Protein AF-0000000086679371 (afdb_homodimer)

Organism: NCBI:txid175570

Nearest PDB structures (foldseek):
  8gh6-assembly1_A  TM=4.632E-01  e=2.896E-12  Bombyx mori
  5cqg-assembly1_A  TM=4.244E-01  e=6.960E-05  Tribolium castaneum
  7trd-assembly1_A  TM=3.559E-01  e=3.280E-06  Homo sapiens
  8z8n-assembly1_B  TM=3.647E-01  e=8.097E-06  Thogoto virus (isolate SiAr 126)
  5dmq-assembly1_A  TM=4.378E-01  e=1.870E-02  Moloney murine leukemia virus isolate Shinnick

pLDDT: mean 81.88, std 15.47, range [19.36, 98.06]

Solvent-accessible surface area (backbone atoms only — not comparable to full-atom values): 80420 Å² total; per-residue (Å²): 123,70,60,53,72,63,54,47,50,53,48,50,52,42,44,52,52,46,51,54,47,41,56,51,48,51,50,52,53,50,50,51,53,51,53,35,68,67,40,82,46,63,64,56,21,32,36,48,45,54,53,53,49,65,66,35,60,56,97,90,35,62,74,46,67,75,57,70,62,55,56,55,78,51,44,83,67,49,42,86,69,45,63,51,69,67,59,42,51,52,50,35,52,50,48,53,50,48,50,50,9,50,52,47,32,50,49,48,45,48,51,46,45,53,46,51,48,41,40,59,71,25,63,59,64,78,63,84,69,68,51,69,66,55,41,50,50,54,51,50,55,21,51,35,72,51,61,86,56,59,37,65,69,58,59,70,69,52,76,76,49,56,48,68,54,69,83,71,84,76,75,74,59,36,70,46,46,61,81,64,43,47,61,48,24,49,51,47,38,61,30,70,85,50,57,66,69,46,21,51,49,26,44,52,34,57,74,31,66,67,56,35,45,53,50,20,52,51,44,20,57,37,51,61,36,92,65,46,80,57,74,60,90,70,24,39,48,70,44,59,41,76,53,97,88,45,78,41,66,33,62,60,66,55,66,70,59,52,47,50,48,38,52,49,27,52,54,52,48,59,60,56,64,70,36,70,58,78,76,73,80,78,61,78,56,17,66,55,38,51,50,52,50,48,51,52,51,48,46,27,54,66,46,43,42,85,70,58,41,70,57,43,55,35,48,53,53,22,48,55,52,32,53,53,50,50,45,38,46,35,63,35,95,61,41,37,35,38,39,32,41,28,44,44,63,48,56,52,42,41,31,50,67,57,53,50,51,52,42,53,70,52,54,58,51,67,69,57,50,51,50,51,51,52,58,46,41,40,34,33,36,53,50,95,88,45,60,89,63,40,52,47,32,39,18,18,42,66,50,95,42,57,40,37,35,54,54,54,41,52,55,45,49,49,52,50,46,55,30,54,75,70,30,80,56,48,74,53,52,49,70,54,39,37,33,39,37,27,69,44,62,67,32,44,54,50,35,52,50,43,49,52,48,49,35,47,28,50,35,45,48,74,26,71,88,52,38,13,34,39,21,26,72,52,72,59,52,80,93,50,60,87,49,45,65,25,62,55,86,37,28,25,45,46,48,85,67,45,39,42,72,34,58,71,62,50,54,52,48,47,52,48,50,32,52,52,33,69,60,24,53,20,70,61,41,22,42,48,46,50,41,52,51,48,53,47,47,46,57,35,58,37,61,46,35,76,63,53,69,62,29,49,39,45,51,29,43,51,44,36,46,52,42,39,34,36,65,34,92,84,31,24,48,64,57,48,50,52,51,53,50,46,65,70,52,52,84,50,80,86,71,73,72,83,81,58,68,48,46,42,47,27,51,51,93,38,54,25,65,45,38,74,53,56,36,54,64,47,19,26,38,53,48,27,58,68,70,46,85,83,69,70,74,57,97,53,52,72,45,93,82,59,59,42,68,40,64,56,49,26,53,26,50,48,57,44,50,45,73,48,60,68,37,59,61,70,83,28,74,69,50,50,54,51,51,50,51,52,27,54,47,45,20,63,65,66,74,37,87,43,79,32,62,25,38,66,50,51,41,46,48,56,73,31,37,65,56,38,34,68,51,38,66,41,77,68,54,45,59,60,88,64,44,70,53,68,56,52,41,44,51,60,66,64,47,57,56,85,67,48,63,86,27,62,35,36,75,68,71,82,126,121,71,61,52,71,64,54,47,50,54,48,49,52,43,44,54,51,47,51,55,48,42,56,51,48,51,51,51,54,49,50,51,53,50,52,35,67,65,40,83,47,64,65,56,21,32,34,48,45,52,54,53,48,65,66,35,58,57,98,90,34,63,74,47,68,76,57,70,62,54,56,54,78,52,44,81,66,48,43,86,70,44,62,50,68,66,60,42,52,52,50,38,52,50,47,51,49,49,50,52,9,50,52,47,30,50,51,49,44,48,51,46,47,51,48,50,50,41,40,60,71,24,61,60,66,77,64,87,71,66,53,70,67,55,42,49,49,53,51,49,56,20,52,35,72,50,59,84,56,59,39,65,68,56,58,70,69,53,76,78,48,54,49,67,55,70,83,71,80,78,76,73,59,38,71,46,46,61,81,64,44,47,62,48,25,51,51,48,37,62,31,66,84,51,57,66,70,46,21,52,49,26,43,53,35,58,75,30,66,67,55,36,47,53,48,23,52,52,44,21,56,37,52,62,37,92,65,46,80,55,74,60,89,70,23,38,48,69,42,58,40,77,51,99,86,47,76,40,65,33,62,60,64,54,65,71,58,52,46,49,48,38,53,50,28,52,54,50,48,58,59,56,63,72,34,73,58,80,76,76,80,78,61,77,56,16,66,54,38,50,51,53,50,48,52,54,51,48,46,26,55,67,44,41,42,85,70,57,43,69,57,40,55,37,49,51,54,23,48,56,53,32,52,53,51,50,45,38,47,34,62,36,96,60,41,37,34,39,39,33,40,28,45,45,63,47,56,53,42,43,31,50,67,60,53,51,51,54,41,52,71,51,53,57,52,69,69,56,50,51,50,51,51,51,58,45,41,39,34,32,37,52,49,96,89,44,61,90,64,41,54,46,32,41,19,19,42,66,51,94,41,57,41,36,36,53,55,54,42,50,54,44,49,50,52,49,44,55,31,55,74,71,30,80,56,47,77,55,53,47,69,54,39,36,34,40,37,26,70,44,64,66,33,44,54,48,36,52,50,42,48,51,50,50,36,48,28,51,34,44,50,74,26,73,87,52,38,13,33,38,20,25,71,53,73,60,50,81,93,51,61,88,50,43,65,25,62,54,87,36,26,26,47,46,49,85,67,44,38,42,70,34,58,72,61,48,52,51,48,47,52,48,51,32,53,54,34,69,61,24,52,21,70,60,44,22,42,50,46,50,42,43,51,48,53,48,48,45,58,36,58,36,61,47,34,75,65,53,69,63,29,49,40,47,51,27,43,51,44,37,47,51,43,39,34,37,66,34,91,85,30,23,46,65,55,50,51,52,51,54,49,46,65,71,55,50,88,50,81,84,70,72,72,82,83,58,68,48,46,42,48,27,52,51,94,40,54,24,65,46,38,72,52,55,36,56,64,46,19,25,37,54,48,25,58,67,70,48,85,85,68,69,74,58,96,52,51,70,46,96,82,56,60,42,69,41,63,57,50,25,52,26,50,49,59,43,48,46,74,48,60,68,35,59,60,70,82,27,73,69,49,51,54,50,51,51,51,51,26,54,49,44,20,62,65,66,73,38,89,41,79,29,62,27,38,66,51,51,41,47,47,55,72,31,37,65,56,38,35,70,53,39,65,40,76,67,54,43,60,62,88,66,43,69,52,65,58,52,43,44,51,63,67,63,50,57,55,82,55,52,58,82,29,61,33,37,72,67,70,82,125

Structure (mmCIF, N/CA/C/O backbone):
data_AF-0000000086679371-model_v1
#
loop_
_entity.id
_entity.type
_entity.pdbx_description
1 polymer 'Reverse transcriptase domain-containing protein'
#
loop_
_atom_site.group_PDB
_atom_site.id
_atom_site.type_symbol
_atom_site.label_atom_id
_atom_site.label_alt_id
_atom_site.label_comp_id
_atom_site.label_asym_id
_atom_site.label_entity_id
_atom_site.label_seq_id
_atom_site.pdbx_PDB_ins_code
_atom_site.Cartn_x
_atom_site.Cartn_y
_atom_site.Cartn_z
_atom_site.occupancy
_atom_site.B_iso_or_equiv
_atom_site.auth_seq_id
_atom_site.auth_comp_id
_atom_site.auth_asym_id
_atom_site.auth_atom_id
_atom_site.pdbx_PDB_model_num
ATOM 1 N N . MET A 1 1 ? 23.188 29.219 9.375 1 32.88 1 MET A N 1
ATOM 2 C CA . MET A 1 1 ? 24.547 28.719 9.617 1 32.88 1 MET A CA 1
ATOM 3 C C . MET A 1 1 ? 25.156 28.172 8.328 1 32.88 1 MET A C 1
ATOM 5 O O . MET A 1 1 ? 24.547 27.344 7.656 1 32.88 1 MET A O 1
ATOM 9 N N . ILE A 1 2 ? 26 28.875 7.895 1 42 2 ILE A N 1
ATOM 10 C CA . ILE A 1 2 ? 26.859 28.5 6.777 1 42 2 ILE A CA 1
ATOM 11 C C . ILE A 1 2 ? 27.469 27.125 7.035 1 42 2 ILE A C 1
ATOM 13 O O . ILE A 1 2 ? 28.031 26.875 8.102 1 42 2 ILE A O 1
ATOM 17 N N . PRO A 1 3 ? 27.047 26.188 6.207 1 49.25 3 PRO A N 1
ATOM 18 C CA . PRO A 1 3 ? 27.688 24.891 6.414 1 49.25 3 PRO A CA 1
ATOM 19 C C . PRO A 1 3 ? 29.203 25.016 6.609 1 49.25 3 PRO A C 1
ATOM 21 O O . PRO A 1 3 ? 29.828 25.953 6.105 1 49.25 3 PRO A O 1
ATOM 24 N N . ASP A 1 4 ? 29.609 24.391 7.617 1 51.28 4 ASP A N 1
ATOM 25 C CA . ASP A 1 4 ? 31.031 24.25 7.875 1 51.28 4 ASP A CA 1
ATOM 26 C C . ASP A 1 4 ? 31.797 23.875 6.602 1 51.28 4 ASP A C 1
ATOM 28 O O . ASP A 1 4 ? 31.188 23.406 5.633 1 51.28 4 ASP A O 1
ATOM 32 N N . SER A 1 5 ? 32.938 24.438 6.414 1 53.44 5 SER A N 1
ATOM 33 C CA . SER A 1 5 ? 33.844 24.266 5.266 1 53.44 5 SER A CA 1
ATOM 34 C C . SER A 1 5 ? 33.844 22.828 4.773 1 53.44 5 SER A C 1
ATOM 36 O O . SER A 1 5 ? 33.844 22.578 3.566 1 53.44 5 SER A O 1
ATOM 38 N N . THR A 1 6 ? 33.719 21.938 5.621 1 52.25 6 THR A N 1
ATOM 39 C CA . THR A 1 6 ? 33.75 20.531 5.258 1 52.25 6 THR A CA 1
ATOM 40 C C . THR A 1 6 ? 32.438 20.125 4.582 1 52.25 6 THR A C 1
ATOM 42 O O . THR A 1 6 ? 32.438 19.406 3.58 1 52.25 6 THR A O 1
ATOM 45 N N . THR A 1 7 ? 31.453 20.625 5.098 1 57.25 7 THR A N 1
ATOM 46 C CA . THR A 1 7 ? 30.156 20.312 4.52 1 57.25 7 THR A CA 1
ATOM 47 C C . THR A 1 7 ? 30.031 20.891 3.117 1 57.25 7 THR A C 1
ATOM 49 O O . THR A 1 7 ? 29.469 20.266 2.221 1 57.25 7 THR A O 1
ATOM 52 N N . ARG A 1 8 ? 30.734 21.953 2.965 1 61.25 8 ARG A N 1
ATOM 53 C CA . ARG A 1 8 ? 30.719 22.594 1.648 1 61.25 8 ARG A CA 1
ATOM 54 C C . ARG A 1 8 ? 31.516 21.781 0.636 1 61.25 8 ARG A C 1
ATOM 56 O O . ARG A 1 8 ? 31.109 21.641 -0.518 1 61.25 8 ARG A O 1
ATOM 63 N N . PHE A 1 9 ? 32.594 21.328 1.178 1 58.19 9 PHE A N 1
ATOM 64 C CA . PHE A 1 9 ? 33.438 20.531 0.284 1 58.19 9 PHE A CA 1
ATOM 65 C C . PHE A 1 9 ? 32.719 19.25 -0.132 1 58.19 9 PHE A C 1
ATOM 67 O O . PHE A 1 9 ? 32.688 18.906 -1.316 1 58.19 9 PHE A O 1
ATOM 74 N N . ILE A 1 10 ? 32.188 18.625 0.793 1 60.25 10 ILE A N 1
ATOM 75 C CA . ILE A 1 10 ? 31.469 17.375 0.519 1 60.25 10 ILE A CA 1
ATOM 76 C C . ILE A 1 10 ? 30.312 17.641 -0.43 1 60.25 10 ILE A C 1
ATOM 78 O O . ILE A 1 10 ? 30.078 16.875 -1.369 1 60.25 10 ILE A O 1
ATOM 82 N N . THR A 1 11 ? 29.688 18.703 -0.208 1 62.94 11 THR A N 1
ATOM 83 C CA . THR A 1 11 ? 28.547 19.062 -1.046 1 62.94 11 THR A CA 1
ATOM 84 C C . THR A 1 11 ? 29 19.359 -2.473 1 62.94 11 THR A C 1
ATOM 86 O O . THR A 1 11 ? 28.359 18.938 -3.436 1 62.94 11 THR A O 1
ATOM 89 N N . ALA A 1 12 ? 30.109 20.016 -2.527 1 64.31 12 ALA A N 1
ATOM 90 C CA . ALA A 1 12 ? 30.609 20.375 -3.85 1 64.31 12 ALA A CA 1
ATOM 91 C C . ALA A 1 12 ? 31 19.125 -4.645 1 64.31 12 ALA A C 1
ATOM 93 O O . ALA A 1 12 ? 30.75 19.047 -5.848 1 64.31 12 ALA A O 1
ATOM 94 N N . VAL A 1 13 ? 31.609 18.234 -3.992 1 63.75 13 VAL A N 1
ATOM 95 C CA . VAL A 1 13 ? 32.031 17 -4.648 1 63.75 13 VAL A CA 1
ATOM 96 C C . VAL A 1 13 ? 30.828 16.188 -5.09 1 63.75 13 VAL A C 1
ATOM 98 O O . VAL A 1 13 ? 30.781 15.688 -6.215 1 63.75 13 VAL A O 1
ATOM 101 N N . LYS A 1 14 ? 29.875 16.109 -4.211 1 65.06 14 LYS A N 1
ATOM 102 C CA . LYS A 1 14 ? 28.688 15.328 -4.531 1 65.06 14 LYS A CA 1
ATOM 103 C C . LYS A 1 14 ? 27.922 15.953 -5.691 1 65.06 14 LYS A C 1
ATOM 105 O O . LYS A 1 14 ? 27.406 15.242 -6.559 1 65.06 14 LYS A O 1
ATOM 110 N N . LEU A 1 15 ? 28.047 17.188 -5.727 1 66.94 15 LEU A N 1
ATOM 111 C CA . LEU A 1 15 ? 27.312 17.875 -6.773 1 66.94 15 LEU A CA 1
ATOM 112 C C . LEU A 1 15 ? 28.016 17.734 -8.117 1 66.94 15 LEU A C 1
ATOM 114 O O . LEU A 1 15 ? 27.359 17.641 -9.156 1 66.94 15 LEU A O 1
ATOM 118 N N . ARG A 1 16 ? 29.344 17.812 -8.047 1 67.19 16 ARG A N 1
ATOM 119 C CA . ARG A 1 16 ? 30.094 17.562 -9.273 1 67.19 16 ARG A CA 1
ATOM 120 C C . ARG A 1 16 ? 29.828 16.172 -9.812 1 67.19 16 ARG A C 1
ATOM 122 O O . ARG A 1 16 ? 29.672 15.977 -11.016 1 67.19 16 ARG A O 1
ATOM 129 N N . GLU A 1 17 ? 29.781 15.305 -8.898 1 68.5 17 GLU A N 1
ATOM 130 C CA . GLU A 1 17 ? 29.5 13.922 -9.281 1 68.5 17 GLU A CA 1
ATOM 131 C C . GLU A 1 17 ? 28.078 13.781 -9.82 1 68.5 17 GLU A C 1
ATOM 133 O O . GLU A 1 17 ? 27.844 13.016 -10.758 1 68.5 17 GLU A O 1
ATOM 138 N N . LEU A 1 18 ? 27.234 14.539 -9.32 1 69.81 18 LEU A N 1
ATOM 139 C CA . LEU A 1 18 ? 25.844 14.492 -9.773 1 69.81 18 LEU A CA 1
ATOM 140 C C . LEU A 1 18 ? 25.719 15.039 -11.188 1 69.81 18 LEU A C 1
ATOM 142 O O . LEU A 1 18 ? 24.953 14.508 -11.992 1 69.81 18 LEU A O 1
ATOM 146 N N . ARG A 1 19 ? 26.516 16.031 -11.422 1 70.31 19 ARG A N 1
ATOM 147 C CA . ARG A 1 19 ? 26.469 16.609 -12.758 1 70.31 19 ARG A CA 1
ATOM 148 C C . ARG A 1 19 ? 27.016 15.641 -13.797 1 70.31 19 ARG A C 1
ATOM 150 O O . ARG A 1 19 ? 26.469 15.523 -14.891 1 70.31 19 ARG A O 1
ATOM 157 N N . ALA A 1 20 ? 28.078 15.047 -13.383 1 73 20 ALA A N 1
ATOM 158 C CA . ALA A 1 20 ? 28.672 14.062 -14.289 1 73 20 ALA A CA 1
ATOM 159 C C . ALA A 1 20 ? 27.719 12.898 -14.539 1 73 20 ALA A C 1
ATOM 161 O O . ALA A 1 20 ? 27.578 12.43 -15.664 1 73 20 ALA A O 1
ATOM 162 N N . GLN A 1 21 ? 27.078 12.547 -13.539 1 73.69 21 GLN A N 1
ATOM 163 C CA . GLN A 1 21 ? 26.141 11.43 -13.641 1 73.69 21 GLN A CA 1
ATOM 164 C C . GLN A 1 21 ? 24.922 11.82 -14.453 1 73.69 21 GLN A C 1
ATOM 166 O O . GLN A 1 21 ? 24.359 10.992 -15.188 1 73.69 21 GLN A O 1
ATOM 171 N N . ARG A 1 22 ? 24.562 13.047 -14.391 1 74.31 22 ARG A N 1
ATOM 172 C CA . ARG A 1 22 ? 23.406 13.539 -15.148 1 74.31 22 ARG A CA 1
ATOM 173 C C . ARG A 1 22 ? 23.672 13.438 -16.641 1 74.31 22 ARG A C 1
ATOM 175 O O . ARG A 1 22 ? 22.797 12.984 -17.391 1 74.31 22 ARG A O 1
ATOM 182 N N . ASP A 1 23 ? 24.797 13.883 -17.016 1 77.56 23 ASP A N 1
ATOM 183 C CA . ASP A 1 23 ? 25.109 13.875 -18.453 1 77.56 23 ASP A CA 1
ATOM 184 C C . ASP A 1 23 ? 25.219 12.445 -18.984 1 77.56 23 ASP A C 1
ATOM 186 O O . ASP A 1 23 ? 24.781 12.164 -20.094 1 77.56 23 ASP A O 1
ATOM 190 N N . GLU A 1 24 ? 25.75 11.664 -18.125 1 78.94 24 GLU A N 1
ATOM 191 C CA . GLU A 1 24 ? 25.844 10.258 -18.516 1 78.94 24 GLU A CA 1
ATOM 192 C C . GLU A 1 24 ? 24.453 9.617 -18.609 1 78.94 24 GLU A C 1
ATOM 194 O O . GLU A 1 24 ? 24.172 8.891 -19.562 1 78.94 24 GLU A O 1
ATOM 199 N N . LEU A 1 25 ? 23.688 9.914 -17.734 1 82.88 25 LEU A N 1
ATOM 200 C CA . LEU A 1 25 ? 22.344 9.328 -17.703 1 82.88 25 LEU A CA 1
ATOM 201 C C . LEU A 1 25 ? 21.5 9.852 -18.859 1 82.88 25 LEU A C 1
ATOM 203 O O . LEU A 1 25 ? 20.703 9.117 -19.453 1 82.88 25 LEU A O 1
ATOM 207 N N . ARG A 1 26 ? 21.672 11.102 -19.172 1 83.69 26 ARG A N 1
ATOM 208 C CA . ARG A 1 26 ? 20.969 11.68 -20.312 1 83.69 26 ARG A CA 1
ATOM 209 C C . ARG A 1 26 ? 21.359 10.984 -21.609 1 83.69 26 ARG A C 1
ATOM 211 O O . ARG A 1 26 ? 20.5 10.703 -22.453 1 83.69 26 ARG A O 1
ATOM 218 N N . GLY A 1 27 ? 22.609 10.727 -21.703 1 86 27 GLY A N 1
ATOM 219 C CA . GLY A 1 27 ? 23.094 10.016 -22.891 1 86 27 GLY A CA 1
ATOM 220 C C . GLY A 1 27 ? 22.531 8.609 -23 1 86 27 GLY A C 1
ATOM 221 O O . GLY A 1 27 ? 22.156 8.164 -24.094 1 86 27 GLY A O 1
ATOM 222 N N . VAL A 1 28 ? 22.469 8 -21.844 1 87.94 28 VAL A N 1
ATOM 223 C CA . VAL A 1 28 ? 21.984 6.621 -21.812 1 87.94 28 VAL A CA 1
ATOM 224 C C . VAL A 1 28 ? 20.5 6.586 -22.203 1 87.94 28 VAL A C 1
ATOM 226 O O . VAL A 1 28 ? 20.078 5.727 -22.984 1 87.94 28 VAL A O 1
ATOM 229 N N . TYR A 1 29 ? 19.688 7.461 -21.703 1 89.69 29 TYR A N 1
ATOM 230 C CA . TYR A 1 29 ? 18.266 7.508 -22.016 1 89.69 29 TYR A CA 1
ATOM 231 C C . TYR A 1 29 ? 18.047 7.855 -23.484 1 89.69 29 TYR A C 1
ATOM 233 O O . TYR A 1 29 ? 17.156 7.301 -24.141 1 89.69 29 TYR A O 1
ATOM 241 N N . ASP A 1 30 ? 18.891 8.766 -24 1 89.88 30 ASP A N 1
ATOM 242 C CA . ASP A 1 30 ? 18.781 9.141 -25.406 1 89.88 30 ASP A CA 1
ATOM 243 C C . ASP A 1 30 ? 19.141 7.969 -26.312 1 89.88 30 ASP A C 1
ATOM 245 O O . ASP A 1 30 ? 18.484 7.75 -27.344 1 89.88 30 ASP A O 1
ATOM 249 N N . ASP A 1 31 ? 20.141 7.289 -25.953 1 92.5 31 ASP A N 1
ATOM 250 C CA . ASP A 1 31 ? 20.547 6.121 -26.719 1 92.5 31 ASP A CA 1
ATOM 251 C C . ASP A 1 31 ? 19.453 5.055 -26.719 1 92.5 31 ASP A C 1
ATOM 253 O O . ASP A 1 31 ? 19.172 4.449 -27.766 1 92.5 31 ASP A O 1
ATOM 257 N N . LEU A 1 32 ? 18.938 4.816 -25.547 1 92.25 32 LEU A N 1
ATOM 258 C CA . LEU A 1 32 ? 17.875 3.83 -25.438 1 92.25 32 LEU A CA 1
ATOM 259 C C . LEU A 1 32 ? 16.672 4.238 -26.266 1 92.25 32 LEU A C 1
ATOM 261 O O . LEU A 1 32 ? 16.047 3.396 -26.922 1 92.25 32 LEU A O 1
ATOM 265 N N . ALA A 1 33 ? 16.312 5.531 -26.25 1 91.88 33 ALA A N 1
ATOM 266 C CA . ALA A 1 33 ? 15.188 6.039 -27.047 1 91.88 33 ALA A CA 1
ATOM 267 C C . ALA A 1 33 ? 15.438 5.855 -28.531 1 91.88 33 ALA A C 1
ATOM 269 O O . ALA A 1 33 ? 14.531 5.492 -29.281 1 91.88 33 ALA A O 1
ATOM 270 N N . THR A 1 34 ? 16.656 6.055 -28.953 1 92.38 34 THR A N 1
ATOM 271 C CA . THR A 1 34 ? 17.016 5.922 -30.359 1 92.38 34 THR A CA 1
ATOM 272 C C . THR A 1 34 ? 16.984 4.461 -30.797 1 92.38 34 THR A C 1
ATOM 274 O O . THR A 1 34 ? 16.469 4.137 -31.859 1 92.38 34 THR A O 1
ATOM 277 N N . ARG A 1 35 ? 17.5 3.578 -29.953 1 92.06 35 ARG A N 1
ATOM 278 C CA . ARG A 1 35 ? 17.5 2.15 -30.266 1 92.06 35 ARG A CA 1
ATOM 279 C C . ARG A 1 35 ? 16.062 1.619 -30.344 1 92.06 35 ARG A C 1
ATOM 281 O O . ARG A 1 35 ? 15.75 0.806 -31.203 1 92.06 35 ARG A O 1
ATOM 288 N N . ALA A 1 36 ? 15.266 2.043 -29.375 1 90.94 36 ALA A N 1
ATOM 289 C CA . ALA A 1 36 ? 13.875 1.608 -29.375 1 90.94 36 ALA A CA 1
ATOM 290 C C . ALA A 1 36 ? 13.141 2.092 -30.609 1 90.94 36 ALA A C 1
ATOM 292 O O . ALA A 1 36 ? 12.32 1.363 -31.188 1 90.94 36 ALA A O 1
ATOM 293 N N . ALA A 1 37 ? 13.445 3.283 -31.047 1 88.88 37 ALA A N 1
ATOM 294 C CA . ALA A 1 37 ? 12.797 3.852 -32.219 1 88.88 37 ALA A CA 1
ATOM 295 C C . ALA A 1 37 ? 13.266 3.16 -33.5 1 88.88 37 ALA A C 1
ATOM 297 O O . ALA A 1 37 ? 12.523 3.07 -34.469 1 88.88 37 ALA A O 1
ATOM 298 N N . ALA A 1 38 ? 14.422 2.586 -33.469 1 89.94 38 ALA A N 1
ATOM 299 C CA . ALA A 1 38 ? 15.016 1.939 -34.625 1 89.94 38 ALA A CA 1
ATOM 300 C C . ALA A 1 38 ? 14.523 0.504 -34.781 1 89.94 38 ALA A C 1
ATOM 302 O O . ALA A 1 38 ? 14.602 -0.083 -35.875 1 89.94 38 ALA A O 1
ATOM 303 N N . ALA A 1 39 ? 13.984 -0.04 -33.656 1 88.75 39 ALA A N 1
ATOM 304 C CA . ALA A 1 39 ? 13.508 -1.422 -33.719 1 88.75 39 ALA A CA 1
ATOM 305 C C . ALA A 1 39 ? 12.273 -1.551 -34.594 1 88.75 39 ALA A C 1
ATOM 307 O O . ALA A 1 39 ? 11.297 -0.813 -34.438 1 88.75 39 ALA A O 1
ATOM 308 N N . THR A 1 40 ? 12.266 -2.377 -35.562 1 84.94 40 THR A N 1
ATOM 309 C CA . THR A 1 40 ? 11.164 -2.551 -36.5 1 84.94 40 THR A CA 1
ATOM 310 C C . THR A 1 40 ? 10.156 -3.561 -35.969 1 84.94 40 THR A C 1
ATOM 312 O O . THR A 1 40 ? 8.961 -3.449 -36.25 1 84.94 40 THR A O 1
ATOM 315 N N . ASP A 1 41 ? 10.633 -4.52 -35.25 1 87.69 41 ASP A N 1
ATOM 316 C CA . ASP A 1 41 ? 9.758 -5.527 -34.656 1 87.69 41 ASP A CA 1
ATOM 317 C C . ASP A 1 41 ? 9.25 -5.078 -33.312 1 87.69 41 ASP A C 1
ATOM 319 O O . ASP A 1 41 ? 10.039 -4.672 -32.438 1 87.69 41 ASP A O 1
ATOM 323 N N . PRO A 1 42 ? 7.91 -5.004 -33.125 1 88 42 PRO A N 1
ATOM 324 C CA . PRO A 1 42 ? 7.348 -4.527 -31.875 1 88 42 PRO A CA 1
ATOM 325 C C . PRO A 1 42 ? 7.883 -5.289 -30.672 1 88 42 PRO A C 1
ATOM 327 O O . PRO A 1 42 ? 8.102 -4.695 -29.609 1 88 42 PRO A O 1
ATOM 330 N N . HIS A 1 43 ? 8.047 -6.559 -30.828 1 89.31 43 HIS A N 1
ATOM 331 C CA . HIS A 1 43 ? 8.57 -7.332 -29.703 1 89.31 43 HIS A CA 1
ATOM 332 C C . HIS A 1 43 ? 10.023 -6.984 -29.422 1 89.31 43 HIS A C 1
ATOM 334 O O . HIS A 1 43 ? 10.461 -7.008 -28.266 1 89.31 43 HIS A O 1
ATOM 340 N N . GLY A 1 44 ? 10.742 -6.781 -30.5 1 88.88 44 GLY A N 1
ATOM 341 C CA . GLY A 1 44 ? 12.117 -6.324 -30.344 1 88.88 44 GLY A CA 1
ATOM 342 C C . GLY A 1 44 ? 12.219 -4.992 -29.625 1 88.88 44 GLY A C 1
ATOM 343 O O . GLY A 1 44 ? 13.102 -4.801 -28.781 1 88.88 44 GLY A O 1
ATOM 344 N N . ARG A 1 45 ? 11.305 -4.109 -29.969 1 92 45 ARG A N 1
ATOM 345 C CA . ARG A 1 45 ? 11.258 -2.812 -29.297 1 92 45 ARG A CA 1
ATOM 346 C C . ARG A 1 45 ? 10.992 -2.977 -27.812 1 92 45 ARG A C 1
ATOM 348 O O . ARG A 1 45 ? 11.648 -2.35 -26.984 1 92 45 ARG A O 1
ATOM 355 N N . LEU A 1 46 ? 9.992 -3.789 -27.5 1 92.81 46 LEU A N 1
ATOM 356 C CA . LEU A 1 46 ? 9.656 -4.059 -26.109 1 92.81 46 LEU A CA 1
ATOM 357 C C . LEU A 1 46 ? 10.852 -4.641 -25.359 1 92.81 46 LEU A C 1
ATOM 359 O O . LEU A 1 46 ? 11.133 -4.242 -24.234 1 92.81 46 LEU A O 1
ATOM 363 N N . THR A 1 47 ? 11.555 -5.539 -26.016 1 90.94 47 THR A N 1
ATOM 364 C CA . THR A 1 47 ? 12.695 -6.199 -25.391 1 90.94 47 THR A CA 1
ATOM 365 C C . THR A 1 47 ? 13.82 -5.199 -25.125 1 90.94 47 THR A C 1
ATOM 367 O O . THR A 1 47 ? 14.422 -5.223 -24.047 1 90.94 47 THR A O 1
ATOM 370 N N . GLU A 1 48 ? 14.039 -4.312 -26.078 1 91.56 48 GLU A N 1
ATOM 371 C CA . GLU A 1 48 ? 15.078 -3.299 -25.906 1 91.56 48 GLU A CA 1
ATOM 372 C C . GLU A 1 48 ? 14.766 -2.361 -24.75 1 91.56 48 GLU A C 1
ATOM 374 O O . GLU A 1 48 ? 15.641 -2.051 -23.938 1 91.56 48 GLU A O 1
ATOM 379 N N . LEU A 1 49 ? 13.555 -1.973 -24.703 1 93.62 49 LEU A N 1
ATOM 380 C CA . LEU A 1 49 ? 13.141 -1.036 -23.672 1 93.62 49 LEU A CA 1
ATOM 381 C C . LEU A 1 49 ? 13.148 -1.703 -22.297 1 93.62 49 LEU A C 1
ATOM 383 O O . LEU A 1 49 ? 13.648 -1.13 -21.328 1 93.62 49 LEU A O 1
ATOM 387 N N . ALA A 1 50 ? 12.555 -2.889 -22.234 1 92.38 50 ALA A N 1
ATOM 388 C CA . ALA A 1 50 ? 12.445 -3.596 -20.953 1 92.38 50 ALA A CA 1
ATOM 389 C C . ALA A 1 50 ? 13.82 -3.93 -20.391 1 92.38 50 ALA A C 1
ATOM 391 O O . ALA A 1 50 ? 14.07 -3.732 -19.203 1 92.38 50 ALA A O 1
ATOM 392 N N . THR A 1 51 ? 14.703 -4.41 -21.219 1 89.38 51 THR A N 1
ATOM 393 C CA . THR A 1 51 ? 16.047 -4.762 -20.781 1 89.38 51 THR A CA 1
ATOM 394 C C . THR A 1 51 ? 16.875 -3.508 -20.484 1 89.38 51 THR A C 1
ATOM 396 O O . THR A 1 51 ? 17.594 -3.445 -19.484 1 89.38 51 THR A O 1
ATOM 399 N N . GLY A 1 52 ? 16.75 -2.539 -21.344 1 90.12 52 GLY A N 1
ATOM 400 C CA . GLY A 1 52 ? 17.484 -1.303 -21.172 1 90.12 52 GLY A CA 1
ATOM 401 C C . GLY A 1 52 ? 17.141 -0.572 -19.891 1 90.12 52 GLY A C 1
ATOM 402 O O . GLY A 1 52 ? 18.031 -0.121 -19.172 1 90.12 52 GLY A O 1
ATOM 403 N N . LEU A 1 53 ? 15.867 -0.435 -19.625 1 91.75 53 LEU A N 1
ATOM 404 C CA . LEU A 1 53 ? 15.422 0.265 -18.422 1 91.75 53 LEU A CA 1
ATOM 405 C C . LEU A 1 53 ? 15.633 -0.595 -17.172 1 91.75 53 LEU A C 1
ATOM 407 O O . LEU A 1 53 ? 15.977 -0.078 -16.109 1 91.75 53 LEU A O 1
ATOM 411 N N . GLY A 1 54 ? 15.383 -1.812 -17.328 1 87.56 54 GLY A N 1
ATOM 412 C CA . GLY A 1 54 ? 15.5 -2.719 -16.188 1 87.56 54 GLY A CA 1
ATOM 413 C C . GLY A 1 54 ? 16.906 -2.832 -15.656 1 87.56 54 GLY A C 1
ATOM 414 O O . GLY A 1 54 ? 17.109 -2.975 -14.445 1 87.56 54 GLY A O 1
ATOM 415 N N . ASP A 1 55 ? 17.875 -2.701 -16.484 1 84.12 55 ASP A N 1
ATOM 416 C CA . ASP A 1 55 ? 19.266 -2.92 -16.094 1 84.12 55 ASP A CA 1
ATOM 417 C C . ASP A 1 55 ? 19.969 -1.595 -15.82 1 84.12 55 ASP A C 1
ATOM 419 O O . ASP A 1 55 ? 21.141 -1.578 -15.43 1 84.12 55 ASP A O 1
ATOM 423 N N . LEU A 1 56 ? 19.266 -0.564 -15.992 1 86.44 56 LEU A N 1
ATOM 424 C CA . LEU A 1 56 ? 19.891 0.741 -15.82 1 86.44 56 LEU A CA 1
ATOM 425 C C . LEU A 1 56 ? 20.172 1.018 -14.344 1 86.44 56 LEU A C 1
ATOM 427 O O . LEU A 1 56 ? 19.266 0.937 -13.516 1 86.44 56 LEU A O 1
ATOM 431 N N . THR A 1 57 ? 21.406 1.17 -14.031 1 79 57 THR A N 1
ATOM 432 C CA . THR A 1 57 ? 21.812 1.431 -12.656 1 79 57 THR A CA 1
ATOM 433 C C . THR A 1 57 ? 22.688 2.686 -12.578 1 79 57 THR A C 1
ATOM 435 O O . THR A 1 57 ? 23.281 3.09 -13.578 1 79 57 THR A O 1
ATOM 438 N N . LEU A 1 58 ? 22.578 3.336 -11.555 1 72.25 58 LEU A N 1
ATOM 439 C CA . LEU A 1 58 ? 23.453 4.453 -11.203 1 72.25 58 LEU A CA 1
ATOM 440 C C . LEU A 1 58 ? 24 4.289 -9.789 1 72.25 58 LEU A C 1
ATOM 442 O O . LEU A 1 58 ? 23.234 4.145 -8.836 1 72.25 58 LEU A O 1
ATOM 446 N N . ALA A 1 59 ? 25.312 4.352 -9.68 1 65.69 59 ALA A N 1
ATOM 447 C CA . ALA A 1 59 ? 26 4.176 -8.398 1 65.69 59 ALA A CA 1
ATOM 448 C C . ALA A 1 59 ? 25.562 2.877 -7.719 1 65.69 59 ALA A C 1
ATOM 450 O O . ALA A 1 59 ? 25.281 2.857 -6.52 1 65.69 59 ALA A O 1
ATOM 451 N N . GLY A 1 60 ? 25.297 1.79 -8.523 1 65.12 60 GLY A N 1
ATOM 452 C CA . GLY A 1 60 ? 24.984 0.462 -8.008 1 65.12 60 GLY A CA 1
ATOM 453 C C . GLY A 1 60 ? 23.516 0.261 -7.711 1 65.12 60 GLY A C 1
ATOM 454 O O . GLY A 1 60 ? 23.109 -0.816 -7.273 1 65.12 60 GLY A O 1
ATOM 455 N N . ARG A 1 61 ? 22.719 1.244 -7.934 1 72.56 61 ARG A N 1
ATOM 456 C CA . ARG A 1 61 ? 21.281 1.093 -7.648 1 72.56 61 ARG A CA 1
ATOM 457 C C . ARG A 1 61 ? 20.469 1.168 -8.93 1 72.56 61 ARG A C 1
ATOM 459 O O . ARG A 1 61 ? 20.797 1.922 -9.844 1 72.56 61 ARG A O 1
ATOM 466 N N . THR A 1 62 ? 19.438 0.452 -8.891 1 80.25 62 THR A N 1
ATOM 467 C CA . THR A 1 62 ? 18.531 0.453 -10.039 1 80.25 62 THR A CA 1
ATOM 468 C C . THR A 1 62 ? 17.766 1.771 -10.125 1 80.25 62 THR A C 1
ATOM 470 O O . THR A 1 62 ? 17.297 2.291 -9.109 1 80.25 62 THR A O 1
ATOM 473 N N . LEU A 1 63 ? 17.672 2.363 -11.242 1 81.12 63 LEU A N 1
ATOM 474 C CA . LEU A 1 63 ? 17.062 3.672 -11.438 1 81.12 63 LEU A CA 1
ATOM 475 C C . LEU A 1 63 ? 15.547 3.547 -11.594 1 81.12 63 LEU A C 1
ATOM 477 O O . LEU A 1 63 ? 14.82 4.527 -11.414 1 81.12 63 LEU A O 1
ATOM 481 N N . HIS A 1 64 ? 15.133 2.301 -11.977 1 85.88 64 HIS A N 1
ATOM 482 C CA . HIS A 1 64 ? 13.711 2.064 -12.156 1 85.88 64 HIS A CA 1
ATOM 483 C C . HIS A 1 64 ? 13.227 0.9 -11.297 1 85.88 64 HIS A C 1
ATOM 485 O O . HIS A 1 64 ? 12.727 -0.099 -11.812 1 85.88 64 HIS A O 1
ATOM 491 N N . PRO A 1 65 ? 13.305 1.091 -10.031 1 75.5 65 PRO A N 1
ATOM 492 C CA . PRO A 1 65 ? 12.992 -0.018 -9.133 1 75.5 65 PRO A CA 1
ATOM 493 C C . PRO A 1 65 ? 11.516 -0.413 -9.18 1 75.5 65 PRO A C 1
ATOM 495 O O . PRO A 1 65 ? 11.164 -1.546 -8.836 1 75.5 65 PRO A O 1
ATOM 498 N N . GLU A 1 66 ? 10.672 0.512 -9.609 1 77.25 66 GLU A N 1
ATOM 499 C CA . GLU A 1 66 ? 9.242 0.238 -9.594 1 77.25 66 GLU A CA 1
ATOM 500 C C . GLU A 1 66 ? 8.766 -0.318 -10.93 1 77.25 66 GLU A C 1
ATOM 502 O O . GLU A 1 66 ? 7.57 -0.511 -11.141 1 77.25 66 GLU A O 1
ATOM 507 N N . LEU A 1 67 ? 9.727 -0.527 -11.789 1 85.75 67 LEU A N 1
ATOM 508 C CA . LEU A 1 67 ? 9.367 -1.106 -13.086 1 85.75 67 LEU A CA 1
ATOM 509 C C . LEU A 1 67 ? 8.945 -2.564 -12.922 1 85.75 67 LEU A C 1
ATOM 511 O O . LEU A 1 67 ? 9.602 -3.332 -12.219 1 85.75 67 LEU A O 1
ATOM 515 N N . ALA A 1 68 ? 7.855 -2.857 -13.531 1 81.06 68 ALA A N 1
ATOM 516 C CA . ALA A 1 68 ? 7.359 -4.23 -13.5 1 81.06 68 ALA A CA 1
ATOM 517 C C . ALA A 1 68 ? 8.359 -5.191 -14.141 1 81.06 68 ALA A C 1
ATOM 519 O O . ALA A 1 68 ? 9.031 -4.836 -15.109 1 81.06 68 ALA A O 1
ATOM 520 N N . ASP A 1 69 ? 8.453 -6.367 -13.477 1 87.06 69 ASP A N 1
ATOM 521 C CA . ASP A 1 69 ? 9.242 -7.438 -14.078 1 87.06 69 ASP A CA 1
ATOM 522 C C . ASP A 1 69 ? 8.578 -7.957 -15.359 1 87.06 69 ASP A C 1
ATOM 524 O O . ASP A 1 69 ? 7.512 -8.57 -15.305 1 87.06 69 ASP A O 1
ATOM 528 N N . LEU A 1 70 ? 9.234 -7.738 -16.516 1 90.25 70 LEU A N 1
ATOM 529 C CA . LEU A 1 70 ? 8.594 -8.078 -17.781 1 90.25 70 LEU A CA 1
ATOM 530 C C . LEU A 1 70 ? 9.32 -9.227 -18.469 1 90.25 70 LEU A C 1
ATOM 532 O O . LEU A 1 70 ? 9.195 -9.414 -19.688 1 90.25 70 LEU A O 1
ATOM 536 N N . ARG A 1 71 ? 9.984 -10.008 -17.703 1 87.44 71 ARG A N 1
ATOM 537 C CA . ARG A 1 71 ? 10.82 -11.055 -18.266 1 87.44 71 ARG A CA 1
ATOM 538 C C . ARG A 1 71 ? 9.961 -12.141 -18.922 1 87.44 71 ARG A C 1
ATOM 540 O O . ARG A 1 71 ? 10.375 -12.758 -19.906 1 87.44 71 ARG A O 1
ATOM 547 N N . VAL A 1 72 ? 8.797 -12.32 -18.453 1 89.31 72 VAL A N 1
ATOM 548 C CA . VAL A 1 72 ? 7.914 -13.32 -19.031 1 89.31 72 VAL A CA 1
ATOM 549 C C . VAL A 1 72 ? 7.484 -12.891 -20.438 1 89.31 72 VAL A C 1
ATOM 551 O O . VAL A 1 72 ? 7.117 -13.727 -21.266 1 89.31 72 VAL A O 1
ATOM 554 N N . LEU A 1 73 ? 7.574 -11.578 -20.688 1 89.5 73 LEU A N 1
ATOM 555 C CA . LEU A 1 73 ? 7.152 -11.062 -21.984 1 89.5 73 LEU A CA 1
ATOM 556 C C . LEU A 1 73 ? 8.328 -10.992 -22.953 1 89.5 73 LEU A C 1
ATOM 558 O O . LEU A 1 73 ? 8.141 -11.055 -24.172 1 89.5 73 LEU A O 1
ATOM 562 N N . VAL A 1 74 ? 9.516 -10.867 -22.375 1 88.25 74 VAL A N 1
ATOM 563 C CA . VAL A 1 74 ? 10.633 -10.578 -23.266 1 88.25 74 VAL A CA 1
ATOM 564 C C . VAL A 1 74 ? 11.625 -11.742 -23.234 1 88.25 74 VAL A C 1
ATOM 566 O O . VAL A 1 74 ? 12.734 -11.633 -23.781 1 88.25 74 VAL A O 1
ATOM 569 N N . ASN A 1 75 ? 11.258 -12.844 -22.625 1 83 75 ASN A N 1
ATOM 570 C CA . ASN A 1 75 ? 12.133 -14.016 -22.609 1 83 75 ASN A CA 1
ATOM 571 C C . ASN A 1 75 ? 12.328 -14.578 -24.016 1 83 75 ASN A C 1
ATOM 573 O O . ASN A 1 75 ? 11.359 -14.992 -24.672 1 83 75 ASN A O 1
ATOM 577 N N . GLY A 1 76 ? 13.492 -14.586 -24.531 1 77.62 76 GLY A N 1
ATOM 578 C CA . GLY A 1 76 ? 13.836 -14.992 -25.891 1 77.62 76 GLY A CA 1
ATOM 579 C C . GLY A 1 76 ? 13.586 -16.469 -26.156 1 77.62 76 GLY A C 1
ATOM 580 O O . GLY A 1 76 ? 13.531 -16.891 -27.312 1 77.62 76 GLY A O 1
ATOM 581 N N . SER A 1 77 ? 13.344 -17.297 -25.109 1 79.19 77 SER A N 1
ATOM 582 C CA . SER A 1 77 ? 13.125 -18.734 -25.281 1 79.19 77 SER A CA 1
ATOM 583 C C . SER A 1 77 ? 11.672 -19.031 -25.625 1 79.19 77 SER A C 1
ATOM 585 O O . SER A 1 77 ? 11.344 -20.156 -26.016 1 79.19 77 SER A O 1
ATOM 587 N N . LEU A 1 78 ? 10.852 -18.031 -25.5 1 82.44 78 LEU A N 1
ATOM 588 C CA . LEU A 1 78 ? 9.43 -18.219 -25.781 1 82.44 78 LEU A CA 1
ATOM 589 C C . LEU A 1 78 ? 9.117 -17.953 -27.25 1 82.44 78 LEU A C 1
ATOM 591 O O . LEU A 1 78 ? 9.766 -17.125 -27.891 1 82.44 78 LEU A O 1
ATOM 595 N N . ALA A 1 79 ? 8.258 -18.75 -27.703 1 80.75 79 ALA A N 1
ATOM 596 C CA . ALA A 1 79 ? 7.852 -18.609 -29.094 1 80.75 79 ALA A CA 1
ATOM 597 C C . ALA A 1 79 ? 7.297 -17.219 -29.375 1 80.75 79 ALA A C 1
ATOM 599 O O . ALA A 1 79 ? 6.625 -16.641 -28.531 1 80.75 79 ALA A O 1
ATOM 600 N N . GLY A 1 80 ? 7.652 -16.859 -30.547 1 77.88 80 GLY A N 1
ATOM 601 C CA . GLY A 1 80 ? 7.082 -15.602 -31 1 77.88 80 GLY A CA 1
ATOM 602 C C . GLY A 1 80 ? 5.57 -15.633 -31.125 1 77.88 80 GLY A C 1
ATOM 603 O O . GLY A 1 80 ? 4.996 -16.656 -31.516 1 77.88 80 GLY A O 1
ATOM 604 N N . GLY A 1 81 ? 4.855 -14.836 -30.625 1 78 81 GLY A N 1
ATOM 605 C CA . GLY A 1 81 ? 3.41 -14.781 -30.781 1 78 81 GLY A CA 1
ATOM 606 C C . GLY A 1 81 ? 2.654 -15.172 -29.531 1 78 81 GLY A C 1
ATOM 607 O O . GLY A 1 81 ? 1.433 -15.023 -29.453 1 78 81 GLY A O 1
ATOM 608 N N . LEU A 1 82 ? 3.414 -15.758 -28.641 1 83.75 82 LEU A N 1
ATOM 609 C CA . LEU A 1 82 ? 2.76 -16.125 -27.391 1 83.75 82 LEU A CA 1
ATOM 610 C C . LEU A 1 82 ? 2.195 -14.898 -26.688 1 83.75 82 LEU A C 1
ATOM 612 O O . LEU A 1 82 ? 1.147 -14.969 -26.031 1 83.75 82 LEU A O 1
ATOM 616 N N . THR A 1 83 ? 2.955 -13.781 -26.906 1 85.5 83 THR A N 1
ATOM 617 C CA . THR A 1 83 ? 2.473 -12.516 -26.359 1 85.5 83 THR A CA 1
ATOM 618 C C . THR A 1 83 ? 1.601 -11.781 -27.375 1 85.5 83 THR A C 1
ATOM 620 O O . THR A 1 83 ? 1.989 -11.617 -28.531 1 85.5 83 THR A O 1
ATOM 623 N N . SER A 1 84 ? 0.43 -11.383 -26.953 1 87.75 84 SER A N 1
ATOM 624 C CA . SER A 1 84 ? -0.491 -10.703 -27.859 1 87.75 84 SER A CA 1
ATOM 625 C C . SER A 1 84 ? 0.083 -9.375 -28.344 1 87.75 84 SER A C 1
ATOM 627 O O . SER A 1 84 ? 0.788 -8.695 -27.594 1 87.75 84 SER A O 1
ATOM 629 N N . PRO A 1 85 ? -0.22 -9.047 -29.578 1 87.69 85 PRO A N 1
ATOM 630 C CA . PRO A 1 85 ? 0.25 -7.762 -30.109 1 87.69 85 PRO A CA 1
ATOM 631 C C . PRO A 1 85 ? -0.251 -6.57 -29.297 1 87.69 85 PRO A C 1
ATOM 633 O O . PRO A 1 85 ? 0.465 -5.574 -29.156 1 87.69 85 PRO A O 1
ATOM 636 N N . ASP A 1 86 ? -1.435 -6.707 -28.797 1 89.62 86 ASP A N 1
ATOM 637 C CA . ASP A 1 86 ? -1.992 -5.629 -27.984 1 89.62 86 ASP A CA 1
ATOM 638 C C . ASP A 1 86 ? -1.177 -5.418 -26.703 1 89.62 86 ASP A C 1
ATOM 640 O O . ASP A 1 86 ? -0.883 -4.281 -26.328 1 89.62 86 ASP A O 1
ATOM 644 N N . LEU A 1 87 ? -0.842 -6.469 -26.094 1 91.25 87 LEU A N 1
ATOM 645 C CA . LEU A 1 87 ? -0.057 -6.395 -24.859 1 91.25 87 LEU A CA 1
ATOM 646 C C . LEU A 1 87 ? 1.326 -5.812 -25.141 1 91.25 87 LEU A C 1
ATOM 648 O O . LEU A 1 87 ? 1.835 -5.012 -24.359 1 91.25 87 LEU A O 1
ATOM 652 N N . VAL A 1 88 ? 1.922 -6.207 -26.281 1 92.38 88 VAL A N 1
ATOM 653 C CA . VAL A 1 88 ? 3.238 -5.715 -26.672 1 92.38 88 VAL A CA 1
ATOM 654 C C . VAL A 1 88 ? 3.182 -4.207 -26.906 1 92.38 88 VAL A C 1
ATOM 656 O O . VAL A 1 88 ? 4.047 -3.467 -26.438 1 92.38 88 VAL A O 1
ATOM 659 N N . GLU A 1 89 ? 2.197 -3.818 -27.562 1 91.94 89 GLU A N 1
ATOM 660 C CA . GLU A 1 89 ? 2.057 -2.398 -27.875 1 91.94 89 GLU A CA 1
ATOM 661 C C . GLU A 1 89 ? 1.816 -1.582 -26.609 1 91.94 89 GLU A C 1
ATOM 663 O O . GLU A 1 89 ? 2.379 -0.497 -26.438 1 91.94 89 GLU A O 1
ATOM 668 N N . ARG A 1 90 ? 1.028 -2.031 -25.797 1 92.56 90 ARG A N 1
ATOM 669 C CA . ARG A 1 90 ? 0.691 -1.312 -24.578 1 92.56 90 ARG A CA 1
ATOM 670 C C . ARG A 1 90 ? 1.911 -1.17 -23.672 1 92.56 90 ARG A C 1
ATOM 672 O O . ARG A 1 90 ? 2.166 -0.094 -23.125 1 92.56 90 ARG A O 1
ATOM 679 N N . TRP A 1 91 ? 2.641 -2.219 -23.5 1 94.19 91 TRP A N 1
ATOM 680 C CA . TRP A 1 91 ? 3.812 -2.156 -22.641 1 94.19 91 TRP A CA 1
ATOM 681 C C . TRP A 1 91 ? 4.918 -1.319 -23.281 1 94.19 91 TRP A C 1
ATOM 683 O O . TRP A 1 91 ? 5.648 -0.611 -22.578 1 94.19 91 TRP A O 1
ATOM 693 N N . SER A 1 92 ? 5.047 -1.439 -24.641 1 93.69 92 SER A N 1
ATOM 694 C CA . SER A 1 92 ? 6.016 -0.58 -25.312 1 93.69 92 SER A CA 1
ATOM 695 C C . SER A 1 92 ? 5.719 0.894 -25.047 1 93.69 92 SER A C 1
ATOM 697 O O . SER A 1 92 ? 6.629 1.672 -24.75 1 93.69 92 SER A O 1
ATOM 699 N N . ALA A 1 93 ? 4.496 1.2 -25.188 1 92.88 93 ALA A N 1
ATOM 700 C CA . ALA A 1 93 ? 4.086 2.58 -24.938 1 92.88 93 ALA A CA 1
ATOM 701 C C . ALA A 1 93 ? 4.359 2.979 -23.484 1 92.88 93 ALA A C 1
ATOM 703 O O . ALA A 1 93 ? 4.836 4.086 -23.219 1 92.88 93 ALA A O 1
ATOM 704 N N . ARG A 1 94 ? 4.07 2.146 -22.578 1 93 94 ARG A N 1
ATOM 705 C CA . ARG A 1 94 ? 4.281 2.418 -21.156 1 93 94 ARG A CA 1
ATOM 706 C C . ARG A 1 94 ? 5.766 2.588 -20.844 1 93 94 ARG A C 1
ATOM 708 O O . ARG A 1 94 ? 6.141 3.418 -20.016 1 93 94 ARG A O 1
ATOM 715 N N . LEU A 1 95 ? 6.566 1.771 -21.484 1 94.31 95 LEU A N 1
ATOM 716 C CA . LEU A 1 95 ? 8 1.849 -21.234 1 94.31 95 LEU A CA 1
ATOM 717 C C . LEU A 1 95 ? 8.594 3.111 -21.844 1 94.31 95 LEU A C 1
ATOM 719 O O . LEU A 1 95 ? 9.547 3.68 -21.312 1 94.31 95 LEU A O 1
ATOM 723 N N . VAL A 1 96 ? 8 3.549 -22.953 1 93.19 96 VAL A N 1
ATOM 724 C CA . VAL A 1 96 ? 8.406 4.828 -23.531 1 93.19 96 VAL A CA 1
ATOM 725 C C . VAL A 1 96 ? 8.07 5.957 -22.562 1 93.19 96 VAL A C 1
ATOM 727 O O . VAL A 1 96 ? 8.867 6.883 -22.375 1 93.19 96 VAL A O 1
ATOM 730 N N . ASP A 1 97 ? 6.93 5.84 -21.953 1 92.31 97 ASP A N 1
ATOM 731 C CA . ASP A 1 97 ? 6.543 6.816 -20.938 1 92.31 97 ASP A CA 1
ATOM 732 C C . ASP A 1 97 ? 7.5 6.773 -19.734 1 92.31 97 ASP A C 1
ATOM 734 O O . ASP A 1 97 ? 7.875 7.816 -19.203 1 92.31 97 ASP A O 1
ATOM 738 N N . GLU A 1 98 ? 7.797 5.582 -19.328 1 91.94 98 GLU A N 1
ATOM 739 C CA . GLU A 1 98 ? 8.719 5.434 -18.203 1 91.94 98 GLU A CA 1
ATOM 740 C C . GLU A 1 98 ? 10.086 6.02 -18.531 1 91.94 98 GLU A C 1
ATOM 742 O O . GLU A 1 98 ? 10.758 6.578 -17.656 1 91.94 98 GLU A O 1
ATOM 747 N N . LEU A 1 99 ? 10.484 5.855 -19.766 1 92.06 99 LEU A N 1
ATOM 748 C CA . LEU A 1 99 ? 11.734 6.453 -20.234 1 92.06 99 LEU A CA 1
ATOM 749 C C . LEU A 1 99 ? 11.688 7.973 -20.109 1 92.06 99 LEU A C 1
ATOM 751 O O . LEU A 1 99 ? 12.641 8.586 -19.625 1 92.06 99 LEU A O 1
ATOM 755 N N . ALA A 1 100 ? 10.609 8.508 -20.516 1 90.19 100 ALA A N 1
ATOM 756 C CA . ALA A 1 100 ? 10.43 9.953 -20.391 1 90.19 100 ALA A CA 1
ATOM 757 C C . ALA A 1 100 ? 10.422 10.391 -18.938 1 90.19 100 ALA A C 1
ATOM 759 O O . ALA A 1 100 ? 10.984 11.438 -18.594 1 90.19 100 ALA A O 1
ATOM 760 N N . CYS A 1 101 ? 9.766 9.664 -18.078 1 89.38 101 CYS A N 1
ATOM 761 C CA . CYS A 1 101 ? 9.734 9.953 -16.656 1 89.38 101 CYS A CA 1
ATOM 762 C C . CYS A 1 101 ? 11.141 9.914 -16.062 1 89.38 101 CYS A C 1
ATOM 764 O O . CYS A 1 101 ? 11.508 10.781 -15.266 1 89.38 101 CYS A O 1
ATOM 766 N N . GLY A 1 102 ? 11.883 8.883 -16.484 1 85.75 102 GLY A N 1
ATOM 767 C CA . GLY A 1 102 ? 13.25 8.766 -15.992 1 85.75 102 GLY A CA 1
ATOM 768 C C . GLY A 1 102 ? 14.125 9.945 -16.375 1 85.75 102 GLY A C 1
ATOM 769 O O . GLY A 1 102 ? 14.914 10.43 -15.562 1 85.75 102 GLY A O 1
ATOM 770 N N . ARG A 1 103 ? 13.945 10.422 -17.562 1 85.31 103 ARG A N 1
ATOM 771 C CA . ARG A 1 103 ? 14.68 11.594 -18.031 1 85.31 103 ARG A CA 1
ATOM 772 C C . ARG A 1 103 ? 14.328 12.836 -17.219 1 85.31 103 ARG A C 1
ATOM 774 O O . ARG A 1 103 ? 15.211 13.594 -16.812 1 85.31 103 ARG A O 1
ATOM 781 N N . LEU A 1 104 ? 13.078 12.992 -17 1 86.88 104 LEU A N 1
ATOM 782 C CA . LEU A 1 104 ? 12.617 14.148 -16.234 1 86.88 104 LEU A CA 1
ATOM 783 C C . LEU A 1 104 ? 13.086 14.07 -14.789 1 86.88 104 LEU A C 1
ATOM 785 O O . LEU A 1 104 ? 13.484 15.086 -14.203 1 86.88 104 LEU A O 1
ATOM 789 N N . ARG A 1 105 ? 13 12.898 -14.211 1 83.94 105 ARG A N 1
ATOM 790 C CA . ARG A 1 105 ? 13.484 12.703 -12.844 1 83.94 105 ARG A CA 1
ATOM 791 C C . ARG A 1 105 ? 14.945 13.102 -12.719 1 83.94 105 ARG A C 1
ATOM 793 O O . ARG A 1 105 ? 15.336 13.781 -11.773 1 83.94 105 ARG A O 1
ATOM 800 N N . SER A 1 106 ? 15.711 12.656 -13.648 1 80.62 106 SER A N 1
ATOM 801 C CA . SER A 1 106 ? 17.141 12.977 -13.625 1 80.62 106 SER A CA 1
ATOM 802 C C . SER A 1 106 ? 17.375 14.477 -13.734 1 80.62 106 SER A C 1
ATOM 804 O O . SER A 1 106 ? 18.25 15.023 -13.055 1 80.62 106 SER A O 1
ATOM 806 N N . GLU A 1 107 ? 16.609 15.055 -14.523 1 83.25 107 GLU A N 1
ATOM 807 C CA . GLU A 1 107 ? 16.734 16.5 -14.695 1 83.25 107 GLU A CA 1
ATOM 808 C C . GLU A 1 107 ? 16.406 17.25 -13.406 1 83.25 107 GLU A C 1
ATOM 810 O O . GLU A 1 107 ? 17.109 18.188 -13.023 1 83.25 107 GLU A O 1
ATOM 815 N N . PHE A 1 108 ? 15.391 16.875 -12.734 1 85.62 108 PHE A N 1
ATOM 816 C CA . PHE A 1 108 ? 14.938 17.609 -11.555 1 85.62 108 PHE A CA 1
ATOM 817 C C . PHE A 1 108 ? 15.781 17.234 -10.336 1 85.62 108 PHE A C 1
ATOM 819 O O . PHE A 1 108 ? 15.867 18.016 -9.383 1 85.62 108 PHE A O 1
ATOM 826 N N . VAL A 1 109 ? 16.375 16.094 -10.359 1 78.5 109 VAL A N 1
ATOM 827 C CA . VAL A 1 109 ? 17.359 15.773 -9.336 1 78.5 109 VAL A CA 1
ATOM 828 C C . VAL A 1 109 ? 18.562 16.703 -9.477 1 78.5 109 VAL A C 1
ATOM 830 O O . VAL A 1 109 ? 19.109 17.188 -8.477 1 78.5 109 VAL A O 1
ATOM 833 N N . PHE A 1 110 ? 18.906 16.984 -10.68 1 79.81 110 PHE A N 1
ATOM 834 C CA . PHE A 1 110 ? 20.016 17.891 -10.945 1 79.81 110 PHE A CA 1
ATOM 835 C C . PHE A 1 110 ? 19.641 19.328 -10.57 1 79.81 110 PHE A C 1
ATOM 837 O O . PHE A 1 110 ? 20.453 20.047 -10 1 79.81 110 PHE A O 1
ATOM 844 N N . ARG A 1 111 ? 18.438 19.641 -10.953 1 82.56 111 ARG A N 1
ATOM 845 C CA . ARG A 1 111 ? 17.969 20.969 -10.586 1 82.56 111 ARG A CA 1
ATOM 846 C C . ARG A 1 111 ? 17.984 21.156 -9.07 1 82.56 111 ARG A C 1
ATOM 848 O O . ARG A 1 111 ? 18.391 22.219 -8.57 1 82.56 111 ARG A O 1
ATOM 855 N N . PHE A 1 112 ? 17.578 20.203 -8.398 1 84.19 112 PHE A N 1
ATOM 856 C CA . PHE A 1 112 ? 17.562 20.266 -6.941 1 84.19 112 PHE A CA 1
ATOM 857 C C . PHE A 1 112 ? 18.969 20.328 -6.375 1 84.19 112 PHE A C 1
ATOM 859 O O . PHE A 1 112 ? 19.219 21.031 -5.398 1 84.19 112 PHE A O 1
ATOM 866 N N . GLY A 1 113 ? 19.844 19.578 -6.945 1 77.31 113 GLY A N 1
ATOM 867 C CA . GLY A 1 113 ? 21.234 19.656 -6.543 1 77.31 113 GLY A CA 1
ATOM 868 C C . GLY A 1 113 ? 21.844 21.031 -6.73 1 77.31 113 GLY A C 1
ATOM 869 O O . GLY A 1 113 ? 22.578 21.516 -5.871 1 77.31 113 GLY A O 1
ATOM 870 N N . ALA A 1 114 ? 21.516 21.609 -7.848 1 80.69 114 ALA A N 1
ATOM 871 C CA . ALA A 1 114 ? 22 22.969 -8.117 1 80.69 114 ALA A CA 1
ATOM 872 C C . ALA A 1 114 ? 21.469 23.953 -7.086 1 80.69 114 ALA A C 1
ATOM 874 O O . ALA A 1 114 ? 22.188 24.875 -6.684 1 80.69 114 ALA A O 1
ATOM 875 N N . LEU A 1 115 ? 20.25 23.781 -6.727 1 84.62 115 LEU A N 1
ATOM 876 C CA . LEU A 1 115 ? 19.641 24.656 -5.723 1 84.62 115 LEU A CA 1
ATOM 877 C C . LEU A 1 115 ? 20.312 24.453 -4.363 1 84.62 115 LEU A C 1
ATOM 879 O O . LEU A 1 115 ? 20.516 25.422 -3.627 1 84.62 115 LEU A O 1
ATOM 883 N N . LEU A 1 116 ? 20.656 23.312 -4.047 1 77.19 116 LEU A N 1
ATOM 884 C CA . LEU A 1 116 ? 21.344 23.016 -2.791 1 77.19 116 LEU A CA 1
ATOM 885 C C . LEU A 1 116 ? 22.75 23.609 -2.787 1 77.19 116 LEU A C 1
ATOM 887 O O . LEU A 1 116 ? 23.219 24.078 -1.753 1 77.19 116 LEU A O 1
ATOM 891 N N . GLU A 1 117 ? 23.359 23.562 -3.932 1 74.94 117 GLU A N 1
ATOM 892 C CA . GLU A 1 117 ? 24.688 24.156 -4.062 1 74.94 117 GLU A CA 1
ATOM 893 C C . GLU A 1 117 ? 24.641 25.672 -3.871 1 74.94 117 GLU A C 1
ATOM 895 O O . GLU A 1 117 ? 25.484 26.234 -3.189 1 74.94 117 GLU A O 1
ATOM 900 N N . GLU A 1 118 ? 23.656 26.156 -4.512 1 80.94 118 GLU A N 1
ATOM 901 C CA . GLU A 1 118 ? 23.469 27.594 -4.352 1 80.94 118 GLU A CA 1
ATOM 902 C C . GLU A 1 118 ? 23.234 27.969 -2.887 1 80.94 118 GLU A C 1
ATOM 904 O O . GLU A 1 118 ? 23.766 28.969 -2.398 1 80.94 118 GLU A O 1
ATOM 909 N N . TRP A 1 119 ? 22.453 27.25 -2.262 1 78.81 119 TRP A N 1
ATOM 910 C CA . TRP A 1 119 ? 22.109 27.5 -0.866 1 78.81 119 TRP A CA 1
ATOM 911 C C . TRP A 1 119 ? 23.328 27.359 0.03 1 78.81 119 TRP A C 1
ATOM 913 O O . TRP A 1 119 ? 23.516 28.141 0.968 1 78.81 119 TRP A O 1
ATOM 923 N N . ALA A 1 120 ? 24.109 26.391 -0.261 1 69.25 120 ALA A N 1
ATOM 924 C CA . ALA A 1 120 ? 25.312 26.141 0.536 1 69.25 120 ALA A CA 1
ATOM 925 C C . ALA A 1 120 ? 26.328 27.266 0.372 1 69.25 120 ALA A C 1
ATOM 927 O O . ALA A 1 120 ? 27.062 27.578 1.305 1 69.25 120 ALA A O 1
ATOM 928 N N . GLU A 1 121 ? 26.359 27.766 -0.853 1 68.81 121 GLU A N 1
ATOM 929 C CA . GLU A 1 121 ? 27.328 28.828 -1.138 1 68.81 121 GLU A CA 1
ATOM 930 C C . GLU A 1 121 ? 26.812 30.172 -0.637 1 68.81 121 GLU A C 1
ATOM 932 O O . GLU A 1 121 ? 27.609 31.062 -0.326 1 68.81 121 GLU A O 1
ATOM 937 N N . GLY A 1 122 ? 25.516 30.266 -0.777 1 63.22 122 GLY A N 1
ATOM 938 C CA . GLY A 1 122 ? 24.938 31.562 -0.495 1 63.22 122 GLY A CA 1
ATOM 939 C C . GLY A 1 122 ? 24.781 31.844 0.988 1 63.22 122 GLY A C 1
ATOM 940 O O . GLY A 1 122 ? 24.859 30.922 1.809 1 63.22 122 GLY A O 1
ATOM 941 N N . ALA A 1 123 ? 24.875 33.094 1.287 1 54.19 123 ALA A N 1
ATOM 942 C CA . ALA A 1 123 ? 24.672 33.594 2.643 1 54.19 123 ALA A CA 1
ATOM 943 C C . ALA A 1 123 ? 23.234 33.344 3.109 1 54.19 123 ALA A C 1
ATOM 945 O O . ALA A 1 123 ? 22.312 33.25 2.293 1 54.19 123 ALA A O 1
ATOM 946 N N . GLY A 1 124 ? 23.016 32.625 4.238 1 56.31 124 GLY A N 1
ATOM 947 C CA . GLY A 1 124 ? 21.734 32.406 4.895 1 56.31 124 GLY A CA 1
ATOM 948 C C . GLY A 1 124 ? 20.812 33.625 4.789 1 56.31 124 GLY A C 1
ATOM 949 O O . GLY A 1 124 ? 21.062 34.531 4.008 1 56.31 124 GLY A O 1
ATOM 950 N N . VAL A 1 125 ? 19.516 33.594 5.113 1 56.03 125 VAL A N 1
ATOM 951 C CA . VAL A 1 125 ? 18.562 34.688 5.191 1 56.03 125 VAL A CA 1
ATOM 952 C C . VAL A 1 125 ? 19.172 35.875 5.945 1 56.03 125 VAL A C 1
ATOM 954 O O . VAL A 1 125 ? 19.719 35.688 7.035 1 56.03 125 VAL A O 1
ATOM 957 N N . PRO A 1 126 ? 19.375 37.031 5.156 1 54.34 126 PRO A N 1
ATOM 958 C CA . PRO A 1 126 ? 19.875 38.188 5.934 1 54.34 126 PRO A CA 1
ATOM 959 C C . PRO A 1 126 ? 19.047 38.469 7.18 1 54.34 126 PRO A C 1
ATOM 961 O O . PRO A 1 126 ? 17.812 38.531 7.098 1 54.34 126 PRO A O 1
ATOM 964 N N . ARG A 1 127 ? 19.438 38.031 8.383 1 55.12 127 ARG A N 1
ATOM 965 C CA . ARG A 1 127 ? 18.734 38.406 9.602 1 55.12 127 ARG A CA 1
ATOM 966 C C . ARG A 1 127 ? 18.859 39.906 9.859 1 55.12 127 ARG A C 1
ATOM 968 O O . ARG A 1 127 ? 19.906 40.5 9.609 1 55.12 127 ARG A O 1
ATOM 975 N N . PRO A 1 128 ? 17.672 40.5 9.961 1 55.03 128 PRO A N 1
ATOM 976 C CA . PRO A 1 128 ? 17.844 41.906 10.32 1 55.03 128 PRO A CA 1
ATOM 977 C C . PRO A 1 128 ? 18.859 42.125 11.43 1 55.03 128 PRO A C 1
ATOM 979 O O . PRO A 1 128 ? 18.844 41.406 12.438 1 55.03 128 PRO A O 1
ATOM 982 N N . GLU A 1 129 ? 20.062 42.469 11.219 1 55.25 129 GLU A N 1
ATOM 983 C CA . GLU A 1 129 ? 21.031 42.75 12.273 1 55.25 129 GLU A CA 1
ATOM 984 C C . GLU A 1 129 ? 20.656 44.031 13.047 1 55.25 129 GLU A C 1
ATOM 986 O O . GLU A 1 129 ? 20.234 45.031 12.453 1 55.25 129 GLU A O 1
ATOM 991 N N . ALA A 1 130 ? 20.375 43.812 14.406 1 56.94 130 ALA A N 1
ATOM 992 C CA . ALA A 1 130 ? 20.078 44.938 15.258 1 56.94 130 ALA A CA 1
ATOM 993 C C . ALA A 1 130 ? 21.125 46.031 15.094 1 56.94 130 ALA A C 1
ATOM 995 O O . ALA A 1 130 ? 22.328 45.75 15.07 1 56.94 130 ALA A O 1
ATOM 996 N N . ASP A 1 131 ? 20.703 47.188 14.672 1 64.69 131 ASP A N 1
ATOM 997 C CA . ASP A 1 131 ? 21.578 48.375 14.75 1 64.69 131 ASP A CA 1
ATOM 998 C C . ASP A 1 131 ? 22.156 48.531 16.156 1 64.69 131 ASP A C 1
ATOM 1000 O O . ASP A 1 131 ? 21.438 48.438 17.141 1 64.69 131 ASP A O 1
ATOM 1004 N N . PRO A 1 132 ? 23.484 48.438 16.391 1 68 132 PRO A N 1
ATOM 1005 C CA . PRO A 1 132 ? 24.078 48.656 17.703 1 68 132 PRO A CA 1
ATOM 1006 C C . PRO A 1 132 ? 23.406 49.781 18.469 1 68 132 PRO A C 1
ATOM 1008 O O . PRO A 1 132 ? 23.25 49.688 19.688 1 68 132 PRO A O 1
ATOM 1011 N N . SER A 1 133 ? 22.984 50.719 17.75 1 73.25 133 SER A N 1
ATOM 1012 C CA . SER A 1 133 ? 22.297 51.812 18.406 1 73.25 133 SER A CA 1
ATOM 1013 C C . SER A 1 133 ? 20.969 51.375 18.984 1 73.25 133 SER A C 1
ATOM 1015 O O . SER A 1 133 ? 20.578 51.812 20.078 1 73.25 133 SER A O 1
ATOM 1017 N N . GLY A 1 134 ? 20.359 50.469 18.359 1 77.12 134 GLY A N 1
ATOM 1018 C CA . GLY A 1 134 ? 19.094 49.938 18.844 1 77.12 134 GLY A CA 1
ATOM 1019 C C . GLY A 1 134 ? 19.234 49.094 20.109 1 77.12 134 GLY A C 1
ATOM 1020 O O . GLY A 1 134 ? 18.422 49.219 21.016 1 77.12 134 GLY A O 1
ATOM 1021 N N . HIS A 1 135 ? 20.344 48.438 20.141 1 83.69 135 HIS A N 1
ATOM 1022 C CA . HIS A 1 135 ? 20.641 47.625 21.312 1 83.69 135 HIS A CA 1
ATOM 1023 C C . HIS A 1 135 ? 20.906 48.531 22.531 1 83.69 135 HIS A C 1
ATOM 1025 O O . HIS A 1 135 ? 20.406 48.25 23.625 1 83.69 135 HIS A O 1
ATOM 1031 N N . ARG A 1 136 ? 21.641 49.531 22.312 1 84.5 136 ARG A N 1
ATOM 1032 C CA . ARG A 1 136 ? 21.969 50.469 23.375 1 84.5 136 ARG A CA 1
ATOM 1033 C C . ARG A 1 136 ? 20.719 51.188 23.891 1 84.5 136 ARG A C 1
ATOM 1035 O O . ARG A 1 136 ? 20.578 51.406 25.094 1 84.5 136 ARG A O 1
ATOM 1042 N N . GLU A 1 137 ? 19.953 51.438 22.984 1 86.81 137 GLU A N 1
ATOM 1043 C CA . GLU A 1 137 ? 18.703 52.094 23.375 1 86.81 137 GLU A CA 1
ATOM 1044 C C . GLU A 1 137 ? 17.828 51.188 24.219 1 86.81 137 GLU A C 1
ATOM 1046 O O . GLU A 1 137 ? 17.203 51.625 25.188 1 86.81 137 GLU A O 1
ATOM 1051 N N . LEU A 1 138 ? 17.734 50 23.828 1 88.75 138 LEU A N 1
ATOM 1052 C CA . LEU A 1 138 ? 16.953 49.031 24.578 1 88.75 138 LEU A CA 1
ATOM 1053 C C . LEU A 1 138 ? 17.5 48.844 25.969 1 88.75 138 LEU A C 1
ATOM 1055 O O . LEU A 1 138 ? 16.75 48.719 26.938 1 88.75 138 LEU A O 1
ATOM 1059 N N . ARG A 1 139 ? 18.797 48.812 26.047 1 89.25 139 ARG A N 1
ATOM 1060 C CA . ARG A 1 139 ? 19.469 48.688 27.328 1 89.25 139 ARG A CA 1
ATOM 1061 C C . ARG A 1 139 ? 19.219 49.906 28.219 1 89.25 139 ARG A C 1
ATOM 1063 O O . ARG A 1 139 ? 18.906 49.781 29.391 1 89.25 139 ARG A O 1
ATOM 1070 N N . ALA A 1 140 ? 19.344 51.031 27.594 1 89.19 140 ALA A N 1
ATOM 1071 C CA . ALA A 1 140 ? 19.172 52.281 28.328 1 89.19 140 ALA A CA 1
ATOM 1072 C C . ALA A 1 140 ? 17.766 52.375 28.922 1 89.19 140 ALA A C 1
ATOM 1074 O O . ALA A 1 140 ? 17.594 52.938 30 1 89.19 140 ALA A O 1
ATOM 1075 N N . ARG A 1 141 ? 16.875 51.875 28.297 1 89.19 141 ARG A N 1
ATOM 1076 C CA . ARG A 1 141 ? 15.477 51.969 28.719 1 89.19 141 ARG A CA 1
ATOM 1077 C C . ARG A 1 141 ? 15.258 51.219 30.047 1 89.19 141 ARG A C 1
ATOM 1079 O O . ARG A 1 141 ? 14.531 51.688 30.922 1 89.19 141 ARG A O 1
ATOM 1086 N N . ILE A 1 142 ? 15.852 50.094 30.203 1 91.69 142 ILE A N 1
ATOM 1087 C CA . ILE A 1 142 ? 15.602 49.281 31.391 1 91.69 142 ILE A CA 1
ATOM 1088 C C . ILE A 1 142 ? 16.516 49.75 32.531 1 91.69 142 ILE A C 1
ATOM 1090 O O . ILE A 1 142 ? 16.281 49.406 33.688 1 91.69 142 ILE A O 1
ATOM 1094 N N . LEU A 1 143 ? 17.594 50.469 32.188 1 91.44 143 LEU A N 1
ATOM 1095 C CA . LEU A 1 143 ? 18.516 50.969 33.188 1 91.44 143 LEU A CA 1
ATOM 1096 C C . LEU A 1 143 ? 18.016 52.281 33.781 1 91.44 143 LEU A C 1
ATOM 1098 O O . LEU A 1 143 ? 18.438 52.688 34.875 1 91.44 143 LEU A O 1
ATOM 1102 N N . ALA A 1 144 ? 17.094 52.875 33.094 1 91.12 144 ALA A N 1
ATOM 1103 C CA . ALA A 1 144 ? 16.5 54.125 33.594 1 91.12 144 ALA A CA 1
ATOM 1104 C C . ALA A 1 144 ? 15.484 53.844 34.688 1 91.12 144 ALA A C 1
ATOM 1106 O O . ALA A 1 144 ? 14.797 52.844 34.656 1 91.12 144 ALA A O 1
ATOM 1107 N N . PRO A 1 145 ? 15.461 54.719 35.625 1 89.62 145 PRO A N 1
ATOM 1108 C CA . PRO A 1 145 ? 14.453 54.531 36.656 1 89.62 145 PRO A CA 1
ATOM 1109 C C . PRO A 1 145 ? 13.023 54.625 36.156 1 89.62 145 PRO A C 1
ATOM 1111 O O . PRO A 1 145 ? 12.781 55.312 35.156 1 89.62 145 PRO A O 1
ATOM 1114 N N . ALA A 1 146 ? 12.188 53.938 36.844 1 87.62 146 ALA A N 1
ATOM 1115 C CA . ALA A 1 146 ? 10.773 54.031 36.469 1 87.62 146 ALA A CA 1
ATOM 1116 C C . ALA A 1 146 ? 10.219 55.406 36.75 1 87.62 146 ALA A C 1
ATOM 1118 O O . ALA A 1 146 ? 10.68 56.094 37.688 1 87.62 146 ALA A O 1
ATOM 1119 N N . PRO A 1 147 ? 9.297 55.844 36 1 87.25 147 PRO A N 1
ATOM 1120 C CA . PRO A 1 147 ? 8.656 57.125 36.312 1 87.25 147 PRO A CA 1
ATOM 1121 C C . PRO A 1 147 ? 7.934 57.125 37.656 1 87.25 147 PRO A C 1
ATOM 1123 O O . PRO A 1 147 ? 7.523 56.062 38.125 1 87.25 147 PRO A O 1
ATOM 1126 N N . ALA A 1 148 ? 7.898 58.312 38.219 1 84.38 148 ALA A N 1
ATOM 1127 C CA . ALA A 1 148 ? 7.152 58.469 39.469 1 84.38 148 ALA A CA 1
ATOM 1128 C C . ALA A 1 148 ? 5.703 58 39.312 1 84.38 148 ALA A C 1
ATOM 1130 O O . ALA A 1 148 ? 5.094 58.25 38.25 1 84.38 148 ALA A O 1
ATOM 1131 N N . ASN A 1 149 ? 5.227 57.188 40.219 1 86.75 149 ASN A N 1
ATOM 1132 C CA . ASN A 1 149 ? 3.869 56.656 40.125 1 86.75 149 ASN A CA 1
ATOM 1133 C C . ASN A 1 149 ? 3.166 56.656 41.5 1 86.75 149 ASN A C 1
ATOM 1135 O O . ASN A 1 149 ? 3.754 57.062 42.5 1 86.75 149 ASN A O 1
ATOM 1139 N N . ARG A 1 150 ? 1.937 56.5 41.469 1 92.06 150 ARG A N 1
ATOM 1140 C CA . ARG A 1 150 ? 1.094 56.562 42.688 1 92.06 150 ARG A CA 1
ATOM 1141 C C . ARG A 1 150 ? 0.337 55.25 42.844 1 92.06 150 ARG A C 1
ATOM 1143 O O . ARG A 1 150 ? -0.848 55.25 43.188 1 92.06 150 ARG A O 1
ATOM 1150 N N . HIS A 1 151 ? 1.023 54.156 42.656 1 92.69 151 HIS A N 1
ATOM 1151 C CA . HIS A 1 151 ? 0.329 52.875 42.594 1 92.69 151 HIS A CA 1
ATOM 1152 C C . HIS A 1 151 ? -0.012 52.375 44 1 92.69 151 HIS A C 1
ATOM 1154 O O . HIS A 1 151 ? -0.923 51.531 44.156 1 92.69 151 HIS A O 1
ATOM 1160 N N . ARG A 1 152 ? 0.656 52.75 45.062 1 91.81 152 ARG A N 1
ATOM 1161 C CA . ARG A 1 152 ? 0.573 52.156 46.375 1 91.81 152 ARG A CA 1
ATOM 1162 C C . ARG A 1 152 ? -0.849 52.219 46.906 1 91.81 152 ARG A C 1
ATOM 1164 O O . ARG A 1 152 ? -1.409 51.219 47.344 1 91.81 152 ARG A O 1
ATOM 1171 N N . ASP A 1 153 ? -1.375 53.438 46.844 1 90.38 153 ASP A N 1
ATOM 1172 C CA . ASP A 1 153 ? -2.732 53.594 47.344 1 90.38 153 ASP A CA 1
ATOM 1173 C C . ASP A 1 153 ? -3.734 52.812 46.531 1 90.38 153 ASP A C 1
ATOM 1175 O O . ASP A 1 153 ? -4.688 52.25 47.062 1 90.38 153 ASP A O 1
ATOM 1179 N N . LEU A 1 154 ? -3.477 52.75 45.312 1 92.19 154 LEU A N 1
ATOM 1180 C CA . LEU A 1 154 ? -4.355 52.062 44.406 1 92.19 154 LEU A CA 1
ATOM 1181 C C . LEU A 1 154 ? -4.32 50.562 44.688 1 92.19 154 LEU A C 1
ATOM 1183 O O . LEU A 1 154 ? -5.371 49.906 44.781 1 92.19 154 LEU A O 1
ATOM 1187 N N . VAL A 1 155 ? -3.178 49.938 44.844 1 91.5 155 VAL A N 1
ATOM 1188 C CA . VAL A 1 155 ? -3.006 48.5 45.031 1 91.5 155 VAL A CA 1
ATOM 1189 C C . VAL A 1 155 ? -3.561 48.094 46.406 1 91.5 155 VAL A C 1
ATOM 1191 O O . VAL A 1 155 ? -4.172 47.031 46.531 1 91.5 155 VAL A O 1
ATOM 1194 N N . ASP A 1 156 ? -3.375 48.938 47.344 1 88.69 156 ASP A N 1
ATOM 1195 C CA . ASP A 1 156 ? -3.836 48.625 48.688 1 88.69 156 ASP A CA 1
ATOM 1196 C C . ASP A 1 156 ? -5.355 48.531 48.75 1 88.69 156 ASP A C 1
ATOM 1198 O O . ASP A 1 156 ? -5.898 47.75 49.531 1 88.69 156 ASP A O 1
ATOM 1202 N N . GLY A 1 157 ? -5.992 49.188 47.875 1 87.5 157 GLY A N 1
ATOM 1203 C CA . GLY A 1 157 ? -7.449 49.188 47.875 1 87.5 157 GLY A CA 1
ATOM 1204 C C . GLY A 1 157 ? -8.055 48.062 47.094 1 87.5 157 GLY A C 1
ATOM 1205 O O . GLY A 1 157 ? -9.266 47.844 47.125 1 87.5 157 GLY A O 1
ATOM 1206 N N . LEU A 1 158 ? -7.246 47.281 46.5 1 88.75 158 LEU A N 1
ATOM 1207 C CA . LEU A 1 158 ? -7.758 46.25 45.594 1 88.75 158 LEU A CA 1
ATOM 1208 C C . LEU A 1 158 ? -8.023 44.969 46.375 1 88.75 158 LEU A C 1
ATOM 1210 O O . LEU A 1 158 ? -7.316 44.625 47.344 1 88.75 158 LEU A O 1
ATOM 1214 N N . ARG A 1 159 ? -9 44.219 45.938 1 81.44 159 ARG A N 1
ATOM 1215 C CA . ARG A 1 159 ? -9.258 42.844 46.406 1 81.44 159 ARG A CA 1
ATOM 1216 C C . ARG A 1 159 ? -8.766 41.844 45.375 1 81.44 159 ARG A C 1
ATOM 1218 O O . ARG A 1 159 ? -9.406 41.625 44.344 1 81.44 159 ARG A O 1
ATOM 1225 N N . LEU A 1 160 ? -7.66 41.219 45.562 1 76.88 160 LEU A N 1
ATOM 1226 C CA . LEU A 1 160 ? -7.039 40.344 44.562 1 76.88 160 LEU A CA 1
ATOM 1227 C C . LEU A 1 160 ? -7.332 38.875 44.875 1 76.88 160 LEU A C 1
ATOM 1229 O O . LEU A 1 160 ? -7.086 38 44.062 1 76.88 160 LEU A O 1
ATOM 1233 N N . GLY A 1 161 ? -8.359 38.469 45.438 1 66.5 161 GLY A N 1
ATOM 1234 C CA . GLY A 1 161 ? -8.812 37.125 45.75 1 66.5 161 GLY A CA 1
ATOM 1235 C C . GLY A 1 161 ? -7.684 36.125 45.844 1 66.5 161 GLY A C 1
ATOM 1236 O O . GLY A 1 161 ? -7.848 34.969 45.469 1 66.5 161 GLY A O 1
ATOM 1237 N N . PHE A 1 162 ? -6.48 36.438 46.031 1 65.25 162 PHE A N 1
ATOM 1238 C CA . PHE A 1 162 ? -5.426 35.438 46.25 1 65.25 162 PHE A CA 1
ATOM 1239 C C . PHE A 1 162 ? -5.469 34.875 47.656 1 65.25 162 PHE A C 1
ATOM 1241 O O . PHE A 1 162 ? -5.797 35.594 48.594 1 65.25 162 PHE A O 1
ATOM 1248 N N . GLY A 1 163 ? -5.754 33.562 47.906 1 57.28 163 GLY A N 1
ATOM 1249 C CA . GLY A 1 163 ? -5.691 32.969 49.25 1 57.28 163 GLY A CA 1
ATOM 1250 C C . GLY A 1 163 ? -4.355 33.188 49.938 1 57.28 163 GLY A C 1
ATOM 1251 O O . GLY A 1 163 ? -3.359 33.5 49.281 1 57.28 163 GLY A O 1
ATOM 1252 N N . GLN A 1 164 ? -4.457 33.438 51.25 1 53.19 164 GLN A N 1
ATOM 1253 C CA . GLN A 1 164 ? -3.195 33.5 51.969 1 53.19 164 GLN A CA 1
ATOM 1254 C C . GLN A 1 164 ? -2.285 32.344 51.594 1 53.19 164 GLN A C 1
ATOM 1256 O O . GLN A 1 164 ? -2.729 31.188 51.531 1 53.19 164 GLN A O 1
ATOM 1261 N N . PRO A 1 165 ? -1.35 32.594 50.844 1 52.5 165 PRO A N 1
ATOM 1262 C CA . PRO A 1 165 ? -0.488 31.453 50.531 1 52.5 165 PRO A CA 1
ATOM 1263 C C . PRO A 1 165 ? -0.336 30.5 51.719 1 52.5 165 PRO A C 1
ATOM 1265 O O . PRO A 1 165 ? -0.191 30.953 52.875 1 52.5 165 PRO A O 1
ATOM 1268 N N . GLY A 1 166 ? -1.278 29.484 51.906 1 44.78 166 GLY A N 1
ATOM 1269 C CA . GLY A 1 166 ? -1.154 28.562 53.031 1 44.78 166 GLY A CA 1
ATOM 1270 C C . GLY A 1 166 ? 0.269 28.422 53.531 1 44.78 166 GLY A C 1
ATOM 1271 O O . GLY A 1 166 ? 1.224 28.578 52.75 1 44.78 166 GLY A O 1
ATOM 1272 N N . ALA A 1 167 ? 0.423 28.719 54.812 1 39.44 167 ALA A N 1
ATOM 1273 C CA . ALA A 1 167 ? 1.656 28.359 55.5 1 39.44 167 ALA A CA 1
ATOM 1274 C C . ALA A 1 167 ? 2.166 27 55.062 1 39.44 167 ALA A C 1
ATOM 1276 O O . ALA A 1 167 ? 3.029 26.406 55.719 1 39.44 167 ALA A O 1
ATOM 1277 N N . GLY A 1 168 ? 1.279 26.109 54.531 1 38.25 168 GLY A N 1
ATOM 1278 C CA . GLY A 1 168 ? 1.618 24.703 54.469 1 38.25 168 GLY A CA 1
ATOM 1279 C C . GLY A 1 168 ? 3.043 24.438 54.031 1 38.25 168 GLY A C 1
ATOM 1280 O O . GLY A 1 168 ? 3.695 25.328 53.469 1 38.25 168 GLY A O 1
ATOM 1281 N N . THR A 1 169 ? 3.459 23.109 54.438 1 39.5 169 THR A N 1
ATOM 1282 C CA . THR A 1 169 ? 4.691 22.344 54.656 1 39.5 169 THR A CA 1
ATOM 1283 C C . THR A 1 169 ? 5.605 22.453 53.438 1 39.5 169 THR A C 1
ATOM 1285 O O . THR A 1 169 ? 6.816 22.641 53.562 1 39.5 169 THR A O 1
ATOM 1288 N N . ASP A 1 170 ? 5.254 21.688 52.25 1 40.66 170 ASP A N 1
ATOM 1289 C CA . ASP A 1 170 ? 6.148 20.891 51.406 1 40.66 170 ASP A CA 1
ATOM 1290 C C . ASP A 1 170 ? 6.84 21.781 50.344 1 40.66 170 ASP A C 1
ATOM 1292 O O . ASP A 1 170 ? 7.238 21.297 49.281 1 40.66 170 ASP A O 1
ATOM 1296 N N . ALA A 1 171 ? 6.621 22.828 50.062 1 46 171 ALA A N 1
ATOM 1297 C CA . ALA A 1 171 ? 7.172 23.766 49.094 1 46 171 ALA A CA 1
ATOM 1298 C C . ALA A 1 171 ? 8.695 23.734 49.125 1 46 171 ALA A C 1
ATOM 1300 O O . ALA A 1 171 ? 9.344 24.375 48.281 1 46 171 ALA A O 1
ATOM 1301 N N . THR A 1 172 ? 9.164 23.594 50.219 1 49.97 172 THR A N 1
ATOM 1302 C CA . THR A 1 172 ? 10.586 23.875 50.438 1 49.97 172 THR A CA 1
ATOM 1303 C C . THR A 1 172 ? 11.445 22.828 49.75 1 49.97 172 THR A C 1
ATOM 1305 O O . THR A 1 172 ? 12.656 22.766 49.969 1 49.97 172 THR A O 1
ATOM 1308 N N . SER A 1 173 ? 10.711 21.984 49.156 1 58.69 173 SER A N 1
ATOM 1309 C CA . SER A 1 173 ? 11.648 21.016 48.594 1 58.69 173 SER A CA 1
ATOM 1310 C C . SER A 1 173 ? 12.359 21.578 47.375 1 58.69 173 SER A C 1
ATOM 1312 O O . SER A 1 173 ? 11.711 22.125 46.469 1 58.69 173 SER A O 1
ATOM 1314 N N . THR A 1 174 ? 13.453 21.875 47.406 1 69.81 174 THR A N 1
ATOM 1315 C CA . THR A 1 174 ? 14.336 22.328 46.344 1 69.81 174 THR A CA 1
ATOM 1316 C C . THR A 1 174 ? 14.648 21.188 45.375 1 69.81 174 THR A C 1
ATOM 1318 O O . THR A 1 174 ? 15.383 21.375 44.406 1 69.81 174 THR A O 1
ATOM 1321 N N . ALA A 1 175 ? 13.891 20.078 45.688 1 82 175 ALA A N 1
ATOM 1322 C CA . ALA A 1 175 ? 14.219 18.938 44.844 1 82 175 ALA A CA 1
ATOM 1323 C C . ALA A 1 175 ? 13.578 19.078 43.469 1 82 175 ALA A C 1
ATOM 1325 O O . ALA A 1 175 ? 12.438 19.516 43.344 1 82 175 ALA A O 1
ATOM 1326 N N . VAL A 1 176 ? 14.297 18.922 42.5 1 87.69 176 VAL A N 1
ATOM 1327 C CA . VAL A 1 176 ? 13.844 18.969 41.094 1 87.69 176 VAL A CA 1
ATOM 1328 C C . VAL A 1 176 ? 13.773 17.547 40.531 1 87.69 176 VAL A C 1
ATOM 1330 O O . VAL A 1 176 ? 14.781 16.828 40.5 1 87.69 176 VAL A O 1
ATOM 1333 N N . SER A 1 177 ? 12.578 17.125 40.219 1 88.19 177 SER A N 1
ATOM 1334 C CA . SER A 1 177 ? 12.391 15.805 39.625 1 88.19 177 SER A CA 1
ATOM 1335 C C . SER A 1 177 ? 12.461 15.891 38.094 1 88.19 177 SER A C 1
ATOM 1337 O O . SER A 1 177 ? 12.43 16.984 37.531 1 88.19 177 SER A O 1
ATOM 1339 N N . LEU A 1 178 ? 12.648 14.719 37.5 1 87.44 178 LEU A N 1
ATOM 1340 C CA . LEU A 1 178 ? 12.609 14.656 36.031 1 87.44 178 LEU A CA 1
ATOM 1341 C C . LEU A 1 178 ? 11.25 15.102 35.5 1 87.44 178 LEU A C 1
ATOM 1343 O O . LEU A 1 178 ? 11.156 15.672 34.406 1 87.44 178 LEU A O 1
ATOM 1347 N N . GLY A 1 179 ? 10.242 14.797 36.25 1 85.81 179 GLY A N 1
ATOM 1348 C CA . GLY A 1 179 ? 8.898 15.227 35.906 1 85.81 179 GLY A CA 1
ATOM 1349 C C . GLY A 1 179 ? 8.742 16.734 35.844 1 85.81 179 GLY A C 1
ATOM 1350 O O . GLY A 1 179 ? 8.008 17.266 35.031 1 85.81 179 GLY A O 1
ATOM 1351 N N . ASP A 1 180 ? 9.461 17.375 36.688 1 86.44 180 ASP A N 1
ATOM 1352 C CA . ASP A 1 180 ? 9.445 18.828 36.719 1 86.44 180 ASP A CA 1
ATOM 1353 C C . ASP A 1 180 ? 10.273 19.422 35.594 1 86.44 180 ASP A C 1
ATOM 1355 O O . ASP A 1 180 ? 9.922 20.469 35.031 1 86.44 180 ASP A O 1
ATOM 1359 N N . LEU A 1 181 ? 11.305 18.719 35.25 1 90 181 LEU A N 1
ATOM 1360 C CA . LEU A 1 181 ? 12.32 19.297 34.375 1 90 181 LEU A CA 1
ATOM 1361 C C . LEU A 1 181 ? 11.953 19.094 32.906 1 90 181 LEU A C 1
ATOM 1363 O O . LEU A 1 181 ? 12.234 19.969 32.094 1 90 181 LEU A O 1
ATOM 1367 N N . THR A 1 182 ? 11.344 18.047 32.562 1 89.38 182 THR A N 1
ATOM 1368 C CA . THR A 1 182 ? 11.102 17.688 31.172 1 89.38 182 THR A CA 1
ATOM 1369 C C . THR A 1 182 ? 10.258 18.766 30.484 1 89.38 182 THR A C 1
ATOM 1371 O O . THR A 1 182 ? 10.609 19.234 29.391 1 89.38 182 THR A O 1
ATOM 1374 N N . PRO A 1 183 ? 9.164 19.172 31.094 1 86.81 183 PRO A N 1
ATOM 1375 C CA . PRO A 1 183 ? 8.383 20.219 30.438 1 86.81 183 PRO A CA 1
ATOM 1376 C C . PRO A 1 183 ? 9.164 21.531 30.281 1 86.81 183 PRO A C 1
ATOM 1378 O O . PRO A 1 183 ? 8.945 22.266 29.312 1 86.81 183 PRO A O 1
ATOM 1381 N N . VAL A 1 184 ? 10.055 21.719 31.109 1 89.31 184 VAL A N 1
ATOM 1382 C CA . VAL A 1 184 ? 10.852 22.938 31.078 1 89.31 184 VAL A CA 1
ATOM 1383 C C . VAL A 1 184 ? 11.82 22.891 29.891 1 89.31 184 VAL A C 1
ATOM 1385 O O . VAL A 1 184 ? 11.961 23.859 29.156 1 89.31 184 VAL A O 1
ATOM 1388 N N . LEU A 1 185 ? 12.438 21.781 29.797 1 89.75 185 LEU A N 1
ATOM 1389 C CA . LEU A 1 185 ? 13.383 21.594 28.688 1 89.75 185 LEU A CA 1
ATOM 1390 C C . LEU A 1 185 ? 12.68 21.703 27.344 1 89.75 185 LEU A C 1
ATOM 1392 O O . LEU A 1 185 ? 13.219 22.312 26.406 1 89.75 185 LEU A O 1
ATOM 1396 N N . GLN A 1 186 ? 11.547 21.234 27.297 1 84.62 186 GLN A N 1
ATOM 1397 C CA . GLN A 1 186 ? 10.773 21.312 26.062 1 84.62 186 GLN A CA 1
ATOM 1398 C C . GLN A 1 186 ? 10.375 22.75 25.75 1 84.62 186 GLN A C 1
ATOM 1400 O O . GLN A 1 186 ? 10.484 23.188 24.594 1 84.62 186 GLN A O 1
ATOM 1405 N N . ALA A 1 187 ? 9.953 23.406 26.719 1 83.75 187 ALA A N 1
ATOM 1406 C CA . ALA A 1 187 ? 9.531 24.781 26.547 1 83.75 187 ALA A CA 1
ATOM 1407 C C . ALA A 1 187 ? 10.695 25.656 26.078 1 83.75 187 ALA A C 1
ATOM 1409 O O . ALA A 1 187 ? 10.539 26.516 25.203 1 83.75 187 ALA A O 1
ATOM 1410 N N . LEU A 1 188 ? 11.82 25.406 26.641 1 86.88 188 LEU A N 1
ATOM 1411 C CA . LEU A 1 188 ? 13.008 26.188 26.281 1 86.88 188 LEU A CA 1
ATOM 1412 C C . LEU A 1 188 ? 13.461 25.844 24.875 1 86.88 188 LEU A C 1
ATOM 1414 O O . LEU A 1 188 ? 13.898 26.734 24.125 1 86.88 188 LEU A O 1
ATOM 1418 N N . GLY A 1 189 ? 13.328 24.656 24.578 1 81.12 189 GLY A N 1
ATOM 1419 C CA . GLY A 1 189 ? 13.711 24.219 23.25 1 81.12 189 GLY A CA 1
ATOM 1420 C C . GLY A 1 189 ? 12.812 24.781 22.156 1 81.12 189 GLY A C 1
ATOM 1421 O O . GLY A 1 189 ? 13.266 25.031 21.047 1 81.12 189 GLY A O 1
ATOM 1422 N N . ASP A 1 190 ? 11.625 25.031 22.562 1 75.5 190 ASP A N 1
ATOM 1423 C CA . ASP A 1 190 ? 10.625 25.438 21.578 1 75.5 190 ASP A CA 1
ATOM 1424 C C . ASP A 1 190 ? 10.531 26.969 21.484 1 75.5 190 ASP A C 1
ATOM 1426 O O . ASP A 1 190 ? 9.953 27.5 20.547 1 75.5 190 ASP A O 1
ATOM 1430 N N . GLU A 1 191 ? 11.148 27.656 22.375 1 77.38 191 GLU A N 1
ATOM 1431 C CA . GLU A 1 191 ? 11.055 29.125 22.406 1 77.38 191 GLU A CA 1
ATOM 1432 C C . GLU A 1 191 ? 11.938 29.75 21.312 1 77.38 191 GLU A C 1
ATOM 1434 O O . GLU A 1 191 ? 13.156 29.844 21.484 1 77.38 191 GLU A O 1
ATOM 1439 N N . GLN A 1 192 ? 11.336 30.391 20.359 1 70.25 192 GLN A N 1
ATOM 1440 C CA . GLN A 1 192 ? 12 30.781 19.125 1 70.25 192 GLN A CA 1
ATOM 1441 C C . GLN A 1 192 ? 12.938 31.969 19.359 1 70.25 192 GLN A C 1
ATOM 1443 O O . GLN A 1 192 ? 13.891 32.156 18.594 1 70.25 192 GLN A O 1
ATOM 1448 N N . TYR A 1 193 ? 12.719 32.719 20.438 1 76.69 193 TYR A N 1
ATOM 1449 C CA . TYR A 1 193 ? 13.484 33.938 20.578 1 76.69 193 TYR A CA 1
ATOM 1450 C C . TYR A 1 193 ? 14.688 33.75 21.484 1 76.69 193 TYR A C 1
ATOM 1452 O O . TYR A 1 193 ? 15.547 34.625 21.578 1 76.69 193 TYR A O 1
ATOM 1460 N N . LEU A 1 194 ? 14.742 32.562 22.031 1 83.94 194 LEU A N 1
ATOM 1461 C CA . LEU A 1 194 ? 15.914 32.25 22.844 1 83.94 194 LEU A CA 1
ATOM 1462 C C . LEU A 1 194 ? 17.125 31.938 21.969 1 83.94 194 LEU A C 1
ATOM 1464 O O . LEU A 1 194 ? 16.969 31.688 20.766 1 83.94 194 LEU A O 1
ATOM 1468 N N . GLU A 1 195 ? 18.266 32.094 22.609 1 81.19 195 GLU A N 1
ATOM 1469 C CA . GLU A 1 195 ? 19.5 31.812 21.875 1 81.19 195 GLU A CA 1
ATOM 1470 C C . GLU A 1 195 ? 19.484 30.406 21.297 1 81.19 195 GLU A C 1
ATOM 1472 O O . GLU A 1 195 ? 19.141 29.438 22 1 81.19 195 GLU A O 1
ATOM 1477 N N . PRO A 1 196 ? 19.906 30.344 20.047 1 75 196 PRO A N 1
ATOM 1478 C CA . PRO A 1 196 ? 19.891 29.047 19.391 1 75 196 PRO A CA 1
ATOM 1479 C C . PRO A 1 196 ? 20.703 28 20.141 1 75 196 PRO A C 1
ATOM 1481 O O . PRO A 1 196 ? 20.312 26.828 20.188 1 75 196 PRO A O 1
ATOM 1484 N N . GLY A 1 197 ? 21.859 28.359 20.656 1 74.38 197 GLY A N 1
ATOM 1485 C CA . GLY A 1 197 ? 22.672 27.422 21.422 1 74.38 197 GLY A CA 1
ATOM 1486 C C . GLY A 1 197 ? 21.953 26.875 22.641 1 74.38 197 GLY A C 1
ATOM 1487 O O . GLY A 1 197 ? 22.031 25.672 22.922 1 74.38 197 GLY A O 1
ATOM 1488 N N . LEU A 1 198 ? 21.25 27.734 23.25 1 85.56 198 LEU A N 1
ATOM 1489 C CA . LEU A 1 198 ? 20.484 27.312 24.422 1 85.56 198 LEU A CA 1
ATOM 1490 C C . LEU A 1 198 ? 19.359 26.375 24.031 1 85.56 198 LEU A C 1
ATOM 1492 O O . LEU A 1 198 ? 19.125 25.359 24.703 1 85.56 198 LEU A O 1
ATOM 1496 N N . ARG A 1 199 ? 18.688 26.656 23 1 83.25 199 ARG A N 1
ATOM 1497 C CA . ARG A 1 199 ? 17.578 25.812 22.531 1 83.25 199 ARG A CA 1
ATOM 1498 C C . ARG A 1 199 ? 18.078 24.422 22.156 1 83.25 199 ARG A C 1
ATOM 1500 O O . ARG A 1 199 ? 17.453 23.422 22.5 1 83.25 199 ARG A O 1
ATOM 1507 N N . ALA A 1 200 ? 19.203 24.453 21.484 1 76.88 200 ALA A N 1
ATOM 1508 C CA . ALA A 1 200 ? 19.781 23.172 21.078 1 76.88 200 ALA A CA 1
ATOM 1509 C C . ALA A 1 200 ? 20.172 22.328 22.281 1 76.88 200 ALA A C 1
ATOM 1511 O O . ALA A 1 200 ? 19.984 21.109 22.297 1 76.88 200 ALA A O 1
ATOM 1512 N N . GLU A 1 201 ? 20.766 23.031 23.203 1 82.81 201 GLU A N 1
ATOM 1513 C CA . GLU A 1 201 ? 21.156 22.328 24.438 1 82.81 201 GLU A CA 1
ATOM 1514 C C . GLU A 1 201 ? 19.938 21.781 25.172 1 82.81 201 GLU A C 1
ATOM 1516 O O . GLU A 1 201 ? 19.969 20.656 25.688 1 82.81 201 GLU A O 1
ATOM 1521 N N . ALA A 1 202 ? 18.938 22.547 25.25 1 88.75 202 ALA A N 1
ATOM 1522 C CA . ALA A 1 202 ? 17.703 22.109 25.922 1 88.75 202 ALA A CA 1
ATOM 1523 C C . ALA A 1 202 ? 17.109 20.875 25.234 1 88.75 202 ALA A C 1
ATOM 1525 O O . ALA A 1 202 ? 16.672 19.938 25.906 1 88.75 202 ALA A O 1
ATOM 1526 N N . ARG A 1 203 ? 17.109 20.906 23.953 1 81.69 203 ARG A N 1
ATOM 1527 C CA . ARG A 1 203 ? 16.578 19.781 23.203 1 81.69 203 ARG A CA 1
ATOM 1528 C C . ARG A 1 203 ? 17.438 18.531 23.406 1 81.69 203 ARG A C 1
ATOM 1530 O O . ARG A 1 203 ? 16.906 17.422 23.484 1 81.69 203 ARG A O 1
ATOM 1537 N N . ARG A 1 204 ? 18.75 18.734 23.453 1 76.44 204 ARG A N 1
ATOM 1538 C CA . ARG A 1 204 ? 19.656 17.625 23.688 1 76.44 204 ARG A CA 1
ATOM 1539 C C . ARG A 1 204 ? 19.391 16.984 25.047 1 76.44 204 ARG A C 1
ATOM 1541 O O . ARG A 1 204 ? 19.312 15.758 25.156 1 76.44 204 ARG A O 1
ATOM 1548 N N . PHE A 1 205 ? 19.203 17.812 26 1 83.88 205 PHE A N 1
ATOM 1549 C CA . PHE A 1 205 ? 18.953 17.312 27.359 1 83.88 205 PHE A CA 1
ATOM 1550 C C . PHE A 1 205 ? 17.578 16.672 27.438 1 83.88 205 PHE A C 1
ATOM 1552 O O . PHE A 1 205 ? 17.391 15.703 28.188 1 83.88 205 PHE A O 1
ATOM 1559 N N . ALA A 1 206 ? 16.672 17.172 26.734 1 86.19 206 ALA A N 1
ATOM 1560 C CA . ALA A 1 206 ? 15.32 16.609 26.75 1 86.19 206 ALA A CA 1
ATOM 1561 C C . ALA A 1 206 ? 15.297 15.219 26.125 1 86.19 206 ALA A C 1
ATOM 1563 O O . ALA A 1 206 ? 14.508 14.359 26.516 1 86.19 206 ALA A O 1
ATOM 1564 N N . ALA A 1 207 ? 16.141 14.984 25.188 1 74.88 207 ALA A N 1
ATOM 1565 C CA . ALA A 1 207 ? 16.188 13.734 24.422 1 74.88 207 ALA A CA 1
ATOM 1566 C C . ALA A 1 207 ? 16.938 12.648 25.188 1 74.88 207 ALA A C 1
ATOM 1568 O O . ALA A 1 207 ? 16.75 11.461 24.938 1 74.88 207 ALA A O 1
ATOM 1569 N N . ASP A 1 208 ? 17.781 13.07 26.156 1 78.44 208 ASP A N 1
ATOM 1570 C CA . ASP A 1 208 ? 18.625 12.148 26.922 1 78.44 208 ASP A CA 1
ATOM 1571 C C . ASP A 1 208 ? 18.219 12.133 28.391 1 78.44 208 ASP A C 1
ATOM 1573 O O . ASP A 1 208 ? 18.609 13.016 29.156 1 78.44 208 ASP A O 1
ATOM 1577 N N . GLN A 1 209 ? 17.641 11.055 28.812 1 81.31 209 GLN A N 1
ATOM 1578 C CA . GLN A 1 209 ? 17.109 10.969 30.172 1 81.31 209 GLN A CA 1
ATOM 1579 C C . GLN A 1 209 ? 18.234 10.953 31.203 1 81.31 209 GLN A C 1
ATOM 1581 O O . GLN A 1 209 ? 18.062 11.445 32.312 1 81.31 209 GLN A O 1
ATOM 1586 N N . THR A 1 210 ? 19.312 10.398 30.766 1 78.81 210 THR A N 1
ATOM 1587 C CA . THR A 1 210 ? 20.438 10.359 31.688 1 78.81 210 THR A CA 1
ATOM 1588 C C . THR A 1 210 ? 21 11.758 31.922 1 78.81 210 THR A C 1
ATOM 1590 O O . THR A 1 210 ? 21.234 12.156 33.062 1 78.81 210 THR A O 1
ATOM 1593 N N . LEU A 1 211 ? 21.109 12.453 30.875 1 82.81 211 LEU A N 1
ATOM 1594 C CA . LEU A 1 211 ? 21.578 13.828 30.984 1 82.81 211 LEU A CA 1
ATOM 1595 C C . LEU A 1 211 ? 20.578 14.68 31.766 1 82.81 211 LEU A C 1
ATOM 1597 O O . LEU A 1 211 ? 20.969 15.523 32.562 1 82.81 211 LEU A O 1
ATOM 1601 N N . ALA A 1 212 ? 19.312 14.477 31.531 1 87.31 212 ALA A N 1
ATOM 1602 C CA . ALA A 1 212 ? 18.266 15.219 32.219 1 87.31 212 ALA A CA 1
ATOM 1603 C C . ALA A 1 212 ? 18.266 14.922 33.719 1 87.31 212 ALA A C 1
ATOM 1605 O O . ALA A 1 212 ? 18.016 15.812 34.531 1 87.31 212 ALA A O 1
ATOM 1606 N N . GLY A 1 213 ? 18.516 13.727 34.031 1 84.56 213 GLY A N 1
ATOM 1607 C CA . GLY A 1 213 ? 18.594 13.352 35.406 1 84.56 213 GLY A CA 1
ATOM 1608 C C . GLY A 1 213 ? 19.75 14.023 36.156 1 84.56 213 GLY A C 1
ATOM 1609 O O . GLY A 1 213 ? 19.578 14.484 37.281 1 84.56 213 GLY A O 1
ATOM 1610 N N . GLU A 1 214 ? 20.875 14.07 35.5 1 83.69 214 GLU A N 1
ATOM 1611 C CA . GLU A 1 214 ? 22.016 14.742 36.094 1 83.69 214 GLU A CA 1
ATOM 1612 C C . GLU A 1 214 ? 21.75 16.234 36.281 1 83.69 214 GLU A C 1
ATOM 1614 O O . GLU A 1 214 ? 22.156 16.812 37.281 1 83.69 214 GLU A O 1
ATOM 1619 N N . LEU A 1 215 ? 21.125 16.719 35.281 1 87.75 215 LEU A N 1
ATOM 1620 C CA . LEU A 1 215 ? 20.797 18.141 35.406 1 87.75 215 LEU A CA 1
ATOM 1621 C C . LEU A 1 215 ? 19.828 18.375 36.562 1 87.75 215 LEU A C 1
ATOM 1623 O O . LEU A 1 215 ? 19.938 19.375 37.281 1 87.75 215 LEU A O 1
ATOM 1627 N N . ALA A 1 216 ? 18.906 17.5 36.719 1 89.25 216 ALA A N 1
ATOM 1628 C CA . ALA A 1 216 ? 17.953 17.609 37.812 1 89.25 216 ALA A CA 1
ATOM 1629 C C . ALA A 1 216 ? 18.656 17.609 39.156 1 89.25 216 ALA A C 1
ATOM 1631 O O . ALA A 1 216 ? 18.281 18.359 40.062 1 89.25 216 ALA A O 1
ATOM 1632 N N . ASP A 1 217 ? 19.625 16.812 39.219 1 83.88 217 ASP A N 1
ATOM 1633 C CA . ASP A 1 217 ? 20.406 16.734 40.469 1 83.88 217 ASP A CA 1
ATOM 1634 C C . ASP A 1 217 ? 21.156 18.031 40.719 1 83.88 217 ASP A C 1
ATOM 1636 O O . ASP A 1 217 ? 21.203 18.516 41.844 1 83.88 217 ASP A O 1
ATOM 1640 N N . VAL A 1 218 ? 21.703 18.484 39.656 1 82.25 218 VAL A N 1
ATOM 1641 C CA . VAL A 1 218 ? 22.438 19.734 39.781 1 82.25 218 VAL A CA 1
ATOM 1642 C C . VAL A 1 218 ? 21.484 20.859 40.188 1 82.25 218 VAL A C 1
ATOM 1644 O O . VAL A 1 218 ? 21.844 21.703 41.031 1 82.25 218 VAL A O 1
ATOM 1647 N N . LEU A 1 219 ? 20.344 20.859 39.656 1 87.62 219 LEU A N 1
ATOM 1648 C CA . LEU A 1 219 ? 19.375 21.906 39.938 1 87.62 219 LEU A CA 1
ATOM 1649 C C . LEU A 1 219 ? 18.875 21.812 41.375 1 87.62 219 LEU A C 1
ATOM 1651 O O . LEU A 1 219 ? 18.578 22.828 42 1 87.62 219 LEU A O 1
ATOM 1655 N N . THR A 1 220 ? 18.781 20.609 41.812 1 85.81 220 THR A N 1
ATOM 1656 C CA . THR A 1 220 ? 18.375 20.391 43.188 1 85.81 220 THR A CA 1
ATOM 1657 C C . THR A 1 220 ? 19.391 21.031 44.156 1 85.81 220 THR A C 1
ATOM 1659 O O . THR A 1 220 ? 19 21.656 45.156 1 85.81 220 THR A O 1
ATOM 1662 N N . VAL A 1 221 ? 20.594 20.828 43.781 1 80.44 221 VAL A N 1
ATOM 1663 C CA . VAL A 1 221 ? 21.656 21.359 44.625 1 80.44 221 VAL A CA 1
ATOM 1664 C C . VAL A 1 221 ? 21.672 22.891 44.531 1 80.44 221 VAL A C 1
ATOM 1666 O O . VAL A 1 221 ? 21.766 23.578 45.531 1 80.44 221 VAL A O 1
ATOM 1669 N N . LEU A 1 222 ? 21.531 23.328 43.344 1 79.44 222 LEU A N 1
ATOM 1670 C CA . LEU A 1 222 ? 21.562 24.781 43.125 1 79.44 222 LEU A CA 1
ATOM 1671 C C . LEU A 1 222 ? 20.344 25.453 43.781 1 79.44 222 LEU A C 1
ATOM 1673 O O . LEU A 1 222 ? 20.438 26.562 44.281 1 79.44 222 LEU A O 1
ATOM 1677 N N . GLY A 1 223 ? 19.297 24.797 43.688 1 78.38 223 GLY A N 1
ATOM 1678 C CA . GLY A 1 223 ? 18.062 25.344 44.188 1 78.38 223 GLY A CA 1
ATOM 1679 C C . GLY A 1 223 ? 18.016 25.422 45.688 1 78.38 223 GLY A C 1
ATOM 1680 O O . GLY A 1 223 ? 17.281 26.234 46.281 1 78.38 223 GLY A O 1
ATOM 1681 N N . ALA A 1 224 ? 18.781 24.562 46.281 1 76.12 224 ALA A N 1
ATOM 1682 C CA . ALA A 1 224 ? 18.812 24.531 47.75 1 76.12 224 ALA A CA 1
ATOM 1683 C C . ALA A 1 224 ? 19.625 25.688 48.312 1 76.1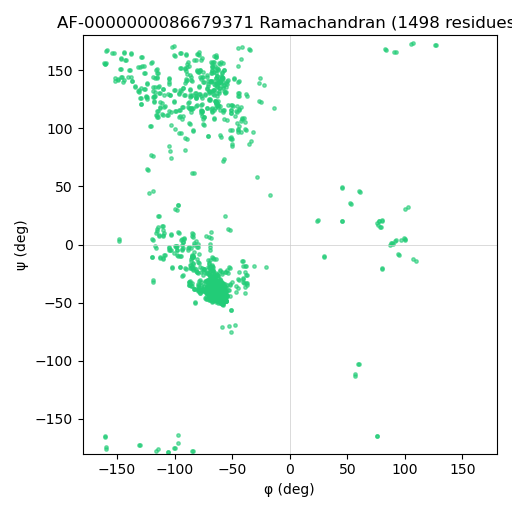2 224 ALA A C 1
ATOM 1685 O O . ALA A 1 224 ? 19.438 26.094 49.469 1 76.12 224 ALA A O 1
ATOM 1686 N N . ASP A 1 225 ? 20.422 26.156 47.406 1 71.94 225 ASP A N 1
ATOM 1687 C CA . ASP A 1 225 ? 21.234 27.281 47.812 1 71.94 225 ASP A CA 1
ATOM 1688 C C . ASP A 1 225 ? 20.453 28.594 47.719 1 71.94 225 ASP A C 1
ATOM 1690 O O . ASP A 1 225 ? 19.75 28.828 46.75 1 71.94 225 ASP A O 1
ATOM 1694 N N . ALA A 1 226 ? 20.516 29.344 48.781 1 62.03 226 ALA A N 1
ATOM 1695 C CA . ALA A 1 226 ? 19.812 30.625 48.812 1 62.03 226 ALA A CA 1
ATOM 1696 C C . ALA A 1 226 ? 20.25 31.516 47.656 1 62.03 226 ALA A C 1
ATOM 1698 O O . ALA A 1 226 ? 19.469 32.344 47.188 1 62.03 226 ALA A O 1
ATOM 1699 N N . ASP A 1 227 ? 21.422 31.266 47.156 1 67.69 227 ASP A N 1
ATOM 1700 C CA . ASP A 1 227 ? 22 32.094 46.094 1 67.69 227 ASP A CA 1
ATOM 1701 C C . ASP A 1 227 ? 21.906 31.406 44.75 1 67.69 227 ASP A C 1
ATOM 1703 O O . ASP A 1 227 ? 22.547 31.844 43.781 1 67.69 227 ASP A O 1
ATOM 1707 N N . GLY A 1 228 ? 21.266 30.422 44.719 1 69 228 GLY A N 1
ATOM 1708 C CA . GLY A 1 228 ? 21.219 29.625 43.5 1 69 228 GLY A CA 1
ATOM 1709 C C . GLY A 1 228 ? 20.547 30.328 42.344 1 69 228 GLY A C 1
ATOM 1710 O O . GLY A 1 228 ? 20.875 30.078 41.188 1 69 228 GLY A O 1
ATOM 1711 N N . LEU A 1 229 ? 19.688 31.188 42.656 1 78.12 229 LEU A N 1
ATOM 1712 C CA . LEU A 1 229 ? 18.938 31.875 41.594 1 78.12 229 LEU A CA 1
ATOM 1713 C C . LEU A 1 229 ? 19.578 33.219 41.281 1 78.12 229 LEU A C 1
ATOM 1715 O O . LEU A 1 229 ? 19.031 34 40.5 1 78.12 229 LEU A O 1
ATOM 1719 N N . ARG A 1 230 ? 20.719 33.406 41.812 1 79.31 230 ARG A N 1
ATOM 1720 C CA . ARG A 1 230 ? 21.344 34.719 41.625 1 79.31 230 ARG A CA 1
ATOM 1721 C C . ARG A 1 230 ? 21.969 34.812 40.219 1 79.31 230 ARG A C 1
ATOM 1723 O O . ARG A 1 230 ? 22.422 33.812 39.656 1 79.31 230 ARG A O 1
ATOM 1730 N N . TRP A 1 231 ? 21.938 36 39.75 1 88.06 231 TRP A N 1
ATOM 1731 C CA . TRP A 1 231 ? 22.547 36.344 38.469 1 88.06 231 TRP A CA 1
ATOM 1732 C C . TRP A 1 231 ? 24.078 36.219 38.531 1 88.06 231 TRP A C 1
ATOM 1734 O O . TRP A 1 231 ? 24.656 36.344 39.625 1 88.06 231 TRP A O 1
ATOM 1744 N N . PRO A 1 232 ? 24.688 35.969 37.469 1 83.44 232 PRO A N 1
ATOM 1745 C CA . PRO A 1 232 ? 26.156 35.938 37.469 1 83.44 232 PRO A CA 1
ATOM 1746 C C . PRO A 1 232 ? 26.766 37.25 37.906 1 83.44 232 PRO A C 1
ATOM 1748 O O . PRO A 1 232 ? 26.25 38.344 37.562 1 83.44 232 PRO A O 1
ATOM 1751 N N . ALA A 1 233 ? 27.938 37.188 38.562 1 80.56 233 ALA A N 1
ATOM 1752 C CA . ALA A 1 233 ? 28.609 38.375 39.125 1 80.56 233 ALA A CA 1
ATOM 1753 C C . ALA A 1 233 ? 29.047 39.312 38.031 1 80.56 233 ALA A C 1
ATOM 1755 O O . ALA A 1 233 ? 29.031 40.531 38.219 1 80.56 233 ALA A O 1
ATOM 1756 N N . GLY A 1 234 ? 29.438 38.781 36.875 1 83.31 234 GLY A N 1
ATOM 1757 C CA . GLY A 1 234 ? 29.891 39.594 35.75 1 83.31 234 GLY A CA 1
ATOM 1758 C C . GLY A 1 234 ? 28.766 40.219 34.938 1 83.31 234 GLY A C 1
ATOM 1759 O O . GLY A 1 234 ? 29 41 34.031 1 83.31 234 GLY A O 1
ATOM 1760 N N . GLY A 1 235 ? 27.547 39.969 35.344 1 88.5 235 GLY A N 1
ATOM 1761 C CA . GLY A 1 235 ? 26.406 40.5 34.625 1 88.5 235 GLY A CA 1
ATOM 1762 C C . GLY A 1 235 ? 25.891 39.531 33.562 1 88.5 235 GLY A C 1
ATOM 1763 O O . GLY A 1 235 ? 26.562 38.562 33.219 1 88.5 235 GLY A O 1
ATOM 1764 N N . VAL A 1 236 ? 24.719 39.844 33.125 1 90.25 236 VAL A N 1
ATOM 1765 C CA . VAL A 1 236 ? 24.078 39.031 32.125 1 90.25 236 VAL A CA 1
ATOM 1766 C C . VAL A 1 236 ? 24.219 39.688 30.75 1 90.25 236 VAL A C 1
ATOM 1768 O O . VAL A 1 236 ? 23.859 40.875 30.578 1 90.25 236 VAL A O 1
ATOM 1771 N N . ALA A 1 237 ? 24.812 38.938 29.812 1 88.75 237 ALA A N 1
ATOM 1772 C CA . ALA A 1 237 ? 24.891 39.438 28.453 1 88.75 237 ALA A CA 1
ATOM 1773 C C . ALA A 1 237 ? 23.5 39.531 27.812 1 88.75 237 ALA A C 1
ATOM 1775 O O . ALA A 1 237 ? 22.625 38.719 28.125 1 88.75 237 ALA A O 1
ATOM 1776 N N . THR A 1 238 ? 23.234 40.562 27.047 1 89.19 238 THR A N 1
ATOM 1777 C CA . THR A 1 238 ? 21.938 40.75 26.391 1 89.19 238 THR A CA 1
ATOM 1778 C C . THR A 1 238 ? 22.109 40.812 24.875 1 89.19 238 THR A C 1
ATOM 1780 O O . THR A 1 238 ? 23.203 41.062 24.375 1 89.19 238 THR A O 1
ATOM 1783 N N . ARG A 1 239 ? 21.047 40.5 24.188 1 85.5 239 ARG A N 1
ATOM 1784 C CA . ARG A 1 239 ? 21.016 40.594 22.734 1 85.5 239 ARG A CA 1
ATOM 1785 C C . ARG A 1 239 ? 19.703 41.219 22.25 1 85.5 239 ARG A C 1
ATOM 1787 O O . ARG A 1 239 ? 18.641 40.938 22.812 1 85.5 239 ARG A O 1
ATOM 1794 N N . ALA A 1 240 ? 19.859 42.031 21.25 1 85.69 240 ALA A N 1
ATOM 1795 C CA . ALA A 1 240 ? 18.672 42.562 20.578 1 85.69 240 ALA A CA 1
ATOM 1796 C C . ALA A 1 240 ? 18.109 41.531 19.578 1 85.69 240 ALA A C 1
ATOM 1798 O O . ALA A 1 240 ? 18.844 41.062 18.688 1 85.69 240 ALA A O 1
ATOM 1799 N N . VAL A 1 241 ? 16.906 41.125 19.781 1 79.81 241 VAL A N 1
ATOM 1800 C CA . VAL A 1 241 ? 16.281 40.125 18.938 1 79.81 241 VAL A CA 1
ATOM 1801 C C . VAL A 1 241 ? 15.062 40.719 18.25 1 79.81 241 VAL A C 1
ATOM 1803 O O . VAL A 1 241 ? 14.25 41.406 18.891 1 79.81 241 VAL A O 1
ATOM 1806 N N . TRP A 1 242 ? 15.102 40.562 16.969 1 75.06 242 TRP A N 1
ATOM 1807 C CA . TRP A 1 242 ? 13.93 41 16.234 1 75.06 242 TRP A CA 1
ATOM 1808 C C . TRP A 1 242 ? 12.781 40 16.391 1 75.06 242 TRP A C 1
ATOM 1810 O O . TRP A 1 242 ? 12.914 38.844 16 1 75.06 242 TRP A O 1
ATOM 1820 N N . THR A 1 243 ? 11.891 40.406 16.938 1 72.31 243 THR A N 1
ATOM 1821 C CA . THR A 1 243 ? 10.711 39.562 17.078 1 72.31 243 THR A CA 1
ATOM 1822 C C . THR A 1 243 ? 9.68 39.906 16 1 72.31 243 THR A C 1
ATOM 1824 O O . THR A 1 243 ? 10.031 40.344 14.922 1 72.31 243 THR A O 1
ATOM 1827 N N . ARG A 1 244 ? 8.492 39.594 15.992 1 62.91 244 ARG A N 1
ATOM 1828 C CA . ARG A 1 244 ? 7.438 39.688 14.984 1 62.91 244 ARG A CA 1
ATOM 1829 C C . ARG A 1 244 ? 7.434 41.062 14.336 1 62.91 244 ARG A C 1
ATOM 1831 O O . ARG A 1 244 ? 7.367 41.188 13.109 1 62.91 244 ARG A O 1
ATOM 1838 N N . ASN A 1 245 ? 7.633 42.188 15.156 1 63.25 245 ASN A N 1
ATOM 1839 C CA . ASN A 1 245 ? 7.477 43.5 14.547 1 63.25 245 ASN A CA 1
ATOM 1840 C C . ASN A 1 245 ? 8.398 44.531 15.195 1 63.25 245 ASN A C 1
ATOM 1842 O O . ASN A 1 245 ? 8.383 45.719 14.82 1 63.25 245 ASN A O 1
ATOM 1846 N N . ARG A 1 246 ? 9.188 44.031 16.109 1 73.44 246 ARG A N 1
ATOM 1847 C CA . ARG A 1 246 ? 10.031 45 16.781 1 73.44 246 ARG A CA 1
ATOM 1848 C C . ARG A 1 246 ? 11.25 44.344 17.422 1 73.44 246 ARG A C 1
ATOM 1850 O O . ARG A 1 246 ? 11.273 43.125 17.609 1 73.44 246 ARG A O 1
ATOM 1857 N N . TRP A 1 247 ? 12.148 45.25 17.797 1 81.19 247 TRP A N 1
ATOM 1858 C CA . TRP A 1 247 ? 13.352 44.781 18.484 1 81.19 247 TRP A CA 1
ATOM 1859 C C . TRP A 1 247 ? 13.109 44.656 19.984 1 81.19 247 TRP A C 1
ATOM 1861 O O . TRP A 1 247 ? 12.461 45.531 20.578 1 81.19 247 TRP A O 1
ATOM 1871 N N . ARG A 1 248 ? 13.5 43.625 20.516 1 86.12 248 ARG A N 1
ATOM 1872 C CA . ARG A 1 248 ? 13.398 43.406 21.953 1 86.12 248 ARG A CA 1
ATOM 1873 C C . ARG A 1 248 ? 14.727 42.906 22.531 1 86.12 248 ARG A C 1
ATOM 1875 O O . ARG A 1 248 ? 15.562 42.375 21.812 1 86.12 248 ARG A O 1
ATOM 1882 N N . LEU A 1 249 ? 14.891 43.219 23.797 1 88.62 249 LEU A N 1
ATOM 1883 C CA . LEU A 1 249 ? 16.125 42.844 24.469 1 88.62 249 LEU A CA 1
ATOM 1884 C C . LEU A 1 249 ? 15.961 41.5 25.188 1 88.62 249 LEU A C 1
ATOM 1886 O O . LEU A 1 249 ? 15.133 41.406 26.094 1 88.62 249 LEU A O 1
ATOM 1890 N N . TYR A 1 250 ? 16.734 40.562 24.781 1 89.31 250 TYR A N 1
ATOM 1891 C CA . TYR A 1 250 ? 16.703 39.25 25.438 1 89.31 250 TYR A CA 1
ATOM 1892 C C . TYR A 1 250 ? 18 38.969 26.172 1 89.31 250 TYR A C 1
ATOM 1894 O O . TYR A 1 250 ? 19.094 39.219 25.641 1 89.31 250 TYR A O 1
ATOM 1902 N N . PRO A 1 251 ? 17.953 38.562 27.406 1 89.69 251 PRO A N 1
ATOM 1903 C CA . PRO A 1 251 ? 19.172 38.125 28.094 1 89.69 251 PRO A CA 1
ATOM 1904 C C . PRO A 1 251 ? 19.688 36.781 27.594 1 89.69 251 PRO A C 1
ATOM 1906 O O . PRO A 1 251 ? 18.891 35.906 27.203 1 89.69 251 PRO A O 1
ATOM 1909 N N . MET A 1 252 ? 20.984 36.719 27.609 1 86.94 252 MET A N 1
ATOM 1910 C CA . MET A 1 252 ? 21.594 35.406 27.328 1 86.94 252 MET A CA 1
ATOM 1911 C C . MET A 1 252 ? 21.594 34.531 28.562 1 86.94 252 MET A C 1
ATOM 1913 O O . MET A 1 252 ? 21.906 35 29.656 1 86.94 252 MET A O 1
ATOM 1917 N N . GLN A 1 253 ? 21.078 33.375 28.375 1 82.88 253 GLN A N 1
ATOM 1918 C CA . GLN A 1 253 ? 20.891 32.5 29.531 1 82.88 253 GLN A CA 1
ATOM 1919 C C . GLN A 1 253 ? 21.688 31.219 29.391 1 82.88 253 GLN A C 1
ATOM 1921 O O . GLN A 1 253 ? 21.938 30.75 28.266 1 82.88 253 GLN A O 1
ATOM 1926 N N . ASP A 1 254 ? 22.172 30.781 30.516 1 84.75 254 ASP A N 1
ATOM 1927 C CA . ASP A 1 254 ? 22.688 29.422 30.531 1 84.75 254 ASP A CA 1
ATOM 1928 C C . ASP A 1 254 ? 21.578 28.422 30.875 1 84.75 254 ASP A C 1
ATOM 1930 O O . ASP A 1 254 ? 20.578 28.797 31.5 1 84.75 254 ASP A O 1
ATOM 1934 N N . LEU A 1 255 ? 21.719 27.203 30.516 1 88 255 LEU A N 1
ATOM 1935 C CA . LEU A 1 255 ? 20.656 26.219 30.594 1 88 255 LEU A CA 1
ATOM 1936 C C . LEU A 1 255 ? 20.266 25.953 32.062 1 88 255 LEU A C 1
ATOM 1938 O O . LEU A 1 255 ? 19.078 25.969 32.406 1 88 255 LEU A O 1
ATOM 1942 N N . PRO A 1 256 ? 21.25 25.734 32.969 1 85.44 256 PRO A N 1
ATOM 1943 C CA . PRO A 1 256 ? 20.844 25.453 34.344 1 85.44 256 PRO A CA 1
ATOM 1944 C C . PRO A 1 256 ? 20.078 26.594 34.969 1 85.44 256 PRO A C 1
ATOM 1946 O O . PRO A 1 256 ? 19.062 26.375 35.625 1 85.44 256 PRO A O 1
ATOM 1949 N N . MET A 1 257 ? 20.5 27.766 34.719 1 84.31 257 MET A N 1
ATOM 1950 C CA . MET A 1 257 ? 19.844 28.922 35.312 1 84.31 257 MET A CA 1
ATOM 1951 C C . MET A 1 257 ? 18.453 29.109 34.719 1 84.31 257 MET A C 1
ATOM 1953 O O . MET A 1 257 ? 17.5 29.469 35.406 1 84.31 257 MET A O 1
ATOM 1957 N N . ALA A 1 258 ? 18.344 29 33.438 1 89.56 258 ALA A N 1
ATOM 1958 C CA . ALA A 1 258 ? 17.047 29.125 32.781 1 89.56 258 ALA A CA 1
ATOM 1959 C C . ALA A 1 258 ? 16.062 28.094 33.312 1 89.56 258 ALA A C 1
ATOM 1961 O O . ALA A 1 258 ? 14.891 28.422 33.531 1 89.56 258 ALA A O 1
ATOM 1962 N N . CYS A 1 259 ? 16.562 26.891 33.562 1 89.88 259 CYS A N 1
ATOM 1963 C CA . CYS A 1 259 ? 15.727 25.828 34.094 1 89.88 259 CYS A CA 1
ATOM 1964 C C . CYS A 1 259 ? 15.281 26.141 35.531 1 89.88 259 CYS A C 1
ATOM 1966 O O . CYS A 1 259 ? 14.109 25.984 35.875 1 89.88 259 CYS A O 1
ATOM 1968 N N . LEU A 1 260 ? 16.234 26.484 36.25 1 86.69 260 LEU A N 1
ATOM 1969 C CA . LEU A 1 260 ? 15.953 26.75 37.656 1 86.69 260 LEU A CA 1
ATOM 1970 C C . LEU A 1 260 ? 14.938 27.875 37.781 1 86.69 260 LEU A C 1
ATOM 1972 O O . LEU A 1 260 ? 14.016 27.797 38.594 1 86.69 260 LEU A O 1
ATOM 1976 N N . HIS A 1 261 ? 15.102 28.938 37.031 1 88.12 261 HIS A N 1
ATOM 1977 C CA . HIS A 1 261 ? 14.156 30.047 37.062 1 88.12 261 HIS A CA 1
ATOM 1978 C C . HIS A 1 261 ? 12.766 29.594 36.625 1 88.12 261 HIS A C 1
ATOM 1980 O O . HIS A 1 261 ? 11.758 30.047 37.188 1 88.12 261 HIS A O 1
ATOM 1986 N N . ASP A 1 262 ? 12.703 28.828 35.625 1 90.25 262 ASP A N 1
ATOM 1987 C CA . ASP A 1 262 ? 11.422 28.344 35.125 1 90.25 262 ASP A CA 1
ATOM 1988 C C . ASP A 1 262 ? 10.727 27.469 36.156 1 90.25 262 ASP A C 1
ATOM 1990 O O . ASP A 1 262 ? 9.523 27.609 36.406 1 90.25 262 ASP A O 1
ATOM 1994 N N . ILE A 1 263 ? 11.484 26.578 36.781 1 87.81 263 ILE A N 1
ATOM 1995 C CA . ILE A 1 263 ? 10.93 25.703 37.812 1 87.81 263 ILE A CA 1
ATOM 1996 C C . ILE A 1 263 ? 10.414 26.531 39 1 87.81 263 ILE A C 1
ATOM 1998 O O . ILE A 1 263 ? 9.336 26.266 39.531 1 87.81 263 ILE A O 1
ATOM 2002 N N . TRP A 1 264 ? 11.203 27.375 39.312 1 84.88 264 TRP A N 1
ATOM 2003 C CA . TRP A 1 264 ? 10.789 28.266 40.406 1 84.88 264 TRP A CA 1
ATOM 2004 C C . TRP A 1 264 ? 9.516 29.016 40.031 1 84.88 264 TRP A C 1
ATOM 2006 O O . TRP A 1 264 ? 8.625 29.188 40.875 1 84.88 264 TRP A O 1
ATOM 2016 N N . ALA A 1 265 ? 9.469 29.562 38.875 1 86.38 265 ALA A N 1
ATOM 2017 C CA . ALA A 1 265 ? 8.289 30.281 38.406 1 86.38 265 ALA A CA 1
ATOM 2018 C C . ALA A 1 265 ? 7.047 29.406 38.438 1 86.38 265 ALA A C 1
ATOM 2020 O O . ALA A 1 265 ? 5.961 29.859 38.812 1 86.38 265 ALA A O 1
ATOM 2021 N N . ARG A 1 266 ? 7.152 28.188 38.062 1 85 266 ARG A N 1
ATOM 2022 C CA . ARG A 1 266 ? 6.031 27.25 38.094 1 85 266 ARG A CA 1
ATOM 2023 C C . ARG A 1 266 ? 5.551 27 39.5 1 85 266 ARG A C 1
ATOM 2025 O O . ARG A 1 266 ? 4.348 26.891 39.75 1 85 266 ARG A O 1
ATOM 2032 N N . ARG A 1 267 ? 6.457 26.875 40.312 1 77.62 267 ARG A N 1
ATOM 2033 C CA . ARG A 1 267 ? 6.105 26.688 41.719 1 77.62 267 ARG A CA 1
ATOM 2034 C C . ARG A 1 267 ? 5.422 27.938 42.281 1 77.62 267 ARG A C 1
ATOM 2036 O O . ARG A 1 267 ? 4.461 27.828 43.062 1 77.62 267 ARG A O 1
ATOM 2043 N N . PHE A 1 268 ? 5.992 29 41.844 1 76.5 268 PHE A N 1
ATOM 2044 C CA . PHE A 1 268 ? 5.414 30.281 42.25 1 76.5 268 PHE A CA 1
ATOM 2045 C C . PHE A 1 268 ? 3.982 30.406 41.719 1 76.5 268 PHE A C 1
ATOM 2047 O O . PHE A 1 268 ? 3.09 30.828 42.469 1 76.5 268 PHE A O 1
ATOM 2054 N N . GLU A 1 269 ? 3.76 30.047 40.531 1 76.62 269 GLU A N 1
ATOM 2055 C CA . GLU A 1 269 ? 2.443 30.109 39.906 1 76.62 269 GLU A CA 1
ATOM 2056 C C . GLU A 1 269 ? 1.446 29.203 40.656 1 76.62 269 GLU A C 1
ATOM 2058 O O . GLU A 1 269 ? 0.278 29.562 40.812 1 76.62 269 GLU A O 1
ATOM 2063 N N . THR A 1 270 ? 1.88 28.078 41 1 72.25 270 THR A N 1
ATOM 2064 C CA . THR A 1 270 ? 1.023 27.125 41.719 1 72.25 270 THR A CA 1
ATOM 2065 C C . THR A 1 270 ? 0.586 27.703 43.062 1 72.25 270 THR A C 1
ATOM 2067 O O . THR A 1 270 ? -0.534 27.453 43.5 1 72.25 270 THR A O 1
ATOM 2070 N N . ARG A 1 271 ? 1.388 28.344 43.531 1 68.38 271 ARG A N 1
ATOM 2071 C CA . ARG A 1 271 ? 1.067 28.938 44.844 1 68.38 271 ARG A CA 1
ATOM 2072 C C . ARG A 1 271 ? 0.06 30.078 44.688 1 68.38 271 ARG A C 1
ATOM 2074 O O . ARG A 1 271 ? -0.731 30.328 45.594 1 68.38 271 ARG A O 1
ATOM 2081 N N . LEU A 1 272 ? 0.151 30.719 43.594 1 66.38 272 LEU A N 1
ATOM 2082 C CA . LEU A 1 272 ? -0.764 31.828 43.344 1 66.38 272 LEU A CA 1
ATOM 2083 C C . LEU A 1 272 ? -2.125 31.312 42.875 1 66.38 272 LEU A C 1
ATOM 2085 O O . LEU A 1 272 ? -3.141 31.984 43.062 1 66.38 272 LEU A O 1
ATOM 2089 N N . SER A 1 273 ? -2.387 30.203 42 1 56.94 273 SER A N 1
ATOM 2090 C CA . SER A 1 273 ? -3.596 29.75 41.344 1 56.94 273 SER A CA 1
ATOM 2091 C C . SER A 1 273 ? -4.695 29.391 42.312 1 56.94 273 SER A C 1
ATOM 2093 O O . SER A 1 273 ? -5.859 29.266 41.969 1 56.94 273 SER A O 1
ATOM 2095 N N . ARG A 1 274 ? -4.684 28.984 43.406 1 46.62 274 ARG A N 1
ATOM 2096 C CA . ARG A 1 274 ? -5.715 28.281 44.188 1 46.62 274 ARG A CA 1
ATOM 2097 C C . ARG A 1 274 ? -6.914 29.188 44.438 1 46.62 274 ARG A C 1
ATOM 2099 O O . ARG A 1 274 ? -8.008 28.719 44.75 1 46.62 274 ARG A O 1
ATOM 2106 N N . ARG A 1 275 ? -6.871 30.469 44.844 1 44.69 275 ARG A N 1
ATOM 2107 C CA . ARG A 1 275 ? -8.148 30.938 45.375 1 44.69 275 ARG A CA 1
ATOM 2108 C C . ARG A 1 275 ? -8.992 31.562 44.25 1 44.69 275 ARG A C 1
ATOM 2110 O O . ARG A 1 275 ? -8.57 32.531 43.625 1 44.69 275 ARG A O 1
ATOM 2117 N N . THR A 1 276 ? -9.641 30.719 43.5 1 45.31 276 THR A N 1
ATOM 2118 C CA . THR A 1 276 ? -10.602 31.156 42.5 1 45.31 276 THR A CA 1
ATOM 2119 C C . THR A 1 276 ? -11.484 32.281 43.031 1 45.31 276 THR A C 1
ATOM 2121 O O . THR A 1 276 ? -11.992 32.188 44.156 1 45.31 276 THR A O 1
ATOM 2124 N N . GLN A 1 277 ? -11.258 33.406 42.594 1 45.59 277 GLN A N 1
ATOM 2125 C CA . GLN A 1 277 ? -12.086 34.562 42.938 1 45.59 277 GLN A CA 1
ATOM 2126 C C . GLN A 1 277 ? -13.562 34.219 42.875 1 45.59 277 GLN A C 1
ATOM 2128 O O . GLN A 1 277 ? -13.992 33.406 42.031 1 45.59 277 GLN A O 1
ATOM 2133 N N . PRO A 1 278 ? -14.289 34.5 43.906 1 43.81 278 PRO A N 1
ATOM 2134 C CA . PRO A 1 278 ? -15.75 34.406 43.906 1 43.81 278 PRO A CA 1
ATOM 2135 C C . PRO A 1 278 ? -16.391 35 42.656 1 43.81 278 PRO A C 1
ATOM 2137 O O . PRO A 1 278 ? -15.914 36.031 42.156 1 43.81 278 PRO A O 1
ATOM 2140 N N . GLU A 1 279 ? -17.062 34.219 41.844 1 46.34 279 GLU A N 1
ATOM 2141 C CA . GLU A 1 279 ? -17.844 34.531 40.656 1 46.34 279 GLU A CA 1
ATOM 2142 C C . GLU A 1 279 ? -18.609 35.844 40.844 1 46.34 279 GLU A C 1
ATOM 2144 O O . GLU A 1 279 ? -19.297 36.031 41.844 1 46.34 279 GLU A O 1
ATOM 2149 N N . ARG A 1 280 ? -18.156 36.875 40.375 1 45.41 280 ARG A N 1
ATOM 2150 C CA . ARG A 1 280 ? -19.016 38.062 40.344 1 45.41 280 ARG A CA 1
ATOM 2151 C C . ARG A 1 280 ? -20.422 37.688 39.906 1 45.41 280 ARG A C 1
ATOM 2153 O O . ARG A 1 280 ? -20.594 36.875 38.969 1 45.41 280 ARG A O 1
ATOM 2160 N N . GLU A 1 281 ? -21.406 37.875 40.688 1 44.66 281 GLU A N 1
ATOM 2161 C CA . GLU A 1 281 ? -22.859 37.75 40.688 1 44.66 281 GLU A CA 1
ATOM 2162 C C . GLU A 1 281 ? -23.453 38.219 39.375 1 44.66 281 GLU A C 1
ATOM 2164 O O . GLU A 1 281 ? -24.656 38.094 39.156 1 44.66 281 GLU A O 1
ATOM 2169 N N . TYR A 1 282 ? -22.781 39 38.531 1 44 282 TYR A N 1
ATOM 2170 C CA . TYR A 1 282 ? -23.594 39.781 37.625 1 44 282 TYR A CA 1
ATOM 2171 C C . TYR A 1 282 ? -24.016 38.969 36.406 1 44 282 TYR A C 1
ATOM 2173 O O . TYR A 1 282 ? -24.5 39.531 35.438 1 44 282 TYR A O 1
ATOM 2181 N N . SER A 1 283 ? -23.531 37.688 36.188 1 58.06 283 SER A N 1
ATOM 2182 C CA . SER A 1 283 ? -23.828 37.281 34.844 1 58.06 283 SER A CA 1
ATOM 2183 C C . SER A 1 283 ? -25.141 36.5 34.75 1 58.06 283 SER A C 1
ATOM 2185 O O . SER A 1 283 ? -25.453 35.719 35.656 1 58.06 283 SER A O 1
ATOM 2187 N N . HIS A 1 284 ? -26.141 37.125 34.188 1 66.19 284 HIS A N 1
ATOM 2188 C CA . HIS A 1 284 ? -27.422 36.5 33.906 1 66.19 284 HIS A CA 1
ATOM 2189 C C . HIS A 1 284 ? -27.234 35.188 33.125 1 66.19 284 HIS A C 1
ATOM 2191 O O . HIS A 1 284 ? -28.203 34.5 32.844 1 66.19 284 HIS A O 1
ATOM 2197 N N . TRP A 1 285 ? -26.016 34.781 33.094 1 78.88 285 TRP A N 1
ATOM 2198 C CA . TRP A 1 285 ? -25.828 33.625 32.219 1 78.88 285 TRP A CA 1
ATOM 2199 C C . TRP A 1 285 ? -25.781 32.344 33.031 1 78.88 285 TRP A C 1
ATOM 2201 O O . TRP A 1 285 ? -25.531 32.375 34.25 1 78.88 285 TRP A O 1
ATOM 2211 N N . SER A 1 286 ? -25.984 31.266 32.344 1 77.12 286 SER A N 1
ATOM 2212 C CA . SER A 1 286 ? -25.922 29.938 32.938 1 77.12 286 SER A CA 1
ATOM 2213 C C . SER A 1 286 ? -24.547 29.656 33.531 1 77.12 286 SER A C 1
ATOM 2215 O O . SER A 1 286 ? -23.547 30.266 33.125 1 77.12 286 SER A O 1
ATOM 2217 N N . VAL A 1 287 ? -24.547 28.812 34.438 1 78.75 287 VAL A N 1
ATOM 2218 C CA . VAL A 1 287 ? -23.328 28.406 35.125 1 78.75 287 VAL A CA 1
ATOM 2219 C C . VAL A 1 287 ? -22.328 27.844 34.125 1 78.75 287 VAL A C 1
ATOM 2221 O O . VAL A 1 287 ? -21.125 28.047 34.25 1 78.75 287 VAL A O 1
ATOM 2224 N N . GLN A 1 288 ? -22.906 27.219 33.125 1 83.12 288 GLN A N 1
ATOM 2225 C CA . GLN A 1 288 ? -22.031 26.594 32.125 1 83.12 288 GLN A CA 1
ATOM 2226 C C . GLN A 1 288 ? -21.312 27.656 31.297 1 83.12 288 GLN A C 1
ATOM 2228 O O . GLN A 1 288 ? -20.125 27.531 31.016 1 83.12 288 GLN A O 1
ATOM 2233 N N . VAL A 1 289 ? -22.094 28.625 30.922 1 88.12 289 VAL A N 1
ATOM 2234 C CA . VAL A 1 289 ? -21.5 29.719 30.156 1 88.12 289 VAL A CA 1
ATOM 2235 C C . VAL A 1 289 ? -20.422 30.406 30.984 1 88.12 289 VAL A C 1
ATOM 2237 O O . VAL A 1 289 ? -19.312 30.672 30.5 1 88.12 289 VAL A O 1
ATOM 2240 N N . GLN A 1 290 ? -20.703 30.594 32.188 1 87.19 290 GLN A N 1
ATOM 2241 C CA . GLN A 1 290 ? -19.797 31.312 33.062 1 87.19 290 GLN A CA 1
ATOM 2242 C C . GLN A 1 290 ? -18.531 30.484 33.312 1 87.19 290 GLN A C 1
ATOM 2244 O O . GLN A 1 290 ? -17.422 31.031 33.344 1 87.19 290 GLN A O 1
ATOM 2249 N N . THR A 1 291 ? -18.766 29.312 33.531 1 86 291 THR A N 1
ATOM 2250 C CA . THR A 1 291 ? -17.625 28.422 33.781 1 86 291 THR A CA 1
ATOM 2251 C C . THR A 1 291 ? -16.719 28.359 32.562 1 86 291 THR A C 1
ATOM 2253 O O . THR A 1 291 ? -15.492 28.469 32.688 1 86 291 THR A O 1
ATOM 2256 N N . HIS A 1 292 ? -17.328 28.172 31.453 1 89.88 292 HIS A N 1
ATOM 2257 C CA . HIS A 1 292 ? -16.547 28.094 30.219 1 89.88 292 HIS A CA 1
ATOM 2258 C C . HIS A 1 292 ? -15.805 29.406 29.953 1 89.88 292 HIS A C 1
ATOM 2260 O O . HIS A 1 292 ? -14.641 29.391 29.531 1 89.88 292 HIS A O 1
ATOM 2266 N N . ARG A 1 293 ? -16.438 30.469 30.141 1 90.56 293 ARG A N 1
ATOM 2267 C CA . ARG A 1 293 ? -15.836 31.781 29.984 1 90.56 293 ARG A CA 1
ATOM 2268 C C . ARG A 1 293 ? -14.625 31.938 30.906 1 90.56 293 ARG A C 1
ATOM 2270 O O . ARG A 1 293 ? -13.562 32.375 30.453 1 90.56 293 ARG A O 1
ATOM 2277 N N . ARG A 1 294 ? -14.859 31.547 32.062 1 87.69 294 ARG A N 1
ATOM 2278 C CA . ARG A 1 294 ? -13.789 31.656 33.031 1 87.69 294 ARG A CA 1
ATOM 2279 C C . ARG A 1 294 ? -12.594 30.797 32.656 1 87.69 294 ARG A C 1
ATOM 2281 O O . ARG A 1 294 ? -11.445 31.234 32.812 1 87.69 294 ARG A O 1
ATOM 2288 N N . ASP A 1 295 ? -12.891 29.688 32.25 1 88.25 295 ASP A N 1
ATOM 2289 C CA . ASP A 1 295 ? -11.828 28.781 31.859 1 88.25 295 ASP A CA 1
ATOM 2290 C C . ASP A 1 295 ? -11.023 29.359 30.688 1 88.25 295 ASP A C 1
ATOM 2292 O O . ASP A 1 295 ? -9.797 29.25 30.672 1 88.25 295 ASP A O 1
ATOM 2296 N N . LEU A 1 296 ? -11.68 29.906 29.734 1 89.75 296 LEU A N 1
ATOM 2297 C CA . LEU A 1 296 ? -11 30.469 28.578 1 89.75 296 LEU A CA 1
ATOM 2298 C C . LEU A 1 296 ? -10.211 31.719 28.953 1 89.75 296 LEU A C 1
ATOM 2300 O O . LEU A 1 296 ? -9.109 31.938 28.438 1 89.75 296 LEU A O 1
ATOM 2304 N N . LEU A 1 297 ? -10.766 32.5 29.797 1 88.81 297 LEU A N 1
ATOM 2305 C CA . LEU A 1 297 ? -10.047 33.688 30.266 1 88.81 297 LEU A CA 1
ATOM 2306 C C . LEU A 1 297 ? -8.805 33.281 31.047 1 88.81 297 LEU A C 1
ATOM 2308 O O . LEU A 1 297 ? -7.746 33.906 30.891 1 88.81 297 LEU A O 1
ATOM 2312 N N . ALA A 1 298 ? -8.961 32.25 31.844 1 83.88 298 ALA A N 1
ATOM 2313 C CA . ALA A 1 298 ? -7.816 31.719 32.562 1 83.88 298 ALA A CA 1
ATOM 2314 C C . ALA A 1 298 ? -6.738 31.219 31.625 1 83.88 298 ALA A C 1
ATOM 2316 O O . ALA A 1 298 ? -5.543 31.359 31.891 1 83.88 298 ALA A O 1
ATOM 2317 N N . LYS A 1 299 ? -7.172 30.641 30.672 1 83.44 299 LYS A N 1
ATOM 2318 C CA . LYS A 1 299 ? -6.238 30.156 29.656 1 83.44 299 LYS A CA 1
ATOM 2319 C C . LYS A 1 299 ? -5.469 31.312 29.016 1 83.44 299 LYS A C 1
ATOM 2321 O O . LYS A 1 299 ? -4.27 31.188 28.75 1 83.44 299 LYS A O 1
ATOM 2326 N N . LEU A 1 300 ? -6.109 32.344 28.719 1 83.19 300 LEU A N 1
ATOM 2327 C CA . LEU A 1 300 ? -5.473 33.531 28.141 1 83.19 300 LEU A CA 1
ATOM 2328 C C . LEU A 1 300 ? -4.43 34.125 29.094 1 83.19 300 LEU A C 1
ATOM 2330 O O . LEU A 1 300 ? -3.396 34.625 28.656 1 83.19 300 LEU A O 1
ATOM 2334 N N . HIS A 1 301 ? -4.797 34 30.344 1 79.06 301 HIS A N 1
ATOM 2335 C CA . HIS A 1 301 ? -3.91 34.562 31.359 1 79.06 301 HIS A CA 1
ATOM 2336 C C . HIS A 1 301 ? -2.686 33.688 31.578 1 79.06 301 HIS A C 1
ATOM 2338 O O . HIS A 1 301 ? -1.604 34.188 31.891 1 79.06 301 HIS A O 1
ATOM 2344 N N . ARG A 1 302 ? -2.963 32.344 31.531 1 67.81 302 ARG A N 1
ATOM 2345 C CA . ARG A 1 302 ? -1.87 31.406 31.734 1 67.81 302 ARG A CA 1
ATOM 2346 C C . ARG A 1 302 ? -0.929 31.406 30.531 1 67.81 302 ARG A C 1
ATOM 2348 O O . ARG A 1 302 ? 0.274 31.172 30.672 1 67.81 302 ARG A O 1
ATOM 2355 N N . MET A 1 303 ? -1.512 31.453 29.422 1 57.69 303 MET A N 1
ATOM 2356 C CA . MET A 1 303 ? -0.754 31.328 28.172 1 57.69 303 MET A CA 1
ATOM 2357 C C . MET A 1 303 ? 0.132 32.531 27.953 1 57.69 303 MET A C 1
ATOM 2359 O O . MET A 1 303 ? 0.761 32.656 26.891 1 57.69 303 MET A O 1
ATOM 2363 N N . GLY A 1 304 ? 0.259 33.344 28.953 1 51.66 304 GLY A N 1
ATOM 2364 C CA . GLY A 1 304 ? 0.867 34.656 28.953 1 51.66 304 GLY A CA 1
ATOM 2365 C C . GLY A 1 304 ? 2.125 34.75 28.109 1 51.66 304 GLY A C 1
ATOM 2366 O O . GLY A 1 304 ? 2.605 35.844 27.797 1 51.66 304 GLY A O 1
ATOM 2367 N N . GLY A 1 305 ? 2.893 33.688 28.031 1 47.94 305 GLY A N 1
ATOM 2368 C CA . GLY A 1 305 ? 4.176 34 27.422 1 47.94 305 GLY A CA 1
ATOM 2369 C C . GLY A 1 305 ? 4.168 33.906 25.906 1 47.94 305 GLY A C 1
ATOM 2370 O O . GLY A 1 305 ? 3.184 33.438 25.328 1 47.94 305 GLY A O 1
ATOM 2371 N N . TYR A 1 306 ? 5.098 34.688 25.234 1 43.91 306 TYR A N 1
ATOM 2372 C CA . TYR A 1 306 ? 5.41 34.75 23.812 1 43.91 306 TYR A CA 1
ATOM 2373 C C . TYR A 1 306 ? 5.418 33.375 23.188 1 43.91 306 TYR A C 1
ATOM 2375 O O . TYR A 1 306 ? 5.324 33.25 21.953 1 43.91 306 TYR A O 1
ATOM 2383 N N . HIS A 1 307 ? 5.434 32.281 24 1 44.38 307 HIS A N 1
ATOM 2384 C CA . HIS A 1 307 ? 5.816 31 23.438 1 44.38 307 HIS A CA 1
ATOM 2385 C C . HIS A 1 307 ? 4.633 30.328 22.734 1 44.38 307 HIS A C 1
ATOM 2387 O O . HIS A 1 307 ? 4.809 29.625 21.75 1 44.38 307 HIS A O 1
ATOM 2393 N N . ASP A 1 308 ? 3.527 30.281 23.469 1 48.75 308 ASP A N 1
ATOM 2394 C CA . ASP A 1 308 ? 2.387 29.5 22.984 1 48.75 308 ASP A CA 1
ATOM 2395 C C . ASP A 1 308 ? 1.377 30.406 22.266 1 48.75 308 ASP A C 1
ATOM 2397 O O . ASP A 1 308 ? 0.168 30.172 22.359 1 48.75 308 ASP A O 1
ATOM 2401 N N . ASP A 1 309 ? 1.92 31.375 21.625 1 51.84 309 ASP A N 1
ATOM 2402 C CA . ASP A 1 309 ? 1.358 32.656 21.203 1 51.84 309 ASP A CA 1
ATOM 2403 C C . ASP A 1 309 ? 0.158 32.438 20.281 1 51.84 309 ASP A C 1
ATOM 2405 O O . ASP A 1 309 ? -0.853 33.125 20.406 1 51.84 309 ASP A O 1
ATOM 2409 N N . HIS A 1 310 ? 0.152 31.344 19.422 1 60.03 310 HIS A N 1
ATOM 2410 C CA . HIS A 1 310 ? -0.895 31.266 18.406 1 60.03 310 HIS A CA 1
ATOM 2411 C C . HIS A 1 310 ? -2.229 30.859 19.016 1 60.03 310 HIS A C 1
ATOM 2413 O O . HIS A 1 310 ? -3.277 31.391 18.656 1 60.03 310 HIS A O 1
ATOM 2419 N N . GLU A 1 311 ? -2.08 30.203 20.031 1 67.69 311 GLU A N 1
ATOM 2420 C CA . GLU A 1 311 ? -3.307 29.688 20.609 1 67.69 311 GLU A CA 1
ATOM 2421 C C . GLU A 1 311 ? -4.051 30.766 21.391 1 67.69 311 GLU A C 1
ATOM 2423 O O . GLU A 1 311 ? -5.273 30.875 21.297 1 67.69 311 GLU A O 1
ATOM 2428 N N . GLY A 1 312 ? -3.273 31.641 22.016 1 81.38 312 GLY A N 1
ATOM 2429 C CA . GLY A 1 312 ? -3.924 32.688 22.797 1 81.38 312 GLY A CA 1
ATOM 2430 C C . GLY A 1 312 ? -4.609 33.75 21.938 1 81.38 312 GLY A C 1
ATOM 2431 O O . GLY A 1 312 ? -5.688 34.219 22.281 1 81.38 312 GLY A O 1
ATOM 2432 N N . PHE A 1 313 ? -3.967 34.031 20.859 1 87 313 PHE A N 1
ATOM 2433 C CA . PHE A 1 313 ? -4.523 34.969 19.906 1 87 313 PHE A CA 1
ATOM 2434 C C . PHE A 1 313 ? -5.883 34.5 19.406 1 87 313 PHE A C 1
ATOM 2436 O O . PHE A 1 313 ? -6.855 35.281 19.438 1 87 313 PHE A O 1
ATOM 2443 N N . ASN A 1 314 ? -5.969 33.31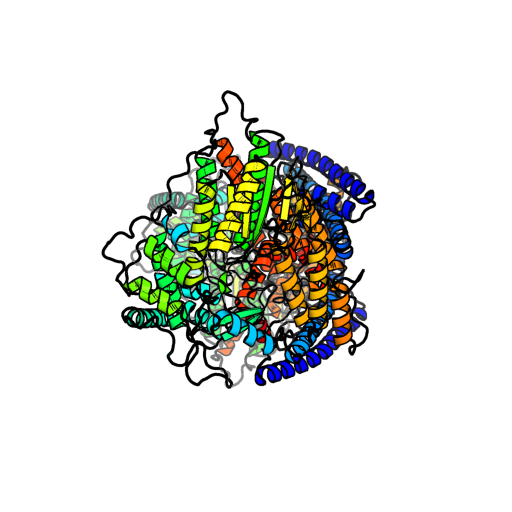2 19.016 1 90.25 314 ASN A N 1
ATOM 2444 C CA . ASN A 1 314 ? -7.207 32.75 18.5 1 90.25 314 ASN A CA 1
ATOM 2445 C C . ASN A 1 314 ? -8.281 32.688 19.594 1 90.25 314 ASN A C 1
ATOM 2447 O O . ASN A 1 314 ? -9.453 32.938 19.328 1 90.25 314 ASN A O 1
ATOM 2451 N N . VAL A 1 315 ? -7.84 32.312 20.766 1 91.94 315 VAL A N 1
ATOM 2452 C CA . VAL A 1 315 ? -8.781 32.188 21.875 1 91.94 315 VAL A CA 1
ATOM 2453 C C . VAL A 1 315 ? -9.383 33.562 22.188 1 91.94 315 VAL A C 1
ATOM 2455 O O . VAL A 1 315 ? -10.586 33.688 22.422 1 91.94 315 VAL A O 1
ATOM 2458 N N . ALA A 1 316 ? -8.578 34.562 22.172 1 93.62 316 ALA A N 1
ATOM 2459 C CA . ALA A 1 316 ? -9.055 35.938 22.453 1 93.62 316 ALA A CA 1
ATOM 2460 C C . ALA A 1 316 ? -10.109 36.375 21.453 1 93.62 316 ALA A C 1
ATOM 2462 O O . ALA A 1 316 ? -11.156 36.906 21.812 1 93.62 316 ALA A O 1
ATOM 2463 N N . LEU A 1 317 ? -9.805 36.156 20.234 1 95.62 317 LEU A N 1
ATOM 2464 C CA . LEU A 1 317 ? -10.734 36.594 19.188 1 95.62 317 LEU A CA 1
ATOM 2465 C C . LEU A 1 317 ? -12.016 35.75 19.234 1 95.62 317 LEU A C 1
ATOM 2467 O O . LEU A 1 317 ? -13.102 36.281 19 1 95.62 317 LEU A O 1
ATOM 2471 N N . ALA A 1 318 ? -11.836 34.5 19.5 1 95.25 318 ALA A N 1
ATOM 2472 C CA . ALA A 1 318 ? -13 33.625 19.641 1 95.25 318 ALA A CA 1
ATOM 2473 C C . ALA A 1 318 ? -13.922 34.125 20.75 1 95.25 318 ALA A C 1
ATOM 2475 O O . ALA A 1 318 ? -15.148 34.094 20.609 1 95.25 318 ALA A O 1
ATOM 2476 N N . LEU A 1 319 ? -13.32 34.469 21.859 1 95.62 319 LEU A N 1
ATOM 2477 C CA . LEU A 1 319 ? -14.086 34.969 23 1 95.62 319 LEU A CA 1
ATOM 2478 C C . LEU A 1 319 ? -14.828 36.25 22.656 1 95.62 319 LEU A C 1
ATOM 2480 O O . LEU A 1 319 ? -16 36.406 23.016 1 95.62 319 LEU A O 1
ATOM 2484 N N . ILE A 1 320 ? -14.148 37.188 22.047 1 96.56 320 ILE A N 1
ATOM 2485 C CA . ILE A 1 320 ? -14.766 38.469 21.672 1 96.56 320 ILE A CA 1
ATOM 2486 C C . ILE A 1 320 ? -15.969 38.188 20.766 1 96.56 320 ILE A C 1
ATOM 2488 O O . ILE A 1 320 ? -17.062 38.719 21.016 1 96.56 320 ILE A O 1
ATOM 2492 N N . ASP A 1 321 ? -15.719 37.438 19.781 1 96.88 321 ASP A N 1
ATOM 2493 C CA . ASP A 1 321 ? -16.781 37.125 18.828 1 96.88 321 ASP A CA 1
ATOM 2494 C C . ASP A 1 321 ? -17.938 36.375 19.516 1 96.88 321 ASP A C 1
ATOM 2496 O O . ASP A 1 321 ? -19.109 36.656 19.219 1 96.88 321 ASP A O 1
ATOM 2500 N N . ALA A 1 322 ? -17.562 35.438 20.391 1 95.75 322 ALA A N 1
ATOM 2501 C CA . ALA A 1 322 ? -18.578 34.656 21.094 1 95.75 322 ALA A CA 1
ATOM 2502 C C . ALA A 1 322 ? -19.453 35.531 21.969 1 95.75 322 ALA A C 1
ATOM 2504 O O . ALA A 1 322 ? -20.656 35.312 22.078 1 95.75 322 ALA A O 1
ATOM 2505 N N . GLU A 1 323 ? -18.859 36.531 22.672 1 94.69 323 GLU A N 1
ATOM 2506 C CA . GLU A 1 323 ? -19.625 37.438 23.5 1 94.69 323 GLU A CA 1
ATOM 2507 C C . GLU A 1 323 ? -20.625 38.25 22.672 1 94.69 323 GLU A C 1
ATOM 2509 O O . GLU A 1 323 ? -21.75 38.469 23.094 1 94.69 323 GLU A O 1
ATOM 2514 N N . LEU A 1 324 ? -20.203 38.656 21.562 1 94.94 324 LEU A N 1
ATOM 2515 C CA . LEU A 1 324 ? -21.062 39.438 20.672 1 94.94 324 LEU A CA 1
ATOM 2516 C C . LEU A 1 324 ? -22.219 38.562 20.172 1 94.94 324 LEU A C 1
ATOM 2518 O O . LEU A 1 324 ? -23.375 39 20.188 1 94.94 324 LEU A O 1
ATOM 2522 N N . GLU A 1 325 ? -21.906 37.375 19.703 1 93.44 325 GLU A N 1
ATOM 2523 C CA . GLU A 1 325 ? -22.922 36.469 19.172 1 93.44 325 GLU A CA 1
ATOM 2524 C C . GLU A 1 325 ? -23.891 36 20.25 1 93.44 325 GLU A C 1
ATOM 2526 O O . GLU A 1 325 ? -25.094 35.906 20.016 1 93.44 325 GLU A O 1
ATOM 2531 N N . LEU A 1 326 ? -23.281 35.656 21.391 1 91.19 326 LEU A N 1
ATOM 2532 C CA . LEU A 1 326 ? -24.109 35.25 22.516 1 91.19 326 LEU A CA 1
ATOM 2533 C C . LEU A 1 326 ? -25.109 36.344 22.891 1 91.19 326 LEU A C 1
ATOM 2535 O O . LEU A 1 326 ? -26.281 36.062 23.125 1 91.19 326 LEU A O 1
ATOM 2539 N N . ASP A 1 327 ? -24.656 37.562 23 1 90.44 327 ASP A N 1
ATOM 2540 C CA . ASP A 1 327 ? -25.5 38.719 23.328 1 90.44 327 ASP A CA 1
ATOM 2541 C C . ASP A 1 327 ? -26.594 38.906 22.281 1 90.44 327 ASP A C 1
ATOM 2543 O O . ASP A 1 327 ? -27.766 39.125 22.641 1 90.44 327 ASP A O 1
ATOM 2547 N N . ALA A 1 328 ? -26.234 38.875 21.078 1 90.38 328 ALA A N 1
ATOM 2548 C CA . ALA A 1 328 ? -27.203 39.062 20 1 90.38 328 ALA A CA 1
ATOM 2549 C C . ALA A 1 328 ? -28.266 37.969 20.031 1 90.38 328 ALA A C 1
ATOM 2551 O O . ALA A 1 328 ? -29.438 38.219 19.781 1 90.38 328 ALA A O 1
ATOM 2552 N N . ALA A 1 329 ? -27.812 36.75 20.25 1 88.56 329 ALA A N 1
ATOM 2553 C CA . ALA A 1 329 ? -28.719 35.625 20.297 1 88.56 329 ALA A CA 1
ATOM 2554 C C . ALA A 1 329 ? -29.672 35.719 21.484 1 88.56 329 ALA A C 1
ATOM 2556 O O . ALA A 1 329 ? -30.844 35.375 21.391 1 88.56 329 ALA A O 1
ATOM 2557 N N . ALA A 1 330 ? -29.156 36.156 22.562 1 85.88 330 ALA A N 1
ATOM 2558 C CA . ALA A 1 330 ? -29.922 36.188 23.797 1 85.88 330 ALA A CA 1
ATOM 2559 C C . ALA A 1 330 ? -30.859 37.375 23.875 1 85.88 330 ALA A C 1
ATOM 2561 O O . ALA A 1 330 ? -31.984 37.281 24.359 1 85.88 330 ALA A O 1
ATOM 2562 N N . PHE A 1 331 ? -30.375 38.531 23.406 1 87.62 331 PHE A N 1
ATOM 2563 C CA . PHE A 1 331 ? -31.094 39.781 23.703 1 87.62 331 PHE A CA 1
ATOM 2564 C C . PHE A 1 331 ? -31.609 40.406 22.406 1 87.62 331 PHE A C 1
ATOM 2566 O O . PHE A 1 331 ? -32.312 41.438 22.453 1 87.62 331 PHE A O 1
ATOM 2573 N N . GLY A 1 332 ? -31.312 39.812 21.281 1 85.5 332 GLY A N 1
ATOM 2574 C CA . GLY A 1 332 ? -31.672 40.406 20 1 85.5 332 GLY A CA 1
ATOM 2575 C C . GLY A 1 332 ? -30.781 41.562 19.609 1 85.5 332 GLY A C 1
ATOM 2576 O O . GLY A 1 332 ? -29.766 41.812 20.266 1 85.5 332 GLY A O 1
ATOM 2577 N N . PRO A 1 333 ? -31.219 42.344 18.641 1 83.88 333 PRO A N 1
ATOM 2578 C CA . PRO A 1 333 ? -30.375 43.438 18.141 1 83.88 333 PRO A CA 1
ATOM 2579 C C . PRO A 1 333 ? -30.297 44.625 19.109 1 83.88 333 PRO A C 1
ATOM 2581 O O . PRO A 1 333 ? -31.312 45.219 19.469 1 83.88 333 PRO A O 1
ATOM 2584 N N . ARG A 1 334 ? -29.219 44.844 19.719 1 90.62 334 ARG A N 1
ATOM 2585 C CA . ARG A 1 334 ? -28.891 46 20.547 1 90.62 334 ARG A CA 1
ATOM 2586 C C . ARG A 1 334 ? -27.438 46.406 20.359 1 90.62 334 ARG A C 1
ATOM 2588 O O . ARG A 1 334 ? -26.609 45.594 19.922 1 90.62 334 ARG A O 1
ATOM 2595 N N . PRO A 1 335 ? -27.188 47.656 20.703 1 95.25 335 PRO A N 1
ATOM 2596 C CA . PRO A 1 335 ? -25.812 48.094 20.484 1 95.25 335 PRO A CA 1
ATOM 2597 C C . PRO A 1 335 ? -24.828 47.438 21.469 1 95.25 335 PRO A C 1
ATOM 2599 O O . PRO A 1 335 ? -25.156 47.281 22.656 1 95.25 335 PRO A O 1
ATOM 2602 N N . MET A 1 336 ? -23.766 47.062 20.969 1 96.31 336 MET A N 1
ATOM 2603 C CA . MET A 1 336 ? -22.625 46.594 21.766 1 96.31 336 MET A CA 1
ATOM 2604 C C . MET A 1 336 ? -21.406 47.5 21.516 1 96.31 336 MET A C 1
ATOM 2606 O O . MET A 1 336 ? -21.109 47.844 20.375 1 96.31 336 MET A O 1
ATOM 2610 N N . TYR A 1 337 ? -20.781 47.906 22.547 1 97.31 337 TYR A N 1
ATOM 2611 C CA . TYR A 1 337 ? -19.625 48.812 22.469 1 97.31 337 TYR A CA 1
ATOM 2612 C C . TYR A 1 337 ? -18.344 48.062 22.844 1 97.31 337 TYR A C 1
ATOM 2614 O O . TYR A 1 337 ? -18.312 47.312 23.797 1 97.31 337 TYR A O 1
ATOM 2622 N N . LEU A 1 338 ? -17.328 48.25 22.062 1 97.75 338 LEU A N 1
ATOM 2623 C CA . LEU A 1 338 ? -16.047 47.594 22.266 1 97.75 338 LEU A CA 1
ATOM 2624 C C . LEU A 1 338 ? -14.898 48.594 22.203 1 97.75 338 LEU A C 1
ATOM 2626 O O . LEU A 1 338 ? -14.859 49.438 21.281 1 97.75 338 LEU A O 1
ATOM 2630 N N . VAL A 1 339 ? -14 48.594 23.141 1 98 339 VAL A N 1
ATOM 2631 C CA . VAL A 1 339 ? -12.789 49.406 23.156 1 98 339 VAL A CA 1
ATOM 2632 C C . VAL A 1 339 ? -11.562 48.5 23.297 1 98 339 VAL A C 1
ATOM 2634 O O . VAL A 1 339 ? -11.523 47.625 24.172 1 98 339 VAL A O 1
ATOM 2637 N N . LYS A 1 340 ? -10.656 48.656 22.422 1 97.94 340 LYS A N 1
ATOM 2638 C CA . LYS A 1 340 ? -9.398 47.938 22.453 1 97.94 340 LYS A CA 1
ATOM 2639 C C . LYS A 1 340 ? -8.25 48.812 22.922 1 97.94 340 LYS A C 1
ATOM 2641 O O . LYS A 1 340 ? -8.055 49.906 22.391 1 97.94 340 LYS A O 1
ATOM 2646 N N . LEU A 1 341 ? -7.512 48.375 23.875 1 97.31 341 LEU A N 1
ATOM 2647 C CA . LEU A 1 341 ? -6.375 49.094 24.422 1 97.31 341 LEU A CA 1
ATOM 2648 C C . LEU A 1 341 ? -5.133 48.219 24.453 1 97.31 341 LEU A C 1
ATOM 2650 O O . LEU A 1 341 ? -5.227 46.969 24.328 1 97.31 341 LEU A O 1
ATOM 2654 N N . ASP A 1 342 ? -4 48.812 24.562 1 94.56 342 ASP A N 1
ATOM 2655 C CA . ASP A 1 342 ? -2.695 48.188 24.625 1 94.56 342 ASP A CA 1
ATOM 2656 C C . ASP A 1 342 ? -1.719 49 25.469 1 94.56 342 ASP A C 1
ATOM 2658 O O . ASP A 1 342 ? -1.728 50.219 25.406 1 94.56 342 ASP A O 1
ATOM 2662 N N . ILE A 1 343 ? -0.907 48.312 26.219 1 95 343 ILE A N 1
ATOM 2663 C CA . ILE A 1 343 ? 0.101 49 27 1 95 343 ILE A CA 1
ATOM 2664 C C . ILE A 1 343 ? 1.423 49.062 26.25 1 95 343 ILE A C 1
ATOM 2666 O O . ILE A 1 343 ? 1.903 48.031 25.766 1 95 343 ILE A O 1
ATOM 2670 N N . ARG A 1 344 ? 2.029 50.188 26.188 1 92.31 344 ARG A N 1
ATOM 2671 C CA . ARG A 1 344 ? 3.262 50.375 25.422 1 92.31 344 ARG A CA 1
ATOM 2672 C C . ARG A 1 344 ? 4.445 49.719 26.125 1 92.31 344 ARG A C 1
ATOM 2674 O O . ARG A 1 344 ? 4.68 49.969 27.312 1 92.31 344 ARG A O 1
ATOM 2681 N N . ASP A 1 345 ? 5.199 48.906 25.375 1 89.38 345 ASP A N 1
ATOM 2682 C CA . ASP A 1 345 ? 6.406 48.281 25.875 1 89.38 345 ASP A CA 1
ATOM 2683 C C . ASP A 1 345 ? 6.18 47.688 27.266 1 89.38 345 ASP A C 1
ATOM 2685 O O . ASP A 1 345 ? 6.957 47.938 28.188 1 89.38 345 ASP A O 1
ATOM 2689 N N . TYR A 1 346 ? 5.152 46.969 27.422 1 91.31 346 TYR A N 1
ATOM 2690 C CA . TYR A 1 346 ? 4.613 46.5 28.703 1 91.31 346 TYR A CA 1
ATOM 2691 C C . TYR A 1 346 ? 5.695 45.844 29.531 1 91.31 346 TYR A C 1
ATOM 2693 O O . TYR A 1 346 ? 6.062 46.344 30.609 1 91.31 346 TYR A O 1
ATOM 2701 N N . TYR A 1 347 ? 6.41 44.812 29.062 1 91.12 347 TYR A N 1
ATOM 2702 C CA . TYR A 1 347 ? 7.387 44.062 29.859 1 91.12 347 TYR A CA 1
ATOM 2703 C C . TYR A 1 347 ? 8.57 44.938 30.234 1 91.12 347 TYR A C 1
ATOM 2705 O O . TYR A 1 347 ? 9.078 44.844 31.359 1 91.12 347 TYR A O 1
ATOM 2713 N N . ALA A 1 348 ? 8.914 45.812 29.359 1 91.88 348 ALA A N 1
ATOM 2714 C CA . ALA A 1 348 ? 10.102 46.625 29.578 1 91.88 348 ALA A CA 1
ATOM 2715 C C . ALA A 1 348 ? 9.773 47.844 30.453 1 91.88 348 ALA A C 1
ATOM 2717 O O . ALA A 1 348 ? 10.68 48.5 30.984 1 91.88 348 ALA A O 1
ATOM 2718 N N . SER A 1 349 ? 8.555 48.094 30.703 1 93.25 349 SER A N 1
ATOM 2719 C CA . SER A 1 349 ? 8.195 49.344 31.359 1 93.25 349 SER A CA 1
ATOM 2720 C C . SER A 1 349 ? 7.699 49.125 32.781 1 93.25 349 SER A C 1
ATOM 2722 O O . SER A 1 349 ? 7.613 50.062 33.594 1 93.25 349 SER A O 1
ATOM 2724 N N . ILE A 1 350 ? 7.41 47.938 33.219 1 95.56 350 ILE A N 1
ATOM 2725 C CA . ILE A 1 350 ? 6.801 47.688 34.5 1 95.56 350 ILE A CA 1
ATOM 2726 C C . ILE A 1 350 ? 7.727 48.125 35.625 1 95.56 350 ILE A C 1
ATOM 2728 O O . ILE A 1 350 ? 8.867 47.688 35.719 1 95.56 350 ILE A O 1
ATOM 2732 N N . PRO A 1 351 ? 7.258 49 36.5 1 96.12 351 PRO A N 1
ATOM 2733 C CA . PRO A 1 351 ? 8.094 49.406 37.625 1 96.12 351 PRO A CA 1
ATOM 2734 C C . PRO A 1 351 ? 8.305 48.281 38.625 1 96.12 351 PRO A C 1
ATOM 2736 O O . PRO A 1 351 ? 7.352 47.594 39 1 96.12 351 PRO A O 1
ATOM 2739 N N . HIS A 1 352 ? 9.547 48.188 39.156 1 95.88 352 HIS A N 1
ATOM 2740 C CA . HIS A 1 352 ? 9.852 47.156 40.125 1 95.88 352 HIS A CA 1
ATOM 2741 C C . HIS A 1 352 ? 9.102 47.375 41.438 1 95.88 352 HIS A C 1
ATOM 2743 O O . HIS A 1 352 ? 8.641 46.406 42.062 1 95.88 352 HIS A O 1
ATOM 2749 N N . ASP A 1 353 ? 9.031 48.562 41.781 1 94.69 353 ASP A N 1
ATOM 2750 C CA . ASP A 1 353 ? 8.367 48.875 43.062 1 94.69 353 ASP A CA 1
ATOM 2751 C C . ASP A 1 353 ? 6.883 48.5 43 1 94.69 353 ASP A C 1
ATOM 2753 O O . ASP A 1 353 ? 6.285 48.125 44 1 94.69 353 ASP A O 1
ATOM 2757 N N . LEU A 1 354 ? 6.242 48.719 41.844 1 95.31 354 LEU A N 1
ATOM 2758 C CA . LEU A 1 354 ? 4.867 48.25 41.656 1 95.31 354 LEU A CA 1
ATOM 2759 C C . LEU A 1 354 ? 4.742 46.75 41.906 1 95.31 354 LEU A C 1
ATOM 2761 O O . LEU A 1 354 ? 3.855 46.312 42.625 1 95.31 354 LEU A O 1
ATOM 2765 N N . LEU A 1 355 ? 5.648 45.969 41.312 1 95.06 355 LEU A N 1
ATOM 2766 C CA . LEU A 1 355 ? 5.629 44.5 41.469 1 95.06 355 LEU A CA 1
ATOM 2767 C C . LEU A 1 355 ? 5.812 44.094 42.938 1 95.06 355 LEU A C 1
ATOM 2769 O O . LEU A 1 355 ? 5.109 43.219 43.406 1 95.06 355 LEU A O 1
ATOM 2773 N N . MET A 1 356 ? 6.707 44.781 43.531 1 94.06 356 MET A N 1
ATOM 2774 C CA . MET A 1 356 ? 6.973 44.469 44.938 1 94.06 356 MET A CA 1
ATOM 2775 C C . MET A 1 356 ? 5.77 44.781 45.812 1 94.06 356 MET A C 1
ATOM 2777 O O . MET A 1 356 ? 5.453 44.062 46.75 1 94.06 356 MET A O 1
ATOM 2781 N N . THR A 1 357 ? 5.133 45.875 45.5 1 94.12 357 THR A N 1
ATOM 2782 C CA . THR A 1 357 ? 3.936 46.281 46.219 1 94.12 357 THR A CA 1
ATOM 2783 C C . THR A 1 357 ? 2.836 45.219 46.062 1 94.12 357 THR A C 1
ATOM 2785 O O . THR A 1 357 ? 2.197 44.844 47.031 1 94.12 357 THR A O 1
ATOM 2788 N N . VAL A 1 358 ? 2.627 44.781 44.875 1 91.94 358 VAL A N 1
ATOM 2789 C CA . VAL A 1 358 ? 1.593 43.812 44.594 1 91.94 358 VAL A CA 1
ATOM 2790 C C . VAL A 1 358 ? 1.911 42.5 45.312 1 91.94 358 VAL A C 1
ATOM 2792 O O . VAL A 1 358 ? 1.023 41.875 45.875 1 91.94 358 VAL A O 1
ATOM 2795 N N . LEU A 1 359 ? 3.164 42.094 45.281 1 90.5 359 LEU A N 1
ATOM 2796 C CA . LEU A 1 359 ? 3.578 40.812 45.875 1 90.5 359 LEU A CA 1
ATOM 2797 C C . LEU A 1 359 ? 3.428 40.875 47.406 1 90.5 359 LEU A C 1
ATOM 2799 O O . LEU A 1 359 ? 3.037 39.875 48.031 1 90.5 359 LEU A O 1
ATOM 2803 N N . ARG A 1 360 ? 3.75 42 47.938 1 88.88 360 ARG A N 1
ATOM 2804 C CA . ARG A 1 360 ? 3.561 42.156 49.375 1 88.88 360 ARG A CA 1
ATOM 2805 C C . ARG A 1 360 ? 2.084 42.094 49.75 1 88.88 360 ARG A C 1
ATOM 2807 O O . ARG A 1 360 ? 1.725 41.5 50.781 1 88.88 360 ARG A O 1
ATOM 2814 N N . LYS A 1 361 ? 1.324 42.688 48.938 1 86.69 361 LYS A N 1
ATOM 2815 C CA . LYS A 1 361 ? -0.118 42.656 49.156 1 86.69 361 LYS A CA 1
ATOM 2816 C C . LYS A 1 361 ? -0.673 41.25 49.125 1 86.69 361 LYS A C 1
ATOM 2818 O O . LYS A 1 361 ? -1.615 40.938 49.844 1 86.69 361 LYS A O 1
ATOM 2823 N N . ILE A 1 362 ? -0.177 40.469 48.312 1 83.88 362 ILE A N 1
ATOM 2824 C CA . ILE A 1 362 ? -0.637 39.094 48.156 1 83.88 362 ILE A CA 1
ATOM 2825 C C . ILE A 1 362 ? -0.136 38.25 49.312 1 83.88 362 ILE A C 1
ATOM 2827 O O . ILE A 1 362 ? -0.679 37.188 49.594 1 83.88 362 ILE A O 1
ATOM 2831 N N . GLY A 1 363 ? 0.908 38.656 49.969 1 79.62 363 GLY A N 1
ATOM 2832 C CA . GLY A 1 363 ? 1.388 37.969 51.156 1 79.62 363 GLY A CA 1
ATOM 2833 C C . GLY A 1 363 ? 2.566 37.062 50.906 1 79.62 363 GLY A C 1
ATOM 2834 O O . GLY A 1 363 ? 2.709 36 51.531 1 79.62 363 GLY A O 1
ATOM 2835 N N . LEU A 1 364 ? 3.359 37.438 49.938 1 81.94 364 LEU A N 1
ATOM 2836 C CA . LEU A 1 364 ? 4.547 36.625 49.688 1 81.94 364 LEU A CA 1
ATOM 2837 C C . LEU A 1 364 ? 5.547 36.75 50.844 1 81.94 364 LEU A C 1
ATOM 2839 O O . LEU A 1 364 ? 5.773 37.844 51.344 1 81.94 364 LEU A O 1
ATOM 2843 N N . PRO A 1 365 ? 6.168 35.656 51.188 1 82.31 365 PRO A N 1
ATOM 2844 C CA . PRO A 1 365 ? 7.16 35.688 52.25 1 82.31 365 PRO A CA 1
ATOM 2845 C C . PRO A 1 365 ? 8.391 36.531 51.875 1 82.31 365 PRO A C 1
ATOM 2847 O O . PRO A 1 365 ? 8.703 36.688 50.688 1 82.31 365 PRO A O 1
ATOM 2850 N N . ASP A 1 366 ? 9.055 36.969 52.875 1 85 366 ASP A N 1
ATOM 2851 C CA . ASP A 1 366 ? 10.195 37.875 52.688 1 85 366 ASP A CA 1
ATOM 2852 C C . ASP A 1 366 ? 11.289 37.188 51.844 1 85 366 ASP A C 1
ATOM 2854 O O . ASP A 1 366 ? 11.938 37.844 51.031 1 85 366 ASP A O 1
ATOM 2858 N N . ARG A 1 367 ? 11.453 35.969 52.062 1 79.38 367 ARG A N 1
ATOM 2859 C CA . ARG A 1 367 ? 12.477 35.281 51.312 1 79.38 367 ARG A CA 1
ATOM 2860 C C . ARG A 1 367 ? 12.188 35.312 49.812 1 79.38 367 ARG A C 1
ATOM 2862 O O . ARG A 1 367 ? 13.086 35.531 49 1 79.38 367 ARG A O 1
ATOM 2869 N N . ASP A 1 368 ? 10.953 35.062 49.531 1 82.5 368 ASP A N 1
ATOM 2870 C CA . ASP A 1 368 ? 10.547 35.062 48.156 1 82.5 368 ASP A CA 1
ATOM 2871 C C . ASP A 1 368 ? 10.602 36.5 47.562 1 82.5 368 ASP A C 1
ATOM 2873 O O . ASP A 1 368 ? 10.953 36.656 46.406 1 82.5 368 ASP A O 1
ATOM 2877 N N . LEU A 1 369 ? 10.227 37.406 48.375 1 88.62 369 LEU A N 1
ATOM 2878 C CA . LEU A 1 369 ? 10.273 38.812 47.938 1 88.62 369 LEU A CA 1
ATOM 2879 C C . LEU A 1 369 ? 11.703 39.219 47.562 1 88.62 369 LEU A C 1
ATOM 2881 O O . LEU A 1 369 ? 11.922 39.906 46.594 1 88.62 369 LEU A O 1
ATOM 2885 N N . GLU A 1 370 ? 12.625 38.75 48.312 1 88.31 370 GLU A N 1
ATOM 2886 C CA . GLU A 1 370 ? 14.031 39.062 48.062 1 88.31 370 GLU A CA 1
ATOM 2887 C C . GLU A 1 370 ? 14.516 38.406 46.781 1 88.31 370 GLU A C 1
ATOM 2889 O O . GLU A 1 370 ? 15.289 39.031 46.031 1 88.31 370 GLU A O 1
ATOM 2894 N N . GLN A 1 371 ? 14.031 37.281 46.625 1 86.31 371 GLN A N 1
ATOM 2895 C CA . GLN A 1 371 ? 14.422 36.562 45.406 1 86.31 371 GLN A CA 1
ATOM 2896 C C . GLN A 1 371 ? 13.867 37.25 44.156 1 86.31 371 GLN A C 1
ATOM 2898 O O . GLN A 1 371 ? 14.555 37.344 43.125 1 86.31 371 GLN A O 1
ATOM 2903 N N . VAL A 1 372 ? 12.633 37.656 44.219 1 91 372 VAL A N 1
ATOM 2904 C CA . VAL A 1 372 ? 12.031 38.344 43.094 1 91 372 VAL A CA 1
ATOM 2905 C C . VAL A 1 372 ? 12.734 39.656 42.844 1 91 372 VAL A C 1
ATOM 2907 O O . VAL A 1 372 ? 13 40.031 41.688 1 91 372 VAL A O 1
ATOM 2910 N N . ALA A 1 373 ? 13.031 40.344 43.906 1 92.56 373 ALA A N 1
ATOM 2911 C CA . ALA A 1 373 ? 13.742 41.625 43.781 1 92.56 373 ALA A CA 1
ATOM 2912 C C . ALA A 1 373 ? 15.094 41.438 43.094 1 92.56 373 ALA A C 1
ATOM 2914 O O . ALA A 1 373 ? 15.492 42.25 42.25 1 92.56 373 ALA A O 1
ATOM 2915 N N . ALA A 1 374 ? 15.742 40.406 43.469 1 90.25 374 ALA A N 1
ATOM 2916 C CA . ALA A 1 374 ? 17.047 40.094 42.875 1 90.25 374 ALA A CA 1
ATOM 2917 C C . ALA A 1 374 ? 16.891 39.75 41.406 1 90.25 374 ALA A C 1
ATOM 2919 O O . ALA A 1 374 ? 17.734 40.094 40.594 1 90.25 374 ALA A O 1
ATOM 2920 N N . PHE A 1 375 ? 15.898 39 41.156 1 91.5 375 PHE A N 1
ATOM 2921 C CA . PHE A 1 375 ? 15.609 38.625 39.781 1 91.5 375 PHE A CA 1
ATOM 2922 C C . PHE A 1 375 ? 15.352 39.875 38.906 1 91.5 375 PHE A C 1
ATOM 2924 O O . PHE A 1 375 ? 15.844 39.969 37.781 1 91.5 375 PHE A O 1
ATOM 2931 N N . LEU A 1 376 ? 14.57 40.781 39.438 1 94.69 376 LEU A N 1
ATOM 2932 C CA . LEU A 1 376 ? 14.188 41.969 38.688 1 94.69 376 LEU A CA 1
ATOM 2933 C C . LEU A 1 376 ? 15.398 42.906 38.5 1 94.69 376 LEU A C 1
ATOM 2935 O O . LEU A 1 376 ? 15.523 43.531 37.438 1 94.69 376 LEU A O 1
ATOM 2939 N N . ALA A 1 377 ? 16.219 42.906 39.531 1 93.62 377 ALA A N 1
ATOM 2940 C CA . ALA A 1 377 ? 17.422 43.75 39.438 1 93.62 377 ALA A CA 1
ATOM 2941 C C . ALA A 1 377 ? 18.547 43 38.719 1 93.62 377 ALA A C 1
ATOM 2943 O O . ALA A 1 377 ? 19.641 42.844 39.281 1 93.62 377 ALA A O 1
ATOM 2944 N N . MET A 1 378 ? 18.328 42.656 37.531 1 92.62 378 MET A N 1
ATOM 2945 C CA . MET A 1 378 ? 19.297 41.906 36.75 1 92.62 378 MET A CA 1
ATOM 2946 C C . MET A 1 378 ? 20.5 42.781 36.406 1 92.62 378 MET A C 1
ATOM 2948 O O . MET A 1 378 ? 20.359 43.875 35.812 1 92.62 378 MET A O 1
ATOM 2952 N N . PRO A 1 379 ? 21.672 42.312 36.75 1 92.56 379 PRO A N 1
ATOM 2953 C CA . PRO A 1 379 ? 22.875 43.031 36.344 1 92.56 379 PRO A CA 1
ATOM 2954 C C . PRO A 1 379 ? 23.203 42.812 34.875 1 92.56 379 PRO A C 1
ATOM 2956 O O . PRO A 1 379 ? 23.203 41.656 34.406 1 92.56 379 PRO A O 1
ATOM 2959 N N . LEU A 1 380 ? 23.375 43.844 34.094 1 91.5 380 LEU A N 1
ATOM 2960 C CA . LEU A 1 380 ? 23.734 43.719 32.688 1 91.5 380 LEU A CA 1
ATOM 2961 C C . LEU A 1 380 ? 25.25 43.781 32.5 1 91.5 380 LEU A C 1
ATOM 2963 O O . LEU A 1 380 ? 25.938 44.562 33.125 1 91.5 380 LEU A O 1
ATOM 2967 N N . ALA A 1 381 ? 25.656 42.844 31.688 1 89.12 381 ALA A N 1
ATOM 2968 C CA . ALA A 1 381 ? 27.094 42.844 31.391 1 89.12 381 ALA A CA 1
ATOM 2969 C C . ALA A 1 381 ? 27.531 44.188 30.797 1 89.12 381 ALA A C 1
ATOM 2971 O O . ALA A 1 381 ? 26.875 44.719 29.891 1 89.12 381 ALA A O 1
ATOM 2972 N N . PRO A 1 382 ? 28.641 44.688 31.391 1 79.88 382 PRO A N 1
ATOM 2973 C CA . PRO A 1 382 ? 29.062 46 30.953 1 79.88 382 PRO A CA 1
ATOM 2974 C C . PRO A 1 382 ? 29.516 46.031 29.484 1 79.88 382 PRO A C 1
ATOM 2976 O O . PRO A 1 382 ? 30.078 45.031 29 1 79.88 382 PRO A O 1
ATOM 2979 N N . GLU A 1 383 ? 29 47 28.828 1 73.88 383 GLU A N 1
ATOM 2980 C CA . GLU A 1 383 ? 29.547 47.312 27.516 1 73.88 383 GLU A CA 1
ATOM 2981 C C . GLU A 1 383 ? 30.875 48.031 27.625 1 73.88 383 GLU A C 1
ATOM 2983 O O . GLU A 1 383 ? 31.203 48.594 28.672 1 73.88 383 GLU A O 1
ATOM 2988 N N . PRO A 1 384 ? 31.75 47.812 26.641 1 64 384 PRO A N 1
ATOM 2989 C CA . PRO A 1 384 ? 33.062 48.469 26.734 1 64 384 PRO A CA 1
ATOM 2990 C C . PRO A 1 384 ? 32.969 49.906 27.25 1 64 384 PRO A C 1
ATOM 2992 O O . PRO A 1 384 ? 33.875 50.344 27.953 1 64 384 PRO A O 1
ATOM 2995 N N . ALA A 1 385 ? 31.875 50.594 27 1 62.53 385 ALA A N 1
ATOM 2996 C CA . ALA A 1 385 ? 31.781 52 27.391 1 62.53 385 ALA A CA 1
ATOM 2997 C C . ALA A 1 385 ? 31.25 52.125 28.812 1 62.53 385 ALA A C 1
ATOM 2999 O O . ALA A 1 385 ? 31.234 53.219 29.375 1 62.53 385 ALA A O 1
ATOM 3000 N N . ASP A 1 386 ? 30.906 51.031 29.422 1 65 386 ASP A N 1
ATOM 3001 C CA . ASP A 1 386 ? 30.25 51.062 30.719 1 65 386 ASP A CA 1
ATOM 3002 C C . ASP A 1 386 ? 31.266 51 31.844 1 65 386 ASP A C 1
ATOM 3004 O O . ASP A 1 386 ? 32.438 50.656 31.641 1 65 386 ASP A O 1
ATOM 3008 N N . ASP A 1 387 ? 31 51.562 33 1 68.75 387 ASP A N 1
ATOM 3009 C CA . ASP A 1 387 ? 31.734 51.344 34.25 1 68.75 387 ASP A CA 1
ATOM 3010 C C . ASP A 1 387 ? 31.938 49.844 34.5 1 68.75 387 ASP A C 1
ATOM 3012 O O . ASP A 1 387 ? 31.125 49.031 34.062 1 68.75 387 ASP A O 1
ATOM 3016 N N . PRO A 1 388 ? 33 49.469 35 1 73.69 388 PRO A N 1
ATOM 3017 C CA . PRO A 1 388 ? 33.344 48.062 35.25 1 73.69 388 PRO A CA 1
ATOM 3018 C C . PRO A 1 388 ? 32.312 47.344 36.062 1 73.69 388 PRO A C 1
ATOM 3020 O O . PRO A 1 388 ? 32.125 46.125 35.938 1 73.69 388 PRO A O 1
ATOM 3023 N N . GLU A 1 389 ? 31.531 48.031 36.844 1 81.69 389 GLU A N 1
ATOM 3024 C CA . GLU A 1 389 ? 30.484 47.375 37.594 1 81.69 389 GLU A CA 1
ATOM 3025 C C . GLU A 1 389 ? 29.203 47.219 36.781 1 81.69 389 GLU A C 1
ATOM 3027 O O . GLU A 1 389 ? 28.703 48.188 36.188 1 81.69 389 GLU A O 1
ATOM 3032 N N . PRO A 1 390 ? 28.703 46.031 36.719 1 88.44 390 PRO A N 1
ATOM 3033 C CA . PRO A 1 390 ? 27.516 45.812 35.875 1 88.44 390 PRO A CA 1
ATOM 3034 C C . PRO A 1 390 ? 26.312 46.625 36.344 1 88.44 390 PRO A C 1
ATOM 3036 O O . PRO A 1 390 ? 25.906 46.531 37.5 1 88.44 390 PRO A O 1
ATOM 3039 N N . PRO A 1 391 ? 25.875 47.469 35.5 1 90.56 391 PRO A N 1
ATOM 3040 C CA . PRO A 1 391 ? 24.656 48.188 35.875 1 90.56 391 PRO A CA 1
ATOM 3041 C C . PRO A 1 391 ? 23.438 47.281 36.031 1 90.56 391 PRO A C 1
ATOM 3043 O O . PRO A 1 391 ? 23.359 46.25 35.375 1 90.56 391 PRO A O 1
ATOM 3046 N N . ARG A 1 392 ? 22.578 47.656 36.938 1 92.44 392 ARG A N 1
ATOM 3047 C CA . ARG A 1 392 ? 21.422 46.812 37.219 1 92.44 392 ARG A CA 1
ATOM 3048 C C . ARG A 1 392 ? 20.156 47.406 36.625 1 92.44 392 ARG A C 1
ATOM 3050 O O . ARG A 1 392 ? 19.969 48.625 36.625 1 92.44 392 ARG A O 1
ATOM 3057 N N . ALA A 1 393 ? 19.312 46.562 36.125 1 94.62 393 ALA A N 1
ATOM 3058 C CA . ALA A 1 393 ? 18.016 47 35.625 1 94.62 393 ALA A CA 1
ATOM 3059 C C . ALA A 1 393 ? 17.188 47.688 36.719 1 94.62 393 ALA A C 1
ATOM 3061 O O . ALA A 1 393 ? 17.188 47.25 37.875 1 94.62 393 ALA A O 1
ATOM 3062 N N . ARG A 1 394 ? 16.469 48.688 36.312 1 94 394 ARG A N 1
ATOM 3063 C CA . ARG A 1 394 ? 15.695 49.469 37.281 1 94 394 ARG A CA 1
ATOM 3064 C C . ARG A 1 394 ? 14.203 49.406 36.969 1 94 394 ARG A C 1
ATOM 3066 O O . ARG A 1 394 ? 13.375 49.844 37.781 1 94 394 ARG A O 1
ATOM 3073 N N . ARG A 1 395 ? 13.883 48.906 35.875 1 93.75 395 ARG A N 1
ATOM 3074 C CA . ARG A 1 395 ? 12.492 48.688 35.469 1 93.75 395 ARG A CA 1
ATOM 3075 C C . ARG A 1 395 ? 12.383 47.562 34.469 1 93.75 395 ARG A C 1
ATOM 3077 O O . ARG A 1 395 ? 13.391 47.094 33.938 1 93.75 395 ARG A O 1
ATOM 3084 N N . GLY A 1 396 ? 11.156 47.125 34.312 1 94.56 396 GLY A N 1
ATOM 3085 C CA . GLY A 1 396 ? 10.891 46.062 33.375 1 94.56 396 GLY A CA 1
ATOM 3086 C C . GLY A 1 396 ? 11.164 44.688 33.938 1 94.56 396 GLY A C 1
ATOM 3087 O O . GLY A 1 396 ? 11.766 44.562 35 1 94.56 396 GLY A O 1
ATOM 3088 N N . VAL A 1 397 ? 10.695 43.688 33.188 1 94.31 397 VAL A N 1
ATOM 3089 C CA . VAL A 1 397 ? 10.953 42.312 33.531 1 94.31 397 VAL A CA 1
ATOM 3090 C C . VAL A 1 397 ? 11.734 41.625 32.406 1 94.31 397 VAL A C 1
ATOM 3092 O O . VAL A 1 397 ? 11.492 41.906 31.219 1 94.31 397 VAL A O 1
ATOM 3095 N N . PRO A 1 398 ? 12.719 40.875 32.719 1 92.25 398 PRO A N 1
ATOM 3096 C CA . PRO A 1 398 ? 13.508 40.219 31.672 1 92.25 398 PRO A CA 1
ATOM 3097 C C . PRO A 1 398 ? 12.656 39.344 30.766 1 92.25 398 PRO A C 1
ATOM 3099 O O . PRO A 1 398 ? 11.789 38.594 31.25 1 92.25 398 PRO A O 1
ATOM 3102 N N . LEU A 1 399 ? 12.922 39.438 29.516 1 89.38 399 LEU A N 1
ATOM 3103 C CA . LEU A 1 399 ? 12.172 38.625 28.547 1 89.38 399 LEU A CA 1
ATOM 3104 C C . LEU A 1 399 ? 12.703 37.219 28.484 1 89.38 399 LEU A C 1
ATOM 3106 O O . LEU A 1 399 ? 13.898 36.969 28.688 1 89.38 399 LEU A O 1
ATOM 3110 N N . GLY A 1 400 ? 11.836 36.312 28.172 1 86.56 400 GLY A N 1
ATOM 3111 C CA . GLY A 1 400 ? 12.242 34.906 27.984 1 86.56 400 GLY A CA 1
ATOM 3112 C C . GLY A 1 400 ? 12.133 34.094 29.25 1 86.56 400 GLY A C 1
ATOM 3113 O O . GLY A 1 400 ? 12.523 32.906 29.266 1 86.56 400 GLY A O 1
ATOM 3114 N N . TYR A 1 401 ? 11.656 34.688 30.297 1 88.81 401 TYR A N 1
ATOM 3115 C CA . TYR A 1 401 ? 11.5 33.969 31.562 1 88.81 401 TYR A CA 1
ATOM 3116 C C . TYR A 1 401 ? 10.031 33.812 31.922 1 88.81 401 TYR A C 1
ATOM 3118 O O . TYR A 1 401 ? 9.25 34.781 31.812 1 88.81 401 TYR A O 1
ATOM 3126 N N . ARG A 1 402 ? 9.688 32.688 32.344 1 87.69 402 ARG A N 1
ATOM 3127 C CA . ARG A 1 402 ? 8.32 32.406 32.781 1 87.69 402 ARG A CA 1
ATOM 3128 C C . ARG A 1 402 ? 7.926 33.281 33.969 1 87.69 402 ARG A C 1
ATOM 3130 O O . ARG A 1 402 ? 6.77 33.688 34.062 1 87.69 402 ARG A O 1
ATOM 3137 N N . LEU A 1 403 ? 8.844 33.469 34.844 1 88.19 403 LEU A N 1
ATOM 3138 C CA . LEU A 1 403 ? 8.547 34.312 36 1 88.19 403 LEU A CA 1
ATOM 3139 C C . LEU A 1 403 ? 8.102 35.688 35.562 1 88.19 403 LEU A C 1
ATOM 3141 O O . LEU A 1 403 ? 7.234 36.312 36.188 1 88.19 403 LEU A O 1
ATOM 3145 N N . SER A 1 404 ? 8.781 36.156 34.562 1 91.75 404 SER A N 1
ATOM 3146 C CA . SER A 1 404 ? 8.398 37.469 34.031 1 91.75 404 SER A CA 1
ATOM 3147 C C . SER A 1 404 ? 6.949 37.5 33.562 1 91.75 404 SER A C 1
ATOM 3149 O O . SER A 1 404 ? 6.238 38.469 33.75 1 91.75 404 SER A O 1
ATOM 3151 N N . ASP A 1 405 ? 6.484 36.438 33 1 89.12 405 ASP A N 1
ATOM 3152 C CA . ASP A 1 405 ? 5.098 36.312 32.562 1 89.12 405 ASP A CA 1
ATOM 3153 C C . ASP A 1 405 ? 4.145 36.344 33.75 1 89.12 405 ASP A C 1
ATOM 3155 O O . ASP A 1 405 ? 3.08 36.969 33.688 1 89.12 405 ASP A O 1
ATOM 3159 N N . VAL A 1 406 ? 4.535 35.656 34.719 1 87.44 406 VAL A N 1
ATOM 3160 C CA . VAL A 1 406 ? 3.713 35.562 35.938 1 87.44 406 VAL A CA 1
ATOM 3161 C C . VAL A 1 406 ? 3.6 36.938 36.562 1 87.44 406 VAL A C 1
ATOM 3163 O O . VAL A 1 406 ? 2.51 37.375 36.969 1 87.44 406 VAL A O 1
ATOM 3166 N N . LEU A 1 407 ? 4.711 37.562 36.688 1 91.38 407 LEU A N 1
ATOM 3167 C CA . LEU A 1 407 ? 4.742 38.875 37.312 1 91.38 407 LEU A CA 1
ATOM 3168 C C . LEU A 1 407 ? 3.938 39.875 36.5 1 91.38 407 LEU A C 1
ATOM 3170 O O . LEU A 1 407 ? 3.193 40.688 37.062 1 91.38 407 LEU A O 1
ATOM 3174 N N . ALA A 1 408 ? 4.156 39.875 35.219 1 92.31 408 ALA A N 1
ATOM 3175 C CA . ALA A 1 408 ? 3.391 40.75 34.344 1 92.31 408 ALA A CA 1
ATOM 3176 C C . ALA A 1 408 ? 1.893 40.5 34.469 1 92.31 408 ALA A C 1
ATOM 3178 O O . ALA A 1 408 ? 1.09 41.438 34.469 1 92.31 408 ALA A O 1
ATOM 3179 N N . GLU A 1 409 ? 1.536 39.281 34.594 1 89.62 409 GLU A N 1
ATOM 3180 C CA . GLU A 1 409 ? 0.131 38.906 34.719 1 89.62 409 GLU A CA 1
ATOM 3181 C C . GLU A 1 409 ? -0.465 39.438 36.031 1 89.62 409 GLU A C 1
ATOM 3183 O O . GLU A 1 409 ? -1.65 39.781 36.094 1 89.62 409 GLU A O 1
ATOM 3188 N N . LEU A 1 410 ? 0.284 39.469 37.031 1 89 410 LEU A N 1
ATOM 3189 C CA . LEU A 1 410 ? -0.193 39.969 38.312 1 89 410 LEU A CA 1
ATOM 3190 C C . LEU A 1 410 ? -0.627 41.438 38.156 1 89 410 LEU A C 1
ATOM 3192 O O . LEU A 1 410 ? -1.636 41.844 38.75 1 89 410 LEU A O 1
ATOM 3196 N N . VAL A 1 411 ? 0.166 42.156 37.438 1 92.75 411 VAL A N 1
ATOM 3197 C CA . VAL A 1 411 ? -0.205 43.562 37.219 1 92.75 411 VAL A CA 1
ATOM 3198 C C . VAL A 1 411 ? -1.514 43.594 36.438 1 92.75 411 VAL A C 1
ATOM 3200 O O . VAL A 1 411 ? -2.385 44.438 36.719 1 92.75 411 VAL A O 1
ATOM 3203 N N . GLY A 1 412 ? -1.609 42.781 35.406 1 92.25 412 GLY A N 1
ATOM 3204 C CA . GLY A 1 412 ? -2.852 42.688 34.656 1 92.25 412 GLY A CA 1
ATOM 3205 C C . GLY A 1 412 ? -4.047 42.344 35.531 1 92.25 412 GLY A C 1
ATOM 3206 O O . GLY A 1 412 ? -5.141 42.875 35.312 1 92.25 412 GLY A O 1
ATOM 3207 N N . THR A 1 413 ? -3.824 41.469 36.438 1 89.31 413 THR A N 1
ATOM 3208 C CA . THR A 1 413 ? -4.879 41.062 37.344 1 89.31 413 THR A CA 1
ATOM 3209 C C . THR A 1 413 ? -5.324 42.25 38.219 1 89.31 413 THR A C 1
ATOM 3211 O O . THR A 1 413 ? -6.52 42.438 38.469 1 89.31 413 THR A O 1
ATOM 3214 N N . CYS A 1 414 ? -4.426 43 38.625 1 92.25 414 CYS A N 1
ATOM 3215 C CA . CYS A 1 414 ? -4.742 44.219 39.406 1 92.25 414 CYS A CA 1
ATOM 3216 C C . CYS A 1 414 ? -5.562 45.188 38.562 1 92.25 414 CYS A C 1
ATOM 3218 O O . CYS A 1 414 ? -6.512 45.781 39.062 1 92.25 414 CYS A O 1
ATOM 3220 N N . LEU A 1 415 ? -5.121 45.312 37.375 1 94.88 415 LEU A N 1
ATOM 3221 C CA . LEU A 1 415 ? -5.852 46.188 36.438 1 94.88 415 LEU A CA 1
ATOM 3222 C C . LEU A 1 415 ? -7.305 45.75 36.312 1 94.88 415 LEU A C 1
ATOM 3224 O O . LEU A 1 415 ? -8.219 46.562 36.438 1 94.88 415 LEU A O 1
ATOM 3228 N N . GLU A 1 416 ? -7.512 44.531 36.094 1 92.94 416 GLU A N 1
ATOM 3229 C CA . GLU A 1 416 ? -8.859 43.969 35.969 1 92.94 416 GLU A CA 1
ATOM 3230 C C . GLU A 1 416 ? -9.688 44.188 37.219 1 92.94 416 GLU A C 1
ATOM 3232 O O . GLU A 1 416 ? -10.844 44.594 37.156 1 92.94 416 GLU A O 1
ATOM 3237 N N . ALA A 1 417 ? -9.07 43.875 38.344 1 90.25 417 ALA A N 1
ATOM 3238 C CA . ALA A 1 417 ? -9.766 44.062 39.625 1 90.25 417 ALA A CA 1
ATOM 3239 C C . ALA A 1 417 ? -10.164 45.5 39.844 1 90.25 417 ALA A C 1
ATOM 3241 O O . ALA A 1 417 ? -11.258 45.812 40.344 1 90.25 417 ALA A O 1
ATOM 3242 N N . TYR A 1 418 ? -9.297 46.344 39.5 1 93.69 418 TYR A N 1
ATOM 3243 C CA . TYR A 1 418 ? -9.539 47.781 39.656 1 93.69 418 TYR A CA 1
ATOM 3244 C C . TYR A 1 418 ? -10.734 48.219 38.812 1 93.69 418 TYR A C 1
ATOM 3246 O O . TYR A 1 418 ? -11.609 48.938 39.281 1 93.69 418 TYR A O 1
ATOM 3254 N N . VAL A 1 419 ? -10.766 47.844 37.562 1 95.25 419 VAL A N 1
ATOM 3255 C CA . VAL A 1 419 ? -11.805 48.281 36.625 1 95.25 419 VAL A CA 1
ATOM 3256 C C . VAL A 1 419 ? -13.133 47.625 37 1 95.25 419 VAL A C 1
ATOM 3258 O O . VAL A 1 419 ? -14.172 48.281 37.031 1 95.25 419 VAL A O 1
ATOM 3261 N N . GLU A 1 420 ? -13.078 46.375 37.312 1 90.5 420 GLU A N 1
ATOM 3262 C CA . GLU A 1 420 ? -14.289 45.594 37.594 1 90.5 420 GLU A CA 1
ATOM 3263 C C . GLU A 1 420 ? -14.977 46.094 38.875 1 90.5 420 GLU A C 1
ATOM 3265 O O . GLU A 1 420 ? -16.203 46.031 38.969 1 90.5 420 GLU A O 1
ATOM 3270 N N . ALA A 1 421 ? -14.25 46.562 39.781 1 89.56 421 ALA A N 1
ATOM 3271 C CA . ALA A 1 421 ? -14.797 47.062 41.031 1 89.56 421 ALA A CA 1
ATOM 3272 C C . ALA A 1 421 ? -15.547 48.375 40.781 1 89.56 421 ALA A C 1
ATOM 3274 O O . ALA A 1 421 ? -16.375 48.781 41.625 1 89.56 421 ALA A O 1
ATOM 3275 N N . ARG A 1 422 ? -15.398 48.969 39.688 1 93.25 422 ARG A N 1
ATOM 3276 C CA . ARG A 1 422 ? -15.883 50.312 39.562 1 93.25 422 ARG A CA 1
ATOM 3277 C C . ARG A 1 422 ? -16.953 50.406 38.469 1 93.25 422 ARG A C 1
ATOM 3279 O O . ARG A 1 422 ? -17.781 51.312 38.469 1 93.25 422 ARG A O 1
ATOM 3286 N N . THR A 1 423 ? -16.828 49.562 37.469 1 93.5 423 THR A N 1
ATOM 3287 C CA . THR A 1 423 ? -17.797 49.594 36.406 1 93.5 423 THR A CA 1
ATOM 3288 C C . THR A 1 423 ? -18.094 48.219 35.875 1 93.5 423 THR A C 1
ATOM 3290 O O . THR A 1 423 ? -17.188 47.375 35.781 1 93.5 423 THR A O 1
ATOM 3293 N N . PRO A 1 424 ? -19.344 47.969 35.562 1 90.06 424 PRO A N 1
ATOM 3294 C CA . PRO A 1 424 ? -19.688 46.656 34.969 1 90.06 424 PRO A CA 1
ATOM 3295 C C . PRO A 1 424 ? -19.281 46.531 33.5 1 90.06 424 PRO A C 1
ATOM 3297 O O . PRO A 1 424 ? -19.938 47.094 32.625 1 90.06 424 PRO A O 1
ATOM 3300 N N . VAL A 1 425 ? -18.281 45.875 33.188 1 93.31 425 VAL A N 1
ATOM 3301 C CA . VAL A 1 425 ? -17.781 45.719 31.844 1 93.31 425 VAL A CA 1
ATOM 3302 C C . VAL A 1 425 ? -17.156 44.312 31.703 1 93.31 425 VAL A C 1
ATOM 3304 O O . VAL A 1 425 ? -16.703 43.719 32.688 1 93.31 425 VAL A O 1
ATOM 3307 N N . ARG A 1 426 ? -17.328 43.75 30.531 1 92.62 426 ARG A N 1
ATOM 3308 C CA . ARG A 1 426 ? -16.594 42.531 30.219 1 92.62 426 ARG A CA 1
ATOM 3309 C C . ARG A 1 426 ? -15.164 42.844 29.766 1 92.62 426 ARG A C 1
ATOM 3311 O O . ARG A 1 426 ? -14.969 43.656 28.859 1 92.62 426 ARG A O 1
ATOM 3318 N N . ILE A 1 427 ? -14.203 42.219 30.422 1 95.25 427 ILE A N 1
ATOM 3319 C CA . ILE A 1 427 ? -12.805 42.438 30.078 1 95.25 427 ILE A CA 1
ATOM 3320 C C . ILE A 1 427 ? -12.211 41.188 29.484 1 95.25 427 ILE A C 1
ATOM 3322 O O . ILE A 1 427 ? -12.258 40.125 30.109 1 95.25 427 ILE A O 1
ATOM 3326 N N . ILE A 1 428 ? -11.773 41.188 28.297 1 94.75 428 ILE A N 1
ATOM 3327 C CA . ILE A 1 428 ? -10.992 40.125 27.672 1 94.75 428 ILE A CA 1
ATOM 3328 C C . ILE A 1 428 ? -9.562 40.594 27.438 1 94.75 428 ILE A C 1
ATOM 3330 O O . ILE A 1 428 ? -9.32 41.469 26.578 1 94.75 428 ILE A O 1
ATOM 3334 N N . ARG A 1 429 ? -8.633 40.031 28.141 1 93.81 429 ARG A N 1
ATOM 3335 C CA . ARG A 1 429 ? -7.258 40.531 28.109 1 93.81 429 ARG A CA 1
ATOM 3336 C C . ARG A 1 429 ? -6.281 39.406 27.781 1 93.81 429 ARG A C 1
ATOM 3338 O O . ARG A 1 429 ? -6.418 38.312 28.297 1 93.81 429 ARG A O 1
ATOM 3345 N N . ARG A 1 430 ? -5.438 39.688 26.922 1 90.75 430 ARG A N 1
ATOM 3346 C CA . ARG A 1 430 ? -4.277 38.844 26.656 1 90.75 430 ARG A CA 1
ATOM 3347 C C . ARG A 1 430 ? -2.977 39.594 26.875 1 90.75 430 ARG A C 1
ATOM 3349 O O . ARG A 1 430 ? -2.553 40.375 26 1 90.75 430 ARG A O 1
ATOM 3356 N N . VAL A 1 431 ? -2.367 39.375 27.938 1 89.44 431 VAL A N 1
ATOM 3357 C CA . VAL A 1 431 ? -1.15 40.062 28.344 1 89.44 431 VAL A CA 1
ATOM 3358 C C . VAL A 1 431 ? -1.417 41.562 28.453 1 89.44 431 VAL A C 1
ATOM 3360 O O . VAL A 1 431 ? -2.158 42 29.328 1 89.44 431 VAL A O 1
ATOM 3363 N N . ASP A 1 432 ? -0.957 42.312 27.422 1 91.88 432 ASP A N 1
ATOM 3364 C CA . ASP A 1 432 ? -1.13 43.781 27.484 1 91.88 432 ASP A CA 1
ATOM 3365 C C . ASP A 1 432 ? -2.248 44.219 26.562 1 91.88 432 ASP A C 1
ATOM 3367 O O . ASP A 1 432 ? -2.59 45.406 26.531 1 91.88 432 ASP A O 1
ATOM 3371 N N . ASP A 1 433 ? -2.84 43.25 25.812 1 92.38 433 ASP A N 1
ATOM 3372 C CA . ASP A 1 433 ? -3.973 43.562 24.953 1 92.38 433 ASP A CA 1
ATOM 3373 C C . ASP A 1 433 ? -5.289 43.5 25.719 1 92.38 433 ASP A C 1
ATOM 3375 O O . ASP A 1 433 ? -5.711 42.438 26.172 1 92.38 433 ASP A O 1
ATOM 3379 N N . ILE A 1 434 ? -5.996 44.625 25.828 1 96.5 434 ILE A N 1
ATOM 3380 C CA . ILE A 1 434 ? -7.199 44.719 26.656 1 96.5 434 ILE A CA 1
ATOM 3381 C C . ILE A 1 434 ? -8.406 45.031 25.766 1 96.5 434 ILE A C 1
ATOM 3383 O O . ILE A 1 434 ? -8.375 46 24.984 1 96.5 434 ILE A O 1
ATOM 3387 N N . CYS A 1 435 ? -9.391 44.281 25.875 1 97.06 435 CYS A N 1
ATOM 3388 C CA . CYS A 1 435 ? -10.648 44.5 25.188 1 97.06 435 CYS A CA 1
ATOM 3389 C C . CYS A 1 435 ? -11.789 44.719 26.188 1 97.06 435 CYS A C 1
ATOM 3391 O O . CYS A 1 435 ? -12.023 43.844 27.031 1 97.06 435 CYS A O 1
ATOM 3393 N N . LEU A 1 436 ? -12.469 45.812 26.094 1 97.81 436 LEU A N 1
ATOM 3394 C CA . LEU A 1 436 ? -13.617 46.125 26.953 1 97.81 436 LEU A CA 1
ATOM 3395 C C . LEU A 1 436 ? -14.914 46.062 26.156 1 97.81 436 LEU A C 1
ATOM 3397 O O . LEU A 1 436 ? -15.031 46.625 25.078 1 97.81 436 LEU A O 1
ATOM 3401 N N . LEU A 1 437 ? -15.836 45.312 26.703 1 96.25 437 LEU A N 1
ATOM 3402 C CA . LEU A 1 437 ? -17.109 45.125 26.016 1 96.25 437 LEU A CA 1
ATOM 3403 C C . LEU A 1 437 ? -18.281 45.406 26.953 1 96.25 437 LEU A C 1
ATOM 3405 O O . LEU A 1 437 ? -18.266 45 28.109 1 96.25 437 LEU A O 1
ATOM 3409 N N . SER A 1 438 ? -19.266 46.156 26.469 1 95.25 438 SER A N 1
ATOM 3410 C CA . SER A 1 438 ? -20.484 46.406 27.234 1 95.25 438 SER A CA 1
ATOM 3411 C C . SER A 1 438 ? -21.609 46.844 26.312 1 95.25 438 SER A C 1
ATOM 3413 O O . SER A 1 438 ? -21.375 47.438 25.25 1 95.25 438 SER A O 1
ATOM 3415 N N . ALA A 1 439 ? -22.812 46.625 26.766 1 94.12 439 ALA A N 1
ATOM 3416 C CA . ALA A 1 439 ? -23.984 47.125 26.062 1 94.12 439 ALA A CA 1
ATOM 3417 C C . ALA A 1 439 ? -24.297 48.562 26.484 1 94.12 439 ALA A C 1
ATOM 3419 O O . ALA A 1 439 ? -25.062 49.281 25.812 1 94.12 439 ALA A O 1
ATOM 3420 N N . ASP A 1 440 ? -23.672 48.969 27.578 1 94.5 440 ASP A N 1
ATOM 3421 C CA . ASP A 1 440 ? -23.859 50.312 28.094 1 94.5 440 ASP A CA 1
ATOM 3422 C C . ASP A 1 440 ? -22.703 51.219 27.672 1 94.5 440 ASP A C 1
ATOM 3424 O O . ASP A 1 440 ? -21.562 51.031 28.094 1 94.5 440 ASP A O 1
ATOM 3428 N N . PRO A 1 441 ? -23.016 52.25 26.844 1 95.5 441 PRO A N 1
ATOM 3429 C CA . PRO A 1 441 ? -21.938 53.156 26.391 1 95.5 441 PRO A CA 1
ATOM 3430 C C . PRO A 1 441 ? -21.266 53.906 27.531 1 95.5 441 PRO A C 1
ATOM 3432 O O . PRO A 1 441 ? -20.047 54.156 27.484 1 95.5 441 PRO A O 1
ATOM 3435 N N . GLY A 1 442 ? -22.047 54.188 28.531 1 95.75 442 GLY A N 1
ATOM 3436 C CA . GLY A 1 442 ? -21.453 54.844 29.703 1 95.75 442 GLY A CA 1
ATOM 3437 C C . GLY A 1 442 ? -20.453 53.938 30.422 1 95.75 442 GLY A C 1
ATOM 3438 O O . GLY A 1 442 ? -19.422 54.438 30.891 1 95.75 442 GLY A O 1
ATOM 3439 N N . ALA A 1 443 ? -20.781 52.719 30.516 1 95.88 443 ALA A N 1
ATOM 3440 C CA . ALA A 1 443 ? -19.922 51.75 31.219 1 95.88 443 ALA A CA 1
ATOM 3441 C C . ALA A 1 443 ? -18.594 51.562 30.484 1 95.88 443 ALA A C 1
ATOM 3443 O O . ALA A 1 443 ? -17.547 51.438 31.125 1 95.88 443 ALA A O 1
ATOM 3444 N N . VAL A 1 444 ? -18.625 51.531 29.219 1 96.19 444 VAL A N 1
ATOM 3445 C CA . VAL A 1 444 ? -17.422 51.281 28.438 1 96.19 444 VAL A CA 1
ATOM 3446 C C . VAL A 1 444 ? -16.5 52.5 28.531 1 96.19 444 VAL A C 1
ATOM 3448 O O . VAL A 1 444 ? -15.281 52.375 28.625 1 96.19 444 VAL A O 1
ATOM 3451 N N . VAL A 1 445 ? -17.094 53.656 28.453 1 97.25 445 VAL A N 1
ATOM 3452 C CA . VAL A 1 445 ? -16.312 54.875 28.562 1 97.25 445 VAL A CA 1
ATOM 3453 C C . VAL A 1 445 ? -15.68 54.969 29.953 1 97.25 445 VAL A C 1
ATOM 3455 O O . VAL A 1 445 ? -14.508 55.312 30.094 1 97.25 445 VAL A O 1
ATOM 3458 N N . ALA A 1 446 ? -16.516 54.625 30.953 1 97.62 446 ALA A N 1
ATOM 3459 C CA . ALA A 1 446 ? -16 54.594 32.312 1 97.62 446 ALA A CA 1
ATOM 3460 C C . ALA A 1 446 ? -14.852 53.625 32.469 1 97.62 446 ALA A C 1
ATOM 3462 O O . ALA A 1 446 ? -13.828 53.906 33.094 1 97.62 446 ALA A O 1
ATOM 3463 N N . ALA A 1 447 ? -15.047 52.5 31.938 1 97.38 447 ALA A N 1
ATOM 3464 C CA . ALA A 1 447 ? -14.016 51.438 32 1 97.38 447 ALA A CA 1
ATOM 3465 C C . ALA A 1 447 ? -12.727 51.906 31.344 1 97.38 447 ALA A C 1
ATOM 3467 O O . ALA A 1 447 ? -11.633 51.688 31.859 1 97.38 447 ALA A O 1
ATOM 3468 N N . TRP A 1 448 ? -12.859 52.5 30.141 1 97.44 448 TRP A N 1
ATOM 3469 C CA . TRP A 1 448 ? -11.711 53.062 29.422 1 97.44 448 TRP A CA 1
ATOM 3470 C C . TRP A 1 448 ? -10.953 54.062 30.297 1 97.44 448 TRP A C 1
ATOM 3472 O O . TRP A 1 448 ? -9.727 54 30.391 1 97.44 448 TRP A O 1
ATOM 3482 N N . GLN A 1 449 ? -11.656 54.875 30.938 1 97.19 449 GLN A N 1
ATOM 3483 C CA . GLN A 1 449 ? -11.055 55.875 31.812 1 97.19 449 GLN A CA 1
ATOM 3484 C C . GLN A 1 449 ? -10.375 55.219 33 1 97.19 449 GLN A C 1
ATOM 3486 O O . GLN A 1 449 ? -9.289 55.656 33.406 1 97.19 449 GLN A O 1
ATOM 3491 N N . HIS A 1 450 ? -11.07 54.281 33.562 1 97.38 450 HIS A N 1
ATOM 3492 C CA . HIS A 1 450 ? -10.484 53.562 34.719 1 97.38 450 HIS A CA 1
ATOM 3493 C C . HIS A 1 450 ? -9.195 52.875 34.344 1 97.38 450 HIS A C 1
ATOM 3495 O O . HIS A 1 450 ? -8.242 52.812 35.125 1 97.38 450 HIS A O 1
ATOM 3501 N N . VAL A 1 451 ? -9.141 52.25 33.125 1 97.62 451 VAL A N 1
ATOM 3502 C CA . VAL A 1 451 ? -7.91 51.625 32.656 1 97.62 451 VAL A CA 1
ATOM 3503 C C . VAL A 1 451 ? -6.812 52.688 32.5 1 97.62 451 VAL A C 1
ATOM 3505 O O . VAL A 1 451 ? -5.676 52.469 32.938 1 97.62 451 VAL A O 1
ATOM 3508 N N . ALA A 1 452 ? -7.152 53.781 31.922 1 96.62 452 ALA A N 1
ATOM 3509 C CA . ALA A 1 452 ? -6.195 54.875 31.75 1 96.62 452 ALA A CA 1
ATOM 3510 C C . ALA A 1 452 ? -5.664 55.375 33.094 1 96.62 452 ALA A C 1
ATOM 3512 O O . ALA A 1 452 ? -4.469 55.625 33.25 1 96.62 452 ALA A O 1
ATOM 3513 N N . ASP A 1 453 ? -6.586 55.5 34.031 1 96.19 453 ASP A N 1
ATOM 3514 C CA . ASP A 1 453 ? -6.207 55.938 35.344 1 96.19 453 ASP A CA 1
ATOM 3515 C C . ASP A 1 453 ? -5.246 54.938 36 1 96.19 453 ASP A C 1
ATOM 3517 O O . ASP A 1 453 ? -4.258 55.344 36.625 1 96.19 453 ASP A O 1
ATOM 3521 N N . PHE A 1 454 ? -5.605 53.719 35.938 1 96.38 454 PHE A N 1
ATOM 3522 C CA . PHE A 1 454 ? -4.77 52.688 36.5 1 96.38 454 PHE A CA 1
ATOM 3523 C C . PHE A 1 454 ? -3.375 52.688 35.875 1 96.38 454 PHE A C 1
ATOM 3525 O O . PHE A 1 454 ? -2.375 52.656 36.594 1 96.38 454 PHE A O 1
ATOM 3532 N N . VAL A 1 455 ? -3.27 52.719 34.562 1 96.62 455 VAL A N 1
ATOM 3533 C CA . VAL A 1 455 ? -2.014 52.688 33.812 1 96.62 455 VAL A CA 1
ATOM 3534 C C . VAL A 1 455 ? -1.156 53.875 34.188 1 96.62 455 VAL A C 1
ATOM 3536 O O . VAL A 1 455 ? 0.044 53.75 34.438 1 96.62 455 VAL A O 1
ATOM 3539 N N . ALA A 1 456 ? -1.754 55 34.312 1 94.75 456 ALA A N 1
ATOM 3540 C CA . ALA A 1 456 ? -1.044 56.188 34.688 1 94.75 456 ALA A CA 1
ATOM 3541 C C . ALA A 1 456 ? -0.552 56.094 36.125 1 94.75 456 ALA A C 1
ATOM 3543 O O . ALA A 1 456 ? 0.59 56.469 36.438 1 94.75 456 ALA A O 1
ATOM 3544 N N . ALA A 1 457 ? -1.452 55.656 36.969 1 95.75 457 ALA A N 1
ATOM 3545 C CA . ALA A 1 457 ? -1.108 55.531 38.406 1 95.75 457 ALA A CA 1
ATOM 3546 C C . ALA A 1 457 ? 0.047 54.562 38.594 1 95.75 457 ALA A C 1
ATOM 3548 O O . ALA A 1 457 ? 0.839 54.719 39.531 1 95.75 457 ALA A O 1
ATOM 3549 N N . CYS A 1 458 ? 0.156 53.625 37.781 1 95.62 458 CYS A N 1
ATOM 3550 C CA . CYS A 1 458 ? 1.161 52.594 37.938 1 95.62 458 CYS A CA 1
ATOM 3551 C C . CYS A 1 458 ? 2.434 52.938 37.188 1 95.62 458 CYS A C 1
ATOM 3553 O O . CYS A 1 458 ? 3.373 52.125 37.125 1 95.62 458 CYS A O 1
ATOM 3555 N N . GLY A 1 459 ? 2.488 54.094 36.562 1 93.25 459 GLY A N 1
ATOM 3556 C CA . GLY A 1 459 ? 3.672 54.531 35.812 1 93.25 459 GLY A CA 1
ATOM 3557 C C . GLY A 1 459 ? 3.818 53.875 34.469 1 93.25 459 GLY A C 1
ATOM 3558 O O . GLY A 1 459 ? 4.934 53.719 33.969 1 93.25 459 GLY A O 1
ATOM 3559 N N . LEU A 1 460 ? 2.781 53.344 33.938 1 95.19 460 LEU A N 1
ATOM 3560 C CA . LEU A 1 460 ? 2.725 52.75 32.594 1 95.19 460 LEU A CA 1
ATOM 3561 C C . LEU A 1 460 ? 2.088 53.719 31.594 1 95.19 460 LEU A C 1
ATOM 3563 O O . LEU A 1 460 ? 1.625 54.781 31.984 1 95.19 460 LEU A O 1
ATOM 3567 N N . THR A 1 461 ? 2.16 53.344 30.281 1 94.81 461 THR A N 1
ATOM 3568 C CA . THR A 1 461 ? 1.613 54.188 29.234 1 94.81 461 THR A CA 1
ATOM 3569 C C . THR A 1 461 ? 0.807 53.375 28.234 1 94.81 461 THR A C 1
ATOM 3571 O O . THR A 1 461 ? 1.22 52.281 27.844 1 94.81 461 THR A O 1
ATOM 3574 N N . LEU A 1 462 ? -0.335 53.875 27.859 1 95.62 462 LEU A N 1
ATOM 3575 C CA . LEU A 1 462 ? -1.142 53.219 26.844 1 95.62 462 LEU A CA 1
ATOM 3576 C C . LEU A 1 462 ? -0.543 53.438 25.453 1 95.62 462 LEU A C 1
ATOM 3578 O O . LEU A 1 462 ? 0.067 54.469 25.203 1 95.62 462 LEU A O 1
ATOM 3582 N N . ASN A 1 463 ? -0.64 52.5 24.641 1 93.81 463 ASN A N 1
ATOM 3583 C CA . ASN A 1 463 ? -0.179 52.562 23.25 1 93.81 463 ASN A CA 1
ATOM 3584 C C . ASN A 1 463 ? -1.252 53.125 22.328 1 93.81 463 ASN A C 1
ATOM 3586 O O . ASN A 1 463 ? -2.127 52.375 21.859 1 93.81 463 ASN A O 1
ATOM 3590 N N . ASP A 1 464 ? -1.12 54.312 21.922 1 91.25 464 ASP A N 1
ATOM 3591 C CA . ASP A 1 464 ? -2.129 55 21.125 1 91.25 464 ASP A CA 1
ATOM 3592 C C . ASP A 1 464 ? -2.227 54.406 19.719 1 91.25 464 ASP A C 1
ATOM 3594 O O . ASP A 1 464 ? -3.293 54.438 19.109 1 91.25 464 ASP A O 1
ATOM 3598 N N . ASP A 1 465 ? -1.188 53.844 19.297 1 88.44 465 ASP A N 1
ATOM 3599 C CA . ASP A 1 465 ? -1.154 53.281 17.953 1 88.44 465 ASP A CA 1
ATOM 3600 C C . ASP A 1 465 ? -2.039 52.062 17.844 1 88.44 465 ASP A C 1
ATOM 3602 O O . ASP A 1 465 ? -2.467 51.688 16.75 1 88.44 465 ASP A O 1
ATOM 3606 N N . LYS A 1 466 ? -2.305 51.406 18.938 1 91.12 466 LYS A N 1
ATOM 3607 C CA . LYS A 1 466 ? -3.074 50.156 18.922 1 91.12 466 LYS A CA 1
ATOM 3608 C C . LYS A 1 466 ? -4.457 50.375 19.531 1 91.12 466 LYS A C 1
ATOM 3610 O O . LYS A 1 466 ? -5.176 49.406 19.781 1 91.12 466 LYS A O 1
ATOM 3615 N N . PHE A 1 467 ? -4.762 51.625 19.75 1 95.12 467 PHE A N 1
ATOM 3616 C CA . PHE A 1 467 ? -6.07 52 20.281 1 95.12 467 PHE A CA 1
ATOM 3617 C C . PHE A 1 467 ? -7.145 51.875 19.203 1 95.12 467 PHE A C 1
ATOM 3619 O O . PHE A 1 467 ? -6.891 52.156 18.031 1 95.12 467 PHE A O 1
ATOM 3626 N N . GLY A 1 468 ? -8.328 51.375 19.578 1 97 468 GLY A N 1
ATOM 3627 C CA . GLY A 1 468 ? -9.477 51.344 18.688 1 97 468 GLY A CA 1
ATOM 3628 C C . GLY A 1 468 ? -10.797 51.188 19.422 1 97 468 GLY A C 1
ATOM 3629 O O . GLY A 1 468 ? -10.828 50.719 20.562 1 97 468 GLY A O 1
ATOM 3630 N N . ALA A 1 469 ? -11.883 51.625 18.828 1 98.06 469 ALA A N 1
ATOM 3631 C CA . ALA A 1 469 ? -13.219 51.469 19.391 1 98.06 469 ALA A CA 1
ATOM 3632 C C . ALA A 1 469 ? -14.258 51.281 18.297 1 98.06 469 ALA A C 1
ATOM 3634 O O . ALA A 1 469 ? -14.078 51.75 17.172 1 98.06 469 ALA A O 1
ATOM 3635 N N . VAL A 1 470 ? -15.281 50.594 18.641 1 97.81 470 VAL A N 1
ATOM 3636 C CA . VAL A 1 470 ? -16.344 50.406 17.656 1 97.81 470 VAL A CA 1
ATOM 3637 C C . VAL A 1 470 ? -17.688 50.219 18.391 1 97.81 470 VAL A C 1
ATOM 3639 O O . VAL A 1 470 ? -17.719 49.719 19.516 1 97.81 470 VAL A O 1
ATOM 3642 N N . ALA A 1 471 ? -18.719 50.719 17.875 1 97.5 471 ALA A N 1
ATOM 3643 C CA . ALA A 1 471 ? -20.094 50.469 18.297 1 97.5 471 ALA A CA 1
ATOM 3644 C C . ALA A 1 471 ? -20.812 49.562 17.281 1 97.5 471 ALA A C 1
ATOM 3646 O O . ALA A 1 471 ? -21.062 50 16.141 1 97.5 471 ALA A O 1
ATOM 3647 N N . ILE A 1 472 ? -21.125 48.375 17.641 1 96.25 472 ILE A N 1
ATOM 3648 C CA . ILE A 1 472 ? -21.828 47.469 16.766 1 96.25 472 ILE A CA 1
ATOM 3649 C C . ILE A 1 472 ? -23.328 47.656 16.922 1 96.25 472 ILE A C 1
ATOM 3651 O O . ILE A 1 472 ? -23.891 47.438 18 1 96.25 472 ILE A O 1
ATOM 3655 N N . GLY A 1 473 ? -24 48.031 15.883 1 92.56 473 GLY A N 1
ATOM 3656 C CA . GLY A 1 473 ? -25.438 48.281 15.914 1 92.56 473 GLY A CA 1
ATOM 3657 C C . GLY A 1 473 ? -25.812 49.625 16.531 1 92.56 473 GLY A C 1
ATOM 3658 O O . GLY A 1 473 ? -26.938 49.781 17 1 92.56 473 GLY A O 1
ATOM 3659 N N . GLY A 1 474 ? -24.797 50.5 16.656 1 92.81 474 GLY A N 1
ATOM 3660 C CA . GLY A 1 474 ? -25.047 51.812 17.25 1 92.81 474 GLY A CA 1
ATOM 3661 C C . GLY A 1 474 ? -23.984 52.844 16.906 1 92.81 474 GLY A C 1
ATOM 3662 O O . GLY A 1 474 ? -23.281 52.688 15.898 1 92.81 474 GLY A O 1
ATOM 3663 N N . SER A 1 475 ? -24.047 53.906 17.688 1 94.38 475 SER A N 1
ATOM 3664 C CA . SER A 1 475 ? -23.062 54.969 17.484 1 94.38 475 SER A CA 1
ATOM 3665 C C . SER A 1 475 ? -22.156 55.125 18.703 1 94.38 475 SER A C 1
ATOM 3667 O O . SER A 1 475 ? -22.609 54.969 19.844 1 94.38 475 SER A O 1
ATOM 3669 N N . LEU A 1 476 ? -20.984 55.406 18.453 1 95.88 476 LEU A N 1
ATOM 3670 C CA . LEU A 1 476 ? -20.016 55.562 19.531 1 95.88 476 LEU A CA 1
ATOM 3671 C C . LEU A 1 476 ? -20.406 56.75 20.406 1 95.88 476 LEU A C 1
ATOM 3673 O O . LEU A 1 476 ? -20.875 57.781 19.906 1 95.88 476 LEU A O 1
ATOM 3677 N N . PRO A 1 477 ? -20.188 56.625 21.672 1 95.81 477 PRO A N 1
ATOM 3678 C CA . PRO A 1 477 ? -20.391 57.781 22.547 1 95.81 477 PRO A CA 1
ATOM 3679 C C . PRO A 1 477 ? -19.422 58.938 22.234 1 95.81 477 PRO A C 1
ATOM 3681 O O . PRO A 1 477 ? -18.391 58.719 21.594 1 95.81 477 PRO A O 1
ATOM 3684 N N . ASP A 1 478 ? -19.719 60.125 22.672 1 94.44 478 ASP A N 1
ATOM 3685 C CA . ASP A 1 478 ? -19 61.344 22.328 1 94.44 478 ASP A CA 1
ATOM 3686 C C . ASP A 1 478 ? -17.516 61.219 22.656 1 94.44 478 ASP A C 1
ATOM 3688 O O . ASP A 1 478 ? -16.672 61.656 21.875 1 94.44 478 ASP A O 1
ATOM 3692 N N . ALA A 1 479 ? -17.172 60.562 23.719 1 94.25 479 ALA A N 1
ATOM 3693 C CA . ALA A 1 479 ? -15.805 60.469 24.203 1 94.25 479 ALA A CA 1
ATOM 3694 C C . ALA A 1 479 ? -14.953 59.594 23.266 1 94.25 479 ALA A C 1
ATOM 3696 O O . ALA A 1 479 ? -13.727 59.719 23.25 1 94.25 479 ALA A O 1
ATOM 3697 N N . LEU A 1 480 ? -15.625 58.844 22.422 1 94.94 480 LEU A N 1
ATOM 3698 C CA . LEU A 1 480 ? -14.891 57.875 21.609 1 94.94 480 LEU A CA 1
ATOM 3699 C C . LEU A 1 480 ? -15.062 58.156 20.125 1 94.94 480 LEU A C 1
ATOM 3701 O O . LEU A 1 480 ? -14.562 57.406 19.281 1 94.94 480 LEU A O 1
ATOM 3705 N N . VAL A 1 481 ? -15.742 59.25 19.844 1 93.12 481 VAL A N 1
ATOM 3706 C CA . VAL A 1 481 ? -15.953 59.625 18.438 1 93.12 481 VAL A CA 1
ATOM 3707 C C . VAL A 1 481 ? -14.609 59.875 17.766 1 93.12 481 VAL A C 1
ATOM 3709 O O . VAL A 1 481 ? -13.758 60.594 18.328 1 93.12 481 VAL A O 1
ATOM 3712 N N . GLY A 1 482 ? -14.383 59.312 16.594 1 91.5 482 GLY A N 1
ATOM 3713 C CA . GLY A 1 482 ? -13.141 59.5 15.859 1 91.5 482 GLY A CA 1
ATOM 3714 C C . GLY A 1 482 ? -12.117 58.406 16.125 1 91.5 482 GLY A C 1
ATOM 3715 O O . GLY A 1 482 ? -11.07 58.375 15.477 1 91.5 482 GLY A O 1
ATOM 3716 N N . ALA A 1 483 ? -12.352 57.5 17.078 1 94.75 483 ALA A N 1
ATOM 3717 C CA . ALA A 1 483 ? -11.445 56.406 17.375 1 94.75 483 ALA A CA 1
ATOM 3718 C C . ALA A 1 483 ? -11.266 55.5 16.172 1 94.75 483 ALA A C 1
ATOM 3720 O O . ALA A 1 483 ? -12.219 55.25 15.422 1 94.75 483 ALA A O 1
ATOM 3721 N N . PRO A 1 484 ? -10.109 55.031 15.891 1 95.38 484 PRO A N 1
ATOM 3722 C CA . PRO A 1 484 ? -9.898 54.094 14.805 1 95.38 484 PRO A CA 1
ATOM 3723 C C . PRO A 1 484 ? -10.594 52.75 15.062 1 95.38 484 PRO A C 1
ATOM 3725 O O . PRO A 1 484 ? -10.969 52.438 16.203 1 95.38 484 PRO A O 1
ATOM 3728 N N . THR A 1 485 ? -10.758 52 13.992 1 96 485 THR A N 1
ATOM 3729 C CA . THR A 1 485 ? -11.32 50.656 14.102 1 96 485 THR A CA 1
ATOM 3730 C C . THR A 1 485 ? -10.367 49.719 14.867 1 96 485 THR A C 1
ATOM 3732 O O . THR A 1 485 ? -9.164 49.719 14.609 1 96 485 THR A O 1
ATOM 3735 N N . PRO A 1 486 ? -10.875 49.031 15.859 1 97.12 486 PRO A N 1
ATOM 3736 C CA . PRO A 1 486 ? -10.008 48.094 16.594 1 97.12 486 PRO A CA 1
ATOM 3737 C C . PRO A 1 486 ? -9.398 47.031 15.703 1 97.12 486 PRO A C 1
ATOM 3739 O O . PRO A 1 486 ? -10.062 46.531 14.789 1 97.12 486 PRO A O 1
ATOM 3742 N N . ARG A 1 487 ? -8.203 46.688 16 1 95.06 487 ARG A N 1
ATOM 3743 C CA . ARG A 1 487 ? -7.5 45.688 15.195 1 95.06 487 ARG A CA 1
ATOM 3744 C C . ARG A 1 487 ? -6.684 44.75 16.078 1 95.06 487 ARG A C 1
ATOM 3746 O O . ARG A 1 487 ? -6.191 45.156 17.141 1 95.06 487 ARG A O 1
ATOM 3753 N N . TRP A 1 488 ? -6.598 43.531 15.734 1 93.56 488 TRP A N 1
ATOM 3754 C CA . TRP A 1 488 ? -5.766 42.469 16.312 1 93.56 488 TRP A CA 1
ATOM 3755 C C . TRP A 1 488 ? -4.98 41.75 15.219 1 93.56 488 TRP A C 1
ATOM 3757 O O . TRP A 1 488 ? -5.566 41.125 14.328 1 93.56 488 TRP A O 1
ATOM 3767 N N . GLY A 1 489 ? -3.678 41.781 15.344 1 89.5 489 GLY A N 1
ATOM 3768 C CA . GLY A 1 489 ? -2.924 41.219 14.242 1 89.5 489 GLY A CA 1
ATOM 3769 C C . GLY A 1 489 ? -3.24 41.875 12.906 1 89.5 489 GLY A C 1
ATOM 3770 O O . GLY A 1 489 ? -3.086 43.094 12.75 1 89.5 489 GLY A O 1
ATOM 3771 N N . MET A 1 490 ? -3.912 41.031 12.008 1 93.56 490 MET A N 1
ATOM 3772 C CA . MET A 1 490 ? -4.238 41.562 10.695 1 93.56 490 MET A CA 1
ATOM 3773 C C . MET A 1 490 ? -5.75 41.656 10.5 1 93.56 490 MET A C 1
ATOM 3775 O O . MET A 1 490 ? -6.223 41.875 9.383 1 93.56 490 MET A O 1
ATOM 3779 N N . VAL A 1 491 ? -6.434 41.531 11.562 1 96.44 491 VAL A N 1
ATOM 3780 C CA . VAL A 1 491 ? -7.887 41.531 11.43 1 96.44 491 VAL A CA 1
ATOM 3781 C C . VAL A 1 491 ? -8.469 42.75 12.156 1 96.44 491 VAL A C 1
ATOM 3783 O O . VAL A 1 491 ? -7.871 43.25 13.109 1 96.44 491 VAL A O 1
ATOM 3786 N N . THR A 1 492 ? -9.57 43.219 11.656 1 97.56 492 THR A N 1
ATOM 3787 C CA . THR A 1 492 ? -10.297 44.344 12.242 1 97.56 492 THR A CA 1
ATOM 3788 C C . THR A 1 492 ? -11.758 43.969 12.492 1 97.56 492 THR A C 1
ATOM 3790 O O . THR A 1 492 ? -12.266 43 11.914 1 97.56 492 THR A O 1
ATOM 3793 N N . LEU A 1 493 ? -12.367 44.594 13.43 1 97.62 493 LEU A N 1
ATOM 3794 C CA . LEU A 1 493 ? -13.797 44.438 13.695 1 97.62 493 LEU A CA 1
ATOM 3795 C C . LEU A 1 493 ? -14.547 45.719 13.375 1 97.62 493 LEU A C 1
ATOM 3797 O O . LEU A 1 493 ? -14.227 46.781 13.922 1 97.62 493 LEU A O 1
ATOM 3801 N N . ASP A 1 494 ? -15.539 45.656 12.492 1 95.81 494 ASP A N 1
ATOM 3802 C CA . ASP A 1 494 ? -16.219 46.875 12.047 1 95.81 494 ASP A CA 1
ATOM 3803 C C . ASP A 1 494 ? -17.547 47.062 12.773 1 95.81 494 ASP A C 1
ATOM 3805 O O . ASP A 1 494 ? -17.859 46.344 13.711 1 95.81 494 ASP A O 1
ATOM 3809 N N . ASP A 1 495 ? -18.312 48.062 12.414 1 95.25 495 ASP A N 1
ATOM 3810 C CA . ASP A 1 495 ? -19.516 48.438 13.141 1 95.25 495 ASP A CA 1
ATOM 3811 C C . ASP A 1 495 ? -20.688 47.531 12.797 1 95.25 495 ASP A C 1
ATOM 3813 O O . ASP A 1 495 ? -21.766 47.656 13.367 1 95.25 495 ASP A O 1
ATOM 3817 N N . ARG A 1 496 ? -20.531 46.531 11.859 1 92.06 496 ARG A N 1
ATOM 3818 C CA . ARG A 1 496 ? -21.531 45.531 11.547 1 92.06 496 ARG A CA 1
ATOM 3819 C C . ARG A 1 496 ? -21.25 44.219 12.281 1 92.06 496 ARG A C 1
ATOM 3821 O O . ARG A 1 496 ? -21.984 43.25 12.117 1 92.06 496 ARG A O 1
ATOM 3828 N N . GLY A 1 497 ? -20.125 44.344 13 1 94.38 497 GLY A N 1
ATOM 3829 C CA . GLY A 1 497 ? -19.734 43.125 13.711 1 94.38 497 GLY A CA 1
ATOM 3830 C C . GLY A 1 497 ? -19.031 42.125 12.836 1 94.38 497 GLY A C 1
ATOM 3831 O O . GLY A 1 497 ? -19.047 40.938 13.125 1 94.38 497 GLY A O 1
ATOM 3832 N N . GLN A 1 498 ? -18.5 42.594 11.75 1 95.56 498 GLN A N 1
ATOM 3833 C CA . GLN A 1 498 ? -17.812 41.719 10.82 1 95.56 498 GLN A CA 1
ATOM 3834 C C . GLN A 1 498 ? -16.297 41.875 10.914 1 95.56 498 GLN A C 1
ATOM 3836 O O . GLN A 1 498 ? -15.812 43 11.109 1 95.56 498 GLN A O 1
ATOM 3841 N N . TRP A 1 499 ? -15.656 40.781 10.875 1 97.19 499 TRP A N 1
ATOM 3842 C CA . TRP A 1 499 ? -14.195 40.781 10.906 1 97.19 499 TRP A CA 1
ATOM 3843 C C . TRP A 1 499 ? -13.617 40.969 9.508 1 97.19 499 TRP A C 1
ATOM 3845 O O . TRP A 1 499 ? -14.031 40.281 8.562 1 97.19 499 TRP A O 1
ATOM 3855 N N . GLY A 1 500 ? -12.727 41.906 9.336 1 96.19 500 GLY A N 1
ATOM 3856 C CA . GLY A 1 500 ? -12.125 42.219 8.055 1 96.19 500 GLY A CA 1
ATOM 3857 C C . GLY A 1 500 ? -10.609 42.312 8.109 1 96.19 500 GLY A C 1
ATOM 3858 O O . GLY A 1 500 ? -10 41.969 9.125 1 96.19 500 GLY A O 1
ATOM 3859 N N . LEU A 1 501 ? -10.023 42.75 7 1 97.06 501 LEU A N 1
ATOM 3860 C CA . LEU A 1 501 ? -8.57 42.812 6.859 1 97.06 501 LEU A CA 1
ATOM 3861 C C . LEU A 1 501 ? -8.055 44.219 7.191 1 97.06 501 LEU A C 1
ATOM 3863 O O . LEU A 1 501 ? -8.648 45.219 6.781 1 97.06 501 LEU A O 1
ATOM 3867 N N . HIS A 1 502 ? -7.066 44.281 8.047 1 96.25 502 HIS A N 1
ATOM 3868 C CA . HIS A 1 502 ? -6.332 45.531 8.203 1 96.25 502 HIS A CA 1
ATOM 3869 C C . HIS A 1 502 ? -5.473 45.812 6.977 1 96.25 502 HIS A C 1
ATOM 3871 O O . HIS A 1 502 ? -4.281 45.5 6.961 1 96.25 502 HIS A O 1
ATOM 3877 N N . GLU A 1 503 ? -5.969 46.531 6.062 1 95.75 503 GLU A N 1
ATOM 3878 C CA . GLU A 1 503 ? -5.402 46.719 4.727 1 95.75 503 GLU A CA 1
ATOM 3879 C C . GLU A 1 503 ? -4.016 47.344 4.793 1 95.75 503 GLU A C 1
ATOM 3881 O O . GLU A 1 503 ? -3.07 46.844 4.184 1 95.75 503 GLU A O 1
ATOM 3886 N N . PRO A 1 504 ? -3.844 48.438 5.523 1 93.44 504 PRO A N 1
ATOM 3887 C CA . PRO A 1 504 ? -2.508 49.031 5.562 1 93.44 504 PRO A CA 1
ATOM 3888 C C . PRO A 1 504 ? -1.453 48.094 6.137 1 93.44 504 PRO A C 1
ATOM 3890 O O . PRO A 1 504 ? -0.332 48.031 5.625 1 93.44 504 PRO A O 1
ATOM 3893 N N . GLY A 1 505 ? -1.814 47.406 7.195 1 92.25 505 GLY A N 1
ATOM 3894 C CA . GLY A 1 505 ? -0.892 46.438 7.777 1 92.25 505 GLY A CA 1
ATOM 3895 C C . GLY A 1 505 ? -0.547 45.312 6.836 1 92.25 505 GLY A C 1
ATOM 3896 O O . GLY A 1 505 ? 0.605 44.875 6.777 1 92.25 505 GLY A O 1
ATOM 3897 N N . PHE A 1 506 ? -1.511 44.844 6.113 1 95 506 PHE A N 1
ATOM 3898 C CA . PHE A 1 506 ? -1.311 43.75 5.164 1 95 506 PHE A CA 1
ATOM 3899 C C . PHE A 1 506 ? -0.391 44.188 4.031 1 95 506 PHE A C 1
ATOM 3901 O O . PHE A 1 506 ? 0.526 43.469 3.652 1 95 506 PHE A O 1
ATOM 3908 N N . GLU A 1 507 ? -0.632 45.375 3.502 1 94.62 507 GLU A N 1
ATOM 3909 C CA . GLU A 1 507 ? 0.174 45.875 2.395 1 94.62 507 GLU A CA 1
ATOM 3910 C C . GLU A 1 507 ? 1.631 46.062 2.811 1 94.62 507 GLU A C 1
ATOM 3912 O O . GLU A 1 507 ? 2.545 45.719 2.049 1 94.62 507 GLU A O 1
ATOM 3917 N N . GLU A 1 508 ? 1.784 46.562 3.959 1 91.56 508 GLU A N 1
ATOM 3918 C CA . GLU A 1 508 ? 3.141 46.719 4.473 1 91.56 508 GLU A CA 1
ATOM 3919 C C . GLU A 1 508 ? 3.82 45.375 4.68 1 91.56 508 GLU A C 1
ATOM 3921 O O . GLU A 1 508 ? 5.027 45.25 4.461 1 91.56 508 GLU A O 1
ATOM 3926 N N . TYR A 1 509 ? 3.094 44.469 5.164 1 91.62 509 TYR A N 1
ATOM 3927 C CA . TYR A 1 509 ? 3.621 43.125 5.406 1 91.62 509 TYR A CA 1
ATOM 3928 C C . TYR A 1 509 ? 4.027 42.469 4.102 1 91.62 509 TYR A C 1
ATOM 3930 O O . TYR A 1 509 ? 5.094 41.844 4.02 1 91.62 509 TYR A O 1
ATOM 3938 N N . LEU A 1 510 ? 3.189 42.562 3.107 1 94.19 510 LEU A N 1
ATOM 3939 C CA . LEU A 1 510 ? 3.475 42 1.794 1 94.19 510 LEU A CA 1
ATOM 3940 C C . LEU A 1 510 ? 4.727 42.625 1.191 1 94.19 510 LEU A C 1
ATOM 3942 O O . LEU A 1 510 ? 5.57 41.906 0.63 1 94.19 510 LEU A O 1
ATOM 3946 N N . ALA A 1 511 ? 4.824 43.906 1.317 1 91.88 511 ALA A N 1
ATOM 3947 C CA . ALA A 1 511 ? 5.996 44.625 0.797 1 91.88 511 ALA A CA 1
ATOM 3948 C C . ALA A 1 511 ? 7.266 44.188 1.522 1 91.88 511 ALA A C 1
ATOM 3950 O O . ALA A 1 511 ? 8.32 44.031 0.9 1 91.88 511 ALA A O 1
ATOM 3951 N N . ARG A 1 512 ? 7.168 44.031 2.781 1 87.75 512 ARG A N 1
ATOM 3952 C CA . ARG A 1 512 ? 8.312 43.594 3.568 1 87.75 512 ARG A CA 1
ATOM 3953 C C . ARG A 1 512 ? 8.727 42.156 3.164 1 87.75 512 ARG A C 1
ATOM 3955 O O . ARG A 1 512 ? 9.922 41.875 3.033 1 87.75 512 ARG A O 1
ATOM 3962 N N . SER A 1 513 ? 7.777 41.312 3.084 1 90.94 513 SER A N 1
ATOM 3963 C CA . SER A 1 513 ? 8.07 39.938 2.662 1 90.94 513 SER A CA 1
ATOM 3964 C C . SER A 1 513 ? 8.766 39.906 1.307 1 90.94 513 SER A C 1
ATOM 3966 O O . SER A 1 513 ? 9.711 39.156 1.101 1 90.94 513 SER A O 1
ATOM 3968 N N . ARG A 1 514 ? 8.289 40.719 0.418 1 92 514 ARG A N 1
ATOM 3969 C CA . ARG A 1 514 ? 8.883 40.812 -0.91 1 92 514 ARG A CA 1
ATOM 3970 C C . ARG A 1 514 ? 10.344 41.25 -0.823 1 92 514 ARG A C 1
ATOM 3972 O O . ARG A 1 514 ? 11.211 40.688 -1.493 1 92 514 ARG A O 1
ATOM 3979 N N . ARG A 1 515 ? 10.578 42.25 -0.054 1 88.5 515 ARG A N 1
ATOM 3980 C CA . ARG A 1 515 ? 11.938 42.75 0.109 1 88.5 515 ARG A CA 1
ATOM 3981 C C . ARG A 1 515 ? 12.852 41.688 0.703 1 88.5 515 ARG A C 1
ATOM 3983 O O . ARG A 1 515 ? 13.977 41.5 0.243 1 88.5 515 ARG A O 1
ATOM 3990 N N . LEU A 1 516 ? 12.391 41 1.696 1 85.56 516 LEU A N 1
ATOM 3991 C CA . LEU A 1 516 ? 13.188 39.969 2.338 1 85.56 516 LEU A CA 1
ATOM 3992 C C . LEU A 1 516 ? 13.453 38.812 1.372 1 85.56 516 LEU A C 1
ATOM 3994 O O . LEU A 1 516 ? 14.562 38.281 1.339 1 85.56 516 LEU A O 1
ATOM 3998 N N . ALA A 1 517 ? 12.422 38.469 0.653 1 90.19 517 ALA A N 1
ATOM 3999 C CA . ALA A 1 517 ? 12.57 37.375 -0.31 1 90.19 517 ALA A CA 1
ATOM 4000 C C . ALA A 1 517 ? 13.555 37.75 -1.414 1 90.19 517 ALA A C 1
ATOM 4002 O O . ALA A 1 517 ? 14.344 36.906 -1.861 1 90.19 517 ALA A O 1
ATOM 4003 N N . SER A 1 518 ? 13.469 38.938 -1.866 1 87.56 518 SER A N 1
ATOM 4004 C CA . SER A 1 518 ? 14.359 39.406 -2.924 1 87.56 518 SER A CA 1
ATOM 4005 C C . SER A 1 518 ? 15.805 39.5 -2.432 1 87.56 518 SER A C 1
ATOM 4007 O O . SER A 1 518 ? 16.734 39.406 -3.223 1 87.56 518 SER A O 1
ATOM 4009 N N . ALA A 1 519 ? 15.953 39.719 -1.2 1 84.12 519 ALA A N 1
ATOM 4010 C CA . ALA A 1 519 ? 17.281 39.844 -0.618 1 84.12 519 ALA A CA 1
ATOM 4011 C C . ALA A 1 519 ? 17.875 38.5 -0.257 1 84.12 519 ALA A C 1
ATOM 4013 O O . ALA A 1 519 ? 19.047 38.406 0.091 1 84.12 519 ALA A O 1
ATOM 4014 N N . ALA A 1 520 ? 17.062 37.5 -0.337 1 85.06 520 ALA A N 1
ATOM 4015 C CA . ALA A 1 520 ? 17.547 36.156 -0.011 1 85.06 520 ALA A CA 1
ATOM 4016 C C . ALA A 1 520 ? 18.656 35.719 -0.966 1 85.06 520 ALA A C 1
ATOM 4018 O O . ALA A 1 520 ? 18.578 36 -2.17 1 85.06 520 ALA A O 1
ATOM 4019 N N . GLY A 1 521 ? 19.703 35.094 -0.525 1 81.44 521 GLY A N 1
ATOM 4020 C CA . GLY A 1 521 ? 20.891 34.781 -1.295 1 81.44 521 GLY A CA 1
ATOM 4021 C C . GLY A 1 521 ? 20.703 33.562 -2.178 1 81.44 521 GLY A C 1
ATOM 4022 O O . GLY A 1 521 ? 21.547 33.25 -3.033 1 81.44 521 GLY A O 1
ATOM 4023 N N . SER A 1 522 ? 19.703 32.844 -1.917 1 87.19 522 SER A N 1
ATOM 4024 C CA . SER A 1 522 ? 19.438 31.609 -2.684 1 87.19 522 SER A CA 1
ATOM 4025 C C . SER A 1 522 ? 17.953 31.391 -2.879 1 87.19 522 SER A C 1
ATOM 4027 O O . SER A 1 522 ? 17.125 31.969 -2.174 1 87.19 522 SER A O 1
ATOM 4029 N N . VAL A 1 523 ? 17.609 30.5 -3.795 1 90.06 523 VAL A N 1
ATOM 4030 C CA . VAL A 1 523 ? 16.203 30.172 -4.062 1 90.06 523 VAL A CA 1
ATOM 4031 C C . VAL A 1 523 ? 15.602 29.469 -2.848 1 90.06 523 VAL A C 1
ATOM 4033 O O . VAL A 1 523 ? 14.469 29.75 -2.457 1 90.06 523 VAL A O 1
ATOM 4036 N N . LEU A 1 524 ? 16.312 28.578 -2.26 1 86.81 524 LEU A N 1
ATOM 4037 C CA . LEU A 1 524 ? 15.812 27.844 -1.105 1 86.81 524 LEU A CA 1
ATOM 4038 C C . LEU A 1 524 ? 15.602 28.781 0.081 1 86.81 524 LEU A C 1
ATOM 4040 O O . LEU A 1 524 ? 14.648 28.609 0.846 1 86.81 524 LEU A O 1
ATOM 4044 N N . SER A 1 525 ? 16.484 29.734 0.219 1 85.75 525 SER A N 1
ATOM 4045 C CA . SER A 1 525 ? 16.297 30.734 1.269 1 85.75 525 SER A CA 1
ATOM 4046 C C . SER A 1 525 ? 15.07 31.594 1.005 1 85.75 525 SER A C 1
ATOM 4048 O O . SER A 1 525 ? 14.375 31.984 1.94 1 85.75 525 SER A O 1
ATOM 4050 N N . LYS A 1 526 ? 14.906 31.891 -0.257 1 90.44 526 LYS A N 1
ATOM 4051 C CA . LYS A 1 526 ? 13.711 32.625 -0.648 1 90.44 526 LYS A CA 1
ATOM 4052 C C . LYS A 1 526 ? 12.445 31.859 -0.281 1 90.44 526 LYS A C 1
ATOM 4054 O O . LYS A 1 526 ? 11.484 32.438 0.231 1 90.44 526 LYS A O 1
ATOM 4059 N N . VAL A 1 527 ? 12.422 30.578 -0.541 1 91.94 527 VAL A N 1
ATOM 4060 C CA . VAL A 1 527 ? 11.281 29.719 -0.22 1 91.94 527 VAL A CA 1
ATOM 4061 C C . VAL A 1 527 ? 11.055 29.719 1.29 1 91.94 527 VAL A C 1
ATOM 4063 O O . VAL A 1 527 ? 9.914 29.766 1.752 1 91.94 527 VAL A O 1
ATOM 4066 N N . ASP A 1 528 ? 12.086 29.719 2.029 1 86.25 528 ASP A N 1
ATOM 4067 C CA . ASP A 1 528 ? 11.984 29.719 3.484 1 86.25 528 ASP A CA 1
ATOM 4068 C C . ASP A 1 528 ? 11.336 31 3.988 1 86.25 528 ASP A C 1
ATOM 4070 O O . ASP A 1 528 ? 10.508 30.969 4.902 1 86.25 528 ASP A O 1
ATOM 4074 N N . VAL A 1 529 ? 11.766 32.031 3.436 1 86.88 529 VAL A N 1
ATOM 4075 C CA . VAL A 1 529 ? 11.227 33.344 3.82 1 86.88 529 VAL A CA 1
ATOM 4076 C C . VAL A 1 529 ? 9.727 33.375 3.523 1 86.88 529 VAL 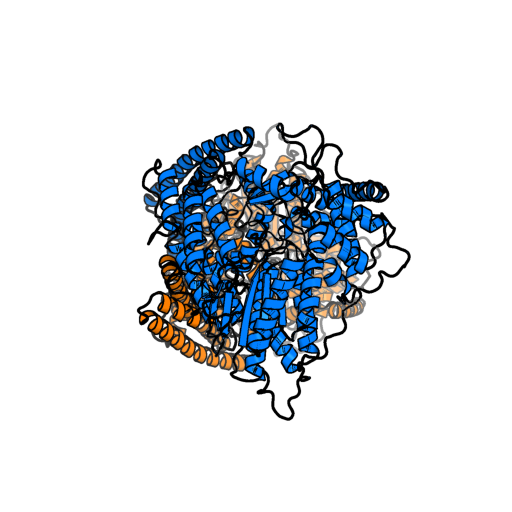A C 1
ATOM 4078 O O . VAL A 1 529 ? 8.93 33.781 4.383 1 86.88 529 VAL A O 1
ATOM 4081 N N . VAL A 1 530 ? 9.383 32.969 2.381 1 92.62 530 VAL A N 1
ATOM 4082 C CA . VAL A 1 530 ? 7.988 33.031 1.956 1 92.62 530 VAL A CA 1
ATOM 4083 C C . VAL A 1 530 ? 7.148 32.094 2.824 1 92.62 530 VAL A C 1
ATOM 4085 O O . VAL A 1 530 ? 6.047 32.438 3.25 1 92.62 530 VAL A O 1
ATOM 4088 N N . ASN A 1 531 ? 7.656 30.938 3.059 1 90.88 531 ASN A N 1
ATOM 4089 C CA . ASN A 1 531 ? 6.941 29.969 3.889 1 90.88 531 ASN A CA 1
ATOM 4090 C C . ASN A 1 531 ? 6.742 30.484 5.309 1 90.88 531 ASN A C 1
ATOM 4092 O O . ASN A 1 531 ? 5.668 30.328 5.891 1 90.88 531 ASN A O 1
ATOM 4096 N N . SER A 1 532 ? 7.754 31.094 5.859 1 84.38 532 SER A N 1
ATOM 4097 C CA . SER A 1 532 ? 7.66 31.656 7.199 1 84.38 532 SER A CA 1
ATOM 4098 C C . SER A 1 532 ? 6.637 32.781 7.246 1 84.38 532 SER A C 1
ATOM 4100 O O . SER A 1 532 ? 5.84 32.875 8.188 1 84.38 532 SER A O 1
ATOM 4102 N N . ASP A 1 533 ? 6.699 33.594 6.25 1 89.56 533 ASP A N 1
ATOM 4103 C CA . ASP A 1 533 ? 5.781 34.719 6.188 1 89.56 533 ASP A CA 1
ATOM 4104 C C . ASP A 1 533 ? 4.344 34.25 5.996 1 89.56 533 ASP A C 1
ATOM 4106 O O . ASP A 1 533 ? 3.414 34.844 6.559 1 89.56 533 ASP A O 1
ATOM 4110 N N . LEU A 1 534 ? 4.168 33.25 5.234 1 90.81 534 LEU A N 1
ATOM 4111 C CA . LEU A 1 534 ? 2.828 32.719 5.027 1 90.81 534 LEU A CA 1
ATOM 4112 C C . LEU A 1 534 ? 2.293 32.094 6.301 1 90.81 534 LEU A C 1
ATOM 4114 O O . LEU A 1 534 ? 1.106 32.219 6.613 1 90.81 534 LEU A O 1
ATOM 4118 N N . THR A 1 535 ? 3.109 31.422 6.984 1 84.44 535 THR A N 1
ATOM 4119 C CA . THR A 1 535 ? 2.705 30.812 8.242 1 84.44 535 THR A CA 1
ATOM 4120 C C . THR A 1 535 ? 2.256 31.859 9.25 1 84.44 535 THR A C 1
ATOM 4122 O O . THR A 1 535 ? 1.222 31.703 9.898 1 84.44 535 THR A O 1
ATOM 4125 N N . TYR A 1 536 ? 3.035 32.844 9.289 1 84.44 536 TYR A N 1
ATOM 4126 C CA . TYR A 1 536 ? 2.652 33.938 10.18 1 84.44 536 TYR A CA 1
ATOM 4127 C C . TYR A 1 536 ? 1.345 34.594 9.727 1 84.44 536 TYR A C 1
ATOM 4129 O O . TYR A 1 536 ? 0.499 34.938 10.547 1 84.44 536 TYR A O 1
ATOM 4137 N N . LEU A 1 537 ? 1.256 34.781 8.453 1 91.94 537 LEU A N 1
ATOM 4138 C CA . LEU A 1 537 ? 0.057 35.438 7.93 1 91.94 537 LEU A CA 1
ATOM 4139 C C . LEU A 1 537 ? -1.19 34.625 8.281 1 91.94 537 LEU A C 1
ATOM 4141 O O . LEU A 1 537 ? -2.223 35.188 8.641 1 91.94 537 LEU A O 1
ATOM 4145 N N . VAL A 1 538 ? -1.113 33.344 8.188 1 91.62 538 VAL A N 1
ATOM 4146 C CA . VAL A 1 538 ? -2.23 32.469 8.531 1 91.62 538 VAL A CA 1
ATOM 4147 C C . VAL A 1 538 ? -2.613 32.688 9.992 1 91.62 538 VAL A C 1
ATOM 4149 O O . VAL A 1 538 ? -3.797 32.75 10.328 1 91.62 538 VAL A O 1
ATOM 4152 N N . ASP A 1 539 ? -1.656 32.812 10.805 1 88.38 539 ASP A N 1
ATOM 4153 C CA . ASP A 1 539 ? -1.902 33.031 12.227 1 88.38 539 ASP A CA 1
ATOM 4154 C C . ASP A 1 539 ? -2.486 34.438 12.469 1 88.38 539 ASP A C 1
ATOM 4156 O O . ASP A 1 539 ? -3.441 34.594 13.227 1 88.38 539 ASP A O 1
ATOM 4160 N N . ALA A 1 540 ? -1.88 35.406 11.789 1 91.56 540 ALA A N 1
ATOM 4161 C CA . ALA A 1 540 ? -2.268 36.781 11.984 1 91.56 540 ALA A CA 1
ATOM 4162 C C . ALA A 1 540 ? -3.684 37.031 11.469 1 91.56 540 ALA A C 1
ATOM 4164 O O . ALA A 1 540 ? -4.332 38 11.867 1 91.56 540 ALA A O 1
ATOM 4165 N N . LEU A 1 541 ? -4.16 36.156 10.625 1 95 541 LEU A N 1
ATOM 4166 C CA . LEU A 1 541 ? -5.508 36.281 10.078 1 95 541 LEU A CA 1
ATOM 4167 C C . LEU A 1 541 ? -6.512 35.5 10.906 1 95 541 LEU A C 1
ATOM 4169 O O . LEU A 1 541 ? -7.707 35.5 10.609 1 95 541 LEU A O 1
ATOM 4173 N N . ALA A 1 542 ? -6.043 34.781 11.898 1 94.38 542 ALA A N 1
ATOM 4174 C CA . ALA A 1 542 ? -6.875 33.969 12.797 1 94.38 542 ALA A CA 1
ATOM 4175 C C . ALA A 1 542 ? -7.641 32.906 12.039 1 94.38 542 ALA A C 1
ATOM 4177 O O . ALA A 1 542 ? -8.852 32.75 12.227 1 94.38 542 ALA A O 1
ATOM 4178 N N . VAL A 1 543 ? -6.996 32.219 11.18 1 92.19 543 VAL A N 1
ATOM 4179 C CA . VAL A 1 543 ? -7.629 31.234 10.312 1 92.19 543 VAL A CA 1
ATOM 4180 C C . VAL A 1 543 ? -8.148 30.062 11.156 1 92.19 543 VAL A C 1
ATOM 4182 O O . VAL A 1 543 ? -9.117 29.406 10.781 1 92.19 543 VAL A O 1
ATOM 4185 N N . GLY A 1 544 ? -7.637 29.844 12.289 1 90.56 544 GLY A N 1
ATOM 4186 C CA . GLY A 1 544 ? -8.039 28.734 13.156 1 90.56 544 GLY A CA 1
ATOM 4187 C C . GLY A 1 544 ? -9.25 29.062 14.008 1 90.56 544 GLY A C 1
ATOM 4188 O O . GLY A 1 544 ? -9.602 28.297 14.914 1 90.56 544 GLY A O 1
ATOM 4189 N N . THR A 1 545 ? -9.906 30.172 13.758 1 93.44 545 THR A N 1
ATOM 4190 C CA . THR A 1 545 ? -11.07 30.594 14.516 1 93.44 545 THR A CA 1
ATOM 4191 C C . THR A 1 545 ? -12.266 30.828 13.586 1 93.44 545 THR A C 1
ATOM 4193 O O . THR A 1 545 ? -12.109 31.359 12.484 1 93.44 545 THR A O 1
ATOM 4196 N N . ASP A 1 546 ? -13.406 30.391 14.055 1 93.06 546 ASP A N 1
ATOM 4197 C CA . ASP A 1 546 ? -14.617 30.656 13.281 1 93.06 546 ASP A CA 1
ATOM 4198 C C . ASP A 1 546 ? -15.172 32.062 13.586 1 93.06 546 ASP A C 1
ATOM 4200 O O . ASP A 1 546 ? -15.906 32.219 14.555 1 93.06 546 ASP A O 1
ATOM 4204 N N . LEU A 1 547 ? -14.859 33 12.734 1 95.38 547 LEU A N 1
ATOM 4205 C CA . LEU A 1 547 ? -15.258 34.406 12.961 1 95.38 547 LEU A CA 1
ATOM 4206 C C . LEU A 1 547 ? -16.312 34.812 11.945 1 95.38 547 LEU A C 1
ATOM 4208 O O . LEU A 1 547 ? -16.438 36 11.641 1 95.38 547 LEU A O 1
ATOM 4212 N N . GLY A 1 548 ? -16.953 33.812 11.258 1 91.31 548 GLY A N 1
ATOM 4213 C CA . GLY A 1 548 ? -18.062 34.094 10.359 1 91.31 548 GLY A CA 1
ATOM 4214 C C . GLY A 1 548 ? -17.688 34 8.898 1 91.31 548 GLY A C 1
ATOM 4215 O O . GLY A 1 548 ? -16.516 33.812 8.555 1 91.31 548 GLY A O 1
ATOM 4216 N N . PRO A 1 549 ? -18.625 34.094 7.98 1 90.31 549 PRO A N 1
ATOM 4217 C CA . PRO A 1 549 ? -18.406 33.875 6.547 1 90.31 549 PRO A CA 1
ATOM 4218 C C . PRO A 1 549 ? -17.578 35 5.918 1 90.31 549 PRO A C 1
ATOM 4220 O O . PRO A 1 549 ? -16.766 34.75 5.023 1 90.31 549 PRO A O 1
ATOM 4223 N N . HIS A 1 550 ? -17.812 36.219 6.418 1 93.44 550 HIS A N 1
ATOM 4224 C CA . HIS A 1 550 ? -17.047 37.344 5.879 1 93.44 550 HIS A CA 1
ATOM 4225 C C . HIS A 1 550 ? -15.562 37.188 6.172 1 93.44 550 HIS A C 1
ATOM 4227 O O . HIS A 1 550 ? -14.727 37.5 5.328 1 93.44 550 HIS A O 1
ATOM 4233 N N . HIS A 1 551 ? -15.273 36.719 7.348 1 94.81 551 HIS A N 1
ATOM 4234 C CA . HIS A 1 551 ? -13.891 36.469 7.734 1 94.81 551 HIS A CA 1
ATOM 4235 C C . HIS A 1 551 ? -13.25 35.406 6.855 1 94.81 551 HIS A C 1
ATOM 4237 O O . HIS A 1 551 ? -12.117 35.562 6.398 1 94.81 551 HIS A O 1
ATOM 4243 N N . ARG A 1 552 ? -13.953 34.312 6.59 1 91.94 552 ARG A N 1
ATOM 4244 C CA . ARG A 1 552 ? -13.43 33.219 5.777 1 91.94 552 ARG A CA 1
ATOM 4245 C C . ARG A 1 552 ? -13.141 33.688 4.355 1 91.94 552 ARG A C 1
ATOM 4247 O O . ARG A 1 552 ? -12.109 33.344 3.775 1 91.94 552 ARG A O 1
ATOM 4254 N N . ALA A 1 553 ? -14.031 34.438 3.842 1 91.25 553 ALA A N 1
ATOM 4255 C CA . ALA A 1 553 ? -13.828 35 2.502 1 91.25 553 ALA A CA 1
ATOM 4256 C C . ALA A 1 553 ? -12.625 35.938 2.463 1 91.25 553 ALA A C 1
ATOM 4258 O O . ALA A 1 553 ? -11.844 35.906 1.507 1 91.25 553 ALA A O 1
ATOM 4259 N N . MET A 1 554 ? -12.539 36.719 3.461 1 93.69 554 MET A N 1
ATOM 4260 C CA . MET A 1 554 ? -11.438 37.688 3.547 1 93.69 554 MET A CA 1
ATOM 4261 C C . MET A 1 554 ? -10.094 36.938 3.641 1 93.69 554 MET A C 1
ATOM 4263 O O . MET A 1 554 ? -9.117 37.344 3.01 1 93.69 554 MET A O 1
ATOM 4267 N N . VAL A 1 555 ? -10.031 35.906 4.438 1 94.19 555 VAL A N 1
ATOM 4268 C CA . VAL A 1 555 ? -8.82 35.094 4.594 1 94.19 555 VAL A CA 1
ATOM 4269 C C . VAL A 1 555 ? -8.391 34.531 3.236 1 94.19 555 VAL A C 1
ATOM 4271 O O . VAL A 1 555 ? -7.219 34.625 2.865 1 94.19 555 VAL A O 1
ATOM 4274 N N . SER A 1 556 ? -9.336 33.969 2.518 1 92.75 556 SER A N 1
ATOM 4275 C CA . SER A 1 556 ? -9.07 33.406 1.201 1 92.75 556 SER A CA 1
ATOM 4276 C C . SER A 1 556 ? -8.523 34.469 0.245 1 92.75 556 SER A C 1
ATOM 4278 O O . SER A 1 556 ? -7.551 34.219 -0.47 1 92.75 556 SER A O 1
ATOM 4280 N N . GLU A 1 557 ? -9.062 35.562 0.301 1 93.75 557 GLU A N 1
ATOM 4281 C CA . GLU A 1 557 ? -8.641 36.656 -0.582 1 93.75 557 GLU A CA 1
ATOM 4282 C C . GLU A 1 557 ? -7.258 37.156 -0.195 1 93.75 557 GLU A C 1
ATOM 4284 O O . GLU A 1 557 ? -6.461 37.531 -1.062 1 93.75 557 GLU A O 1
ATOM 4289 N N . ALA A 1 558 ? -7.039 37.344 1.062 1 95.69 558 ALA A N 1
ATOM 4290 C CA . ALA A 1 558 ? -5.75 37.812 1.535 1 95.69 558 ALA A CA 1
ATOM 4291 C C . ALA A 1 558 ? -4.621 36.875 1.136 1 95.69 558 ALA A C 1
ATOM 4293 O O . ALA A 1 558 ? -3.559 37.312 0.692 1 95.69 558 ALA A O 1
ATOM 4294 N N . LEU A 1 559 ? -4.844 35.594 1.275 1 94.5 559 LEU A N 1
ATOM 4295 C CA . LEU A 1 559 ? -3.83 34.625 0.917 1 94.5 559 LEU A CA 1
ATOM 4296 C C . LEU A 1 559 ? -3.607 34.594 -0.592 1 94.5 559 LEU A C 1
ATOM 4298 O O . LEU A 1 559 ? -2.479 34.406 -1.054 1 94.5 559 LEU A O 1
ATOM 4302 N N . LEU A 1 560 ? -4.672 34.75 -1.354 1 92.56 560 LEU A N 1
ATOM 4303 C CA . LEU A 1 560 ? -4.559 34.844 -2.807 1 92.56 560 LEU A CA 1
ATOM 4304 C C . LEU A 1 560 ? -3.707 36.062 -3.211 1 92.56 560 LEU A C 1
ATOM 4306 O O . LEU A 1 560 ? -2.814 35.938 -4.051 1 92.56 560 LEU A O 1
ATOM 4310 N N . ARG A 1 561 ? -4.016 37.125 -2.598 1 93.5 561 ARG A N 1
ATOM 4311 C CA . ARG A 1 561 ? -3.283 38.344 -2.914 1 93.5 561 ARG A CA 1
ATOM 4312 C C . ARG A 1 561 ? -1.81 38.219 -2.549 1 93.5 561 ARG A C 1
ATOM 4314 O O . ARG A 1 561 ? -0.936 38.656 -3.293 1 93.5 561 ARG A O 1
ATOM 4321 N N . PHE A 1 562 ? -1.556 37.656 -1.367 1 95.06 562 PHE A N 1
ATOM 4322 C CA . PHE A 1 562 ? -0.173 37.438 -0.957 1 95.06 562 PHE A CA 1
ATOM 4323 C C . PHE A 1 562 ? 0.577 36.594 -1.99 1 95.06 562 PHE A C 1
ATOM 4325 O O . PHE A 1 562 ? 1.712 36.906 -2.348 1 95.06 562 PHE A O 1
ATOM 4332 N N . HIS A 1 563 ? -0.06 35.594 -2.463 1 92.06 563 HIS A N 1
ATOM 4333 C CA . HIS A 1 563 ? 0.555 34.688 -3.412 1 92.06 563 HIS A CA 1
ATOM 4334 C C . HIS A 1 563 ? 0.697 35.312 -4.789 1 92.06 563 HIS A C 1
ATOM 4336 O O . HIS A 1 563 ? 1.767 35.25 -5.398 1 92.06 563 HIS A O 1
ATOM 4342 N N . ARG A 1 564 ? -0.274 35.938 -5.297 1 91.12 564 ARG A N 1
ATOM 4343 C CA . ARG A 1 564 ? -0.369 36.469 -6.656 1 91.12 564 ARG A CA 1
ATOM 4344 C C . ARG A 1 564 ? 0.496 37.688 -6.828 1 91.12 564 ARG A C 1
ATOM 4346 O O . ARG A 1 564 ? 1.083 37.906 -7.895 1 91.12 564 ARG A O 1
ATOM 4353 N N . ASP A 1 565 ? 0.652 38.469 -5.762 1 91.25 565 ASP A N 1
ATOM 4354 C CA . ASP A 1 565 ? 1.299 39.75 -5.902 1 91.25 565 ASP A CA 1
ATOM 4355 C C . ASP A 1 565 ? 2.639 39.781 -5.168 1 91.25 565 ASP A C 1
ATOM 4357 O O . ASP A 1 565 ? 3.209 40.844 -4.949 1 91.25 565 ASP A O 1
ATOM 4361 N N . HIS A 1 566 ? 3.084 38.688 -4.695 1 92.94 566 HIS A N 1
ATOM 4362 C CA . HIS A 1 566 ? 4.297 38.688 -3.889 1 92.94 566 HIS A CA 1
ATOM 4363 C C . HIS A 1 566 ? 5.48 39.25 -4.656 1 92.94 566 HIS A C 1
ATOM 4365 O O . HIS A 1 566 ? 6.309 39.969 -4.082 1 92.94 566 HIS A O 1
ATOM 4371 N N . GLY A 1 567 ? 5.652 38.938 -5.992 1 88.69 567 GLY A N 1
ATOM 4372 C CA . GLY A 1 567 ? 6.75 39.438 -6.797 1 88.69 567 GLY A CA 1
ATOM 4373 C C . GLY A 1 567 ? 6.477 40.844 -7.352 1 88.69 567 GLY A C 1
ATOM 4374 O O . GLY A 1 567 ? 7.281 41.375 -8.117 1 88.69 567 GLY A O 1
ATOM 4375 N N . GLY A 1 568 ? 5.41 41.344 -7.062 1 86.31 568 GLY A N 1
ATOM 4376 C CA . GLY A 1 568 ? 4.883 42.594 -7.625 1 86.31 568 GLY A CA 1
ATOM 4377 C C . GLY A 1 568 ? 3.484 42.438 -8.195 1 86.31 568 GLY A C 1
ATOM 4378 O O . GLY A 1 568 ? 2.949 41.312 -8.242 1 86.31 568 GLY A O 1
ATOM 4379 N N . PRO A 1 569 ? 2.939 43.531 -8.531 1 84.81 569 PRO A N 1
ATOM 4380 C CA . PRO A 1 569 ? 1.568 43.438 -9.039 1 84.81 569 PRO A CA 1
ATOM 4381 C C . PRO A 1 569 ? 1.448 42.531 -10.25 1 84.81 569 PRO A C 1
ATOM 4383 O O . PRO A 1 569 ? 2.031 42.812 -11.305 1 84.81 569 PRO A O 1
ATOM 4386 N N . GLY A 1 570 ? 0.808 41.469 -10.172 1 82.44 570 GLY A N 1
ATOM 4387 C CA . GLY A 1 570 ? 0.538 40.531 -11.25 1 82.44 570 GLY A CA 1
ATOM 4388 C C . GLY A 1 570 ? 1.598 39.469 -11.383 1 82.44 570 GLY A C 1
ATOM 4389 O O . GLY A 1 570 ? 1.562 38.656 -12.32 1 82.44 570 GLY A O 1
ATOM 4390 N N . ARG A 1 571 ? 2.576 39.469 -10.578 1 90.75 571 ARG A N 1
ATOM 4391 C CA . ARG A 1 571 ? 3.627 38.469 -10.609 1 90.75 571 ARG A CA 1
ATOM 4392 C C . ARG A 1 571 ? 3.604 37.625 -9.336 1 90.75 571 ARG A C 1
ATOM 4394 O O . ARG A 1 571 ? 3.938 38.094 -8.258 1 90.75 571 ARG A O 1
ATOM 4401 N N . SER A 1 572 ? 3.307 36.375 -9.531 1 91.31 572 SER A N 1
ATOM 4402 C CA . SER A 1 572 ? 3.148 35.5 -8.391 1 91.31 572 SER A CA 1
ATOM 4403 C C . SER A 1 572 ? 4.5 35.031 -7.863 1 91.31 572 SER A C 1
ATOM 4405 O O . SER A 1 572 ? 5.527 35.219 -8.523 1 91.31 572 SER A O 1
ATOM 4407 N N . ILE A 1 573 ? 4.492 34.531 -6.715 1 91.56 573 ILE A N 1
ATOM 4408 C CA . ILE A 1 573 ? 5.703 33.969 -6.121 1 91.56 573 ILE A CA 1
ATOM 4409 C C . ILE A 1 573 ? 6.195 32.812 -6.973 1 91.56 573 ILE A C 1
ATOM 4411 O O . ILE A 1 573 ? 7.406 32.594 -7.102 1 91.56 573 ILE A O 1
ATOM 4415 N N . VAL A 1 574 ? 5.309 32.062 -7.609 1 91.88 574 VAL A N 1
ATOM 4416 C CA . VAL A 1 574 ? 5.648 30.922 -8.461 1 91.88 574 VAL A CA 1
ATOM 4417 C C . VAL A 1 574 ? 6.398 31.406 -9.695 1 91.88 574 VAL A C 1
ATOM 4419 O O . VAL A 1 574 ? 7.41 30.828 -10.094 1 91.88 574 VAL A O 1
ATOM 4422 N N . ASP A 1 575 ? 5.93 32.5 -10.203 1 91.75 575 ASP A N 1
ATOM 4423 C CA . ASP A 1 575 ? 6.598 33.062 -11.367 1 91.75 575 ASP A CA 1
ATOM 4424 C C . ASP A 1 575 ? 8.023 33.5 -11.023 1 91.75 575 ASP A C 1
ATOM 4426 O O . ASP A 1 575 ? 8.945 33.25 -11.812 1 91.75 575 ASP A O 1
ATOM 4430 N N . GLU A 1 576 ? 8.164 34.062 -9.922 1 91.94 576 GLU A N 1
ATOM 4431 C CA . GLU A 1 576 ? 9.477 34.531 -9.484 1 91.94 576 GLU A CA 1
ATOM 4432 C C . GLU A 1 576 ? 10.43 33.344 -9.25 1 91.94 576 GLU A C 1
ATOM 4434 O O . GLU A 1 576 ? 11.586 33.375 -9.688 1 91.94 576 GLU A O 1
ATOM 4439 N N . LEU A 1 577 ? 9.938 32.375 -8.562 1 93 577 LEU A N 1
ATOM 4440 C CA . LEU A 1 577 ? 10.773 31.219 -8.25 1 93 577 LEU A CA 1
ATOM 4441 C C . LEU A 1 577 ? 11.172 30.469 -9.516 1 93 577 LEU A C 1
ATOM 4443 O O . LEU A 1 577 ? 12.32 30.047 -9.656 1 93 577 LEU A O 1
ATOM 4447 N N . CYS A 1 578 ? 10.211 30.312 -10.438 1 92.25 578 CYS A N 1
ATOM 4448 C CA . CYS A 1 578 ? 10.516 29.625 -11.695 1 92.25 578 CYS A CA 1
ATOM 4449 C C . CYS A 1 578 ? 11.562 30.406 -12.492 1 92.25 578 CYS A C 1
ATOM 4451 O O . CYS A 1 578 ? 12.469 29.797 -13.07 1 92.25 578 CYS A O 1
ATOM 4453 N N . ALA A 1 579 ? 11.453 31.688 -12.492 1 90.69 579 ALA A N 1
ATOM 4454 C CA . ALA A 1 579 ? 12.438 32.531 -13.18 1 90.69 579 ALA A CA 1
ATOM 4455 C C . ALA A 1 579 ? 13.812 32.406 -12.547 1 90.69 579 ALA A C 1
ATOM 4457 O O . ALA A 1 579 ? 14.82 32.312 -13.242 1 90.69 579 ALA A O 1
ATOM 4458 N N . ASP A 1 580 ? 13.852 32.406 -11.234 1 91.38 580 ASP A N 1
ATOM 4459 C CA . ASP A 1 580 ? 15.117 32.25 -10.508 1 91.38 580 ASP A CA 1
ATOM 4460 C C . ASP A 1 580 ? 15.766 30.906 -10.797 1 91.38 580 ASP A C 1
ATOM 4462 O O . ASP A 1 580 ? 16.984 30.828 -10.984 1 91.38 580 ASP A O 1
ATOM 4466 N N . ILE A 1 581 ? 14.977 29.875 -10.812 1 91.44 581 ILE A N 1
ATOM 4467 C CA . ILE A 1 581 ? 15.477 28.516 -11.031 1 91.44 581 ILE A CA 1
ATOM 4468 C C . ILE A 1 581 ? 16 28.391 -12.461 1 91.44 581 ILE A C 1
ATOM 4470 O O . ILE A 1 581 ? 17.062 27.812 -12.688 1 91.44 581 ILE A O 1
ATOM 4474 N N . GLU A 1 582 ? 15.25 28.953 -13.406 1 89.06 582 GLU A N 1
ATOM 4475 C CA . GLU A 1 582 ? 15.672 28.891 -14.805 1 89.06 582 GLU A CA 1
ATOM 4476 C C . GLU A 1 582 ? 16.984 29.641 -15.016 1 89.06 582 GLU A C 1
ATOM 4478 O O . GLU A 1 582 ? 17.828 29.234 -15.812 1 89.06 582 GLU A O 1
ATOM 4483 N N . ARG A 1 583 ? 17.141 30.688 -14.391 1 86.19 583 ARG A N 1
ATOM 4484 C CA . ARG A 1 583 ? 18.375 31.469 -14.484 1 86.19 583 ARG A CA 1
ATOM 4485 C C . ARG A 1 583 ? 19.547 30.688 -13.914 1 86.19 583 ARG A C 1
ATOM 4487 O O . ARG A 1 583 ? 20.672 30.797 -14.406 1 86.19 583 ARG A O 1
ATOM 4494 N N . LEU A 1 584 ? 19.297 30.016 -12.859 1 83.94 584 LEU A N 1
ATOM 4495 C CA . LEU A 1 584 ? 20.359 29.266 -12.188 1 83.94 584 LEU A CA 1
ATOM 4496 C C . LEU A 1 584 ? 20.797 28.062 -13.023 1 83.94 584 LEU A C 1
ATOM 4498 O O . LEU A 1 584 ? 21.984 27.734 -13.07 1 83.94 584 LEU A O 1
ATOM 4502 N N . VAL A 1 585 ? 19.844 27.406 -13.609 1 76.69 585 VAL A N 1
ATOM 4503 C CA . VAL A 1 585 ? 20.156 26.141 -14.281 1 76.69 585 VAL A CA 1
ATOM 4504 C C . VAL A 1 585 ? 20.391 26.391 -15.773 1 76.69 585 VAL A C 1
ATOM 4506 O O . VAL A 1 585 ? 20.781 25.484 -16.5 1 76.69 585 VAL A O 1
ATOM 4509 N N . SER A 1 586 ? 19.953 27.531 -16.453 1 64 586 SER A N 1
ATOM 4510 C CA . SER A 1 586 ? 19.984 27.828 -17.891 1 64 586 SER A CA 1
ATOM 4511 C C . SER A 1 586 ? 21.328 27.453 -18.5 1 64 586 SER A C 1
ATOM 4513 O O . SER A 1 586 ? 21.469 27.422 -19.719 1 64 586 SER A O 1
ATOM 4515 N N . ASP A 1 587 ? 22.391 27.5 -17.75 1 52.72 587 ASP A N 1
ATOM 4516 C CA . ASP A 1 587 ? 23.5 27.094 -18.609 1 52.72 587 ASP A CA 1
ATOM 4517 C C . ASP A 1 587 ? 23.203 25.766 -19.297 1 52.72 587 ASP A C 1
ATOM 4519 O O . ASP A 1 587 ? 23.984 25.297 -20.125 1 52.72 587 ASP A O 1
ATOM 4523 N N . SER A 1 588 ? 22.312 25.031 -18.797 1 46.72 588 SER A N 1
ATOM 4524 C CA . SER A 1 588 ? 22.125 23.719 -19.438 1 46.72 588 SER A CA 1
ATOM 4525 C C . SER A 1 588 ? 21.172 23.812 -20.609 1 46.72 588 SER A C 1
ATOM 4527 O O . SER A 1 588 ? 20.344 24.734 -20.688 1 46.72 588 SER A O 1
ATOM 4529 N N . ASP A 1 589 ? 21.297 23.109 -21.703 1 44 589 ASP A N 1
ATOM 4530 C CA . ASP A 1 589 ? 20.75 23.047 -23.062 1 44 589 ASP A CA 1
ATOM 4531 C C . ASP A 1 589 ? 19.219 23.031 -23.031 1 44 589 ASP A C 1
ATOM 4533 O O . ASP A 1 589 ? 18.609 22.109 -22.484 1 44 589 ASP A O 1
ATOM 4537 N N . GLY A 1 590 ? 18.562 24.172 -23.109 1 47.66 590 GLY A N 1
ATOM 4538 C CA . GLY A 1 590 ? 17.266 24.641 -23.578 1 47.66 590 GLY A CA 1
ATOM 4539 C C . GLY A 1 590 ? 16.188 23.594 -23.469 1 47.66 590 GLY A C 1
ATOM 4540 O O . GLY A 1 590 ? 15.062 23.797 -23.922 1 47.66 590 GLY A O 1
ATOM 4541 N N . GLN A 1 591 ? 16.453 22.391 -23.188 1 52.88 591 GLN A N 1
ATOM 4542 C CA . GLN A 1 591 ? 15.484 21.344 -23.484 1 52.88 591 GLN A CA 1
ATOM 4543 C C . GLN A 1 591 ? 14.578 21.062 -22.281 1 52.88 591 GLN A C 1
ATOM 4545 O O . GLN A 1 591 ? 13.734 20.156 -22.328 1 52.88 591 GLN A O 1
ATOM 4550 N N . ALA A 1 592 ? 14.82 21.734 -21.172 1 60.69 592 ALA A N 1
ATOM 4551 C CA . ALA A 1 592 ? 13.969 21.219 -20.094 1 60.69 592 ALA A CA 1
ATOM 4552 C C . ALA A 1 592 ? 12.602 21.906 -20.109 1 60.69 592 ALA A C 1
ATOM 4554 O O . ALA A 1 592 ? 12.508 23.109 -20.375 1 60.69 592 ALA A O 1
ATOM 4555 N N . GLY A 1 593 ? 11.477 21.359 -20.359 1 71.19 593 GLY A N 1
ATOM 4556 C CA . GLY A 1 593 ? 10.086 21.781 -20.328 1 71.19 593 GLY A CA 1
ATOM 4557 C C . GLY A 1 593 ? 9.742 22.625 -19.125 1 71.19 593 GLY A C 1
ATOM 4558 O O . GLY A 1 593 ? 10.609 22.938 -18.312 1 71.19 593 GLY A O 1
ATOM 4559 N N . PRO A 1 594 ? 8.609 23.219 -19.062 1 84.56 594 PRO A N 1
ATOM 4560 C CA . PRO A 1 594 ? 8.141 24.031 -17.938 1 84.56 594 PRO A CA 1
ATOM 4561 C C . PRO A 1 594 ? 8.172 23.281 -16.609 1 84.56 594 PRO A C 1
ATOM 4563 O O . PRO A 1 594 ? 7.988 22.062 -16.578 1 84.56 594 PRO A O 1
ATOM 4566 N N . ILE A 1 595 ? 8.609 24 -15.57 1 90.88 595 ILE A N 1
ATOM 4567 C CA . ILE A 1 595 ? 8.648 23.422 -14.234 1 90.88 595 ILE A CA 1
ATOM 4568 C C . ILE A 1 595 ? 7.234 23.094 -13.773 1 90.88 595 ILE A C 1
ATOM 4570 O O . ILE A 1 595 ? 6.363 23.969 -13.727 1 90.88 595 ILE A O 1
ATOM 4574 N N . PRO A 1 596 ? 7.012 21.859 -13.461 1 91 596 PRO A N 1
ATOM 4575 C CA . PRO A 1 596 ? 5.68 21.5 -12.961 1 91 596 PRO A CA 1
ATOM 4576 C C . PRO A 1 596 ? 5.367 22.156 -11.617 1 91 596 PRO A C 1
ATOM 4578 O O . PRO A 1 596 ? 6.215 22.156 -10.719 1 91 596 PRO A O 1
ATOM 4581 N N . GLU A 1 597 ? 4.215 22.641 -11.477 1 90.5 597 GLU A N 1
ATOM 4582 C CA . GLU A 1 597 ? 3.764 23.266 -10.234 1 90.5 597 GLU A CA 1
ATOM 4583 C C . GLU A 1 597 ? 3.824 22.281 -9.07 1 90.5 597 GLU A C 1
ATOM 4585 O O . GLU A 1 597 ? 4.133 22.672 -7.941 1 90.5 597 GLU A O 1
ATOM 4590 N N . ALA A 1 598 ? 3.52 21.047 -9.352 1 93.19 598 ALA A N 1
ATOM 4591 C CA . ALA A 1 598 ? 3.514 20 -8.328 1 93.19 598 ALA A CA 1
ATOM 4592 C C . ALA A 1 598 ? 4.879 19.891 -7.652 1 93.19 598 ALA A C 1
ATOM 4594 O O . ALA A 1 598 ? 4.965 19.625 -6.453 1 93.19 598 ALA A O 1
ATOM 4595 N N . TRP A 1 599 ? 5.934 20.141 -8.445 1 93.06 599 TRP A N 1
ATOM 4596 C CA . TRP A 1 599 ? 7.281 20.016 -7.898 1 93.06 599 TRP A CA 1
ATOM 4597 C C . TRP A 1 599 ? 7.574 21.141 -6.906 1 93.06 599 TRP A C 1
ATOM 4599 O O . TRP A 1 599 ? 8.305 20.938 -5.934 1 93.06 599 TRP A O 1
ATOM 4609 N N . LEU A 1 600 ? 6.996 22.297 -7.105 1 94.38 600 LEU A N 1
ATOM 4610 C CA . LEU A 1 600 ? 7.223 23.453 -6.246 1 94.38 600 LEU A CA 1
ATOM 4611 C C . LEU A 1 600 ? 6.645 23.219 -4.855 1 94.38 600 LEU A C 1
ATOM 4613 O O . LEU A 1 600 ? 7.23 23.641 -3.855 1 94.38 600 LEU A O 1
ATOM 4617 N N . TYR A 1 601 ? 5.5 22.531 -4.832 1 94.62 601 TYR A N 1
ATOM 4618 C CA . TYR A 1 601 ? 4.789 22.375 -3.566 1 94.62 601 TYR A CA 1
ATOM 4619 C C . TYR A 1 601 ? 5.113 21.047 -2.916 1 94.62 601 TYR A C 1
ATOM 4621 O O . TYR A 1 601 ? 4.75 20.797 -1.762 1 94.62 601 TYR A O 1
ATOM 4629 N N . TRP A 1 602 ? 5.812 20.172 -3.676 1 91.75 602 TRP A N 1
ATOM 4630 C CA . TRP A 1 602 ? 6.117 18.828 -3.189 1 91.75 602 TRP A CA 1
ATOM 4631 C C . TRP A 1 602 ? 7.102 18.875 -2.027 1 91.75 602 TRP A C 1
ATOM 4633 O O . TRP A 1 602 ? 7.973 19.75 -1.981 1 91.75 602 TRP A O 1
ATOM 4643 N N . PRO A 1 603 ? 7.035 17.953 -1.053 1 85.25 603 PRO A N 1
ATOM 4644 C CA . PRO A 1 603 ? 7.902 17.984 0.128 1 85.25 603 PRO A CA 1
ATOM 4645 C C . PRO A 1 603 ? 9.391 17.922 -0.226 1 85.25 603 PRO A C 1
ATOM 4647 O O . PRO A 1 603 ? 9.773 17.172 -1.131 1 85.25 603 PRO A O 1
ATOM 4650 N N . VAL A 1 604 ? 10.148 18.594 0.51 1 79.62 604 VAL A N 1
ATOM 4651 C CA . VAL A 1 604 ? 11.586 18.656 0.281 1 79.62 604 VAL A CA 1
ATOM 4652 C C . VAL A 1 604 ? 12.219 17.281 0.515 1 79.62 604 VAL A C 1
ATOM 4654 O O . VAL A 1 604 ? 13.188 16.922 -0.157 1 79.62 604 VAL A O 1
ATOM 4657 N N . THR A 1 605 ? 11.617 16.484 1.41 1 74.75 605 THR A N 1
ATOM 4658 C CA . THR A 1 605 ? 12.148 15.156 1.722 1 74.75 605 THR A CA 1
ATOM 4659 C C . THR A 1 605 ? 12.008 14.227 0.523 1 74.75 605 THR A C 1
ATOM 4661 O O . THR A 1 605 ? 12.688 13.195 0.449 1 74.75 605 THR A O 1
ATOM 4664 N N . ALA A 1 606 ? 11.133 14.617 -0.424 1 79.19 606 ALA A N 1
ATOM 4665 C CA . ALA A 1 606 ? 10.922 13.789 -1.61 1 79.19 606 ALA A CA 1
ATOM 4666 C C . ALA A 1 606 ? 11.5 14.461 -2.854 1 79.19 606 ALA A C 1
ATOM 4668 O O . ALA A 1 606 ? 11.25 14.016 -3.979 1 79.19 606 ALA A O 1
ATOM 4669 N N . GLY A 1 607 ? 12.219 15.578 -2.574 1 78.56 607 GLY A N 1
ATOM 4670 C CA . GLY A 1 607 ? 12.914 16.219 -3.678 1 78.56 607 GLY A CA 1
ATOM 4671 C C . GLY A 1 607 ? 12.18 17.422 -4.234 1 78.56 607 GLY A C 1
ATOM 4672 O O . GLY A 1 607 ? 12.57 17.969 -5.27 1 78.56 607 GLY A O 1
ATOM 4673 N N . GLY A 1 608 ? 11.07 17.812 -3.623 1 86.38 608 GLY A N 1
ATOM 4674 C CA . GLY A 1 608 ? 10.375 19.031 -4.027 1 86.38 608 GLY A CA 1
ATOM 4675 C C . GLY A 1 608 ? 10.938 20.281 -3.393 1 86.38 608 GLY A C 1
ATOM 4676 O O . GLY A 1 608 ? 11.945 20.234 -2.686 1 86.38 608 GLY A O 1
ATOM 4677 N N . LEU A 1 609 ? 10.328 21.422 -3.672 1 89.25 609 LEU A N 1
ATOM 4678 C CA . LEU A 1 609 ? 10.828 22.703 -3.16 1 89.25 609 LEU A CA 1
ATOM 4679 C C . LEU A 1 609 ? 10.195 23.031 -1.811 1 89.25 609 LEU A C 1
ATOM 4681 O O . LEU A 1 609 ? 10.695 23.891 -1.076 1 89.25 609 LEU A O 1
ATOM 4685 N N . GLY A 1 610 ? 9.047 22.438 -1.5 1 90.25 610 GLY A N 1
ATOM 4686 C CA . GLY A 1 610 ? 8.406 22.594 -0.207 1 90.25 610 GLY A CA 1
ATOM 4687 C C . GLY A 1 610 ? 7.699 23.922 -0.056 1 90.25 610 GLY A C 1
ATOM 4688 O O . GLY A 1 610 ? 7.461 24.391 1.062 1 90.25 610 GLY A O 1
ATOM 4689 N N . LEU A 1 611 ? 7.426 24.641 -1.15 1 94.19 611 LEU A N 1
ATOM 4690 C CA . LEU A 1 611 ? 6.672 25.891 -1.092 1 94.19 611 LEU A CA 1
ATOM 4691 C C . LEU A 1 611 ? 5.266 25.641 -0.548 1 94.19 611 LEU A C 1
ATOM 4693 O O . LEU A 1 611 ? 4.625 24.656 -0.895 1 94.19 611 LEU A O 1
ATOM 4697 N N . ARG A 1 612 ? 4.785 26.516 0.283 1 94.62 612 ARG A N 1
ATOM 4698 C CA . ARG A 1 612 ? 3.439 26.375 0.828 1 94.62 612 ARG A CA 1
ATOM 4699 C C . ARG A 1 612 ? 2.387 26.828 -0.177 1 94.62 612 ARG A C 1
ATOM 4701 O O . ARG A 1 612 ? 2.555 27.859 -0.832 1 94.62 612 ARG A O 1
ATOM 4708 N N . ALA A 1 613 ? 1.367 26.047 -0.276 1 93 613 ALA A N 1
ATOM 4709 C CA . ALA A 1 613 ? 0.274 26.344 -1.196 1 93 613 ALA A CA 1
ATOM 4710 C C . ALA A 1 613 ? -0.863 27.062 -0.479 1 93 613 ALA A C 1
ATOM 4712 O O . ALA A 1 613 ? -1.525 26.484 0.386 1 93 613 ALA A O 1
ATOM 4713 N N . PRO A 1 614 ? -1.134 28.281 -0.843 1 90.69 614 PRO A N 1
ATOM 4714 C CA . PRO A 1 614 ? -2.184 29.047 -0.165 1 90.69 614 PRO A CA 1
ATOM 4715 C C . PRO A 1 614 ? -3.553 28.391 -0.258 1 90.69 614 PRO A C 1
ATOM 4717 O O . PRO A 1 614 ? -4.363 28.5 0.665 1 90.69 614 PRO A O 1
ATOM 4720 N N . GLN A 1 615 ? -3.762 27.703 -1.355 1 90.69 615 GLN A N 1
ATOM 4721 C CA . GLN A 1 615 ? -5.043 27.031 -1.54 1 90.69 615 GLN A CA 1
ATOM 4722 C C . GLN A 1 615 ? -5.25 25.938 -0.482 1 90.69 615 GLN A C 1
ATOM 4724 O O . GLN A 1 615 ? -6.363 25.75 0.006 1 90.69 615 GLN A O 1
ATOM 4729 N N . VAL A 1 616 ? -4.238 25.234 -0.224 1 93.06 616 VAL A N 1
ATOM 4730 C CA . VAL A 1 616 ? -4.336 24.156 0.761 1 93.06 616 VAL A CA 1
ATOM 4731 C C . VAL A 1 616 ? -4.387 24.75 2.168 1 93.06 616 VAL A C 1
ATOM 4733 O O . VAL A 1 616 ? -5.094 24.234 3.039 1 93.06 616 VAL A O 1
ATOM 4736 N N . LEU A 1 617 ? -3.633 25.875 2.387 1 92.69 617 LEU A N 1
ATOM 4737 C CA . LEU A 1 617 ? -3.639 26.547 3.686 1 92.69 617 LEU A CA 1
ATOM 4738 C C . LEU A 1 617 ? -5.035 27.047 4.031 1 92.69 617 LEU A C 1
ATOM 4740 O O . LEU A 1 617 ? -5.516 26.844 5.145 1 92.69 617 LEU A O 1
ATOM 4744 N N . ALA A 1 618 ? -5.688 27.609 3.115 1 90.88 618 ALA A N 1
ATOM 4745 C CA . ALA A 1 618 ? -7.043 28.125 3.33 1 90.88 618 ALA A CA 1
ATOM 4746 C C . ALA A 1 618 ? -8.062 26.984 3.293 1 90.88 618 ALA A C 1
ATOM 4748 O O . ALA A 1 618 ? -9 26.969 4.094 1 90.88 618 ALA A O 1
ATOM 4749 N N . GLY A 1 619 ? -7.84 26.078 2.391 1 91 619 GLY A N 1
ATOM 4750 C CA . GLY A 1 619 ? -8.82 25.047 2.111 1 91 619 GLY A CA 1
ATOM 4751 C C . GLY A 1 619 ? -9.008 24.078 3.264 1 91 619 GLY A C 1
ATOM 4752 O O . GLY A 1 619 ? -10.125 23.609 3.504 1 91 619 GLY A O 1
ATOM 4753 N N . GLN A 1 620 ? -7.961 23.75 3.93 1 93 620 GLN A N 1
ATOM 4754 C CA . GLN A 1 620 ? -8.07 22.781 5.008 1 93 620 GLN A CA 1
ATOM 4755 C C . GLN A 1 620 ? -8.953 23.297 6.137 1 93 620 GLN A C 1
ATOM 4757 O O . GLN A 1 620 ? -9.672 22.531 6.777 1 93 620 GLN A O 1
ATOM 4762 N N . PHE A 1 621 ? -8.969 24.609 6.352 1 91.75 621 PHE A N 1
ATOM 4763 C CA . PHE A 1 621 ? -9.797 25.188 7.402 1 91.75 621 PHE A CA 1
ATOM 4764 C C . PHE A 1 621 ? -11.219 25.422 6.902 1 91.75 621 PHE A C 1
ATOM 4766 O O . PHE A 1 621 ? -12.18 25.297 7.668 1 91.75 621 PHE A O 1
ATOM 4773 N N . ALA A 1 622 ? -11.297 25.781 5.676 1 89.69 622 ALA A N 1
ATOM 4774 C CA . ALA A 1 622 ? -12.633 25.891 5.094 1 89.69 622 ALA A CA 1
ATOM 4775 C C . ALA A 1 622 ? -13.375 24.547 5.16 1 89.69 622 ALA A C 1
ATOM 4777 O O . ALA A 1 622 ? -14.57 24.5 5.441 1 89.69 622 ALA A O 1
ATOM 4778 N N . GLU A 1 623 ? -12.633 23.562 4.859 1 91 623 GLU A N 1
ATOM 4779 C CA . GLU A 1 623 ? -13.219 22.234 4.934 1 91 623 GLU A CA 1
ATOM 4780 C C . GLU A 1 623 ? -13.555 21.859 6.375 1 91 623 GLU A C 1
ATOM 4782 O O . GLU A 1 623 ? -14.539 21.156 6.629 1 91 623 GLU A O 1
ATOM 4787 N N . ALA A 1 624 ? -12.68 22.219 7.273 1 92.19 624 ALA A N 1
ATOM 4788 C CA . ALA A 1 624 ? -12.953 21.969 8.688 1 92.19 624 ALA A CA 1
ATOM 4789 C C . ALA A 1 624 ? -14.266 22.609 9.117 1 92.19 624 ALA A C 1
ATOM 4791 O O . ALA A 1 624 ? -15.039 22.016 9.859 1 92.19 624 ALA A O 1
ATOM 4792 N N . PHE A 1 625 ? -14.539 23.797 8.648 1 91.56 625 PHE A N 1
ATOM 4793 C CA . PHE A 1 625 ? -15.781 24.5 8.961 1 91.56 625 PHE A CA 1
ATOM 4794 C C . PHE A 1 625 ? -16.984 23.766 8.375 1 91.56 625 PHE A C 1
ATOM 4796 O O . PHE A 1 625 ? -18.016 23.609 9.039 1 91.56 625 PHE A O 1
ATOM 4803 N N . ARG A 1 626 ? -16.812 23.344 7.246 1 88.12 626 ARG A N 1
ATOM 4804 C CA . ARG A 1 626 ? -17.906 22.656 6.566 1 88.12 626 ARG A CA 1
ATOM 4805 C C . ARG A 1 626 ? -18.297 21.391 7.301 1 88.12 626 ARG A C 1
ATOM 4807 O O . ARG A 1 626 ? -19.469 21.047 7.398 1 88.12 626 ARG A O 1
ATOM 4814 N N . CYS A 1 627 ? -17.359 20.703 7.77 1 88 627 CYS A N 1
ATOM 4815 C CA . CYS A 1 627 ? -17.594 19.391 8.383 1 88 627 CYS A CA 1
ATOM 4816 C C . CYS A 1 627 ? -18 19.547 9.844 1 88 627 CYS A C 1
ATOM 4818 O O . CYS A 1 627 ? -18.469 18.578 10.453 1 88 627 CYS A O 1
ATOM 4820 N N . ARG A 1 628 ? -17.875 20.703 10.344 1 89.56 628 ARG A N 1
ATOM 4821 C CA . ARG A 1 628 ? -18.141 20.938 11.758 1 89.56 628 ARG A CA 1
ATOM 4822 C C . ARG A 1 628 ? -19.625 20.812 12.062 1 89.56 628 ARG A C 1
ATOM 4824 O O . ARG A 1 628 ? -20.469 21.312 11.312 1 89.56 628 ARG A O 1
ATOM 4831 N N . SER A 1 629 ? -20 20.047 13.078 1 87.69 629 SER A N 1
ATOM 4832 C CA . SER A 1 629 ? -21.391 19.969 13.531 1 87.69 629 SER A CA 1
ATOM 4833 C C . SER A 1 629 ? -21.875 21.328 14.039 1 87.69 629 SER A C 1
ATOM 4835 O O . SER A 1 629 ? -21.172 22 14.797 1 87.69 629 SER A O 1
ATOM 4837 N N . ARG A 1 630 ? -23.016 21.719 13.688 1 88.5 630 ARG A N 1
ATOM 4838 C CA . ARG A 1 630 ? -23.516 23.031 14.047 1 88.5 630 ARG A CA 1
ATOM 4839 C C . ARG A 1 630 ? -24.453 22.969 15.242 1 88.5 630 ARG A C 1
ATOM 4841 O O . ARG A 1 630 ? -25.234 22.031 15.367 1 88.5 630 ARG A O 1
ATOM 4848 N N . VAL A 1 631 ? -24.141 23.922 16.141 1 90.88 631 VAL A N 1
ATOM 4849 C CA . VAL A 1 631 ? -25.016 24.125 17.297 1 90.88 631 VAL A CA 1
ATOM 4850 C C . VAL A 1 631 ? -25.641 25.516 17.219 1 90.88 631 VAL A C 1
ATOM 4852 O O . VAL A 1 631 ? -24.922 26.531 17.281 1 90.88 631 VAL A O 1
ATOM 4855 N N . GLY A 1 632 ? -26.938 25.609 17 1 89.06 632 GLY A N 1
ATOM 4856 C CA . GLY A 1 632 ? -27.625 26.891 16.922 1 89.06 632 GLY A CA 1
ATOM 4857 C C . GLY A 1 632 ? -27.984 27.438 18.281 1 89.06 632 GLY A C 1
ATOM 4858 O O . GLY A 1 632 ? -27.953 26.734 19.297 1 89.06 632 GLY A O 1
ATOM 4859 N N . PRO A 1 633 ? -28.219 28.828 18.328 1 88.25 633 PRO A N 1
ATOM 4860 C CA . PRO A 1 633 ? -28.625 29.422 19.594 1 88.25 633 PRO A CA 1
ATOM 4861 C C . PRO A 1 633 ? -29.984 28.922 20.078 1 88.25 633 PRO A C 1
ATOM 4863 O O . PRO A 1 633 ? -30.875 28.656 19.266 1 88.25 633 PRO A O 1
ATOM 4866 N N . PRO A 1 634 ? -30.031 28.688 21.391 1 84.62 634 PRO A N 1
ATOM 4867 C CA . PRO A 1 634 ? -31.359 28.391 21.938 1 84.62 634 PRO A CA 1
ATOM 4868 C C . PRO A 1 634 ? -32.375 29.516 21.688 1 84.62 634 PRO A C 1
ATOM 4870 O O . PRO A 1 634 ? -31.984 30.625 21.344 1 84.62 634 PRO A O 1
ATOM 4873 N N . PRO A 1 635 ? -33.719 29.047 21.719 1 76.31 635 PRO A N 1
ATOM 4874 C CA . PRO A 1 635 ? -34.75 30.062 21.453 1 76.31 635 PRO A CA 1
ATOM 4875 C C . PRO A 1 635 ? -34.625 31.266 22.391 1 76.31 635 PRO A C 1
ATOM 4877 O O . PRO A 1 635 ? -34.469 31.094 23.609 1 76.31 635 PRO A O 1
ATOM 4880 N N . GLY A 1 636 ? -34.156 32.531 22 1 63.25 636 GLY A N 1
ATOM 4881 C CA . GLY A 1 636 ? -34.156 33.844 22.656 1 63.25 636 GLY A CA 1
ATOM 4882 C C . GLY A 1 636 ? -35.188 34.781 22.047 1 63.25 636 GLY A C 1
ATOM 4883 O O . GLY A 1 636 ? -36 34.406 21.203 1 63.25 636 GLY A O 1
ATOM 4884 N N . PRO A 1 637 ? -35.469 36.156 22.391 1 66.38 637 PRO A N 1
ATOM 4885 C CA . PRO A 1 637 ? -34.656 36.906 23.328 1 66.38 637 PRO A CA 1
ATOM 4886 C C . PRO A 1 637 ? -34.938 36.594 24.797 1 66.38 637 PRO A C 1
ATOM 4888 O O . PRO A 1 637 ? -35.969 35.969 25.094 1 66.38 637 PRO A O 1
ATOM 4891 N N . ALA A 1 638 ? -33.906 37.031 25.625 1 65.12 638 ALA A N 1
ATOM 4892 C CA . ALA A 1 638 ? -34.094 37 27.078 1 65.12 638 ALA A CA 1
ATOM 4893 C C . ALA A 1 638 ? -35.406 37.656 27.484 1 65.12 638 ALA A C 1
ATOM 4895 O O . ALA A 1 638 ? -35.656 38.812 27.125 1 65.12 638 ALA A O 1
ATOM 4896 N N . GLY A 1 639 ? -36.469 37 27.594 1 60.88 639 GLY A N 1
ATOM 4897 C CA . GLY A 1 639 ? -37.781 37.5 28 1 60.88 639 GLY A CA 1
ATOM 4898 C C . GLY A 1 639 ? -38.25 36.906 29.328 1 60.88 639 GLY A C 1
ATOM 4899 O O . GLY A 1 639 ? -37.469 36.281 30.031 1 60.88 639 GLY A O 1
ATOM 4900 N N . PRO A 1 640 ? -39.438 37.281 29.656 1 62 640 PRO A N 1
ATOM 4901 C CA . PRO A 1 640 ? -40 36.656 30.859 1 62 640 PRO A CA 1
ATOM 4902 C C . PRO A 1 640 ? -39.969 35.156 30.812 1 62 640 PRO A C 1
ATOM 4904 O O . PRO A 1 640 ? -40.25 34.531 29.781 1 62 640 PRO A O 1
ATOM 4907 N N . GLY A 1 641 ? -39.312 34.5 31.719 1 60.91 641 GLY A N 1
ATOM 4908 C CA . GLY A 1 641 ? -39.219 33.062 31.828 1 60.91 641 GLY A CA 1
ATOM 4909 C C . GLY A 1 641 ? -37.906 32.531 31.25 1 60.91 641 GLY A C 1
ATOM 4910 O O . GLY A 1 641 ? -37.719 31.312 31.188 1 60.91 641 GLY A O 1
ATOM 4911 N N . TRP A 1 642 ? -37.156 33.469 30.875 1 65 642 TRP A N 1
ATOM 4912 C CA . TRP A 1 642 ? -35.906 33.031 30.266 1 65 642 TRP A CA 1
ATOM 4913 C C . TRP A 1 642 ? -35.031 32.281 31.281 1 65 642 TRP A C 1
ATOM 4915 O O . TRP A 1 642 ? -34.812 32.781 32.406 1 65 642 TRP A O 1
ATOM 4925 N N . ASP A 1 643 ? -34.781 31.109 30.906 1 66.88 643 ASP A N 1
ATOM 4926 C CA . ASP A 1 643 ? -33.938 30.266 31.734 1 66.88 643 ASP A CA 1
ATOM 4927 C C . ASP A 1 643 ? -32.5 30.328 31.297 1 66.88 643 ASP A C 1
ATOM 4929 O O . ASP A 1 643 ? -32.094 29.609 30.375 1 66.88 643 ASP A O 1
ATOM 4933 N N . THR A 1 644 ? -31.781 31.188 31.969 1 66.88 644 THR A N 1
ATOM 4934 C CA . THR A 1 644 ? -30.359 31.312 31.625 1 66.88 644 THR A CA 1
ATOM 4935 C C . THR A 1 644 ? -29.594 30.047 32 1 66.88 644 THR A C 1
ATOM 4937 O O . THR A 1 644 ? -28.484 29.828 31.531 1 66.88 644 THR A O 1
ATOM 4940 N N . ASP A 1 645 ? -30.297 29.156 32.781 1 69.38 645 ASP A N 1
ATOM 4941 C CA . ASP A 1 645 ? -29.641 27.938 33.281 1 69.38 645 ASP A CA 1
ATOM 4942 C C . ASP A 1 645 ? -29.859 26.781 32.312 1 69.38 645 ASP A C 1
ATOM 4944 O O . ASP A 1 645 ? -29.453 25.656 32.594 1 69.38 645 ASP A O 1
ATOM 4948 N N . ASP A 1 646 ? -30.5 27.219 31.234 1 77.56 646 ASP A N 1
ATOM 4949 C CA . ASP A 1 646 ? -30.625 26.219 30.172 1 77.56 646 ASP A CA 1
ATOM 4950 C C . ASP A 1 646 ? -29.266 25.797 29.656 1 77.56 646 ASP A C 1
ATOM 4952 O O . ASP A 1 646 ? -28.5 26.609 29.141 1 77.56 646 ASP A O 1
ATOM 4956 N N . HIS A 1 647 ? -28.938 24.5 29.766 1 79.31 647 HIS A N 1
ATOM 4957 C CA . HIS A 1 647 ? -27.625 23.938 29.422 1 79.31 647 HIS A CA 1
ATOM 4958 C C . HIS A 1 647 ? -27.312 24.172 27.953 1 79.31 647 HIS A C 1
ATOM 4960 O O . HIS A 1 647 ? -26.141 24.141 27.547 1 79.31 647 HIS A O 1
ATOM 4966 N N . ARG A 1 648 ? -28.422 24.359 27.25 1 87.69 648 ARG A N 1
ATOM 4967 C CA . ARG A 1 648 ? -28.234 24.562 25.812 1 87.69 648 ARG A CA 1
ATOM 4968 C C . ARG A 1 648 ? -27.453 25.844 25.547 1 87.69 648 ARG A C 1
ATOM 4970 O O . ARG A 1 648 ? -26.844 25.984 24.484 1 87.69 648 ARG A O 1
ATOM 4977 N N . TRP A 1 649 ? -27.422 26.844 26.391 1 87.88 649 TRP A N 1
ATOM 4978 C CA . TRP A 1 649 ? -26.625 28.062 26.234 1 87.88 649 TRP A CA 1
ATOM 4979 C C . TRP A 1 649 ? -25.141 27.781 26.438 1 87.88 649 TRP A C 1
ATOM 4981 O O . TRP A 1 649 ? -24.297 28.375 25.766 1 87.88 649 TRP A O 1
ATOM 4991 N N . GLY A 1 650 ? -24.875 26.891 27.328 1 89.19 650 GLY A N 1
ATOM 4992 C CA . GLY A 1 650 ? -23.5 26.453 27.516 1 89.19 650 GLY A CA 1
ATOM 4993 C C . GLY A 1 650 ? -22.938 25.75 26.297 1 89.19 650 GLY A C 1
ATOM 4994 O O . GLY A 1 650 ? -21.781 26 25.922 1 89.19 650 GLY A O 1
ATOM 4995 N N . GLU A 1 651 ? -23.781 24.953 25.703 1 90.94 651 GLU A N 1
ATOM 4996 C CA . GLU A 1 651 ? -23.359 24.25 24.5 1 90.94 651 GLU A CA 1
ATOM 4997 C C . GLU A 1 651 ? -23.109 25.219 23.344 1 90.94 651 GLU A C 1
ATOM 4999 O O . GLU A 1 651 ? -22.156 25.062 22.594 1 90.94 651 GLU A O 1
ATOM 5004 N N . TYR A 1 652 ? -24.016 26.109 23.297 1 92.75 652 TYR A N 1
ATOM 5005 C CA . TYR A 1 652 ? -23.875 27.109 22.25 1 92.75 652 TYR A CA 1
ATOM 5006 C C . TYR A 1 652 ? -22.594 27.922 22.438 1 92.75 652 TYR A C 1
ATOM 5008 O O . TYR A 1 652 ? -21.844 28.141 21.484 1 92.75 652 TYR A O 1
ATOM 5016 N N . TYR A 1 653 ? -22.359 28.359 23.641 1 93.19 653 TYR A N 1
ATOM 5017 C CA . TYR A 1 653 ? -21.172 29.141 23.938 1 93.19 653 TYR A CA 1
ATOM 5018 C C . TYR A 1 653 ? -19.906 28.328 23.688 1 93.19 653 TYR A C 1
ATOM 5020 O O . TYR A 1 653 ? -18.922 28.859 23.156 1 93.19 653 TYR A O 1
ATOM 5028 N N . GLN A 1 654 ? -19.922 27.125 24.016 1 93.69 654 GLN A N 1
ATOM 5029 C CA . GLN A 1 654 ? -18.797 26.234 23.75 1 93.69 654 GLN A CA 1
ATOM 5030 C C . GLN A 1 6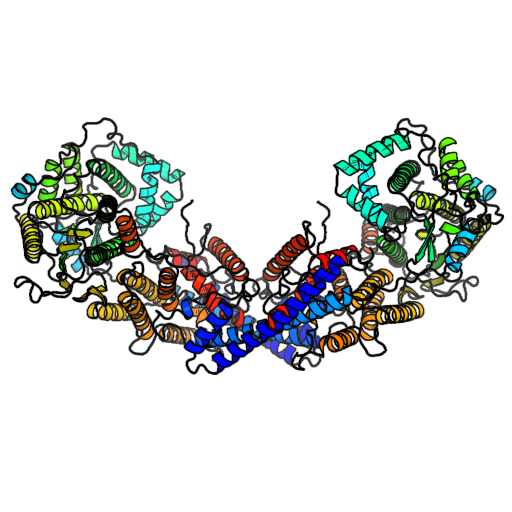54 ? -18.562 26.078 22.25 1 93.69 654 GLN A C 1
ATOM 5032 O O . GLN A 1 654 ? -17.406 26.031 21.812 1 93.69 654 GLN A O 1
ATOM 5037 N N . HIS A 1 655 ? -19.594 25.938 21.516 1 94.19 655 HIS A N 1
ATOM 5038 C CA . HIS A 1 655 ? -19.5 25.812 20.062 1 94.19 655 HIS A CA 1
ATOM 5039 C C . HIS A 1 655 ? -18.844 27.062 19.469 1 94.19 655 HIS A C 1
ATOM 5041 O O . HIS A 1 655 ? -18 26.953 18.594 1 94.19 655 HIS A O 1
ATOM 5047 N N . LEU A 1 656 ? -19.234 28.25 19.969 1 94.06 656 LEU A N 1
ATOM 5048 C CA . LEU A 1 656 ? -18.734 29.5 19.438 1 94.06 656 LEU A CA 1
ATOM 5049 C C . LEU A 1 656 ? -17.25 29.672 19.734 1 94.06 656 LEU A C 1
ATOM 5051 O O . LEU A 1 656 ? -16.531 30.312 18.969 1 94.06 656 LEU A O 1
ATOM 5055 N N . THR A 1 657 ? -16.797 29.062 20.781 1 94.81 657 THR A N 1
ATOM 5056 C CA . THR A 1 657 ? -15.43 29.312 21.219 1 94.81 657 THR A CA 1
ATOM 5057 C C . THR A 1 657 ? -14.516 28.156 20.844 1 94.81 657 THR A C 1
ATOM 5059 O O . THR A 1 657 ? -13.297 28.234 21 1 94.81 657 THR A O 1
ATOM 5062 N N . ALA A 1 658 ? -15.055 27.109 20.297 1 93.56 658 ALA A N 1
ATOM 5063 C CA . ALA A 1 658 ? -14.258 25.953 19.938 1 93.56 658 ALA A CA 1
ATOM 5064 C C . ALA A 1 658 ? -13.297 26.266 18.797 1 93.56 658 ALA A C 1
ATOM 5066 O O . ALA A 1 658 ? -13.68 26.922 17.828 1 93.56 658 ALA A O 1
ATOM 5067 N N . PRO A 1 659 ? -12.031 25.906 18.922 1 91.88 659 PRO A N 1
ATOM 5068 C CA . PRO A 1 659 ? -11.07 26.156 17.844 1 91.88 659 PRO A CA 1
ATOM 5069 C C . PRO A 1 659 ? -11.391 25.359 16.578 1 91.88 659 PRO A C 1
ATOM 5071 O O . PRO A 1 659 ? -12.055 24.328 16.641 1 91.88 659 PRO A O 1
ATOM 5074 N N . LEU A 1 660 ? -10.969 25.875 15.484 1 91.69 660 LEU A N 1
ATOM 5075 C CA . LEU A 1 660 ? -11.078 25.188 14.203 1 91.69 660 LEU A CA 1
ATOM 5076 C C . LEU A 1 660 ? -9.781 24.453 13.867 1 91.69 660 LEU A C 1
ATOM 5078 O O . LEU A 1 660 ? -8.789 25.078 13.484 1 91.69 660 LEU A O 1
ATOM 5082 N N . LEU A 1 661 ? -9.805 23.188 13.906 1 90.81 661 LEU A N 1
ATOM 5083 C CA . LEU A 1 661 ? -8.641 22.375 13.539 1 90.81 661 LEU A CA 1
ATOM 5084 C C . LEU A 1 661 ? -8.664 22.031 12.055 1 90.81 661 LEU A C 1
ATOM 5086 O O . LEU A 1 661 ? -9.727 21.75 11.5 1 90.81 661 LEU A O 1
ATOM 5090 N N . PRO A 1 662 ? -7.504 22.062 11.438 1 92.69 662 PRO A N 1
ATOM 5091 C CA . PRO A 1 662 ? -7.477 21.766 10.008 1 92.69 662 PRO A CA 1
ATOM 5092 C C . PRO A 1 662 ? -7.996 20.359 9.688 1 92.69 662 PRO A C 1
ATOM 5094 O O . PRO A 1 662 ? -7.691 19.406 10.414 1 92.69 662 PRO A O 1
ATOM 5097 N N . ALA A 1 663 ? -8.75 20.25 8.609 1 94.12 663 ALA A N 1
ATOM 5098 C CA . ALA A 1 663 ? -9.305 18.969 8.18 1 94.12 663 ALA A CA 1
ATOM 5099 C C . ALA A 1 663 ? -8.312 18.188 7.32 1 94.12 663 ALA A C 1
ATOM 5101 O O . ALA A 1 663 ? -7.578 18.781 6.523 1 94.12 663 ALA A O 1
ATOM 5102 N N . ALA A 1 664 ? -8.281 16.906 7.508 1 92.75 664 ALA A N 1
ATOM 5103 C CA . ALA A 1 664 ? -7.512 16.016 6.637 1 92.75 664 ALA A CA 1
ATOM 5104 C C . ALA A 1 664 ? -8.383 15.43 5.531 1 92.75 664 ALA A C 1
ATOM 5106 O O . ALA A 1 664 ? -9.609 15.359 5.672 1 92.75 664 ALA A O 1
ATOM 5107 N N . PRO A 1 665 ? -7.754 15.117 4.395 1 92.25 665 PRO A N 1
ATOM 5108 C CA . PRO A 1 665 ? -8.539 14.469 3.342 1 92.25 665 PRO A CA 1
ATOM 5109 C C . PRO A 1 665 ? -8.984 13.055 3.721 1 92.25 665 PRO A C 1
ATOM 5111 O O . PRO A 1 665 ? -8.375 12.422 4.582 1 92.25 665 PRO A O 1
ATOM 5114 N N . ARG A 1 666 ? -10.078 12.656 3.033 1 86.88 666 ARG A N 1
ATOM 5115 C CA . ARG A 1 666 ? -10.508 11.266 3.203 1 86.88 666 ARG A CA 1
ATOM 5116 C C . ARG A 1 666 ? -9.414 10.297 2.76 1 86.88 666 ARG A C 1
ATOM 5118 O O . ARG A 1 666 ? -8.828 10.461 1.69 1 86.88 666 ARG A O 1
ATOM 5125 N N . GLU A 1 667 ? -9.172 9.336 3.504 1 81.12 667 GLU A N 1
ATOM 5126 C CA . GLU A 1 667 ? -8.078 8.406 3.244 1 81.12 667 GLU A CA 1
ATOM 5127 C C . GLU A 1 667 ? -8.5 7.301 2.283 1 81.12 667 GLU A C 1
ATOM 5129 O O . GLU A 1 667 ? -9.492 6.613 2.521 1 81.12 667 GLU A O 1
ATOM 5134 N N . THR A 1 668 ? -7.895 7.223 1.124 1 77.31 668 THR A N 1
ATOM 5135 C CA . THR A 1 668 ? -8.039 6.105 0.199 1 77.31 668 THR A CA 1
ATOM 5136 C C . THR A 1 668 ? -6.93 5.082 0.408 1 77.31 668 THR A C 1
ATOM 5138 O O . THR A 1 668 ? -5.961 5.348 1.124 1 77.31 668 THR A O 1
ATOM 5141 N N . ALA A 1 669 ? -7.066 3.883 -0.113 1 68.88 669 ALA A N 1
ATOM 5142 C CA . ALA A 1 669 ? -6.027 2.865 0.019 1 68.88 669 ALA A CA 1
ATOM 5143 C C . ALA A 1 669 ? -4.711 3.346 -0.583 1 68.88 669 ALA A C 1
ATOM 5145 O O . ALA A 1 669 ? -3.641 3.133 -0.003 1 68.88 669 ALA A O 1
ATOM 5146 N N . ALA A 1 670 ? -4.844 4.004 -1.675 1 70.38 670 ALA A N 1
ATOM 5147 C CA . ALA A 1 670 ? -3.65 4.527 -2.336 1 70.38 670 ALA A CA 1
ATOM 5148 C C . ALA A 1 670 ? -2.967 5.586 -1.474 1 70.38 670 ALA A C 1
ATOM 5150 O O . ALA A 1 670 ? -1.737 5.613 -1.374 1 70.38 670 ALA A O 1
ATOM 5151 N N . MET A 1 671 ? -3.715 6.375 -0.851 1 80.75 671 MET A N 1
ATOM 5152 C CA . MET A 1 671 ? -3.178 7.438 -0.009 1 80.75 671 MET A CA 1
ATOM 5153 C C . MET A 1 671 ? -2.51 6.863 1.235 1 80.75 671 MET A C 1
ATOM 5155 O O . MET A 1 671 ? -1.484 7.379 1.688 1 80.75 671 MET A O 1
ATOM 5159 N N . LYS A 1 672 ? -3.143 5.82 1.728 1 78.88 672 LYS A N 1
ATOM 5160 C CA . LYS A 1 672 ? -2.566 5.184 2.906 1 78.88 672 LYS A CA 1
ATOM 5161 C C . LYS A 1 672 ? -1.159 4.664 2.619 1 78.88 672 LYS A C 1
ATOM 5163 O O . LYS A 1 672 ? -0.25 4.84 3.434 1 78.88 672 LYS A O 1
ATOM 5168 N N . GLY A 1 673 ? -1.05 4.059 1.479 1 74.19 673 GLY A N 1
ATOM 5169 C CA . GLY A 1 673 ? 0.263 3.568 1.089 1 74.19 673 GLY A CA 1
ATOM 5170 C C . GLY A 1 673 ? 1.274 4.676 0.875 1 74.19 673 GLY A C 1
ATOM 5171 O O . GLY A 1 673 ? 2.428 4.566 1.298 1 74.19 673 GLY A O 1
ATOM 5172 N N . MET A 1 674 ? 0.885 5.742 0.31 1 79.25 674 MET A N 1
ATOM 5173 C CA . MET A 1 674 ? 1.758 6.883 0.046 1 79.25 674 MET A CA 1
ATOM 5174 C C . MET A 1 674 ? 2.188 7.551 1.349 1 79.25 674 MET A C 1
ATOM 5176 O O . MET A 1 674 ? 3.355 7.91 1.512 1 79.25 674 MET A O 1
ATOM 5180 N N . VAL A 1 675 ? 1.215 7.734 2.217 1 82.12 675 VAL A N 1
ATOM 5181 C CA . VAL A 1 675 ? 1.49 8.375 3.498 1 82.12 675 VAL A CA 1
ATOM 5182 C C . VAL A 1 675 ? 2.48 7.531 4.297 1 82.12 675 VAL A C 1
ATOM 5184 O O . VAL A 1 675 ? 3.418 8.062 4.895 1 82.12 675 VAL A O 1
ATOM 5187 N N . ALA A 1 676 ? 2.26 6.234 4.227 1 76.5 676 ALA A N 1
ATOM 5188 C CA . ALA A 1 676 ? 3.172 5.336 4.93 1 76.5 676 ALA A CA 1
ATOM 5189 C C . ALA A 1 676 ? 4.59 5.445 4.371 1 76.5 676 ALA A C 1
ATOM 5191 O O . ALA A 1 676 ? 5.562 5.418 5.125 1 76.5 676 ALA A O 1
ATOM 5192 N N . ASP A 1 677 ? 4.703 5.551 3.139 1 75.31 677 ASP A N 1
ATOM 5193 C CA . ASP A 1 677 ? 6.004 5.688 2.484 1 75.31 677 ASP A CA 1
ATOM 5194 C C . ASP A 1 677 ? 6.695 6.984 2.898 1 75.31 677 ASP A C 1
ATOM 5196 O O . ASP A 1 677 ? 7.902 7.004 3.139 1 75.31 677 ASP A O 1
ATOM 5200 N N . PHE A 1 678 ? 5.969 8.008 2.971 1 76.94 678 PHE A N 1
ATOM 5201 C CA . PHE A 1 678 ? 6.539 9.297 3.334 1 76.94 678 PHE A CA 1
ATOM 5202 C C . PHE A 1 678 ? 6.926 9.32 4.809 1 76.94 678 PHE A C 1
ATOM 5204 O O . PHE A 1 678 ? 7.906 9.969 5.184 1 76.94 678 PHE A O 1
ATOM 5211 N N . ILE A 1 679 ? 6.164 8.609 5.613 1 72.81 679 ILE A N 1
ATOM 5212 C CA . ILE A 1 679 ? 6.508 8.5 7.027 1 72.81 679 ILE A CA 1
ATOM 5213 C C . ILE A 1 679 ? 7.816 7.73 7.184 1 72.81 679 ILE A C 1
ATOM 5215 O O . ILE A 1 679 ? 8.695 8.133 7.949 1 72.81 679 ILE A O 1
ATOM 5219 N N . ASP A 1 680 ? 7.957 6.684 6.426 1 71.38 680 ASP A N 1
ATOM 5220 C CA . ASP A 1 680 ? 9.164 5.871 6.48 1 71.38 680 ASP A CA 1
ATOM 5221 C C . ASP A 1 680 ? 10.383 6.672 6.023 1 71.38 680 ASP A C 1
ATOM 5223 O O . ASP A 1 680 ? 11.453 6.598 6.641 1 71.38 680 ASP A O 1
ATOM 5227 N N . ARG A 1 681 ? 10.258 7.43 5.109 1 71.31 681 ARG A N 1
ATOM 5228 C CA . ARG A 1 681 ? 11.336 8.258 4.59 1 71.31 681 ARG A CA 1
ATOM 5229 C C . ARG A 1 681 ? 11.719 9.352 5.582 1 71.31 681 ARG A C 1
ATOM 5231 O O . ARG A 1 681 ? 12.898 9.641 5.781 1 71.31 681 ARG A O 1
ATOM 5238 N N . GLY A 1 682 ? 10.648 9.984 6.059 1 65.5 682 GLY A N 1
ATOM 5239 C CA . GLY A 1 682 ? 10.891 11.016 7.059 1 65.5 682 GLY A CA 1
ATOM 5240 C C . GLY A 1 682 ? 11.641 10.5 8.273 1 65.5 682 GLY A C 1
ATOM 5241 O O . GLY A 1 682 ? 12.531 11.18 8.789 1 65.5 682 GLY A O 1
ATOM 5242 N N . SER A 1 683 ? 11.297 9.312 8.586 1 65.44 683 SER A N 1
ATOM 5243 C CA . SER A 1 683 ? 11.961 8.695 9.734 1 65.44 683 SER A CA 1
ATOM 5244 C C . SER A 1 683 ? 13.438 8.422 9.43 1 65.44 683 SER A C 1
ATOM 5246 O O . SER A 1 683 ? 14.289 8.555 10.312 1 65.44 683 SER A O 1
ATOM 5248 N N . THR A 1 684 ? 13.68 8.18 8.234 1 63.62 684 THR A N 1
ATOM 5249 C CA . THR A 1 684 ? 15.047 7.902 7.828 1 63.62 684 THR A CA 1
ATOM 5250 C C . THR A 1 684 ? 15.875 9.188 7.773 1 63.62 684 THR A C 1
ATOM 5252 O O . THR A 1 684 ? 17.047 9.195 8.172 1 63.62 684 THR A O 1
ATOM 5255 N N . ILE A 1 685 ? 15.258 10.242 7.316 1 61.94 685 ILE A N 1
ATOM 5256 C CA . ILE A 1 685 ? 15.977 11.5 7.109 1 61.94 685 ILE A CA 1
ATOM 5257 C C . ILE A 1 685 ? 16.172 12.203 8.453 1 61.94 685 ILE A C 1
ATOM 5259 O O . ILE A 1 685 ? 17.219 12.789 8.703 1 61.94 685 ILE A O 1
ATOM 5263 N N . SER A 1 686 ? 15.117 12.188 9.32 1 58.78 686 SER A N 1
ATOM 5264 C CA . SER A 1 686 ? 15.172 12.93 10.57 1 58.78 686 SER A CA 1
ATOM 5265 C C . SER A 1 686 ? 15.867 12.117 11.664 1 58.78 686 SER A C 1
ATOM 5267 O O . SER A 1 686 ? 16.141 12.633 12.75 1 58.78 686 SER A O 1
ATOM 5269 N N . HIS A 1 687 ? 16.406 11 11.234 1 50.34 687 HIS A N 1
ATOM 5270 C CA . HIS A 1 687 ? 16.984 10.094 12.227 1 50.34 687 HIS A CA 1
ATOM 5271 C C . HIS A 1 687 ? 16.062 9.922 13.43 1 50.34 687 HIS A C 1
ATOM 5273 O O . HIS A 1 687 ? 16.516 9.859 14.57 1 50.34 687 HIS A O 1
ATOM 5279 N N . GLY A 1 688 ? 14.836 10.203 13.281 1 55.62 688 GLY A N 1
ATOM 5280 C CA . GLY A 1 688 ? 13.836 10 14.32 1 55.62 688 GLY A CA 1
ATOM 5281 C C . GLY A 1 688 ? 12.523 9.453 13.781 1 55.62 688 GLY A C 1
ATOM 5282 O O . GLY A 1 688 ? 12.281 9.492 12.578 1 55.62 688 GLY A O 1
ATOM 5283 N N . ARG A 1 689 ? 11.844 8.68 14.641 1 57.22 689 ARG A N 1
ATOM 5284 C CA . ARG A 1 689 ? 10.602 8.047 14.227 1 57.22 689 ARG A CA 1
ATOM 5285 C C . ARG A 1 689 ? 9.516 9.078 13.938 1 57.22 689 ARG A C 1
ATOM 5287 O O . ARG A 1 689 ? 9.18 9.891 14.812 1 57.22 689 ARG A O 1
ATOM 5294 N N . GLN A 1 690 ? 9.18 9.281 12.703 1 65.38 690 GLN A N 1
ATOM 5295 C CA . GLN A 1 690 ? 8.031 10.094 12.312 1 65.38 690 GLN A CA 1
ATOM 5296 C C . GLN A 1 690 ? 6.723 9.344 12.531 1 65.38 690 GLN A C 1
ATOM 5298 O O . GLN A 1 690 ? 6.562 8.219 12.055 1 65.38 690 GLN A O 1
ATOM 5303 N N . ARG A 1 691 ? 5.926 9.859 13.281 1 61.84 691 ARG A N 1
ATOM 5304 C CA . ARG A 1 691 ? 4.723 9.125 13.648 1 61.84 691 ARG A CA 1
ATOM 5305 C C . ARG A 1 691 ? 3.605 9.359 12.641 1 61.84 691 ARG A C 1
ATOM 5307 O O . ARG A 1 691 ? 2.725 8.516 12.469 1 61.84 691 ARG A O 1
ATOM 5314 N N . GLY A 1 692 ? 3.598 10.602 12.047 1 76.19 692 GLY A N 1
ATOM 5315 C CA . GLY A 1 692 ? 2.506 10.883 11.133 1 76.19 692 GLY A CA 1
ATOM 5316 C C . GLY A 1 692 ? 2.811 12.023 10.172 1 76.19 692 GLY A C 1
ATOM 5317 O O . GLY A 1 692 ? 3.945 12.5 10.109 1 76.19 692 GLY A O 1
ATOM 5318 N N . LEU A 1 693 ? 1.746 12.367 9.391 1 85.25 693 LEU A N 1
ATOM 5319 C CA . LEU A 1 693 ? 1.821 13.484 8.445 1 85.25 693 LEU A CA 1
ATOM 5320 C C . LEU A 1 693 ? 0.702 14.484 8.703 1 85.25 693 LEU A C 1
ATOM 5322 O O . LEU A 1 693 ? -0.463 14.102 8.836 1 85.25 693 LEU A O 1
ATOM 5326 N N . ALA A 1 694 ? 1.042 15.758 8.852 1 87.88 694 ALA A N 1
ATOM 5327 C CA . ALA A 1 694 ? 0.061 16.812 9.086 1 87.88 694 ALA A CA 1
ATOM 5328 C C . ALA A 1 694 ? -0.979 16.859 7.969 1 87.88 694 ALA A C 1
ATOM 5330 O O . ALA A 1 694 ? -0.696 16.469 6.832 1 87.88 694 ALA A O 1
ATOM 5331 N N . PRO A 1 695 ? -2.205 17.281 8.273 1 91.94 695 PRO A N 1
ATOM 5332 C CA . PRO A 1 695 ? -3.258 17.375 7.262 1 91.94 695 PRO A CA 1
ATOM 5333 C C . PRO A 1 695 ? -2.824 18.156 6.027 1 91.94 695 PRO A C 1
ATOM 5335 O O . PRO A 1 695 ? -3.162 17.781 4.902 1 91.94 695 PRO A O 1
ATOM 5338 N N . TYR A 1 696 ? -2.018 19.156 6.266 1 93.44 696 TYR A N 1
ATOM 5339 C CA . TYR A 1 696 ? -1.559 19.969 5.145 1 93.44 696 TYR A CA 1
ATOM 5340 C C . TYR A 1 696 ? -0.835 19.109 4.109 1 93.44 696 TYR A C 1
ATOM 5342 O O . TYR A 1 696 ? -1.143 19.172 2.918 1 93.44 696 TYR A O 1
ATOM 5350 N N . TRP A 1 697 ? 0.047 18.391 4.52 1 92.5 697 TRP A N 1
ATOM 5351 C CA . TRP A 1 697 ? 0.856 17.594 3.604 1 92.5 697 TRP A CA 1
ATOM 5352 C C . TRP A 1 697 ? 0.035 16.469 2.998 1 92.5 697 TRP A C 1
ATOM 5354 O O . TRP A 1 697 ? 0.263 16.062 1.854 1 92.5 697 TRP A O 1
ATOM 5364 N N . ARG A 1 698 ? -0.863 15.961 3.779 1 93.31 698 ARG A N 1
ATOM 5365 C CA . ARG A 1 698 ? -1.758 14.961 3.211 1 93.31 698 ARG A CA 1
ATOM 5366 C C . ARG A 1 698 ? -2.553 15.531 2.043 1 93.31 698 ARG A C 1
ATOM 5368 O O . ARG A 1 698 ? -2.803 14.836 1.055 1 93.31 698 ARG A O 1
ATOM 5375 N N . TRP A 1 699 ? -2.914 16.781 2.205 1 94.81 699 TRP A N 1
ATOM 5376 C CA . TRP A 1 699 ? -3.607 17.453 1.11 1 94.81 699 TRP A CA 1
ATOM 5377 C C . TRP A 1 699 ? -2.682 17.641 -0.086 1 94.81 699 TRP A C 1
ATOM 5379 O O . TRP A 1 699 ? -3.102 17.484 -1.234 1 94.81 699 TRP A O 1
ATOM 5389 N N . ILE A 1 700 ? -1.445 17.969 0.154 1 94.75 700 ILE A N 1
ATOM 5390 C CA . ILE A 1 700 ? -0.478 18.156 -0.922 1 94.75 700 ILE A CA 1
ATOM 5391 C C . ILE A 1 700 ? -0.306 16.859 -1.694 1 94.75 700 ILE A C 1
ATOM 5393 O O . ILE A 1 700 ? -0.3 16.859 -2.928 1 94.75 700 ILE A O 1
ATOM 5397 N N . LEU A 1 701 ? -0.192 15.797 -0.956 1 92 701 LEU A N 1
ATOM 5398 C CA . LEU A 1 701 ? -0.035 14.492 -1.589 1 92 701 LEU A CA 1
ATOM 5399 C C . LEU A 1 701 ? -1.269 14.141 -2.412 1 92 701 LEU A C 1
ATOM 5401 O O . LEU A 1 701 ? -1.151 13.57 -3.5 1 92 701 LEU A O 1
ATOM 5405 N N . THR A 1 702 ? -2.414 14.461 -1.915 1 92 702 THR A N 1
ATOM 5406 C CA . THR A 1 702 ? -3.67 14.133 -2.578 1 92 702 THR A CA 1
ATOM 5407 C C . THR A 1 702 ? -3.85 14.969 -3.844 1 92 702 THR A C 1
ATOM 5409 O O . THR A 1 702 ? -4.207 14.438 -4.898 1 92 702 THR A O 1
ATOM 5412 N N . VAL A 1 703 ? -3.512 16.234 -3.74 1 93 703 VAL A N 1
ATOM 5413 C CA . VAL A 1 703 ? -3.822 17.172 -4.812 1 93 703 VAL A CA 1
ATOM 5414 C C . VAL A 1 703 ? -2.748 17.094 -5.891 1 93 703 VAL A C 1
ATOM 5416 O O . VAL A 1 703 ? -3.051 17.172 -7.086 1 93 703 VAL A O 1
ATOM 5419 N N . TYR A 1 704 ? -1.522 16.938 -5.508 1 93.62 704 TYR A N 1
ATOM 5420 C CA . TYR A 1 704 ? -0.438 17.016 -6.48 1 93.62 704 TYR A CA 1
ATOM 5421 C C . TYR A 1 704 ? 0.17 15.648 -6.742 1 93.62 704 TYR A C 1
ATOM 5423 O O . TYR A 1 704 ? 0.979 15.484 -7.66 1 93.62 704 TYR A O 1
ATOM 5431 N N . GLY A 1 705 ? -0.204 14.617 -5.961 1 89.94 705 GLY A N 1
ATOM 5432 C CA . GLY A 1 705 ? 0.333 13.273 -6.102 1 89.94 705 GLY A CA 1
ATOM 5433 C C . GLY A 1 705 ? 0.17 12.711 -7.5 1 89.94 705 GLY A C 1
ATOM 5434 O O . GLY A 1 705 ? 1.129 12.203 -8.086 1 89.94 705 GLY A O 1
ATOM 5435 N N . PRO A 1 706 ? -1 12.781 -8.086 1 88.62 706 PRO A N 1
ATOM 5436 C CA . PRO A 1 706 ? -1.225 12.234 -9.43 1 88.62 706 PRO A CA 1
ATOM 5437 C C . PRO A 1 706 ? -0.313 12.859 -10.477 1 88.62 706 PRO A C 1
ATOM 5439 O O . PRO A 1 706 ? 0.193 12.156 -11.359 1 88.62 706 PRO A O 1
ATOM 5442 N N . GLU A 1 707 ? -0.08 14.148 -10.359 1 91.19 707 GLU A N 1
ATOM 5443 C CA . GLU A 1 707 ? 0.815 14.797 -11.312 1 91.19 707 GLU A CA 1
ATOM 5444 C C . GLU A 1 707 ? 2.252 14.32 -11.133 1 91.19 707 GLU A C 1
ATOM 5446 O O . GLU A 1 707 ? 2.969 14.117 -12.117 1 91.19 707 GLU A O 1
ATOM 5451 N N . ILE A 1 708 ? 2.67 14.219 -9.891 1 91.12 708 ILE A N 1
ATOM 5452 C CA . ILE A 1 708 ? 4.023 13.75 -9.602 1 91.12 708 ILE A CA 1
ATOM 5453 C C . ILE A 1 708 ? 4.219 12.352 -10.18 1 91.12 708 ILE A C 1
ATOM 5455 O O . ILE A 1 708 ? 5.25 12.062 -10.789 1 91.12 708 ILE A O 1
ATOM 5459 N N . ARG A 1 709 ? 3.248 11.531 -10.016 1 86.19 709 ARG A N 1
ATOM 5460 C CA . ARG A 1 709 ? 3.328 10.172 -10.539 1 86.19 709 ARG A CA 1
ATOM 5461 C C . ARG A 1 709 ? 3.346 10.18 -12.062 1 86.19 709 ARG A C 1
ATOM 5463 O O . ARG A 1 709 ? 4.086 9.406 -12.68 1 86.19 709 ARG A O 1
ATOM 5470 N N . GLU A 1 710 ? 2.564 10.961 -12.633 1 87.69 710 GLU A N 1
ATOM 5471 C CA . GLU A 1 710 ? 2.459 11.039 -14.094 1 87.69 710 GLU A CA 1
ATOM 5472 C C . GLU A 1 710 ? 3.75 11.562 -14.711 1 87.69 710 GLU A C 1
ATOM 5474 O O . GLU A 1 710 ? 4.219 11.039 -15.727 1 87.69 710 GLU A O 1
ATOM 5479 N N . ARG A 1 711 ? 4.316 12.555 -14.094 1 89.5 711 ARG A N 1
ATOM 5480 C CA . ARG A 1 711 ? 5.457 13.242 -14.695 1 89.5 711 ARG A CA 1
ATOM 5481 C C . ARG A 1 711 ? 6.766 12.555 -14.328 1 89.5 711 ARG A C 1
ATOM 5483 O O . ARG A 1 711 ? 7.691 12.492 -15.141 1 89.5 711 ARG A O 1
ATOM 5490 N N . PHE A 1 712 ? 6.82 12.031 -13.117 1 88.44 712 PHE A N 1
ATOM 5491 C CA . PHE A 1 712 ? 8.102 11.531 -12.633 1 88.44 712 PHE A CA 1
ATOM 5492 C C . PHE A 1 712 ? 8.07 10.016 -12.469 1 88.44 712 PHE A C 1
ATOM 5494 O O . PHE A 1 712 ? 9.109 9.383 -12.273 1 88.44 712 PHE A O 1
ATOM 5501 N N . GLY A 1 713 ? 6.91 9.398 -12.547 1 82.81 713 GLY A N 1
ATOM 5502 C CA . GLY A 1 713 ? 6.762 7.957 -12.492 1 82.81 713 GLY A CA 1
ATOM 5503 C C . GLY A 1 713 ? 6.805 7.41 -11.078 1 82.81 713 GLY A C 1
ATOM 5504 O O . GLY A 1 713 ? 6.398 6.27 -10.836 1 82.81 713 GLY A O 1
ATOM 5505 N N . THR A 1 714 ? 7.359 8.148 -10.156 1 80.12 714 THR A N 1
ATOM 5506 C CA . THR A 1 714 ? 7.465 7.746 -8.758 1 80.12 714 THR A CA 1
ATOM 5507 C C . THR A 1 714 ? 7.352 8.953 -7.836 1 80.12 714 THR A C 1
ATOM 5509 O O . THR A 1 714 ? 7.539 10.094 -8.273 1 80.12 714 THR A O 1
ATOM 5512 N N . PHE A 1 715 ? 7.023 8.664 -6.645 1 76.88 715 PHE A N 1
ATOM 5513 C CA . PHE A 1 715 ? 6.887 9.727 -5.66 1 76.88 715 PHE A CA 1
ATOM 5514 C C . PHE A 1 715 ? 8.234 10.047 -5.016 1 76.88 715 PHE A C 1
ATOM 5516 O O . PHE A 1 715 ? 8.383 11.086 -4.367 1 76.88 715 PHE A O 1
ATOM 5523 N N . ARG A 1 716 ? 9.141 9.016 -5.152 1 68.69 716 ARG A N 1
ATOM 5524 C CA . ARG A 1 716 ? 10.461 9.188 -4.562 1 68.69 716 ARG A CA 1
ATOM 5525 C C . ARG A 1 716 ? 11.508 9.469 -5.633 1 68.69 716 ARG A C 1
ATOM 5527 O O . ARG A 1 716 ? 12.07 8.539 -6.223 1 68.69 716 ARG A O 1
ATOM 5534 N N . PHE A 1 717 ? 11.695 10.547 -6.023 1 63.72 717 PHE A N 1
ATOM 5535 C CA . PHE A 1 717 ? 12.648 10.672 -7.121 1 63.72 717 PHE A CA 1
ATOM 5536 C C . PHE A 1 717 ? 13.977 11.242 -6.629 1 63.72 717 PHE A C 1
ATOM 5538 O O . PHE A 1 717 ? 14.93 11.352 -7.398 1 63.72 717 PHE A O 1
ATOM 5545 N N . LEU A 1 718 ? 13.953 11.602 -5.324 1 59.94 718 LEU A N 1
ATOM 5546 C CA . LEU A 1 718 ? 15.258 12 -4.809 1 59.94 718 LEU A CA 1
ATOM 5547 C C . LEU A 1 718 ? 16.016 10.805 -4.254 1 59.94 718 LEU A C 1
ATOM 5549 O O . LEU A 1 718 ? 15.531 10.109 -3.359 1 59.94 718 LEU A O 1
ATOM 5553 N N . THR A 1 719 ? 16.766 10.195 -5.051 1 53.69 719 THR A N 1
ATOM 5554 C CA . THR A 1 719 ? 17.609 9.148 -4.465 1 53.69 719 THR A CA 1
ATOM 5555 C C . THR A 1 719 ? 18.531 9.734 -3.395 1 53.69 719 THR A C 1
ATOM 5557 O O . THR A 1 719 ? 19.344 10.617 -3.68 1 53.69 719 THR A O 1
ATOM 5560 N N . THR A 1 720 ? 18.125 9.727 -2.18 1 51.66 720 THR A N 1
ATOM 5561 C CA . THR A 1 720 ? 18.781 10.266 -0.992 1 51.66 720 THR A CA 1
ATOM 5562 C C . THR A 1 720 ? 20.297 10.039 -1.062 1 51.66 720 THR A C 1
ATOM 5564 O O . THR A 1 720 ? 21.062 10.766 -0.424 1 51.66 720 THR A O 1
ATOM 5567 N N . GLU A 1 721 ? 20.609 9.039 -1.78 1 51.12 721 GLU A N 1
ATOM 5568 C CA . GLU A 1 721 ? 22.031 8.68 -1.82 1 51.12 721 GLU A CA 1
ATOM 5569 C C . GLU A 1 721 ? 22.828 9.719 -2.6 1 51.12 721 GLU A C 1
ATOM 5571 O O . GLU A 1 721 ? 24.031 9.859 -2.385 1 51.12 721 GLU A O 1
ATOM 5576 N N . LEU A 1 722 ? 22.109 10.438 -3.367 1 55.47 722 LEU A N 1
ATOM 5577 C CA . LEU A 1 722 ? 22.859 11.336 -4.223 1 55.47 722 LEU A CA 1
ATOM 5578 C C . LEU A 1 722 ? 22.828 12.766 -3.68 1 55.47 722 LEU A C 1
ATOM 5580 O O . LEU A 1 722 ? 23.641 13.602 -4.062 1 55.47 722 LEU A O 1
ATOM 5584 N N . VAL A 1 723 ? 21.828 13.016 -2.816 1 60.12 723 VAL A N 1
ATOM 5585 C CA . VAL A 1 723 ? 21.703 14.375 -2.299 1 60.12 723 VAL A CA 1
ATOM 5586 C C . VAL A 1 723 ? 22.109 14.406 -0.824 1 60.12 723 VAL A C 1
ATOM 5588 O O . VAL A 1 723 ? 21.719 13.516 -0.056 1 60.12 723 VAL A O 1
ATOM 5591 N N . PRO A 1 724 ? 23.125 15.164 -0.578 1 57.75 724 PRO A N 1
ATOM 5592 C CA . PRO A 1 724 ? 23.547 15.227 0.821 1 57.75 724 PRO A CA 1
ATOM 5593 C C . PRO A 1 724 ? 22.406 15.516 1.78 1 57.75 724 PRO A C 1
ATOM 5595 O O . PRO A 1 724 ? 22.125 16.672 2.088 1 57.75 724 PRO A O 1
ATOM 5598 N N . LEU A 1 725 ? 21.734 14.5 2.154 1 56.22 725 LEU A N 1
ATOM 5599 C CA . LEU A 1 725 ? 20.547 14.617 2.988 1 56.22 725 LEU A CA 1
ATOM 5600 C C . LEU A 1 725 ? 20.875 15.297 4.312 1 56.22 725 LEU A C 1
ATOM 5602 O O . LEU A 1 725 ? 20.016 15.945 4.914 1 56.22 725 LEU A O 1
ATOM 5606 N N . ARG A 1 726 ? 22.078 15.172 4.668 1 54.69 726 ARG A N 1
ATOM 5607 C CA . ARG A 1 726 ? 22.5 15.781 5.926 1 54.69 726 ARG A CA 1
ATOM 5608 C C . ARG A 1 726 ? 22.375 17.297 5.867 1 54.69 726 ARG A C 1
ATOM 5610 O O . ARG A 1 726 ? 22.062 17.938 6.879 1 54.69 726 ARG A O 1
ATOM 5617 N N . LEU A 1 727 ? 22.578 17.734 4.648 1 58.81 727 LEU A N 1
ATOM 5618 C CA . LEU A 1 727 ? 22.406 19.172 4.488 1 58.81 727 LEU A CA 1
ATOM 5619 C C . LEU A 1 727 ? 20.922 19.562 4.605 1 58.81 727 LEU A C 1
ATOM 5621 O O . LEU A 1 727 ? 20.609 20.625 5.133 1 58.81 727 LEU A O 1
ATOM 5625 N N . LEU A 1 728 ? 20.172 18.578 4.172 1 59.09 728 LEU A N 1
ATOM 5626 C CA . LEU A 1 728 ? 18.734 18.844 4.258 1 59.09 728 LEU A CA 1
ATOM 5627 C C . LEU A 1 728 ? 18.266 18.828 5.707 1 59.09 728 LEU A C 1
ATOM 5629 O O . LEU A 1 728 ? 17.406 19.625 6.09 1 59.09 728 LEU A O 1
ATOM 5633 N N . GLY A 1 729 ? 18.875 17.922 6.367 1 55.56 729 GLY A N 1
ATOM 5634 C CA . GLY A 1 729 ? 18.547 17.859 7.777 1 55.56 729 GLY A CA 1
ATOM 5635 C C . GLY A 1 729 ? 18.922 19.109 8.539 1 55.56 729 GLY A C 1
ATOM 5636 O O . GLY A 1 729 ? 18.156 19.578 9.383 1 55.56 729 GLY A O 1
ATOM 5637 N N . ARG A 1 730 ? 20.031 19.625 8.195 1 52.06 730 ARG A N 1
ATOM 5638 C CA . ARG A 1 730 ? 20.5 20.844 8.859 1 52.06 730 ARG A CA 1
ATOM 5639 C C . ARG A 1 730 ? 19.594 22.031 8.508 1 52.06 730 ARG A C 1
ATOM 5641 O O . ARG A 1 730 ? 19.328 22.875 9.359 1 52.06 730 ARG A O 1
ATOM 5648 N N . ARG A 1 731 ? 19.297 22.031 7.285 1 54.12 731 ARG A N 1
ATOM 5649 C CA . ARG A 1 731 ? 18.359 23.062 6.867 1 54.12 731 ARG A CA 1
ATOM 5650 C C . ARG A 1 731 ? 17.062 22.984 7.656 1 54.12 731 ARG A C 1
ATOM 5652 O O . ARG A 1 731 ? 16.484 24.016 8.031 1 54.12 731 ARG A O 1
ATOM 5659 N N . TRP A 1 732 ? 16.828 21.766 7.789 1 51.56 732 TRP A N 1
ATOM 5660 C CA . TRP A 1 732 ? 15.586 21.516 8.508 1 51.56 732 TRP A CA 1
ATOM 5661 C C . TRP A 1 732 ? 15.703 21.953 9.969 1 51.56 732 TRP A C 1
ATOM 5663 O O . TRP A 1 732 ? 14.758 22.5 10.531 1 51.56 732 TRP A O 1
ATOM 5673 N N . GLN A 1 733 ? 16.906 21.688 10.516 1 44.62 733 GLN A N 1
ATOM 5674 C CA . GLN A 1 733 ? 17.156 22.047 11.914 1 44.62 733 GLN A CA 1
ATOM 5675 C C . GLN A 1 733 ? 17.375 23.547 12.062 1 44.62 733 GLN A C 1
ATOM 5677 O O . GLN A 1 733 ? 17.062 24.125 13.102 1 44.62 733 GLN A O 1
ATOM 5682 N N . GLY A 1 734 ? 18.078 24.156 11.156 1 42.09 734 GLY A N 1
ATOM 5683 C CA . GLY A 1 734 ? 18.438 25.562 11.281 1 42.09 734 GLY A CA 1
ATOM 5684 C C . GLY A 1 734 ? 17.297 26.5 10.938 1 42.09 734 GLY A C 1
ATOM 5685 O O . GLY A 1 734 ? 17.422 27.719 11.078 1 42.09 734 GLY A O 1
ATOM 5686 N N . ALA A 1 735 ? 16.469 26.094 10.078 1 39.06 735 ALA A N 1
ATOM 5687 C CA . ALA A 1 735 ? 15.398 27.031 9.758 1 39.06 735 ALA A CA 1
ATOM 5688 C C . ALA A 1 735 ? 14.57 27.359 10.992 1 39.06 735 ALA A C 1
ATOM 5690 O O . ALA A 1 735 ? 14.445 26.531 11.898 1 39.06 735 ALA A O 1
ATOM 5691 N N . GLY A 1 736 ? 14.508 28.516 11.484 1 36.22 736 GLY A N 1
ATOM 5692 C CA . GLY A 1 736 ? 13.828 29.031 12.656 1 36.22 736 GLY A CA 1
ATOM 5693 C C . GLY A 1 736 ? 12.602 28.219 13.047 1 36.22 736 GLY A C 1
ATOM 5694 O O . GLY A 1 736 ? 12.062 27.484 12.227 1 36.22 736 GLY A O 1
ATOM 5695 N N . PRO A 1 737 ? 12.422 28 14.391 1 34.09 737 PRO A N 1
ATOM 5696 C CA . PRO A 1 737 ? 11.367 27.172 14.977 1 34.09 737 PRO A CA 1
ATOM 5697 C C . PRO A 1 737 ? 10.016 27.344 14.289 1 34.09 737 PRO A C 1
ATOM 5699 O O . PRO A 1 737 ? 9.07 26.609 14.578 1 34.09 737 PRO A O 1
ATOM 5702 N N . GLU A 1 738 ? 9.766 28.453 13.828 1 34.09 738 GLU A N 1
ATOM 5703 C CA . GLU A 1 738 ? 8.414 28.609 13.297 1 34.09 738 GLU A CA 1
ATOM 5704 C C . GLU A 1 738 ? 8.102 27.531 12.258 1 34.09 738 GLU A C 1
ATOM 5706 O O . GLU A 1 738 ? 6.941 27.328 11.906 1 34.09 738 GLU A O 1
ATOM 5711 N N . GLN A 1 739 ? 9.07 27.219 11.578 1 33.91 739 GLN A N 1
ATOM 5712 C CA . GLN A 1 739 ? 8.906 26.219 10.539 1 33.91 739 GLN A CA 1
ATOM 5713 C C . GLN A 1 739 ? 8.875 24.812 11.133 1 33.91 739 GLN A C 1
ATOM 5715 O O . GLN A 1 739 ? 8.773 23.828 10.406 1 33.91 739 GLN A O 1
ATOM 5720 N N . HIS A 1 740 ? 9.336 24.594 12.281 1 33.19 740 HIS A N 1
ATOM 5721 C CA . HIS A 1 740 ? 9.414 23.234 12.812 1 33.19 740 HIS A CA 1
ATOM 5722 C C . HIS A 1 740 ? 8.039 22.578 12.852 1 33.19 740 HIS A C 1
ATOM 5724 O O . HIS A 1 740 ? 7.926 21.359 12.82 1 33.19 740 HIS A O 1
ATOM 5730 N N . GLN A 1 741 ? 7.062 23.078 13.859 1 30.91 741 GLN A N 1
ATOM 5731 C CA . GLN A 1 741 ? 6.074 22.047 14.133 1 30.91 741 GLN A CA 1
ATOM 5732 C C . GLN A 1 741 ? 5.434 21.547 12.844 1 30.91 741 GLN A C 1
ATOM 5734 O O . GLN A 1 741 ? 4.875 20.438 12.812 1 30.91 741 GLN A O 1
ATOM 5739 N N . GLU A 1 742 ? 4.566 22.422 12.164 1 32.94 742 GLU A N 1
ATOM 5740 C CA . GLU A 1 742 ? 3.633 21.609 11.398 1 32.94 742 GLU A CA 1
ATOM 5741 C C . GLU A 1 742 ? 4.371 20.656 10.453 1 32.94 742 GLU A C 1
ATOM 5743 O O . GLU A 1 742 ? 4.613 21 9.289 1 32.94 742 GLU A O 1
ATOM 5748 N N . GLU A 1 743 ? 5.488 20.328 10.719 1 33.59 743 GLU A N 1
ATOM 5749 C CA . GLU A 1 743 ? 6.227 19.234 10.078 1 33.59 743 GLU A CA 1
ATOM 5750 C C . GLU A 1 743 ? 5.273 18.219 9.445 1 33.59 743 GLU A C 1
ATOM 5752 O O . GLU A 1 743 ? 4.129 18.078 9.875 1 33.59 743 GLU A O 1
ATOM 5757 N N . LEU A 1 744 ? 5.715 17.875 8.289 1 35.97 744 LEU A N 1
ATOM 5758 C CA . LEU A 1 744 ? 5.082 16.75 7.605 1 35.97 744 LEU A CA 1
ATOM 5759 C C . LEU A 1 744 ? 4.555 15.734 8.609 1 35.97 744 LEU A C 1
ATOM 5761 O O . LEU A 1 744 ? 3.834 14.805 8.234 1 35.97 744 LEU A O 1
ATOM 5765 N N . PHE A 1 745 ? 5.113 15.789 10.039 1 34.78 745 PHE A N 1
ATOM 5766 C CA . PHE A 1 745 ? 5.027 14.664 10.953 1 34.78 745 PHE A CA 1
ATOM 5767 C C . PHE A 1 745 ? 4.242 15.047 12.203 1 34.78 745 PHE A C 1
ATOM 5769 O O . PHE A 1 745 ? 4.617 15.977 12.922 1 34.78 745 PHE A O 1
ATOM 5776 N N . ASP A 1 746 ? 3.113 15.141 12.258 1 33.19 746 ASP A N 1
ATOM 5777 C CA . ASP A 1 746 ? 2.256 15.336 13.422 1 33.19 746 ASP A CA 1
ATOM 5778 C C . ASP A 1 746 ? 2.662 14.414 14.57 1 33.19 746 ASP A C 1
ATOM 5780 O O . ASP A 1 746 ? 2.732 13.195 14.391 1 33.19 746 ASP A O 1
ATOM 5784 N N . ASP A 1 747 ? 3.432 14.797 15.531 1 30.75 747 ASP A N 1
ATOM 5785 C CA . ASP A 1 747 ? 3.543 14.07 16.797 1 30.75 747 ASP A CA 1
ATOM 5786 C C . ASP A 1 747 ? 2.184 13.945 17.484 1 30.75 747 ASP A C 1
ATOM 5788 O O . ASP A 1 747 ? 1.616 14.945 17.922 1 30.75 747 ASP A O 1
ATOM 5792 N N . GLU A 1 748 ? 1.285 13.188 17.047 1 28.8 748 GLU A N 1
ATOM 5793 C CA . GLU A 1 748 ? 0.129 12.953 17.906 1 28.8 748 GLU A CA 1
ATOM 5794 C C . GLU A 1 748 ? 0.554 12.75 19.359 1 28.8 748 GLU A C 1
ATOM 5796 O O . GLU A 1 748 ? 1.496 12 19.641 1 28.8 748 GLU A O 1
ATOM 5801 N N . PRO A 1 749 ? 0.262 13.75 20.25 1 25.7 749 PRO A N 1
ATOM 5802 C CA . PRO A 1 749 ? 0.488 13.336 21.641 1 25.7 749 PRO A CA 1
ATOM 5803 C C . PRO A 1 749 ? 0.093 11.891 21.891 1 25.7 749 PRO A C 1
ATOM 5805 O O . PRO A 1 749 ? -0.768 11.344 21.203 1 25.7 749 PRO A O 1
ATOM 5808 N N . PRO A 1 750 ? 1.055 11.086 22.531 1 22.45 750 PRO A N 1
ATOM 5809 C CA . PRO A 1 750 ? 0.574 9.773 22.953 1 22.45 750 PRO A CA 1
ATOM 5810 C C . PRO A 1 750 ? -0.841 9.812 23.516 1 22.45 750 PRO A C 1
ATOM 5812 O O . PRO A 1 750 ? -1.182 10.734 24.266 1 22.45 750 PRO A O 1
ATOM 5815 N N . PHE A 1 751 ? -1.847 9.25 22.75 1 19.42 751 PHE A N 1
ATOM 5816 C CA . PHE A 1 751 ? -3.014 8.922 23.562 1 19.42 751 PHE A CA 1
ATOM 5817 C C . PHE A 1 751 ? -2.611 8.125 24.797 1 19.42 751 PHE A C 1
ATOM 5819 O O . PHE A 1 751 ? -1.729 7.27 24.719 1 19.42 751 PHE A O 1
ATOM 5826 N N . MET B 1 1 ? -22.766 -29.094 -10.695 1 33 1 MET B N 1
ATOM 5827 C CA . MET B 1 1 ? -23.969 -29.094 -9.891 1 33 1 MET B CA 1
ATOM 5828 C C . MET B 1 1 ? -24.812 -27.844 -10.172 1 33 1 MET B C 1
ATOM 5830 O O . MET B 1 1 ? -24.297 -26.734 -10.125 1 33 1 MET B O 1
ATOM 5834 N N . ILE B 1 2 ? -25.812 -28.062 -10.781 1 42.16 2 ILE B N 1
ATOM 5835 C CA . ILE B 1 2 ? -26.844 -27.078 -11.031 1 42.16 2 ILE B CA 1
ATOM 5836 C C . ILE B 1 2 ? -27.25 -26.406 -9.719 1 42.16 2 ILE B C 1
ATOM 5838 O O . ILE B 1 2 ? -27.531 -27.094 -8.734 1 42.16 2 ILE B O 1
ATOM 5842 N N . PRO B 1 3 ? -26.938 -25.125 -9.648 1 49.22 3 PRO B N 1
ATOM 5843 C CA . PRO B 1 3 ? -27.406 -24.484 -8.422 1 49.22 3 PRO B CA 1
ATOM 5844 C C . PRO B 1 3 ? -28.844 -24.859 -8.062 1 49.22 3 PRO B C 1
ATOM 5846 O O . PRO B 1 3 ? -29.641 -25.172 -8.945 1 49.22 3 PRO B O 1
ATOM 5849 N N . ASP B 1 4 ? -28.953 -25.219 -6.871 1 51.03 4 ASP B N 1
ATOM 5850 C CA . ASP B 1 4 ? -30.266 -25.453 -6.297 1 51.03 4 ASP B CA 1
ATOM 5851 C C . ASP B 1 4 ? -31.25 -24.344 -6.68 1 51.03 4 ASP B C 1
ATOM 5853 O O . ASP B 1 4 ? -30.828 -23.266 -7.094 1 51.03 4 ASP B O 1
ATOM 5857 N N . SER B 1 5 ? -32.469 -24.688 -6.961 1 53.53 5 SER B N 1
ATOM 5858 C CA . SER B 1 5 ? -33.562 -23.828 -7.387 1 53.53 5 SER B CA 1
ATOM 5859 C C . SER B 1 5 ? -33.531 -22.484 -6.641 1 53.53 5 SER B C 1
ATOM 5861 O O . SER B 1 5 ? -33.781 -21.438 -7.234 1 53.53 5 SER B O 1
ATOM 5863 N N . THR B 1 6 ? -33.188 -22.516 -5.461 1 52.38 6 THR B N 1
ATOM 5864 C CA . THR B 1 6 ? -33.156 -21.297 -4.652 1 52.38 6 THR B CA 1
ATOM 5865 C C . THR B 1 6 ? -31.984 -20.406 -5.07 1 52.38 6 THR B C 1
ATOM 5867 O O . THR B 1 6 ? -32.125 -19.188 -5.188 1 52.38 6 THR B O 1
ATOM 5870 N N . THR B 1 7 ? -30.969 -21.016 -5.32 1 56.88 7 THR B N 1
ATOM 5871 C CA . THR B 1 7 ? -29.797 -20.25 -5.73 1 56.88 7 THR B CA 1
ATOM 5872 C C . THR B 1 7 ? -30.031 -19.609 -7.094 1 56.88 7 THR B C 1
ATOM 5874 O O . THR B 1 7 ? -29.609 -18.469 -7.324 1 56.88 7 THR B O 1
ATOM 5877 N N . ARG B 1 8 ? -30.844 -20.25 -7.84 1 60.97 8 ARG B N 1
ATOM 5878 C CA . ARG B 1 8 ? -31.172 -19.703 -9.156 1 60.97 8 ARG B CA 1
ATOM 5879 C C . ARG B 1 8 ? -32.094 -18.5 -9.031 1 60.97 8 ARG B C 1
ATOM 5881 O O . ARG B 1 8 ? -31.922 -17.516 -9.766 1 60.97 8 ARG B O 1
ATOM 5888 N N . PHE B 1 9 ? -32.969 -18.719 -8.109 1 58.28 9 PHE B N 1
ATOM 5889 C CA . PHE B 1 9 ? -33.906 -17.609 -7.926 1 58.28 9 PHE B CA 1
ATOM 5890 C C . PHE B 1 9 ? -33.188 -16.375 -7.406 1 58.28 9 PHE B C 1
ATOM 5892 O O . PHE B 1 9 ? -33.375 -15.266 -7.918 1 58.28 9 PHE B O 1
ATOM 5899 N N . ILE B 1 10 ? -32.375 -16.562 -6.473 1 60 10 ILE B N 1
ATOM 5900 C CA . ILE B 1 10 ? -31.641 -15.461 -5.887 1 60 10 ILE B CA 1
ATOM 5901 C C . ILE B 1 10 ? -30.734 -14.828 -6.945 1 60 10 ILE B C 1
ATOM 5903 O O . ILE B 1 10 ? -30.641 -13.602 -7.039 1 60 10 ILE B O 1
ATOM 5907 N N . THR B 1 11 ? -30.203 -15.641 -7.719 1 62.62 11 THR B N 1
ATOM 5908 C CA . THR B 1 11 ? -29.312 -15.156 -8.773 1 62.62 11 THR B CA 1
ATOM 5909 C C . THR B 1 11 ? -30.094 -14.359 -9.812 1 62.62 11 THR B C 1
ATOM 5911 O O . THR B 1 11 ? -29.625 -13.297 -10.258 1 62.62 11 THR B O 1
ATOM 5914 N N . ALA B 1 12 ? -31.25 -14.859 -10.062 1 63.94 12 ALA B N 1
ATOM 5915 C CA . ALA B 1 12 ? -32.062 -14.18 -11.07 1 63.94 12 ALA B CA 1
ATOM 5916 C C . ALA B 1 12 ? -32.5 -12.797 -10.586 1 63.94 12 ALA B C 1
ATOM 5918 O O . ALA B 1 12 ? -32.469 -11.828 -11.352 1 63.94 12 ALA B O 1
ATOM 5919 N N . VAL B 1 13 ? -32.844 -12.742 -9.375 1 63.69 13 VAL B N 1
ATOM 5920 C CA . VAL B 1 13 ? -33.281 -11.469 -8.797 1 63.69 13 VAL B CA 1
ATOM 5921 C C . VAL B 1 13 ? -32.125 -10.492 -8.766 1 63.69 13 VAL B C 1
ATOM 5923 O O . VAL B 1 13 ? -32.281 -9.32 -9.117 1 63.69 13 VAL B O 1
ATOM 5926 N N . LYS B 1 14 ? -30.984 -10.977 -8.352 1 64.62 14 LYS B N 1
ATOM 5927 C CA . LYS B 1 14 ? -29.812 -10.109 -8.25 1 64.62 14 LYS B CA 1
ATOM 5928 C C . LYS B 1 14 ? -29.391 -9.609 -9.625 1 64.62 14 LYS B C 1
ATOM 5930 O O . LYS B 1 14 ? -29.016 -8.445 -9.766 1 64.62 14 LYS B O 1
ATOM 5935 N N . LEU B 1 15 ? -29.656 -10.398 -10.523 1 66.5 15 LEU B N 1
ATOM 5936 C CA . LEU B 1 15 ? -29.234 -10.023 -11.867 1 66.5 15 LEU B CA 1
ATOM 5937 C C . LEU B 1 15 ? -30.188 -9.008 -12.477 1 66.5 15 LEU B C 1
ATOM 5939 O O . LEU B 1 15 ? -29.766 -8.109 -13.203 1 66.5 15 LEU B O 1
ATOM 5943 N N . ARG B 1 16 ? -31.469 -9.234 -12.18 1 66.88 16 ARG B N 1
ATOM 5944 C CA . ARG B 1 16 ? -32.438 -8.242 -12.625 1 66.88 16 ARG B CA 1
ATOM 5945 C C . ARG B 1 16 ? -32.156 -6.879 -12 1 66.88 16 ARG B C 1
ATOM 5947 O O . ARG B 1 16 ? -32.25 -5.852 -12.672 1 66.88 16 ARG B O 1
ATOM 5954 N N . GLU B 1 17 ? -31.828 -6.973 -10.789 1 68.31 17 GLU B N 1
ATOM 5955 C CA . GLU B 1 17 ? -31.516 -5.734 -10.086 1 68.31 17 GLU B CA 1
ATOM 5956 C C . GLU B 1 17 ? -30.234 -5.105 -10.633 1 68.31 17 GLU B C 1
ATOM 5958 O O . GLU B 1 17 ? -30.125 -3.881 -10.727 1 68.31 17 GLU B O 1
ATOM 5963 N N . LEU B 1 18 ? -29.375 -5.902 -11.055 1 69.38 18 LEU B N 1
ATOM 5964 C CA . LEU B 1 18 ? -28.109 -5.414 -11.609 1 69.38 18 LEU B CA 1
ATOM 5965 C C . LEU B 1 18 ? -28.344 -4.719 -12.953 1 69.38 18 LEU B C 1
ATOM 5967 O O . LEU B 1 18 ? -27.719 -3.699 -13.242 1 69.38 18 LEU B O 1
ATOM 5971 N N . ARG B 1 19 ? -29.281 -5.285 -13.656 1 69.81 19 ARG B N 1
ATOM 5972 C CA . ARG B 1 19 ? -29.578 -4.688 -14.953 1 69.81 19 ARG B CA 1
ATOM 5973 C C . ARG B 1 19 ? -30.234 -3.324 -14.789 1 69.81 19 ARG B C 1
ATOM 5975 O O . ARG B 1 19 ? -29.922 -2.385 -15.523 1 69.81 19 ARG B O 1
ATOM 5982 N N . ALA B 1 20 ? -31.125 -3.338 -13.852 1 72.5 20 ALA B N 1
ATOM 5983 C CA . ALA B 1 20 ? -31.797 -2.068 -13.586 1 72.5 20 ALA B CA 1
ATOM 5984 C C . ALA B 1 20 ? -30.797 -1.019 -13.094 1 72.5 20 ALA B C 1
ATOM 5986 O O . ALA B 1 20 ? -30.859 0.145 -13.492 1 72.5 20 ALA B O 1
ATOM 5987 N N . GLN B 1 21 ? -29.938 -1.449 -12.328 1 73.31 21 GLN B N 1
ATOM 5988 C CA . GLN B 1 21 ? -28.938 -0.538 -11.781 1 73.31 21 GLN B CA 1
ATOM 5989 C C . GLN B 1 21 ? -27.953 -0.087 -12.852 1 73.31 21 GLN B C 1
ATOM 5991 O O . GLN B 1 21 ? -27.484 1.055 -12.828 1 73.31 21 GLN B O 1
ATOM 5996 N N . ARG B 1 22 ? -27.719 -0.926 -13.789 1 74 22 ARG B N 1
ATOM 5997 C CA . ARG B 1 22 ? -26.812 -0.591 -14.891 1 74 22 ARG B CA 1
ATOM 5998 C C . ARG B 1 22 ? -27.375 0.561 -15.719 1 74 22 ARG B C 1
ATOM 6000 O O . ARG B 1 22 ? -26.641 1.5 -16.047 1 74 22 ARG B O 1
ATOM 6007 N N . ASP B 1 23 ? -28.609 0.439 -16.031 1 77.25 23 ASP B N 1
ATOM 6008 C CA . ASP B 1 23 ? -29.203 1.466 -16.875 1 77.25 23 ASP B CA 1
ATOM 6009 C C . ASP B 1 23 ? -29.281 2.803 -16.156 1 77.25 23 ASP B C 1
ATOM 6011 O O . ASP B 1 23 ? -29.062 3.857 -16.75 1 77.25 23 ASP B O 1
ATOM 6015 N N . GLU B 1 24 ? -29.531 2.648 -14.922 1 78.62 24 GLU B N 1
ATOM 6016 C CA . GLU B 1 24 ? -29.578 3.863 -14.109 1 78.62 24 GLU B CA 1
ATOM 6017 C C . GLU B 1 24 ? -28.188 4.496 -14 1 78.62 24 GLU B C 1
ATOM 6019 O O . GLU B 1 24 ? -28.047 5.715 -14.133 1 78.62 24 GLU B O 1
ATOM 6024 N N . LEU B 1 25 ? -27.266 3.717 -13.828 1 82.69 25 LEU B N 1
ATOM 6025 C CA . LEU B 1 25 ? -25.906 4.223 -13.664 1 82.69 25 LEU B CA 1
ATOM 6026 C C . LEU B 1 25 ? -25.391 4.805 -14.977 1 82.69 25 LEU B C 1
ATOM 6028 O O . LEU B 1 25 ? -24.672 5.801 -14.977 1 82.69 25 LEU B O 1
ATOM 6032 N N . ARG B 1 26 ? -25.75 4.188 -16.062 1 83.5 26 ARG B N 1
ATOM 6033 C CA . ARG B 1 26 ? -25.344 4.703 -17.359 1 83.5 26 ARG B CA 1
ATOM 6034 C C . ARG B 1 26 ? -25.938 6.09 -17.609 1 83.5 26 ARG B C 1
ATOM 6036 O O . ARG B 1 26 ? -25.266 6.977 -18.125 1 83.5 26 ARG B O 1
ATOM 6043 N N . GLY B 1 27 ? -27.156 6.215 -17.203 1 85.81 27 GLY B N 1
ATOM 6044 C CA . GLY B 1 27 ? -27.797 7.512 -17.344 1 85.81 27 GLY B CA 1
ATOM 6045 C C . GLY B 1 27 ? -27.156 8.594 -16.5 1 85.81 27 GLY B C 1
ATOM 6046 O O . GLY B 1 27 ? -26.984 9.727 -16.953 1 85.81 27 GLY B O 1
ATOM 6047 N N . VAL B 1 28 ? -26.781 8.164 -15.312 1 87.88 28 VAL B N 1
ATOM 6048 C CA . VAL B 1 28 ? -26.172 9.109 -14.391 1 87.88 28 VAL B CA 1
ATOM 6049 C C . VAL B 1 28 ? -24.812 9.562 -14.93 1 87.88 28 VAL B C 1
ATOM 6051 O O . VAL B 1 28 ? -24.484 10.75 -14.891 1 87.88 28 VAL B O 1
ATOM 6054 N N . TYR B 1 29 ? -24.016 8.68 -15.438 1 89.75 29 TYR B N 1
ATOM 6055 C CA . TYR B 1 29 ? -22.703 9.023 -15.977 1 89.75 29 TYR B CA 1
ATOM 6056 C C . TYR B 1 29 ? -22.844 9.891 -17.234 1 89.75 29 TYR B C 1
ATOM 6058 O O . TYR B 1 29 ? -22.062 10.828 -17.422 1 89.75 29 TYR B O 1
ATOM 6066 N N . ASP B 1 30 ? -23.859 9.594 -18.031 1 89.75 30 ASP B N 1
ATOM 6067 C CA . ASP B 1 30 ? -24.094 10.383 -19.234 1 89.75 30 ASP B CA 1
ATOM 6068 C C . ASP B 1 30 ? -24.531 11.805 -18.891 1 89.75 30 ASP B C 1
ATOM 6070 O O . ASP B 1 30 ? -24.094 12.766 -19.516 1 89.75 30 ASP B O 1
ATOM 6074 N N . ASP B 1 31 ? -25.344 11.883 -17.938 1 92.38 31 ASP B N 1
ATOM 6075 C CA . ASP B 1 31 ? -25.797 13.195 -17.484 1 92.38 31 ASP B CA 1
ATOM 6076 C C . ASP B 1 31 ? -24.625 14.016 -16.938 1 92.38 31 ASP B C 1
ATOM 6078 O O . ASP B 1 31 ? -24.531 15.211 -17.219 1 92.38 31 ASP B O 1
ATOM 6082 N N . LEU B 1 32 ? -23.859 13.359 -16.109 1 92.19 32 LEU B N 1
ATOM 6083 C CA . LEU B 1 32 ? -22.703 14.047 -15.539 1 92.19 32 LEU B CA 1
ATOM 6084 C C . LEU B 1 32 ? -21.75 14.5 -16.641 1 92.19 32 LEU B C 1
ATOM 6086 O O . LEU B 1 32 ? -21.203 15.609 -16.578 1 92.19 32 LEU B O 1
ATOM 6090 N N . ALA B 1 33 ? -21.531 13.664 -17.672 1 91.81 33 ALA B N 1
ATOM 6091 C CA . ALA B 1 33 ? -20.656 14.016 -18.781 1 91.81 33 ALA B CA 1
ATOM 6092 C C . ALA B 1 33 ? -21.203 15.211 -19.562 1 91.81 33 ALA B C 1
ATOM 6094 O O . ALA B 1 33 ? -20.453 16.094 -19.969 1 91.81 33 ALA B O 1
ATOM 6095 N N . THR B 1 34 ? -22.484 15.266 -19.703 1 92.31 34 THR B N 1
ATOM 6096 C CA . THR B 1 34 ? -23.125 16.359 -20.422 1 92.31 34 THR B CA 1
ATOM 6097 C C . THR B 1 34 ? -23.047 17.656 -19.641 1 92.31 34 THR B C 1
ATOM 6099 O O . THR B 1 34 ? -22.75 18.719 -20.203 1 92.31 34 THR B O 1
ATOM 6102 N N . ARG B 1 35 ? -23.281 17.578 -18.344 1 92 35 ARG B N 1
ATOM 6103 C CA . ARG B 1 35 ? -23.203 18.75 -17.5 1 92 35 ARG B CA 1
ATOM 6104 C C . ARG B 1 35 ? -21.781 19.312 -17.469 1 92 35 ARG B C 1
ATOM 6106 O O . ARG B 1 35 ? -21.578 20.531 -17.484 1 92 35 ARG B O 1
ATOM 6113 N N . ALA B 1 36 ? -20.844 18.391 -17.328 1 90.88 36 ALA B N 1
ATOM 6114 C CA . ALA B 1 36 ? -19.453 18.812 -17.312 1 90.88 36 ALA B CA 1
ATOM 6115 C C . ALA B 1 36 ? -19.047 19.484 -18.625 1 90.88 36 ALA B C 1
ATOM 6117 O O . ALA B 1 36 ? -18.297 20.453 -18.625 1 90.88 36 ALA B O 1
ATOM 6118 N N . ALA B 1 37 ? -19.562 18.969 -19.688 1 88.88 37 ALA B N 1
ATOM 6119 C CA . ALA B 1 37 ? -19.234 19.516 -21.016 1 88.88 37 ALA B CA 1
ATOM 6120 C C . ALA B 1 37 ? -19.906 20.875 -21.219 1 88.88 37 ALA B C 1
ATOM 6122 O O . ALA B 1 37 ? -19.391 21.719 -21.938 1 88.88 37 ALA B O 1
ATOM 6123 N N . ALA B 1 38 ? -20.969 21.141 -20.516 1 89.88 38 ALA B N 1
ATOM 6124 C CA . ALA B 1 38 ? -21.734 22.375 -20.672 1 89.88 38 ALA B CA 1
ATOM 6125 C C . ALA B 1 38 ? -21.141 23.484 -19.812 1 89.88 38 ALA B C 1
ATOM 6127 O O . ALA B 1 38 ? -21.391 24.672 -20.047 1 89.88 38 ALA B O 1
ATOM 6128 N N . ALA B 1 39 ? -20.312 23.078 -18.828 1 88.69 39 ALA B N 1
ATOM 6129 C CA . ALA B 1 39 ? -19.734 24.078 -17.938 1 88.69 39 ALA B CA 1
ATOM 6130 C C . ALA B 1 39 ? -18.719 24.953 -18.672 1 88.69 39 ALA B C 1
ATOM 6132 O O . ALA B 1 39 ? -17.812 24.438 -19.328 1 88.69 39 ALA B O 1
ATOM 6133 N N . THR B 1 40 ? -18.859 26.219 -18.672 1 84.75 40 THR B N 1
ATOM 6134 C CA . THR B 1 40 ? -17.984 27.141 -19.391 1 84.75 40 THR B CA 1
ATOM 6135 C C . THR B 1 40 ? -16.766 27.516 -18.547 1 84.75 40 THR B C 1
ATOM 6137 O O . THR B 1 40 ? -15.688 27.766 -19.078 1 84.75 40 THR B O 1
ATOM 6140 N N . ASP B 1 41 ? -16.969 27.578 -17.281 1 87.56 41 ASP B N 1
ATOM 6141 C CA . ASP B 1 41 ? -15.883 27.906 -16.359 1 87.56 41 ASP B CA 1
ATOM 6142 C C . ASP B 1 41 ? -15.141 26.641 -15.922 1 87.56 41 ASP B C 1
ATOM 6144 O O . ASP B 1 41 ? -15.766 25.656 -15.508 1 87.56 41 ASP B O 1
ATOM 6148 N N . PRO B 1 42 ? -13.82 26.594 -16.172 1 87.88 42 PRO B N 1
ATOM 6149 C CA . PRO B 1 42 ? -13.047 25.406 -15.828 1 87.88 42 PRO B CA 1
ATOM 6150 C C . PRO B 1 42 ? -13.227 24.969 -14.375 1 87.88 42 PRO B C 1
ATOM 6152 O O . PRO B 1 42 ? -13.273 23.781 -14.078 1 87.88 42 PRO B O 1
ATOM 6155 N N . HIS B 1 43 ? -13.297 25.938 -13.508 1 89.19 43 HIS B N 1
ATOM 6156 C CA . HIS B 1 43 ? -13.484 25.578 -12.109 1 89.19 43 HIS B CA 1
ATOM 6157 C C . HIS B 1 43 ? -14.875 25 -11.867 1 89.19 43 HIS B C 1
ATOM 6159 O O . HIS B 1 43 ? -15.047 24.125 -11.016 1 89.19 43 HIS B O 1
ATOM 6165 N N . GLY B 1 44 ? -15.82 25.578 -12.555 1 88.75 44 GLY B N 1
ATOM 6166 C CA . GLY B 1 44 ? -17.156 25.031 -12.492 1 88.75 44 GLY B CA 1
ATOM 6167 C C . GLY B 1 44 ? -17.234 23.594 -12.984 1 88.75 44 GLY B C 1
ATOM 6168 O O . GLY B 1 44 ? -17.938 22.766 -12.391 1 88.75 44 GLY B O 1
ATOM 6169 N N . ARG B 1 45 ? -16.516 23.344 -14.062 1 92 45 ARG B N 1
ATOM 6170 C CA . ARG B 1 45 ? -16.453 22 -14.594 1 92 45 ARG B CA 1
ATOM 6171 C C . ARG B 1 45 ? -15.859 21.031 -13.57 1 92 45 ARG B C 1
ATOM 6173 O O . ARG B 1 45 ? -16.375 19.938 -13.352 1 92 45 ARG B O 1
ATOM 6180 N N . LEU B 1 46 ? -14.742 21.438 -12.984 1 92.81 46 LEU B N 1
ATOM 6181 C CA . LEU B 1 46 ? -14.086 20.625 -11.969 1 92.81 46 LEU B CA 1
ATOM 6182 C C . LEU B 1 46 ? -15.031 20.359 -10.797 1 92.81 46 LEU B C 1
ATOM 6184 O O . LEU B 1 46 ? -15.102 19.234 -10.297 1 92.81 46 LEU B O 1
ATOM 6188 N N . THR B 1 47 ? -15.773 21.375 -10.406 1 90.81 47 THR B N 1
ATOM 6189 C CA . THR B 1 47 ? -16.688 21.25 -9.273 1 90.81 47 THR B CA 1
ATOM 6190 C C . THR B 1 47 ? -17.812 20.281 -9.586 1 90.81 47 THR B C 1
ATOM 6192 O O . THR B 1 47 ? -18.172 19.438 -8.75 1 90.81 47 THR B O 1
ATOM 6195 N N . GLU B 1 48 ? -18.312 20.359 -10.805 1 91.56 48 GLU B N 1
ATOM 6196 C CA . GLU B 1 48 ? -19.391 19.453 -11.219 1 91.56 48 GLU B CA 1
ATOM 6197 C C . GLU B 1 48 ? -18.922 18 -11.227 1 91.56 48 GLU B C 1
ATOM 6199 O O . GLU B 1 48 ? -19.641 17.125 -10.75 1 91.56 48 GLU B O 1
ATOM 6204 N N . LEU B 1 49 ? -17.781 17.828 -11.75 1 93.56 49 LEU B N 1
ATOM 6205 C CA . LEU B 1 49 ? -17.25 16.469 -11.859 1 93.56 49 LEU B CA 1
ATOM 6206 C C . LEU B 1 49 ? -16.906 15.914 -10.492 1 93.56 49 LEU B C 1
ATOM 6208 O O . LEU B 1 49 ? -17.234 14.766 -10.18 1 93.56 49 LEU B O 1
ATOM 6212 N N . ALA B 1 50 ? -16.203 16.719 -9.703 1 92.31 50 ALA B N 1
ATOM 6213 C CA . ALA B 1 50 ? -15.742 16.266 -8.391 1 92.31 50 ALA B CA 1
ATOM 6214 C C . ALA B 1 50 ? -16.922 15.945 -7.484 1 92.31 50 ALA B C 1
ATOM 6216 O O . ALA B 1 50 ? -16.938 14.906 -6.809 1 92.31 50 ALA B O 1
ATOM 6217 N N . THR B 1 51 ? -17.922 16.797 -7.473 1 89.19 51 THR B N 1
ATOM 6218 C CA . THR B 1 51 ? -19.094 16.578 -6.637 1 89.19 51 THR B CA 1
ATOM 6219 C C . THR B 1 51 ? -19.953 15.445 -7.195 1 89.19 51 THR B C 1
ATOM 6221 O O . THR B 1 51 ? -20.438 14.602 -6.445 1 89.19 51 THR B O 1
ATOM 6224 N N . GLY B 1 52 ? -20.109 15.43 -8.484 1 90.06 52 GLY B N 1
ATOM 6225 C CA . GLY B 1 52 ? -20.906 14.398 -9.117 1 90.06 52 GLY B CA 1
ATOM 6226 C C . GLY B 1 52 ? -20.375 13 -8.906 1 90.06 52 GLY B C 1
ATOM 6227 O O . GLY B 1 52 ? -21.125 12.078 -8.578 1 90.06 52 GLY B O 1
ATOM 6228 N N . LEU B 1 53 ? -19.094 12.828 -9.117 1 91.69 53 LEU B N 1
ATOM 6229 C CA . LEU B 1 53 ? -18.469 11.523 -8.953 1 91.69 53 LEU B CA 1
ATOM 6230 C C . LEU B 1 53 ? -18.328 11.164 -7.477 1 91.69 53 LEU B C 1
ATOM 6232 O O . LEU B 1 53 ? -18.484 10 -7.098 1 91.69 53 LEU B O 1
ATOM 6236 N N . GLY B 1 54 ? -18 12.117 -6.723 1 87.25 54 GLY B N 1
ATOM 6237 C CA . GLY B 1 54 ? -17.781 11.883 -5.305 1 87.25 54 GLY B CA 1
ATOM 6238 C C . GLY B 1 54 ? -19.031 11.422 -4.578 1 87.25 54 GLY B C 1
ATOM 6239 O O . GLY B 1 54 ? -18.953 10.617 -3.648 1 87.25 54 GLY B O 1
ATOM 6240 N N . ASP B 1 55 ? -20.156 11.844 -4.996 1 83.5 55 ASP B N 1
ATOM 6241 C CA . ASP B 1 55 ? -21.406 11.57 -4.293 1 83.5 55 ASP B CA 1
ATOM 6242 C C . ASP B 1 55 ? -22.156 10.406 -4.934 1 83.5 55 ASP B C 1
ATOM 6244 O O . ASP B 1 55 ? -23.219 9.992 -4.449 1 83.5 55 ASP B O 1
ATOM 6248 N N . LEU B 1 56 ? -21.609 9.914 -5.949 1 86.19 56 LEU B N 1
ATOM 6249 C CA . LEU B 1 56 ? -22.297 8.852 -6.664 1 86.19 56 LEU B CA 1
ATOM 6250 C C . LEU B 1 56 ? -22.281 7.551 -5.859 1 86.19 56 LEU B C 1
ATOM 6252 O O . LEU B 1 56 ? -21.203 7.082 -5.469 1 86.19 56 LEU B O 1
ATOM 6256 N N . THR B 1 57 ? -23.406 7.098 -5.504 1 78.69 57 THR B N 1
ATOM 6257 C CA . THR B 1 57 ? -23.547 5.871 -4.727 1 78.69 57 THR B CA 1
ATOM 6258 C C . THR B 1 57 ? -24.484 4.891 -5.41 1 78.69 57 THR B C 1
ATOM 6260 O O . THR B 1 57 ? -25.328 5.293 -6.219 1 78.69 57 THR B O 1
ATOM 6263 N N . LEU B 1 58 ? -24.234 3.697 -5.246 1 72.19 58 LEU B N 1
ATOM 6264 C CA . LEU B 1 58 ? -25.109 2.604 -5.648 1 72.19 58 LEU B CA 1
ATOM 6265 C C . LEU B 1 58 ? -25.312 1.619 -4.504 1 72.19 58 LEU B C 1
ATOM 6267 O O . LEU B 1 58 ? -24.359 1.089 -3.955 1 72.19 58 LEU B O 1
ATOM 6271 N N . ALA B 1 59 ? -26.562 1.364 -4.199 1 65.62 59 ALA B N 1
ATOM 6272 C CA . ALA B 1 59 ? -26.938 0.471 -3.102 1 65.62 59 ALA B CA 1
ATOM 6273 C C . ALA B 1 59 ? -26.25 0.886 -1.803 1 65.62 59 ALA B C 1
ATOM 6275 O O . ALA B 1 59 ? -25.719 0.042 -1.08 1 65.62 59 ALA B O 1
ATOM 6276 N N . GLY B 1 60 ? -26.047 2.232 -1.573 1 65 60 GLY B N 1
ATOM 6277 C CA . GLY B 1 60 ? -25.516 2.777 -0.335 1 65 60 GLY B CA 1
ATOM 6278 C C . GLY B 1 60 ? -24 2.838 -0.316 1 65 60 GLY B C 1
ATOM 6279 O O . GLY B 1 60 ? -23.406 3.279 0.668 1 65 60 GLY B O 1
ATOM 6280 N N . ARG B 1 61 ? -23.359 2.434 -1.367 1 72.81 61 ARG B N 1
ATOM 6281 C CA . ARG B 1 61 ? -21.906 2.465 -1.383 1 72.81 61 ARG B CA 1
ATOM 6282 C C . ARG B 1 61 ? -21.391 3.438 -2.438 1 72.81 61 ARG B C 1
ATOM 6284 O O . ARG B 1 61 ? -21.984 3.574 -3.508 1 72.81 61 ARG B O 1
ATOM 6291 N N . THR B 1 62 ? -20.312 3.986 -2.107 1 80.06 62 THR B N 1
ATOM 6292 C CA . THR B 1 62 ? -19.688 4.918 -3.041 1 80.06 62 THR B CA 1
ATOM 6293 C C . THR B 1 62 ? -19.094 4.172 -4.23 1 80.06 62 THR B C 1
ATOM 6295 O O . THR B 1 62 ? -18.469 3.127 -4.059 1 80.06 62 THR B O 1
ATOM 6298 N N . LEU B 1 63 ? -19.297 4.613 -5.395 1 81.19 63 LEU B N 1
ATOM 6299 C CA . LEU B 1 63 ? -18.875 3.938 -6.613 1 81.19 63 LEU B CA 1
ATOM 6300 C C . LEU B 1 63 ? -17.422 4.277 -6.945 1 81.19 63 LEU B C 1
ATOM 6302 O O . LEU B 1 63 ? -16.781 3.561 -7.711 1 81.19 63 LEU B O 1
ATOM 6306 N N . HIS B 1 64 ? -16.984 5.434 -6.375 1 85.81 64 HIS B N 1
ATOM 6307 C CA . HIS B 1 64 ? -15.617 5.863 -6.625 1 85.81 64 HIS B CA 1
ATOM 6308 C C . HIS B 1 64 ? -14.852 6.051 -5.32 1 85.81 64 HIS B C 1
ATOM 6310 O O . HIS B 1 64 ? -14.383 7.148 -5.023 1 85.81 64 HIS B O 1
ATOM 6316 N N . PRO B 1 65 ? -14.688 4.984 -4.633 1 75.25 65 PRO B N 1
ATOM 6317 C CA . PRO B 1 65 ? -14.07 5.09 -3.307 1 75.25 65 PRO B CA 1
ATOM 6318 C C . PRO B 1 65 ? -12.609 5.527 -3.363 1 75.25 65 PRO B C 1
ATOM 6320 O O . PRO B 1 65 ? -12.086 6.066 -2.385 1 75.25 65 PRO B O 1
ATOM 6323 N N . GLU B 1 66 ? -11.984 5.32 -4.512 1 77.38 66 GLU B N 1
ATOM 6324 C CA . GLU B 1 66 ? -10.555 5.625 -4.605 1 77.38 66 GLU B CA 1
ATOM 6325 C C . GLU B 1 66 ? -10.328 7.035 -5.148 1 77.38 66 GLU B C 1
ATOM 6327 O O . GLU B 1 66 ? -9.188 7.438 -5.383 1 77.38 66 GLU B O 1
ATOM 6332 N N . LEU B 1 67 ? -11.422 7.707 -5.34 1 85.75 67 LEU B N 1
ATOM 6333 C CA . LEU B 1 67 ? -11.297 9.078 -5.816 1 85.75 67 LEU B CA 1
ATOM 6334 C C . LEU B 1 67 ? -10.719 9.984 -4.727 1 85.75 67 LEU B C 1
ATOM 6336 O O . LEU B 1 67 ? -11.141 9.914 -3.57 1 85.75 67 LEU B O 1
ATOM 6340 N N . ALA B 1 68 ? -9.766 10.742 -5.125 1 81.25 68 ALA B N 1
ATOM 6341 C CA . ALA B 1 68 ? -9.141 11.672 -4.188 1 81.25 68 ALA B CA 1
ATOM 6342 C C . ALA B 1 68 ? -10.148 12.695 -3.682 1 81.25 68 ALA B C 1
ATOM 6344 O O . ALA B 1 68 ? -11.047 13.117 -4.422 1 81.25 68 ALA B O 1
ATOM 6345 N N . ASP B 1 69 ? -9.992 12.992 -2.387 1 87.12 69 ASP B N 1
ATOM 6346 C CA . ASP B 1 69 ? -10.781 14.078 -1.819 1 87.12 69 ASP B CA 1
ATOM 6347 C C . ASP B 1 69 ? -10.352 15.43 -2.404 1 87.12 69 ASP B C 1
ATOM 6349 O O . ASP B 1 69 ? -9.234 15.883 -2.166 1 87.12 69 ASP B O 1
ATOM 6353 N N . LEU B 1 70 ? -11.266 16.094 -3.152 1 90.19 70 LEU B N 1
ATOM 6354 C CA . LEU B 1 70 ? -10.891 17.312 -3.859 1 90.19 70 LEU B CA 1
ATOM 6355 C C . LEU B 1 70 ? -11.625 18.516 -3.293 1 90.19 70 LEU B C 1
ATOM 6357 O O . LEU B 1 70 ? -11.742 19.547 -3.963 1 90.19 70 LEU B O 1
ATOM 6361 N N . ARG B 1 71 ? -12.016 18.406 -2.084 1 87.5 71 ARG B N 1
ATOM 6362 C CA . ARG B 1 71 ? -12.844 19.469 -1.5 1 87.5 71 ARG B CA 1
ATOM 6363 C C . ARG B 1 71 ? -12.039 20.75 -1.307 1 87.5 71 ARG B C 1
ATOM 6365 O O . ARG B 1 71 ? -12.594 21.844 -1.381 1 87.5 71 ARG B O 1
ATOM 6372 N N . VAL B 1 72 ? -10.789 20.641 -1.146 1 89.31 72 VAL B N 1
ATOM 6373 C CA . VAL B 1 72 ? -9.961 21.828 -0.971 1 89.31 72 VAL B CA 1
ATOM 6374 C C . VAL B 1 72 ? -9.883 22.609 -2.283 1 89.31 72 VAL B C 1
ATOM 6376 O O . VAL B 1 72 ? -9.617 23.812 -2.285 1 89.31 72 VAL B O 1
ATOM 6379 N N . LEU B 1 73 ? -10.172 21.906 -3.371 1 89.62 73 LEU B N 1
ATOM 6380 C CA . LEU B 1 73 ? -10.094 22.547 -4.68 1 89.62 73 LEU B CA 1
ATOM 6381 C C . LEU B 1 73 ? -11.461 23.094 -5.094 1 89.62 73 LEU B C 1
ATOM 6383 O O . LEU B 1 73 ? -11.539 24.047 -5.879 1 89.62 73 LEU B O 1
ATOM 6387 N N . VAL B 1 74 ? -12.492 22.453 -4.555 1 88.12 74 VAL B N 1
ATOM 6388 C CA . VAL B 1 74 ? -13.797 22.812 -5.098 1 88.12 74 VAL B CA 1
ATOM 6389 C C . VAL B 1 74 ? -14.648 23.469 -4.012 1 88.12 74 VAL B C 1
ATOM 6391 O O . VAL B 1 74 ? -15.844 23.703 -4.199 1 88.12 74 VAL B O 1
ATOM 6394 N N . ASN B 1 75 ? -14.055 23.812 -2.904 1 82.62 75 ASN B N 1
ATOM 6395 C CA . ASN B 1 75 ? -14.789 24.516 -1.848 1 82.62 75 ASN B CA 1
ATOM 6396 C C . ASN B 1 75 ? -15.227 25.906 -2.289 1 82.62 75 ASN B C 1
ATOM 6398 O O . ASN B 1 75 ? -14.391 26.75 -2.627 1 82.62 75 ASN B O 1
ATOM 6402 N N . GLY B 1 76 ? -16.469 26.156 -2.377 1 77.38 76 GLY B N 1
ATOM 6403 C CA . GLY B 1 76 ? -17.047 27.391 -2.875 1 77.38 76 GLY B CA 1
ATOM 6404 C C . GLY B 1 76 ? -16.719 28.594 -2.02 1 77.38 76 GLY B C 1
ATOM 6405 O O . GLY B 1 76 ? -16.859 29.734 -2.463 1 77.38 76 GLY B O 1
ATOM 6406 N N . SER B 1 77 ? -16.172 28.422 -0.778 1 78.38 77 SER B N 1
ATOM 6407 C CA . SER B 1 77 ? -15.859 29.531 0.115 1 78.38 77 SER B CA 1
ATOM 6408 C C . SER B 1 77 ? -14.492 30.125 -0.204 1 78.38 77 SER B C 1
ATOM 6410 O O . SER B 1 77 ? -14.148 31.203 0.299 1 78.38 77 SER B O 1
ATOM 6412 N N . LEU B 1 78 ? -13.773 29.438 -1.048 1 81.75 78 LEU B N 1
ATOM 6413 C CA . LEU B 1 78 ? -12.43 29.906 -1.383 1 81.75 78 LEU B CA 1
ATOM 6414 C C . LEU B 1 78 ? -12.469 30.844 -2.588 1 81.75 78 LEU B C 1
ATOM 6416 O O . LEU B 1 78 ? -13.32 30.688 -3.469 1 81.75 78 LEU B O 1
ATOM 6420 N N . ALA B 1 79 ? -11.648 31.781 -2.48 1 79.5 79 ALA B N 1
ATOM 6421 C CA . ALA B 1 79 ? -11.57 32.781 -3.561 1 79.5 79 ALA B CA 1
ATOM 6422 C C . ALA B 1 79 ? -11.227 32.094 -4.887 1 79.5 79 ALA B C 1
ATOM 6424 O O . ALA B 1 79 ? -10.453 31.141 -4.922 1 79.5 79 ALA B O 1
ATOM 6425 N N . GLY B 1 80 ? -11.859 32.688 -5.832 1 77.31 80 GLY B N 1
ATOM 6426 C CA . GLY B 1 80 ? -11.523 32.219 -7.172 1 77.31 80 GLY B CA 1
ATOM 6427 C C . GLY B 1 80 ? -10.078 32.469 -7.543 1 77.31 80 GLY B C 1
ATOM 6428 O O . GLY B 1 80 ? -9.508 33.5 -7.164 1 77.31 80 GLY B O 1
ATOM 6429 N N . GLY B 1 81 ? -9.367 31.641 -7.984 1 77.5 81 GLY B N 1
ATOM 6430 C CA . GLY B 1 81 ? -8 31.859 -8.438 1 77.5 81 GLY B CA 1
ATOM 6431 C C . GLY B 1 81 ? -6.965 31.281 -7.496 1 77.5 81 GLY B C 1
ATOM 6432 O O . GLY B 1 81 ? -5.777 31.25 -7.82 1 77.5 81 GLY B O 1
ATOM 6433 N N . LEU B 1 82 ? -7.445 30.922 -6.336 1 83.38 82 LEU B N 1
ATOM 6434 C CA . LEU B 1 82 ? -6.504 30.328 -5.395 1 83.38 82 LEU B CA 1
ATOM 6435 C C . LEU B 1 82 ? -5.918 29.047 -5.965 1 83.38 82 LEU B C 1
ATOM 6437 O O . LEU B 1 82 ? -4.758 28.719 -5.711 1 83.38 82 LEU B O 1
ATOM 6441 N N . THR B 1 83 ? -6.809 28.391 -6.77 1 85.25 83 THR B N 1
ATOM 6442 C CA . THR B 1 83 ? -6.34 27.188 -7.445 1 85.25 83 THR B CA 1
ATOM 6443 C C . THR B 1 83 ? -5.777 27.516 -8.82 1 85.25 83 THR B C 1
ATOM 6445 O O . THR B 1 83 ? -6.422 28.219 -9.602 1 85.25 83 THR B O 1
ATOM 6448 N N . SER B 1 84 ? -4.59 27.062 -9.102 1 87.56 84 SER B N 1
ATOM 6449 C CA . SER B 1 84 ? -3.955 27.359 -10.383 1 87.56 84 SER B CA 1
ATOM 6450 C C . SER B 1 84 ? -4.742 26.766 -11.547 1 87.56 84 SER B C 1
ATOM 6452 O O . SER B 1 84 ? -5.324 25.688 -11.422 1 87.56 84 SER B O 1
ATOM 6454 N N . PRO B 1 85 ? -4.75 27.484 -12.641 1 87.5 85 PRO B N 1
ATOM 6455 C CA . PRO B 1 85 ? -5.445 26.969 -13.828 1 87.5 85 PRO B CA 1
ATOM 6456 C C . PRO B 1 85 ? -4.898 25.625 -14.289 1 87.5 85 PRO B C 1
ATOM 6458 O O . PRO B 1 85 ? -5.656 24.766 -14.773 1 87.5 85 PRO B O 1
ATOM 6461 N N . ASP B 1 86 ? -3.629 25.453 -14.117 1 89.5 86 ASP B N 1
ATOM 6462 C CA . ASP B 1 86 ? -3.018 24.188 -14.516 1 89.5 86 ASP B CA 1
ATOM 6463 C C . ASP B 1 86 ? -3.561 23.031 -13.672 1 89.5 86 ASP B C 1
ATOM 6465 O O . ASP B 1 86 ? -3.877 21.969 -14.203 1 89.5 86 ASP B O 1
ATOM 6469 N N . LEU B 1 87 ? -3.65 23.25 -12.43 1 91.19 87 LEU B N 1
ATOM 6470 C CA . LEU B 1 87 ? -4.156 22.219 -11.531 1 91.19 87 LEU B CA 1
ATOM 6471 C C . LEU B 1 87 ? -5.617 21.906 -11.836 1 91.19 87 LEU B C 1
ATOM 6473 O O . LEU B 1 87 ? -6.02 20.734 -11.805 1 91.19 87 LEU B O 1
ATOM 6477 N N . VAL B 1 88 ? -6.402 22.953 -12.148 1 92.25 88 VAL B N 1
ATOM 6478 C CA . VAL B 1 88 ? -7.812 22.781 -12.477 1 92.25 88 VAL B CA 1
ATOM 6479 C C . VAL B 1 88 ? -7.957 21.953 -13.75 1 92.25 88 VAL B C 1
ATOM 6481 O O . VAL B 1 88 ? -8.766 21.031 -13.805 1 92.25 88 VAL B O 1
ATOM 6484 N N . GLU B 1 89 ? -7.184 22.266 -14.672 1 91.88 89 GLU B N 1
ATOM 6485 C CA . GLU B 1 89 ? -7.25 21.547 -15.945 1 91.88 89 GLU B CA 1
ATOM 6486 C C . GLU B 1 89 ? -6.824 20.094 -15.781 1 91.88 89 GLU B C 1
ATOM 6488 O O . GLU B 1 89 ? -7.441 19.203 -16.359 1 91.88 89 GLU B O 1
ATOM 6493 N N . ARG B 1 90 ? -5.84 19.875 -15.102 1 92.56 90 ARG B N 1
ATOM 6494 C CA . ARG B 1 90 ? -5.32 18.531 -14.922 1 92.56 90 ARG B CA 1
ATOM 6495 C C . ARG B 1 90 ? -6.328 17.641 -14.18 1 92.56 90 ARG B C 1
ATOM 6497 O O . ARG B 1 90 ? -6.562 16.5 -14.57 1 92.56 90 ARG B O 1
ATOM 6504 N N . TRP B 1 91 ? -6.895 18.156 -13.148 1 94.12 91 TRP B N 1
ATOM 6505 C CA . TRP B 1 91 ? -7.855 17.359 -12.391 1 94.12 91 TRP B CA 1
ATOM 6506 C C . TRP B 1 91 ? -9.141 17.172 -13.18 1 94.12 91 TRP B C 1
ATOM 6508 O O . TRP B 1 91 ? -9.773 16.109 -13.094 1 94.12 91 TRP B O 1
ATOM 6518 N N . SER B 1 92 ? -9.555 18.234 -13.93 1 93.56 92 SER B N 1
ATOM 6519 C CA . SER B 1 92 ? -10.719 18.062 -14.789 1 93.56 92 SER B CA 1
ATOM 6520 C C . SER B 1 92 ? -10.523 16.906 -15.766 1 93.56 92 SER B C 1
ATOM 6522 O O . SER B 1 92 ? -11.414 16.078 -15.953 1 93.56 92 SER B O 1
ATOM 6524 N N . ALA B 1 93 ? -9.391 16.922 -16.344 1 92.88 93 ALA B N 1
ATOM 6525 C CA . ALA B 1 93 ? -9.07 15.852 -17.281 1 92.88 93 ALA B CA 1
ATOM 6526 C C . ALA B 1 93 ? -9.07 14.492 -16.578 1 92.88 93 ALA B C 1
ATOM 6528 O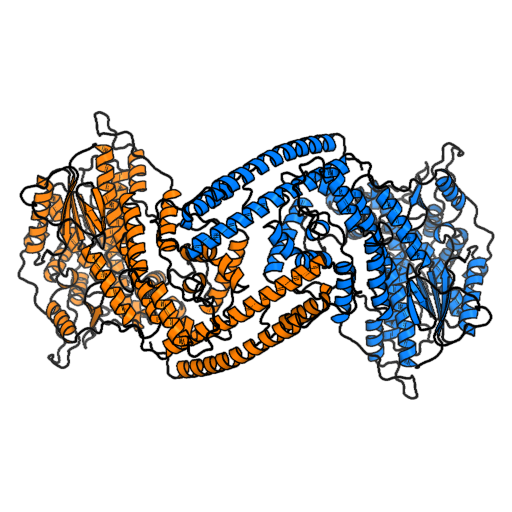 O . ALA B 1 93 ? -9.578 13.508 -17.125 1 92.88 93 ALA B O 1
ATOM 6529 N N . ARG B 1 94 ? -8.508 14.398 -15.453 1 93.06 94 ARG B N 1
ATOM 6530 C CA . ARG B 1 94 ? -8.438 13.156 -14.695 1 93.06 94 ARG B CA 1
ATOM 6531 C C . ARG B 1 94 ? -9.828 12.672 -14.305 1 93.06 94 ARG B C 1
ATOM 6533 O O . ARG B 1 94 ? -10.102 11.469 -14.305 1 93.06 94 ARG B O 1
ATOM 6540 N N . LEU B 1 95 ? -10.672 13.617 -13.938 1 94.31 95 LEU B N 1
ATOM 6541 C CA . LEU B 1 95 ? -12.016 13.242 -13.531 1 94.31 95 LEU B CA 1
ATOM 6542 C C . LEU B 1 95 ? -12.844 12.797 -14.727 1 94.31 95 LEU B C 1
ATOM 6544 O O . LEU B 1 95 ? -13.711 11.922 -14.594 1 94.31 95 LEU B O 1
ATOM 6548 N N . VAL B 1 96 ? -12.547 13.367 -15.891 1 93.19 96 VAL B N 1
ATOM 6549 C CA . VAL B 1 96 ? -13.188 12.891 -17.109 1 93.19 96 VAL B CA 1
ATOM 6550 C C . VAL B 1 96 ? -12.758 11.453 -17.391 1 93.19 96 VAL B C 1
ATOM 6552 O O . VAL B 1 96 ? -13.586 10.617 -17.766 1 93.19 96 VAL B O 1
ATOM 6555 N N . ASP B 1 97 ? -11.516 11.195 -17.156 1 92.31 97 ASP B N 1
ATOM 6556 C CA . ASP B 1 97 ? -11.016 9.828 -17.312 1 92.31 97 ASP B CA 1
ATOM 6557 C C . ASP B 1 97 ? -11.688 8.891 -16.312 1 92.31 97 ASP B C 1
ATOM 6559 O O . ASP B 1 97 ? -12.039 7.762 -16.656 1 92.31 97 ASP B O 1
ATOM 6563 N N . GLU B 1 98 ? -11.766 9.344 -15.094 1 91.94 98 GLU B N 1
ATOM 6564 C CA . GLU B 1 98 ? -12.406 8.531 -14.07 1 91.94 98 GLU B CA 1
ATOM 6565 C C . GLU B 1 98 ? -13.867 8.242 -14.414 1 91.94 98 GLU B C 1
ATOM 6567 O O . GLU B 1 98 ? -14.375 7.164 -14.125 1 91.94 98 GLU B O 1
ATOM 6572 N N . LEU B 1 99 ? -14.5 9.234 -15 1 92.06 99 LEU B N 1
ATOM 6573 C CA . LEU B 1 99 ? -15.867 9.047 -15.461 1 92.06 99 LEU B CA 1
ATOM 6574 C C . LEU B 1 99 ? -15.945 7.941 -16.516 1 92.06 99 LEU B C 1
ATOM 6576 O O . LEU B 1 99 ? -16.828 7.078 -16.453 1 92.06 99 LEU B O 1
ATOM 6580 N N . ALA B 1 100 ? -15.039 7.977 -17.406 1 90.12 100 ALA B N 1
ATOM 6581 C CA . ALA B 1 100 ? -14.977 6.941 -18.438 1 90.12 100 ALA B CA 1
ATOM 6582 C C . ALA B 1 100 ? -14.695 5.57 -17.812 1 90.12 100 ALA B C 1
ATOM 6584 O O . ALA B 1 100 ? -15.266 4.566 -18.234 1 90.12 100 ALA B O 1
ATOM 6585 N N . CYS B 1 101 ? -13.805 5.492 -16.875 1 89.38 101 CYS B N 1
ATOM 6586 C CA . CYS B 1 101 ? -13.492 4.25 -16.172 1 89.38 101 CYS B CA 1
ATOM 6587 C C . CYS B 1 101 ? -14.727 3.705 -15.461 1 89.38 101 CYS B C 1
ATOM 6589 O O . CYS B 1 101 ? -15 2.504 -15.516 1 89.38 101 CYS B O 1
ATOM 6591 N N . GLY B 1 102 ? -15.445 4.641 -14.812 1 85.69 102 GLY B N 1
ATOM 6592 C CA . GLY B 1 102 ? -16.656 4.223 -14.117 1 85.69 102 GLY B CA 1
ATOM 6593 C C . GLY B 1 102 ? -17.688 3.629 -15.047 1 85.69 102 GLY B C 1
ATOM 6594 O O . GLY B 1 102 ? -18.344 2.635 -14.703 1 85.69 102 GLY B O 1
ATOM 6595 N N . ARG B 1 103 ? -17.828 4.195 -16.203 1 85.12 103 ARG B N 1
ATOM 6596 C CA . ARG B 1 103 ? -18.75 3.689 -17.203 1 85.12 103 ARG B CA 1
ATOM 6597 C C . ARG B 1 103 ? -18.344 2.293 -17.672 1 85.12 103 ARG B C 1
ATOM 6599 O O . ARG B 1 103 ? -19.203 1.402 -17.781 1 85.12 103 ARG B O 1
ATOM 6606 N N . LEU B 1 104 ? -17.109 2.131 -17.906 1 86.75 104 LEU B N 1
ATOM 6607 C CA . LEU B 1 104 ? -16.609 0.841 -18.359 1 86.75 104 LEU B CA 1
ATOM 6608 C C . LEU B 1 104 ? -16.75 -0.217 -17.266 1 86.75 104 LEU B C 1
ATOM 6610 O O . LEU B 1 104 ? -17.094 -1.363 -17.547 1 86.75 104 LEU B O 1
ATOM 6614 N N . ARG B 1 105 ? -16.422 0.159 -16.047 1 83.88 105 ARG B N 1
ATOM 6615 C CA . ARG B 1 105 ? -16.594 -0.763 -14.93 1 83.88 105 ARG B CA 1
ATOM 6616 C C . ARG B 1 105 ? -18.016 -1.265 -14.828 1 83.88 105 ARG B C 1
ATOM 6618 O O . ARG B 1 105 ? -18.25 -2.461 -14.641 1 83.88 105 ARG B O 1
ATOM 6625 N N . SER B 1 106 ? -18.906 -0.359 -14.945 1 80.38 106 SER B N 1
ATOM 6626 C CA . SER B 1 106 ? -20.328 -0.729 -14.852 1 80.38 106 SER B CA 1
ATOM 6627 C C . SER B 1 106 ? -20.719 -1.68 -15.984 1 80.38 106 SER B C 1
ATOM 6629 O O . SER B 1 106 ? -21.469 -2.631 -15.766 1 80.38 106 SER B O 1
ATOM 6631 N N . GLU B 1 107 ? -20.203 -1.411 -17.078 1 83 107 GLU B N 1
ATOM 6632 C CA . GLU B 1 107 ? -20.5 -2.264 -18.234 1 83 107 GLU B CA 1
ATOM 6633 C C . GLU B 1 107 ? -19.969 -3.68 -18.016 1 83 107 GLU B C 1
ATOM 6635 O O . GLU B 1 107 ? -20.656 -4.656 -18.312 1 83 107 GLU B O 1
ATOM 6640 N N . PHE B 1 108 ? -18.797 -3.834 -17.516 1 85.38 108 PHE B N 1
ATOM 6641 C CA . PHE B 1 108 ? -18.188 -5.148 -17.391 1 85.38 108 PHE B CA 1
ATOM 6642 C C . PHE B 1 108 ? -18.703 -5.879 -16.172 1 85.38 108 PHE B C 1
ATOM 6644 O O . PHE B 1 108 ? -18.672 -7.109 -16.094 1 85.38 108 PHE B O 1
ATOM 6651 N N . VAL B 1 109 ? -19.172 -5.148 -15.211 1 78.25 109 VAL B N 1
ATOM 6652 C CA . VAL B 1 109 ? -19.891 -5.789 -14.109 1 78.25 109 VAL B CA 1
ATOM 6653 C C . VAL B 1 109 ? -21.172 -6.422 -14.625 1 78.25 109 VAL B C 1
ATOM 6655 O O . VAL B 1 109 ? -21.531 -7.535 -14.227 1 78.25 109 VAL B O 1
ATOM 6658 N N . PHE B 1 110 ? -21.781 -5.758 -15.539 1 79.44 110 PHE B N 1
ATOM 6659 C CA . PHE B 1 110 ? -23.016 -6.277 -16.125 1 79.44 110 PHE B CA 1
ATOM 6660 C C . PHE B 1 110 ? -22.703 -7.473 -17.031 1 79.44 110 PHE B C 1
ATOM 6662 O O . PHE B 1 110 ? -23.453 -8.461 -17.016 1 79.44 110 PHE B O 1
ATOM 6669 N N . ARG B 1 111 ? -21.656 -7.305 -17.766 1 82.31 111 ARG B N 1
ATOM 6670 C CA . ARG B 1 111 ? -21.266 -8.43 -18.609 1 82.31 111 ARG B CA 1
ATOM 6671 C C . ARG B 1 111 ? -20.969 -9.664 -17.766 1 82.31 111 ARG B C 1
ATOM 6673 O O . ARG B 1 111 ? -21.359 -10.773 -18.125 1 82.31 111 ARG B O 1
ATOM 6680 N N . PHE B 1 112 ? -20.328 -9.477 -16.703 1 83.88 112 PHE B N 1
ATOM 6681 C CA . PHE B 1 112 ? -20 -10.586 -15.82 1 83.88 112 PHE B CA 1
ATOM 6682 C C . PHE B 1 112 ? -21.266 -11.172 -15.195 1 83.88 112 PHE B C 1
ATOM 6684 O O . PHE B 1 112 ? -21.359 -12.391 -15.039 1 83.88 112 PHE B O 1
ATOM 6691 N N . GLY B 1 113 ? -22.156 -10.336 -14.828 1 77.12 113 GLY B N 1
ATOM 6692 C CA . GLY B 1 113 ? -23.422 -10.812 -14.32 1 77.12 113 GLY B CA 1
ATOM 6693 C C . GLY B 1 113 ? -24.188 -11.664 -15.32 1 77.12 113 GLY B C 1
ATOM 6694 O O . GLY B 1 113 ? -24.766 -12.695 -14.961 1 77.12 113 GLY B O 1
ATOM 6695 N N . ALA B 1 114 ? -24.172 -11.211 -16.547 1 80.5 114 ALA B N 1
ATOM 6696 C CA . ALA B 1 114 ? -24.828 -11.961 -17.609 1 80.5 114 ALA B CA 1
ATOM 6697 C C . ALA B 1 114 ? -24.188 -13.336 -17.781 1 80.5 114 ALA B C 1
ATOM 6699 O O . ALA B 1 114 ? -24.875 -14.328 -18.047 1 80.5 114 ALA B O 1
ATOM 6700 N N . LEU B 1 115 ? -22.906 -13.375 -17.688 1 84.31 115 LEU B N 1
ATOM 6701 C CA . LEU B 1 115 ? -22.188 -14.633 -17.812 1 84.31 115 LEU B CA 1
ATOM 6702 C C . LEU B 1 115 ? -22.531 -15.57 -16.641 1 84.31 115 LEU B C 1
ATOM 6704 O O . LEU B 1 115 ? -22.656 -16.781 -16.844 1 84.31 115 LEU B O 1
ATOM 6708 N N . LEU B 1 116 ? -22.688 -15.062 -15.531 1 77.06 116 LEU B N 1
ATOM 6709 C CA . LEU B 1 116 ? -23.047 -15.859 -14.359 1 77.06 116 LEU B CA 1
ATOM 6710 C C . LEU B 1 116 ? -24.469 -16.391 -14.484 1 77.06 116 LEU B C 1
ATOM 6712 O O . LEU B 1 116 ? -24.75 -17.516 -14.062 1 77.06 116 LEU B O 1
ATOM 6716 N N . GLU B 1 117 ? -25.297 -15.578 -15.055 1 74.81 117 GLU B N 1
ATOM 6717 C CA . GLU B 1 117 ? -26.688 -16.016 -15.289 1 74.81 117 GLU B CA 1
ATOM 6718 C C . GLU B 1 117 ? -26.734 -17.156 -16.281 1 74.81 117 GLU B C 1
ATOM 6720 O O . GLU B 1 117 ? -27.469 -18.141 -16.078 1 74.81 117 GLU B O 1
ATOM 6725 N N . GLU B 1 118 ? -25.969 -16.938 -17.266 1 80.81 118 GLU B N 1
ATOM 6726 C CA . GLU B 1 118 ? -25.906 -18 -18.266 1 80.81 118 GLU B CA 1
ATOM 6727 C C . GLU B 1 118 ? -25.391 -19.297 -17.641 1 80.81 118 GLU B C 1
ATOM 6729 O O . GLU B 1 118 ? -25.891 -20.375 -17.953 1 80.81 118 GLU B O 1
ATOM 6734 N N . TRP B 1 119 ? -24.422 -19.203 -16.891 1 78.81 119 TRP B N 1
ATOM 6735 C CA . TRP B 1 119 ? -23.812 -20.359 -16.25 1 78.81 119 TRP B CA 1
ATOM 6736 C C . TRP B 1 119 ? -24.797 -21.047 -15.312 1 78.81 119 TRP B C 1
ATOM 6738 O O . TRP B 1 119 ? -24.844 -22.281 -15.25 1 78.81 119 TRP B O 1
ATOM 6748 N N . ALA B 1 120 ? -25.516 -20.266 -14.609 1 69.25 120 ALA B N 1
ATOM 6749 C CA . ALA B 1 120 ? -26.484 -20.797 -13.656 1 69.25 120 ALA B CA 1
ATOM 6750 C C . ALA B 1 120 ? -27.609 -21.531 -14.367 1 69.25 120 ALA B C 1
ATOM 6752 O O . ALA B 1 120 ? -28.156 -22.5 -13.844 1 69.25 120 ALA B O 1
ATOM 6753 N N . GLU B 1 121 ? -27.953 -20.953 -15.516 1 68.94 121 GLU B N 1
ATOM 6754 C CA . GLU B 1 121 ? -29.047 -21.547 -16.281 1 68.94 121 GLU B CA 1
ATOM 6755 C C . GLU B 1 121 ? -28.578 -22.781 -17.062 1 68.94 121 GLU B C 1
ATOM 6757 O O . GLU B 1 121 ? -29.375 -23.672 -17.344 1 68.94 121 GLU B O 1
ATOM 6762 N N . GLY B 1 122 ? -27.359 -22.609 -17.5 1 63.34 122 GLY B N 1
ATOM 6763 C CA . GLY B 1 122 ? -26.859 -23.625 -18.406 1 63.34 122 GLY B CA 1
ATOM 6764 C C . GLY B 1 122 ? -26.422 -24.891 -17.688 1 63.34 122 GLY B C 1
ATOM 6765 O O . GLY B 1 122 ? -26.234 -24.891 -16.469 1 63.34 122 GLY B O 1
ATOM 6766 N N . ALA B 1 123 ? -26.562 -25.969 -18.391 1 54.38 123 ALA B N 1
ATOM 6767 C CA . ALA B 1 123 ? -26.125 -27.281 -17.938 1 54.38 123 ALA B CA 1
ATOM 6768 C C . ALA B 1 123 ? -24.609 -27.328 -17.766 1 54.38 123 ALA B C 1
ATOM 6770 O O . ALA B 1 123 ? -23.891 -26.578 -18.406 1 54.38 123 ALA B O 1
ATOM 6771 N N . GLY B 1 124 ? -24.094 -27.672 -16.562 1 56.41 124 GLY B N 1
ATOM 6772 C CA . GLY B 1 124 ? -22.688 -27.906 -16.266 1 56.41 124 GLY B CA 1
ATOM 6773 C C . GLY B 1 124 ? -21.938 -28.547 -17.422 1 56.41 124 GLY B C 1
ATOM 6774 O O . GLY B 1 124 ? -22.453 -28.625 -18.531 1 56.41 124 GLY B O 1
ATOM 6775 N N . VAL B 1 125 ? -20.609 -28.641 -17.484 1 55.78 125 VAL B N 1
ATOM 6776 C CA . VAL B 1 125 ? -19.781 -29.344 -18.453 1 55.78 125 VAL B CA 1
ATOM 6777 C C . VAL B 1 125 ? -20.328 -30.75 -18.688 1 55.78 125 VAL B C 1
ATOM 6779 O O . VAL B 1 125 ? -20.578 -31.484 -17.734 1 55.78 125 VAL B O 1
ATOM 6782 N N . PRO B 1 126 ? -20.812 -31 -20 1 54.5 126 PRO B N 1
ATOM 6783 C CA . PRO B 1 126 ? -21.234 -32.375 -20.219 1 54.5 126 PRO B CA 1
ATOM 6784 C C . PRO B 1 126 ? -20.172 -33.406 -19.812 1 54.5 126 PRO B C 1
ATOM 6786 O O . PRO B 1 126 ? -19 -33.25 -20.203 1 54.5 126 PRO B O 1
ATOM 6789 N N . ARG B 1 127 ? -20.25 -34 -18.641 1 55.53 127 ARG B N 1
ATOM 6790 C CA . ARG B 1 127 ? -19.328 -35.094 -18.281 1 55.53 127 ARG B CA 1
ATOM 6791 C C . ARG B 1 127 ? -19.547 -36.312 -19.188 1 55.53 127 ARG B C 1
ATOM 6793 O O . ARG B 1 127 ? -20.672 -36.625 -19.547 1 55.53 127 ARG B O 1
ATOM 6800 N N . PRO B 1 128 ? -18.422 -36.688 -19.828 1 55.09 128 PRO B N 1
ATOM 6801 C CA . PRO B 1 128 ? -18.641 -37.906 -20.594 1 55.09 128 PRO B CA 1
ATOM 6802 C C . PRO B 1 128 ? -19.406 -38.969 -19.812 1 55.09 128 PRO B C 1
ATOM 6804 O O . PRO B 1 128 ? -19.094 -39.219 -18.641 1 55.09 128 PRO B O 1
ATOM 6807 N N . GLU B 1 129 ? -20.656 -39.188 -19.938 1 55.41 129 GLU B N 1
ATOM 6808 C CA . GLU B 1 129 ? -21.391 -40.25 -19.266 1 55.41 129 GLU B CA 1
ATOM 6809 C C . GLU B 1 129 ? -20.984 -41.625 -19.781 1 55.41 129 GLU B C 1
ATOM 6811 O O . GLU B 1 129 ? -20.812 -41.812 -20.984 1 55.41 129 GLU B O 1
ATOM 6816 N N . ALA B 1 130 ? -20.375 -42.469 -18.812 1 57.22 130 ALA B N 1
ATOM 6817 C CA . ALA B 1 130 ? -20.016 -43.812 -19.172 1 57.22 130 ALA B CA 1
ATOM 6818 C C . ALA B 1 130 ? -21.188 -44.531 -19.844 1 57.22 130 ALA B C 1
ATOM 6820 O O . ALA B 1 130 ? -22.328 -44.469 -19.375 1 57.22 130 ALA B O 1
ATOM 6821 N N . ASP B 1 131 ? -21 -44.969 -21.078 1 64.56 131 ASP B N 1
ATOM 6822 C CA . ASP B 1 131 ? -21.953 -45.906 -21.688 1 64.56 131 ASP B CA 1
ATOM 6823 C C . ASP B 1 131 ? -22.219 -47.094 -20.797 1 64.56 131 ASP B C 1
ATOM 6825 O O . ASP B 1 131 ? -21.281 -47.688 -20.234 1 64.56 131 ASP B O 1
ATOM 6829 N N . PRO B 1 132 ? -23.438 -47.375 -20.25 1 68.44 132 PRO B N 1
ATOM 6830 C CA . PRO B 1 132 ? -23.75 -48.531 -19.438 1 68.44 132 PRO B CA 1
ATOM 6831 C C . PRO B 1 132 ? -23.016 -49.812 -19.938 1 68.44 132 PRO B C 1
ATOM 6833 O O . PRO B 1 132 ? -22.594 -50.625 -19.125 1 68.44 132 PRO B O 1
ATOM 6836 N N . SER B 1 133 ? -22.859 -49.844 -21.203 1 73.75 133 SER B N 1
ATOM 6837 C CA . SER B 1 133 ? -22.141 -51 -21.75 1 73.75 133 SER B CA 1
ATOM 6838 C C . SER B 1 133 ? -20.672 -50.969 -21.328 1 73.75 133 SER B C 1
ATOM 6840 O O . SER B 1 133 ? -20.094 -52.031 -21.016 1 73.75 133 SER B O 1
ATOM 6842 N N . GLY B 1 134 ? -20.125 -49.844 -21.188 1 77.38 134 GLY B N 1
ATOM 6843 C CA . GLY B 1 134 ? -18.75 -49.688 -20.766 1 77.38 134 GLY B CA 1
ATOM 6844 C C . GLY B 1 134 ? -18.531 -50.094 -19.312 1 77.38 134 GLY B C 1
ATOM 6845 O O . GLY B 1 134 ? -17.547 -50.75 -18.984 1 77.38 134 GLY B O 1
ATOM 6846 N N . HIS B 1 135 ? -19.516 -49.781 -18.562 1 83.94 135 HIS B N 1
ATOM 6847 C CA . HIS B 1 135 ? -19.469 -50.156 -17.156 1 83.94 135 HIS B CA 1
ATOM 6848 C C . HIS B 1 135 ? -19.547 -51.656 -16.984 1 83.94 135 HIS B C 1
ATOM 6850 O O . HIS B 1 135 ? -18.797 -52.25 -16.188 1 83.94 135 HIS B O 1
ATOM 6856 N N . ARG B 1 136 ? -20.406 -52.25 -17.703 1 84.75 136 ARG B N 1
ATOM 6857 C CA . ARG B 1 136 ? -20.562 -53.719 -17.625 1 84.75 136 ARG B CA 1
ATOM 6858 C C . ARG B 1 136 ? -19.312 -54.438 -18.094 1 84.75 136 ARG B C 1
ATOM 6860 O O . ARG B 1 136 ? -18.938 -55.469 -17.516 1 84.75 136 ARG B O 1
ATOM 6867 N N . GLU B 1 137 ? -18.797 -53.844 -19.016 1 86.88 137 GLU B N 1
ATOM 6868 C CA . GLU B 1 137 ? -17.562 -54.469 -19.531 1 86.88 137 GLU B CA 1
ATOM 6869 C C . GLU B 1 137 ? -16.438 -54.375 -18.5 1 86.88 137 GLU B C 1
ATOM 6871 O O . GLU B 1 137 ? -15.672 -55.312 -18.328 1 86.88 137 GLU B O 1
ATOM 6876 N N . LEU B 1 138 ? -16.328 -53.281 -17.922 1 88.88 138 LEU B N 1
ATOM 6877 C CA . LEU B 1 138 ? -15.297 -53.125 -16.891 1 88.88 138 LEU B CA 1
ATOM 6878 C C . LEU B 1 138 ? -15.516 -54.062 -15.727 1 88.88 138 LEU B C 1
ATOM 6880 O O . LEU B 1 138 ? -14.562 -54.625 -15.188 1 88.88 138 LEU B O 1
ATOM 6884 N N . ARG B 1 139 ? -16.75 -54.219 -15.391 1 89.25 139 ARG B N 1
ATOM 6885 C CA . ARG B 1 139 ? -17.094 -55.156 -14.312 1 89.25 139 ARG B CA 1
ATOM 6886 C C . ARG B 1 139 ? -16.781 -56.594 -14.703 1 89.25 139 ARG B C 1
ATOM 6888 O O . ARG B 1 139 ? -16.203 -57.344 -13.914 1 89.25 139 ARG B O 1
ATOM 6895 N N . ALA B 1 140 ? -17.141 -56.906 -15.898 1 89.25 140 ALA B N 1
ATOM 6896 C CA . ALA B 1 140 ? -16.938 -58.25 -16.375 1 89.25 140 ALA B CA 1
ATOM 6897 C C . ALA B 1 140 ? -15.453 -58.625 -16.391 1 89.25 140 ALA B C 1
ATOM 6899 O O . ALA B 1 140 ? -15.086 -59.781 -16.141 1 89.25 140 ALA B O 1
ATOM 6900 N N . ARG B 1 141 ? -14.664 -57.75 -16.609 1 89.12 141 ARG B N 1
ATOM 6901 C CA . ARG B 1 141 ? -13.227 -57.969 -16.703 1 89.12 141 ARG B CA 1
ATOM 6902 C C . ARG B 1 141 ? -12.656 -58.406 -15.359 1 89.12 141 ARG B C 1
ATOM 6904 O O . ARG B 1 141 ? -11.812 -59.312 -15.297 1 89.12 141 ARG B O 1
ATOM 6911 N N . ILE B 1 142 ? -13.094 -57.844 -14.289 1 91.62 142 ILE B N 1
ATOM 6912 C CA . ILE B 1 142 ? -12.508 -58.156 -12.984 1 91.62 142 ILE B CA 1
ATOM 6913 C C . ILE B 1 142 ? -13.188 -59.375 -12.398 1 91.62 142 ILE B C 1
ATOM 6915 O O . ILE B 1 142 ? -12.688 -59.969 -11.453 1 91.62 142 ILE B O 1
ATOM 6919 N N . LEU B 1 143 ? -14.383 -59.719 -12.93 1 91.44 143 LEU B N 1
ATOM 6920 C CA . LEU B 1 143 ? -15.102 -60.875 -12.445 1 91.44 143 LEU B CA 1
ATOM 6921 C C . LEU B 1 143 ? -14.602 -62.156 -13.141 1 91.44 143 LEU B C 1
ATOM 6923 O O . LEU B 1 143 ? -14.836 -63.25 -12.656 1 91.44 143 LEU B O 1
ATOM 6927 N N . ALA B 1 144 ? -13.914 -61.969 -14.219 1 91.12 144 ALA B N 1
ATOM 6928 C CA . ALA B 1 144 ? -13.344 -63.094 -14.945 1 91.12 144 ALA B CA 1
ATOM 6929 C C . ALA B 1 144 ? -12.094 -63.625 -14.258 1 91.12 144 ALA B C 1
ATOM 6931 O O . ALA B 1 144 ? -11.336 -62.844 -13.656 1 91.12 144 ALA B O 1
ATOM 6932 N N . PRO B 1 145 ? -11.945 -64.875 -14.289 1 89.81 145 PRO B N 1
ATOM 6933 C CA . PRO B 1 145 ? -10.727 -65.438 -13.688 1 89.81 145 PRO B CA 1
ATOM 6934 C C . PRO B 1 145 ? -9.461 -65 -14.414 1 89.81 145 PRO B C 1
ATOM 6936 O O . PRO B 1 145 ? -9.508 -64.688 -15.609 1 89.81 145 PRO B O 1
ATOM 6939 N N . ALA B 1 146 ? -8.438 -64.938 -13.648 1 87.75 146 ALA B N 1
ATOM 6940 C CA . ALA B 1 146 ? -7.156 -64.562 -14.258 1 87.75 146 ALA B CA 1
ATOM 6941 C C . ALA B 1 146 ? -6.68 -65.688 -15.211 1 87.75 146 ALA B C 1
ATOM 6943 O O . ALA B 1 146 ? -6.98 -66.875 -15.008 1 87.75 146 ALA B O 1
ATOM 6944 N N . PRO B 1 147 ? -5.984 -65.312 -16.203 1 87.5 147 PRO B N 1
ATOM 6945 C CA . PRO B 1 147 ? -5.418 -66.312 -17.094 1 87.5 147 PRO B CA 1
ATOM 6946 C C . PRO B 1 147 ? -4.414 -67.25 -16.391 1 87.5 147 PRO B C 1
ATOM 6948 O O . PRO B 1 147 ? -3.82 -66.812 -15.383 1 87.5 147 PRO B O 1
ATOM 6951 N N . ALA B 1 148 ? -4.371 -68.438 -16.906 1 84.88 148 ALA B N 1
ATOM 6952 C CA . ALA B 1 148 ? -3.387 -69.375 -16.375 1 84.88 148 ALA B CA 1
ATOM 6953 C C . ALA B 1 148 ? -1.976 -68.812 -16.469 1 84.88 148 ALA B C 1
ATOM 6955 O O . ALA B 1 148 ? -1.64 -68.188 -17.453 1 84.88 148 ALA B O 1
ATOM 6956 N N . ASN B 1 149 ? -1.23 -68.875 -15.375 1 86.81 149 ASN B N 1
ATOM 6957 C CA . ASN B 1 149 ? 0.119 -68.312 -15.367 1 86.81 149 ASN B CA 1
ATOM 6958 C C . ASN B 1 149 ? 1.095 -69.25 -14.633 1 86.81 149 ASN B C 1
ATOM 6960 O O . ASN B 1 149 ? 0.705 -70.312 -14.141 1 86.81 149 ASN B O 1
ATOM 6964 N N . ARG B 1 150 ? 2.312 -69.062 -14.797 1 91.94 150 ARG B N 1
ATOM 6965 C CA . ARG B 1 150 ? 3.385 -69.875 -14.234 1 91.94 150 ARG B CA 1
ATOM 6966 C C . ARG B 1 150 ? 4.273 -69 -13.312 1 91.94 150 ARG B C 1
ATOM 6968 O O . ARG B 1 150 ? 5.5 -69.188 -13.336 1 91.94 150 ARG B O 1
ATOM 6975 N N . HIS B 1 151 ? 3.648 -68.25 -12.492 1 92.81 151 HIS B N 1
ATOM 6976 C CA . HIS B 1 151 ? 4.422 -67.25 -11.734 1 92.81 151 HIS B CA 1
ATOM 6977 C C . HIS B 1 151 ? 5.109 -67.875 -10.531 1 92.81 151 HIS B C 1
ATOM 6979 O O . HIS B 1 151 ? 6.102 -67.375 -10.023 1 92.81 151 HIS B O 1
ATOM 6985 N N . ARG B 1 152 ? 4.656 -69 -10 1 91.75 152 ARG B N 1
ATOM 6986 C CA . ARG B 1 152 ? 5.086 -69.562 -8.727 1 91.75 152 ARG B CA 1
ATOM 6987 C C . ARG B 1 152 ? 6.578 -69.875 -8.742 1 91.75 152 ARG B C 1
ATOM 6989 O O . ARG B 1 152 ? 7.32 -69.438 -7.855 1 91.75 152 ARG B O 1
ATOM 6996 N N . ASP B 1 153 ? 6.953 -70.562 -9.797 1 90.19 153 ASP B N 1
ATOM 6997 C CA . ASP B 1 153 ? 8.367 -70.938 -9.891 1 90.19 153 ASP B CA 1
ATOM 6998 C C . ASP B 1 153 ? 9.234 -69.688 -10.039 1 90.19 153 ASP B C 1
ATOM 7000 O O . ASP B 1 153 ? 10.336 -69.625 -9.477 1 90.19 153 ASP B O 1
ATOM 7004 N N . LEU B 1 154 ? 8.727 -68.812 -10.727 1 92.06 154 LEU B N 1
ATOM 7005 C CA . LEU B 1 154 ? 9.445 -67.562 -10.977 1 92.06 154 LEU B CA 1
ATOM 7006 C C . LEU B 1 154 ? 9.617 -66.75 -9.688 1 92.06 154 LEU B C 1
ATOM 7008 O O . LEU B 1 154 ? 10.719 -66.312 -9.375 1 92.06 154 LEU B O 1
ATOM 7012 N N . VAL B 1 155 ? 8.602 -66.562 -8.875 1 91.44 155 VAL B N 1
ATOM 7013 C CA . VAL B 1 155 ? 8.609 -65.812 -7.656 1 91.44 155 VAL B CA 1
ATOM 7014 C C . VAL B 1 155 ? 9.484 -66.438 -6.605 1 91.44 155 VAL B C 1
ATOM 7016 O O . VAL B 1 155 ? 10.227 -65.812 -5.879 1 91.44 155 VAL B O 1
ATOM 7019 N N . ASP B 1 156 ? 9.438 -67.75 -6.586 1 88.44 156 ASP B N 1
ATOM 7020 C CA . ASP B 1 156 ? 10.203 -68.5 -5.602 1 88.44 156 ASP B CA 1
ATOM 7021 C C . ASP B 1 156 ? 11.703 -68.312 -5.809 1 88.44 156 ASP B C 1
ATOM 7023 O O . ASP B 1 156 ? 12.477 -68.312 -4.848 1 88.44 156 ASP B O 1
ATOM 7027 N N . GLY B 1 157 ? 12.078 -68.062 -6.977 1 87.25 157 GLY B N 1
ATOM 7028 C CA . GLY B 1 157 ? 13.492 -67.875 -7.293 1 87.25 157 GLY B CA 1
ATOM 7029 C C . GLY B 1 157 ? 14.008 -66.5 -7.102 1 87.25 157 GLY B C 1
ATOM 7030 O O . GLY B 1 157 ? 15.211 -66.25 -7.188 1 87.25 157 GLY B O 1
ATOM 7031 N N . LEU B 1 158 ? 13.164 -65.625 -6.742 1 88.62 158 LEU B N 1
ATOM 7032 C CA . LEU B 1 158 ? 13.562 -64.188 -6.66 1 88.62 158 LEU B CA 1
ATOM 7033 C C . LEU B 1 158 ? 14.109 -63.875 -5.273 1 88.62 158 LEU B C 1
ATOM 7035 O O . LEU B 1 158 ? 13.641 -64.438 -4.273 1 88.62 158 LEU B O 1
ATOM 7039 N N . ARG B 1 159 ? 15.047 -63 -5.203 1 81.75 159 ARG B N 1
ATOM 7040 C CA . ARG B 1 159 ? 15.523 -62.375 -3.959 1 81.75 159 ARG B CA 1
ATOM 7041 C C . ARG B 1 159 ? 14.922 -61 -3.752 1 81.75 159 ARG B C 1
ATOM 7043 O O . ARG B 1 159 ? 15.336 -60.031 -4.406 1 81.75 159 ARG B O 1
ATOM 7050 N N . LEU B 1 160 ? 13.922 -60.812 -2.969 1 76.56 160 LEU B N 1
ATOM 7051 C CA . LEU B 1 160 ? 13.188 -59.562 -2.822 1 76.56 160 LEU B CA 1
ATOM 7052 C C . LEU B 1 160 ? 13.68 -58.781 -1.611 1 76.56 160 LEU B C 1
ATOM 7054 O O . LEU B 1 160 ? 13.398 -57.594 -1.487 1 76.56 160 LEU B O 1
ATOM 7058 N N . GLY B 1 161 ? 14.844 -58.844 -1.187 1 66.81 161 GLY B N 1
ATOM 7059 C CA . GLY B 1 161 ? 15.484 -58.125 -0.097 1 66.81 161 GLY B CA 1
ATOM 7060 C C . GLY B 1 161 ? 14.508 -57.625 0.961 1 66.81 161 GLY B C 1
ATOM 7061 O O . GLY B 1 161 ? 14.688 -56.562 1.555 1 66.81 161 GLY B O 1
ATOM 7062 N N . PHE B 1 162 ? 13.344 -58.125 1.118 1 65.38 162 PHE B N 1
ATOM 7063 C CA . PHE B 1 162 ? 12.453 -57.75 2.205 1 65.38 162 PHE B CA 1
ATOM 7064 C C . PHE B 1 162 ? 12.852 -58.406 3.508 1 65.38 162 PHE B C 1
ATOM 7066 O O . PHE B 1 162 ? 13.32 -59.562 3.5 1 65.38 162 PHE B O 1
ATOM 7073 N N . GLY B 1 163 ? 13.336 -57.719 4.598 1 57.34 163 GLY B N 1
ATOM 7074 C CA . GLY B 1 163 ? 13.617 -58.312 5.887 1 57.34 163 GLY B CA 1
ATOM 7075 C C . GLY B 1 163 ? 12.438 -59.062 6.465 1 57.34 163 GLY B C 1
ATOM 7076 O O . GLY B 1 163 ? 11.297 -58.875 6.023 1 57.34 163 GLY B O 1
ATOM 7077 N N . GLN B 1 164 ? 12.742 -60.188 7.082 1 53.22 164 GLN B N 1
ATOM 7078 C CA . GLN B 1 164 ? 11.656 -60.875 7.781 1 53.22 164 GLN B CA 1
ATOM 7079 C C . GLN B 1 164 ? 10.812 -59.906 8.586 1 53.22 164 GLN B C 1
ATOM 7081 O O . GLN B 1 164 ? 11.344 -59.062 9.312 1 53.22 164 GLN B O 1
ATOM 7086 N N . PRO B 1 165 ? 9.719 -59.562 8.102 1 52.75 165 PRO B N 1
ATOM 7087 C CA . PRO B 1 165 ? 8.93 -58.656 8.945 1 52.75 165 PRO B CA 1
ATOM 7088 C C . PRO B 1 165 ? 9.109 -58.938 10.438 1 52.75 165 PRO B C 1
ATOM 7090 O O . PRO B 1 165 ? 9.148 -60.094 10.859 1 52.75 165 PRO B O 1
ATOM 7093 N N . GLY B 1 166 ? 10.164 -58.281 11.125 1 45.22 166 GLY B N 1
ATOM 7094 C CA . GLY B 1 166 ? 10.344 -58.531 12.547 1 45.22 166 GLY B CA 1
ATOM 7095 C C . GLY B 1 166 ? 9.062 -58.938 13.25 1 45.22 166 GLY B C 1
ATOM 7096 O O . GLY B 1 166 ? 7.973 -58.531 12.828 1 45.22 166 GLY B O 1
ATOM 7097 N N . ALA B 1 167 ? 9.109 -60.094 13.891 1 40.38 167 ALA B N 1
ATOM 7098 C CA . ALA B 1 167 ? 8.07 -60.469 14.852 1 40.38 167 ALA B CA 1
ATOM 7099 C C . ALA B 1 167 ? 7.645 -59.25 15.68 1 40.38 167 ALA B C 1
ATOM 7101 O O . ALA B 1 167 ? 7.012 -59.406 16.734 1 40.38 167 ALA B O 1
ATOM 7102 N N . GLY B 1 168 ? 8.453 -58.156 15.734 1 38.69 168 GLY B N 1
ATOM 7103 C CA . GLY B 1 168 ? 8.25 -57.188 16.812 1 38.69 168 GLY B CA 1
ATOM 7104 C C . GLY B 1 168 ? 6.797 -56.844 17.031 1 38.69 168 GLY B C 1
ATOM 7105 O O . GLY B 1 168 ? 5.945 -57.125 16.188 1 38.69 168 GLY B O 1
ATOM 7106 N N . THR B 1 169 ? 6.594 -56.438 18.391 1 39.97 169 THR B N 1
ATOM 7107 C CA . THR B 1 169 ? 5.492 -56.219 19.328 1 39.97 169 THR B CA 1
ATOM 7108 C C . THR B 1 169 ? 4.391 -55.375 18.672 1 39.97 169 THR B C 1
ATOM 7110 O O . THR B 1 169 ? 3.205 -55.594 18.938 1 39.97 169 THR B O 1
ATOM 7113 N N . ASP B 1 170 ? 4.688 -54 18.391 1 41.53 170 ASP B N 1
ATOM 7114 C CA . ASP B 1 170 ? 3.76 -52.906 18.594 1 41.53 170 ASP B CA 1
ATOM 7115 C C . ASP B 1 170 ? 2.756 -52.781 17.453 1 41.53 170 ASP B C 1
ATOM 7117 O O . ASP B 1 170 ? 2.17 -51.75 17.219 1 41.53 170 ASP B O 1
ATOM 7121 N N . ALA B 1 171 ? 2.818 -53.312 16.438 1 46.31 171 ALA B N 1
ATOM 7122 C CA . ALA B 1 171 ? 1.949 -53.219 15.258 1 46.31 171 ALA B CA 1
ATOM 7123 C C . ALA B 1 171 ? 0.486 -53.406 15.648 1 46.31 171 ALA B C 1
ATOM 7125 O O . ALA B 1 171 ? -0.405 -53.312 14.805 1 46.31 171 ALA B O 1
ATOM 7126 N N . THR B 1 172 ? 0.308 -54.156 16.594 1 50 172 THR B N 1
ATOM 7127 C CA . THR B 1 172 ? -1.038 -54.656 16.875 1 50 172 THR B CA 1
ATOM 7128 C C . THR B 1 172 ? -1.936 -53.531 17.375 1 50 172 THR B C 1
ATOM 7130 O O . THR B 1 172 ? -3.053 -53.781 17.828 1 50 172 THR B O 1
ATOM 7133 N N . SER B 1 173 ? -1.308 -52.438 17.469 1 58.84 173 SER B N 1
ATOM 7134 C CA . SER B 1 173 ? -2.258 -51.5 18.016 1 58.84 173 SER B CA 1
ATOM 7135 C C . SER B 1 173 ? -3.266 -51.031 16.969 1 58.84 173 SER B C 1
ATOM 7137 O O . SER B 1 173 ? -2.885 -50.688 15.852 1 58.84 173 SER B O 1
ATOM 7139 N N . THR B 1 174 ? -4.371 -51.344 17.016 1 70 174 THR B N 1
ATOM 7140 C CA . THR B 1 174 ? -5.508 -50.969 16.188 1 70 174 THR B CA 1
ATOM 7141 C C . THR B 1 174 ? -5.926 -49.531 16.484 1 70 174 THR B C 1
ATOM 7143 O O . THR B 1 174 ? -6.879 -49.031 15.891 1 70 174 THR B O 1
ATOM 7146 N N . ALA B 1 175 ? -5.031 -48.906 17.328 1 82 175 ALA B N 1
ATOM 7147 C CA . ALA B 1 175 ? -5.438 -47.562 17.688 1 82 175 ALA B CA 1
ATOM 7148 C C . ALA B 1 175 ? -5.125 -46.562 16.562 1 82 175 ALA B C 1
ATOM 7150 O O . ALA B 1 175 ? -4.078 -46.656 15.922 1 82 175 ALA B O 1
ATOM 7151 N N . VAL B 1 176 ? -6.035 -45.812 16.188 1 87.75 176 VAL B N 1
ATOM 7152 C CA . VAL B 1 176 ? -5.906 -44.781 15.18 1 87.75 176 VAL B CA 1
ATOM 7153 C C . VAL B 1 176 ? -5.828 -43.406 15.844 1 87.75 176 VAL B C 1
ATOM 7155 O O . VAL B 1 176 ? -6.754 -43 16.547 1 87.75 176 VAL B O 1
ATOM 7158 N N . SER B 1 177 ? -4.695 -42.781 15.703 1 88.25 177 SER B N 1
ATOM 7159 C CA . SER B 1 177 ? -4.531 -41.406 16.25 1 88.25 177 SER B CA 1
ATOM 7160 C C . SER B 1 177 ? -4.93 -40.375 15.219 1 88.25 177 SER B C 1
ATOM 7162 O O . SER B 1 177 ? -5.125 -40.688 14.047 1 88.25 177 SER B O 1
ATOM 7164 N N . LEU B 1 178 ? -5.141 -39.156 15.727 1 87.62 178 LEU B N 1
ATOM 7165 C CA . LEU B 1 178 ? -5.414 -38.031 14.828 1 87.62 178 LEU B CA 1
ATOM 7166 C C . LEU B 1 178 ? -4.246 -37.812 13.875 1 87.62 178 LEU B C 1
ATOM 7168 O O . LEU B 1 178 ? -4.445 -37.406 12.734 1 87.62 178 LEU B O 1
ATOM 7172 N N . GLY B 1 179 ? -3.07 -38.062 14.375 1 86 179 GLY B N 1
ATOM 7173 C CA . GLY B 1 179 ? -1.884 -37.938 13.547 1 86 179 GLY B CA 1
ATOM 7174 C C . GLY B 1 179 ? -1.879 -38.906 12.375 1 86 179 GLY B C 1
ATOM 7175 O O . GLY B 1 179 ? -1.393 -38.562 11.289 1 86 179 GLY B O 1
ATOM 7176 N N . ASP B 1 180 ? -2.459 -40.031 12.586 1 86.62 180 ASP B N 1
ATOM 7177 C CA . ASP B 1 180 ? -2.568 -41.031 11.523 1 86.62 180 ASP B CA 1
ATOM 7178 C C . ASP B 1 180 ? -3.67 -40.656 10.531 1 86.62 180 ASP B C 1
ATOM 7180 O O . ASP B 1 180 ? -3.541 -40.906 9.336 1 86.62 180 ASP B O 1
ATOM 7184 N N . LEU B 1 181 ? -4.695 -40.062 11.07 1 90 181 LEU B N 1
ATOM 7185 C CA . LEU B 1 181 ? -5.926 -39.906 10.297 1 90 181 LEU B CA 1
ATOM 7186 C C . LEU B 1 181 ? -5.871 -38.656 9.422 1 90 181 LEU B C 1
ATOM 7188 O O . LEU B 1 181 ? -6.402 -38.656 8.305 1 90 181 LEU B O 1
ATOM 7192 N N . THR B 1 182 ? -5.246 -37.625 9.828 1 89.44 182 THR B N 1
ATOM 7193 C CA . THR B 1 182 ? -5.277 -36.344 9.141 1 89.44 182 THR B CA 1
ATOM 7194 C C . THR B 1 182 ? -4.707 -36.469 7.73 1 89.44 182 THR B C 1
ATOM 7196 O O . THR B 1 182 ? -5.332 -36.031 6.762 1 89.44 182 THR B O 1
ATOM 7199 N N . PRO B 1 183 ? -3.549 -37.094 7.594 1 86.94 183 PRO B N 1
ATOM 7200 C CA . PRO B 1 183 ? -3.033 -37.219 6.227 1 86.94 183 PRO B CA 1
ATOM 7201 C C . PRO B 1 183 ? -3.941 -38.062 5.332 1 86.94 183 PRO B C 1
ATOM 7203 O O . PRO B 1 183 ? -4.008 -37.844 4.125 1 86.94 183 PRO B O 1
ATOM 7206 N N . VAL B 1 184 ? -4.645 -38.906 5.926 1 89.38 184 VAL B N 1
ATOM 7207 C CA . VAL B 1 184 ? -5.539 -39.75 5.168 1 89.38 184 VAL B CA 1
ATOM 7208 C C . VAL B 1 184 ? -6.73 -38.969 4.656 1 89.38 184 VAL B C 1
ATOM 7210 O O . VAL B 1 184 ? -7.113 -39.062 3.49 1 89.38 184 VAL B O 1
ATOM 7213 N N . LEU B 1 185 ? -7.258 -38.188 5.539 1 89.81 185 LEU B N 1
ATOM 7214 C CA . LEU B 1 185 ? -8.398 -37.375 5.168 1 89.81 185 LEU B CA 1
ATOM 7215 C C . LEU B 1 185 ? -8.023 -36.375 4.066 1 89.81 185 LEU B C 1
ATOM 7217 O O . LEU B 1 185 ? -8.797 -36.156 3.135 1 89.81 185 LEU B O 1
ATOM 7221 N N . GLN B 1 186 ? -6.875 -35.906 4.141 1 84.69 186 GLN B N 1
ATOM 7222 C CA . GLN B 1 186 ? -6.402 -34.969 3.125 1 84.69 186 GLN B CA 1
ATOM 7223 C C . GLN B 1 186 ? -6.215 -35.688 1.78 1 84.69 186 GLN B C 1
ATOM 7225 O O . GLN B 1 186 ? -6.605 -35.125 0.74 1 84.69 186 GLN B O 1
ATOM 7230 N N . ALA B 1 187 ? -5.66 -36.781 1.839 1 83.94 187 ALA B N 1
ATOM 7231 C CA . ALA B 1 187 ? -5.418 -37.531 0.614 1 83.94 187 ALA B CA 1
ATOM 7232 C C . ALA B 1 187 ? -6.734 -37.906 -0.071 1 83.94 187 ALA B C 1
ATOM 7234 O O . ALA B 1 187 ? -6.852 -37.812 -1.295 1 83.94 187 ALA B O 1
ATOM 7235 N N . LEU B 1 188 ? -7.676 -38.281 0.713 1 87.06 188 LEU B N 1
ATOM 7236 C CA . LEU B 1 188 ? -8.977 -38.625 0.17 1 87.06 188 LEU B CA 1
ATOM 7237 C C . LEU B 1 188 ? -9.695 -37.406 -0.4 1 87.06 188 LEU B C 1
ATOM 7239 O O . LEU B 1 188 ? -10.352 -37.5 -1.438 1 87.06 188 LEU B O 1
ATOM 7243 N N . GLY B 1 189 ? -9.516 -36.406 0.272 1 81.5 189 GLY B N 1
ATOM 7244 C CA . GLY B 1 189 ? -10.141 -35.156 -0.188 1 81.5 189 GLY B CA 1
ATOM 7245 C C . GLY B 1 189 ? -9.555 -34.656 -1.491 1 81.5 189 GLY B C 1
ATOM 7246 O O . GLY B 1 189 ? -10.258 -34.031 -2.291 1 81.5 189 GLY B O 1
ATOM 7247 N N . ASP B 1 190 ? -8.336 -35 -1.682 1 75.69 190 ASP B N 1
ATOM 7248 C CA . ASP B 1 190 ? -7.625 -34.438 -2.828 1 75.69 190 ASP B CA 1
ATOM 7249 C C . ASP B 1 190 ? -7.688 -35.375 -4.023 1 75.69 190 ASP B C 1
ATOM 7251 O O . ASP B 1 190 ? -7.371 -35 -5.148 1 75.69 190 ASP B O 1
ATOM 7255 N N . GLU B 1 191 ? -8.156 -36.562 -3.834 1 77.44 191 GLU B N 1
ATOM 7256 C CA . GLU B 1 191 ? -8.188 -37.531 -4.914 1 77.44 191 GLU B CA 1
ATOM 7257 C C . GLU B 1 191 ? -9.336 -37.25 -5.883 1 77.44 191 GLU B C 1
ATOM 7259 O O . GLU B 1 191 ? -10.492 -37.531 -5.578 1 77.44 191 GLU B O 1
ATOM 7264 N N . GLN B 1 192 ? -9.023 -36.938 -7.09 1 70.56 192 GLN B N 1
ATOM 7265 C CA . GLN B 1 192 ? -9.977 -36.375 -8.031 1 70.56 192 GLN B CA 1
ATOM 7266 C C . GLN B 1 192 ? -10.945 -37.406 -8.547 1 70.56 192 GLN B C 1
ATOM 7268 O O . GLN B 1 192 ? -12.055 -37.094 -8.977 1 70.56 192 GLN B O 1
ATOM 7273 N N . TYR B 1 193 ? -10.562 -38.688 -8.453 1 76.88 193 TYR B N 1
ATOM 7274 C CA . TYR B 1 193 ? -11.391 -39.688 -9.109 1 76.88 193 TYR B CA 1
ATOM 7275 C C . TYR B 1 193 ? -12.344 -40.344 -8.125 1 76.88 193 TYR B C 1
ATOM 7277 O O . TYR B 1 193 ? -13.227 -41.094 -8.523 1 76.88 193 TYR B O 1
ATOM 7285 N N . LEU B 1 194 ? -12.172 -39.969 -6.883 1 84.19 194 LEU B N 1
ATOM 7286 C CA . LEU B 1 194 ? -13.109 -40.469 -5.895 1 84.19 194 LEU B CA 1
ATOM 7287 C C . LEU B 1 194 ? -14.445 -39.75 -5.973 1 84.19 194 LEU B C 1
ATOM 7289 O O . LEU B 1 194 ? -14.531 -38.688 -6.582 1 84.19 194 LEU B O 1
ATOM 7293 N N . GLU B 1 195 ? -15.422 -40.406 -5.41 1 81.5 195 GLU B N 1
ATOM 7294 C CA . GLU B 1 195 ? -16.75 -39.812 -5.418 1 81.5 195 GLU B CA 1
ATOM 7295 C C . GLU B 1 195 ? -16.75 -38.438 -4.75 1 81.5 195 GLU B C 1
ATOM 7297 O O . GLU B 1 195 ? -16.156 -38.281 -3.68 1 81.5 195 GLU B O 1
ATOM 7302 N N . PRO B 1 196 ? -17.422 -37.531 -5.438 1 75.38 196 PRO B N 1
ATOM 7303 C CA . PRO B 1 196 ? -17.422 -36.188 -4.902 1 75.38 196 PRO B CA 1
ATOM 7304 C C . PRO B 1 196 ? -17.969 -36.125 -3.473 1 75.38 196 PRO B C 1
ATOM 7306 O O . PRO B 1 196 ? -17.453 -35.344 -2.658 1 75.38 196 PRO B O 1
ATOM 7309 N N . GLY B 1 197 ? -19.016 -36.875 -3.15 1 74.75 197 GLY B N 1
ATOM 7310 C CA . GLY B 1 197 ? -19.547 -36.875 -1.799 1 74.75 197 GLY B CA 1
ATOM 7311 C C . GLY B 1 197 ? -18.531 -37.344 -0.764 1 74.75 197 GLY B C 1
ATOM 7312 O O . GLY B 1 197 ? -18.438 -36.75 0.314 1 74.75 197 GLY B O 1
ATOM 7313 N N . LEU B 1 198 ? -17.781 -38.281 -1.161 1 85.75 198 LEU B N 1
ATOM 7314 C CA . LEU B 1 198 ? -16.75 -38.781 -0.27 1 85.75 198 LEU B CA 1
ATOM 7315 C C . LEU B 1 198 ? -15.656 -37.75 -0.063 1 85.75 198 LEU B C 1
ATOM 7317 O O . LEU B 1 198 ? -15.195 -37.531 1.061 1 85.75 198 LEU B O 1
ATOM 7321 N N . ARG B 1 199 ? -15.258 -37.094 -1.08 1 83.69 199 ARG B N 1
ATOM 7322 C CA . ARG B 1 199 ? -14.211 -36.094 -0.994 1 83.69 199 ARG B CA 1
ATOM 7323 C C . ARG B 1 199 ? -14.648 -34.938 -0.111 1 83.69 199 ARG B C 1
ATOM 7325 O O . ARG B 1 199 ? -13.875 -34.438 0.721 1 83.69 199 ARG B O 1
ATOM 7332 N N . ALA B 1 200 ? -15.891 -34.562 -0.319 1 77 200 ALA B N 1
ATOM 7333 C CA . ALA B 1 200 ? -16.438 -33.469 0.479 1 77 200 ALA B CA 1
ATOM 7334 C C . ALA B 1 200 ? -16.469 -33.844 1.96 1 77 200 ALA B C 1
ATOM 7336 O O . ALA B 1 200 ? -16.156 -33.031 2.82 1 77 200 ALA B O 1
ATOM 7337 N N . GLU B 1 201 ? -16.891 -35.062 2.162 1 82.94 201 GLU B N 1
ATOM 7338 C CA . GLU B 1 201 ? -16.953 -35.531 3.543 1 82.94 201 GLU B CA 1
ATOM 7339 C C . GLU B 1 201 ? -15.555 -35.562 4.164 1 82.94 201 GLU B C 1
ATOM 7341 O O . GLU B 1 201 ? -15.375 -35.188 5.32 1 82.94 201 GLU B O 1
ATOM 7346 N N . ALA B 1 202 ? -14.633 -36.031 3.439 1 88.94 202 ALA B N 1
ATOM 7347 C CA . ALA B 1 202 ? -13.258 -36.125 3.922 1 88.94 202 ALA B CA 1
ATOM 7348 C C . ALA B 1 202 ? -12.719 -34.719 4.262 1 88.94 202 ALA B C 1
ATOM 7350 O O . ALA B 1 202 ? -12.07 -34.531 5.289 1 88.94 202 ALA B O 1
ATOM 7351 N N . ARG B 1 203 ? -13 -33.812 3.424 1 82 203 ARG B N 1
ATOM 7352 C CA . ARG B 1 203 ? -12.547 -32.438 3.656 1 82 203 ARG B CA 1
ATOM 7353 C C . ARG B 1 203 ? -13.219 -31.828 4.887 1 82 203 ARG B C 1
ATOM 7355 O O . ARG B 1 203 ? -12.586 -31.109 5.652 1 82 203 ARG B O 1
ATOM 7362 N N . ARG B 1 204 ? -14.5 -32.125 5.043 1 76.88 204 ARG B N 1
ATOM 7363 C CA . ARG B 1 204 ? -15.234 -31.672 6.211 1 76.88 204 ARG B CA 1
ATOM 7364 C C . ARG B 1 204 ? -14.617 -32.219 7.5 1 76.88 204 ARG B C 1
ATOM 7366 O O . ARG B 1 204 ? -14.406 -31.453 8.453 1 76.88 204 ARG B O 1
ATOM 7373 N N . PHE B 1 205 ? -14.305 -33.469 7.469 1 84 205 PHE B N 1
ATOM 7374 C CA . PHE B 1 205 ? -13.727 -34.094 8.648 1 84 205 PHE B CA 1
ATOM 7375 C C . PHE B 1 205 ? -12.305 -33.562 8.883 1 84 205 PHE B C 1
ATOM 7377 O O . PHE B 1 205 ? -11.867 -33.469 10.031 1 84 205 PHE B O 1
ATOM 7384 N N . ALA B 1 206 ? -11.625 -33.281 7.852 1 86.31 206 ALA B N 1
ATOM 7385 C CA . ALA B 1 206 ? -10.258 -32.781 7.984 1 86.31 206 ALA B CA 1
ATOM 7386 C C . ALA B 1 206 ? -10.25 -31.375 8.594 1 86.31 206 ALA B C 1
ATOM 7388 O O . ALA B 1 206 ? -9.312 -31.016 9.305 1 86.31 206 ALA B O 1
ATOM 7389 N N . ALA B 1 207 ? -11.266 -30.625 8.352 1 74.81 207 ALA B N 1
ATOM 7390 C CA . ALA B 1 207 ? -11.344 -29.234 8.789 1 74.81 207 ALA B CA 1
ATOM 7391 C C . ALA B 1 207 ? -11.812 -29.141 10.242 1 74.81 207 ALA B C 1
ATOM 7393 O O . ALA B 1 207 ? -11.578 -28.141 10.914 1 74.81 207 ALA B O 1
ATOM 7394 N N . ASP B 1 208 ? -12.461 -30.234 10.742 1 78.75 208 ASP B N 1
ATOM 7395 C CA . ASP B 1 208 ? -13.023 -30.266 12.094 1 78.75 208 ASP B CA 1
ATOM 7396 C C . ASP B 1 208 ? -12.312 -31.297 12.969 1 78.75 208 ASP B C 1
ATOM 7398 O O . ASP B 1 208 ? -12.609 -32.5 12.891 1 78.75 208 ASP B O 1
ATOM 7402 N N . GLN B 1 209 ? -11.562 -30.844 13.914 1 81.38 209 GLN B N 1
ATOM 7403 C CA . GLN B 1 209 ? -10.742 -31.719 14.742 1 81.38 209 GLN B CA 1
ATOM 7404 C C . GLN B 1 209 ? -11.602 -32.594 15.648 1 81.38 209 GLN B C 1
ATOM 7406 O O . GLN B 1 209 ? -11.234 -33.719 15.977 1 81.38 209 GLN B O 1
ATOM 7411 N N . THR B 1 210 ? -12.703 -32 16 1 79.06 210 THR B N 1
ATOM 7412 C CA . THR B 1 210 ? -13.602 -32.75 16.859 1 79.06 210 THR B CA 1
ATOM 7413 C C . THR B 1 210 ? -14.211 -33.938 16.094 1 79.06 210 THR B C 1
ATOM 7415 O O . THR B 1 210 ? -14.234 -35.062 16.594 1 79.06 210 THR B O 1
ATOM 7418 N N . LEU B 1 211 ? -14.625 -33.625 14.938 1 83.06 211 LEU B N 1
ATOM 7419 C CA . LEU B 1 211 ? -15.172 -34.688 14.094 1 83.06 211 LEU B CA 1
ATOM 7420 C C . LEU B 1 211 ? -14.102 -35.719 13.758 1 83.06 211 LEU B C 1
ATOM 7422 O O . LEU B 1 211 ? -14.383 -36.938 13.742 1 83.06 211 LEU B O 1
ATOM 7426 N N . ALA B 1 212 ? -12.914 -35.281 13.484 1 87.5 212 ALA B N 1
ATOM 7427 C CA . ALA B 1 212 ? -11.805 -36.188 13.164 1 87.5 212 ALA B CA 1
ATOM 7428 C C . ALA B 1 212 ? -11.461 -37.094 14.344 1 87.5 212 ALA B C 1
ATOM 7430 O O . ALA B 1 212 ? -11.125 -38.25 14.164 1 87.5 212 ALA B O 1
ATOM 7431 N N . GLY B 1 213 ? -11.523 -36.531 15.469 1 84.62 213 GLY B N 1
ATOM 7432 C CA . GLY B 1 213 ? -11.266 -37.312 16.672 1 84.62 213 GLY B CA 1
ATOM 7433 C C . GLY B 1 213 ? -12.281 -38.438 16.875 1 84.62 213 GLY B C 1
ATOM 7434 O O . GLY B 1 213 ? -11.914 -39.562 17.234 1 84.62 213 GLY B O 1
ATOM 7435 N N . GLU B 1 214 ? -13.531 -38.094 16.656 1 83.94 214 GLU B N 1
ATOM 7436 C CA . GLU B 1 214 ? -14.586 -39.094 16.781 1 83.94 214 GLU B CA 1
ATOM 7437 C C . GLU B 1 214 ? -14.406 -40.219 15.766 1 83.94 214 GLU B C 1
ATOM 7439 O O . GLU B 1 214 ? -14.625 -41.375 16.078 1 83.94 214 GLU B O 1
ATOM 7444 N N . LEU B 1 215 ? -14.07 -39.75 14.648 1 87.81 215 LEU B N 1
ATOM 7445 C CA . LEU B 1 215 ? -13.844 -40.75 13.602 1 87.81 215 LEU B CA 1
ATOM 7446 C C . LEU B 1 215 ? -12.672 -41.656 13.961 1 87.81 215 LEU B C 1
ATOM 7448 O O . LEU B 1 215 ? -12.711 -42.875 13.719 1 87.81 215 LEU B O 1
ATOM 7452 N N . ALA B 1 216 ? -11.648 -41.094 14.516 1 89.25 216 ALA B N 1
ATOM 7453 C CA . ALA B 1 216 ? -10.492 -41.875 14.938 1 89.25 216 ALA B CA 1
ATOM 7454 C C . ALA B 1 216 ? -10.883 -42.938 15.961 1 89.25 216 ALA B C 1
ATOM 7456 O O . ALA B 1 216 ? -10.398 -44.062 15.906 1 89.25 216 ALA B O 1
ATOM 7457 N N . ASP B 1 217 ? -11.758 -42.531 16.781 1 84 217 ASP B N 1
ATOM 7458 C CA . ASP B 1 217 ? -12.242 -43.469 17.797 1 84 217 ASP B CA 1
ATOM 7459 C C . ASP B 1 217 ? -13.031 -44.625 17.172 1 84 217 ASP B C 1
ATOM 7461 O O . ASP B 1 217 ? -12.867 -45.781 17.547 1 84 217 ASP B O 1
ATOM 7465 N N . VAL B 1 218 ? -13.82 -44.219 16.281 1 82.5 218 VAL B N 1
ATOM 7466 C CA . VAL B 1 218 ? -14.625 -45.219 15.586 1 82.5 218 VAL B CA 1
ATOM 7467 C C . VAL B 1 218 ? -13.711 -46.188 14.82 1 82.5 218 VAL B C 1
ATOM 7469 O O . VAL B 1 218 ? -13.938 -47.375 14.82 1 82.5 218 VAL B O 1
ATOM 7472 N N . LEU B 1 219 ? -12.719 -45.656 14.227 1 87.69 219 LEU B N 1
ATOM 7473 C CA . LEU B 1 219 ? -11.805 -46.469 13.43 1 87.69 219 LEU B CA 1
ATOM 7474 C C . LEU B 1 219 ? -10.992 -47.406 14.32 1 87.69 219 LEU B C 1
ATOM 7476 O O . LEU B 1 219 ? -10.664 -48.531 13.914 1 87.69 219 LEU B O 1
ATOM 7480 N N . THR B 1 220 ? -10.688 -46.906 15.484 1 86 220 THR B N 1
ATOM 7481 C CA . THR B 1 220 ? -9.977 -47.75 16.438 1 86 220 THR B CA 1
ATOM 7482 C C . THR B 1 220 ? -10.805 -48.969 16.812 1 86 220 THR B C 1
ATOM 7484 O O . THR B 1 220 ? -10.281 -50.094 16.875 1 86 220 THR B O 1
ATOM 7487 N N . VAL B 1 221 ? -12.055 -48.688 16.969 1 80.56 221 VAL B N 1
ATOM 7488 C CA . VAL B 1 221 ? -12.953 -49.781 17.344 1 80.56 221 VAL B CA 1
ATOM 7489 C C . VAL B 1 221 ? -13.133 -50.75 16.172 1 80.56 221 VAL B C 1
ATOM 7491 O O . VAL B 1 221 ? -13.047 -51.969 16.328 1 80.56 221 VAL B O 1
ATOM 7494 N N . LEU B 1 222 ? -13.273 -50.156 15.047 1 79.5 222 LEU B N 1
ATOM 7495 C CA . LEU B 1 222 ? -13.484 -50.969 13.859 1 79.5 222 LEU B CA 1
ATOM 7496 C C . LEU B 1 222 ? -12.227 -51.75 13.508 1 79.5 222 LEU B C 1
ATOM 7498 O O . LEU B 1 222 ? -12.305 -52.906 13.055 1 79.5 222 LEU B O 1
ATOM 7502 N N . GLY B 1 223 ? -11.164 -51.156 13.703 1 78.44 223 GLY B N 1
ATOM 7503 C CA . GLY B 1 223 ? -9.891 -51.781 13.359 1 78.44 223 GLY B CA 1
ATOM 7504 C C . GLY B 1 223 ? -9.531 -52.938 14.273 1 78.44 223 GLY B C 1
ATOM 7505 O O . GLY B 1 223 ? -8.758 -53.812 13.891 1 78.44 223 GLY B O 1
ATOM 7506 N N . ALA B 1 224 ? -10.062 -52.844 15.453 1 76.31 224 ALA B N 1
ATOM 7507 C CA . ALA B 1 224 ? -9.773 -53.906 16.438 1 76.31 224 ALA B CA 1
ATOM 7508 C C . ALA B 1 224 ? -10.547 -55.188 16.109 1 76.31 224 ALA B C 1
ATOM 7510 O O . ALA B 1 224 ? -10.156 -56.281 16.516 1 76.31 224 ALA B O 1
ATOM 7511 N N . ASP B 1 225 ? -11.562 -54.906 15.359 1 72.25 225 ASP B N 1
ATOM 7512 C CA . ASP B 1 225 ? -12.367 -56.062 14.961 1 72.25 225 ASP B CA 1
ATOM 7513 C C . ASP B 1 225 ? -11.742 -56.781 13.773 1 72.25 225 ASP B C 1
ATOM 7515 O O . ASP B 1 225 ? -11.297 -56.125 12.812 1 72.25 225 ASP B O 1
ATOM 7519 N N . ALA B 1 226 ? -11.617 -58.094 13.914 1 63.34 226 ALA B N 1
ATOM 7520 C CA . ALA B 1 226 ? -11.039 -58.875 12.844 1 63.34 226 ALA B CA 1
ATOM 7521 C C . ALA B 1 226 ? -11.789 -58.656 11.531 1 63.34 226 ALA B C 1
ATOM 7523 O O . ALA B 1 226 ? -11.203 -58.781 10.445 1 63.34 226 ALA B O 1
ATOM 7524 N N . ASP B 1 227 ? -13.039 -58.25 11.641 1 68.31 227 ASP B N 1
ATOM 7525 C CA . ASP B 1 227 ? -13.891 -58.094 10.461 1 68.31 227 ASP B CA 1
ATOM 7526 C C . ASP B 1 227 ? -14.047 -56.625 10.086 1 68.31 227 ASP B C 1
ATOM 7528 O O . ASP B 1 227 ? -14.898 -56.281 9.273 1 68.31 227 ASP B O 1
ATOM 7532 N N . GLY B 1 228 ? -13.344 -55.875 10.672 1 69.25 228 GLY B N 1
ATOM 7533 C CA . GLY B 1 228 ? -13.5 -54.438 10.469 1 69.25 228 GLY B CA 1
ATOM 7534 C C . GLY B 1 228 ? -13.156 -54 9.062 1 69.25 228 GLY B C 1
ATOM 7535 O O . GLY B 1 228 ? -13.711 -53.031 8.562 1 69.25 228 GLY B O 1
ATOM 7536 N N . LEU B 1 229 ? -12.336 -54.719 8.43 1 78.56 229 LEU B N 1
ATOM 7537 C CA . LEU B 1 229 ? -11.891 -54.344 7.09 1 78.56 229 LEU B CA 1
ATOM 7538 C C . LEU B 1 229 ? -12.695 -55.062 6.023 1 78.56 229 LEU B C 1
ATOM 7540 O O . LEU B 1 229 ? -12.406 -54.969 4.832 1 78.56 229 LEU B O 1
ATOM 7544 N N . ARG B 1 230 ? -13.711 -55.688 6.492 1 79.62 230 ARG B N 1
ATOM 7545 C CA . ARG B 1 230 ? -14.469 -56.5 5.531 1 79.62 230 ARG B CA 1
ATOM 7546 C C . ARG B 1 230 ? -15.398 -55.625 4.699 1 79.62 230 ARG B C 1
ATOM 7548 O O . ARG B 1 230 ? -15.875 -54.594 5.176 1 79.62 230 ARG B O 1
ATOM 7555 N N . TRP B 1 231 ? -15.586 -56.062 3.516 1 88.06 231 TRP B N 1
ATOM 7556 C CA . TRP B 1 231 ? -16.5 -55.406 2.588 1 88.06 231 TRP B CA 1
ATOM 7557 C C . TRP B 1 231 ? -17.938 -55.531 3.051 1 88.06 231 TRP B C 1
ATOM 7559 O O . TRP B 1 231 ? -18.281 -56.469 3.777 1 88.06 231 TRP B O 1
ATOM 7569 N N . PRO B 1 232 ? -18.75 -54.625 2.68 1 83.44 232 PRO B N 1
ATOM 7570 C CA . PRO B 1 232 ? -20.172 -54.75 3.016 1 83.44 232 PRO B CA 1
ATOM 7571 C C . PRO B 1 232 ? -20.797 -56.031 2.447 1 83.44 232 PRO B C 1
ATOM 7573 O O . PRO B 1 232 ? -20.453 -56.438 1.338 1 83.44 232 PRO B O 1
ATOM 7576 N N . ALA B 1 233 ? -21.781 -56.594 3.176 1 80.62 233 ALA B N 1
ATOM 7577 C CA . ALA B 1 233 ? -22.422 -57.844 2.807 1 80.62 233 ALA B CA 1
ATOM 7578 C C . ALA B 1 233 ? -23.188 -57.719 1.49 1 80.62 233 ALA B C 1
ATOM 7580 O O . ALA B 1 233 ? -23.266 -58.656 0.707 1 80.62 233 ALA B O 1
ATOM 7581 N N . GLY B 1 234 ? -23.766 -56.531 1.237 1 83.31 234 GLY B N 1
ATOM 7582 C CA . GLY B 1 234 ? -24.531 -56.312 0.021 1 83.31 234 GLY B CA 1
ATOM 7583 C C . GLY B 1 234 ? -23.656 -56 -1.184 1 83.31 234 GLY B C 1
ATOM 7584 O O . GLY B 1 234 ? -24.156 -55.906 -2.305 1 83.31 234 GLY B O 1
ATOM 7585 N N . GLY B 1 235 ? -22.375 -56.031 -1.014 1 88.5 235 GLY B N 1
ATOM 7586 C CA . GLY B 1 235 ? -21.469 -55.75 -2.105 1 88.5 235 GLY B CA 1
ATOM 7587 C C . GLY B 1 235 ? -21.109 -54.281 -2.195 1 88.5 235 GLY B C 1
ATOM 7588 O O . GLY B 1 235 ? -21.734 -53.438 -1.546 1 88.5 235 GLY B O 1
ATOM 7589 N N . VAL B 1 236 ? -20.094 -54.031 -2.947 1 90.31 236 VAL B N 1
ATOM 7590 C CA . VAL B 1 236 ? -19.625 -52.656 -3.143 1 90.31 236 VAL B CA 1
ATOM 7591 C C . VAL B 1 236 ? -20.125 -52.125 -4.484 1 90.31 236 VAL B C 1
ATOM 7593 O O . VAL B 1 236 ? -19.922 -52.75 -5.523 1 90.31 236 VAL B O 1
ATOM 7596 N N . ALA B 1 237 ? -20.828 -51 -4.406 1 88.75 237 ALA B N 1
ATOM 7597 C CA . ALA B 1 237 ? -21.25 -50.344 -5.648 1 88.75 237 ALA B CA 1
ATOM 7598 C C . ALA B 1 237 ? -20.047 -49.781 -6.402 1 88.75 237 ALA B C 1
ATOM 7600 O O . ALA B 1 237 ? -19.047 -49.406 -5.789 1 88.75 237 ALA B O 1
ATOM 7601 N N . THR B 1 238 ? -20.062 -49.906 -7.734 1 89.19 238 THR B N 1
ATOM 7602 C CA . THR B 1 238 ? -18.969 -49.406 -8.562 1 89.19 238 THR B CA 1
ATOM 7603 C C . THR B 1 238 ? -19.469 -48.344 -9.547 1 89.19 238 THR B C 1
ATOM 7605 O O . THR B 1 238 ? -20.672 -48.25 -9.805 1 89.19 238 THR B O 1
ATOM 7608 N N . ARG B 1 239 ? -18.562 -47.531 -9.984 1 85.69 239 ARG B N 1
ATOM 7609 C CA . ARG B 1 239 ? -18.859 -46.5 -10.992 1 85.69 239 ARG B CA 1
ATOM 7610 C C . ARG B 1 239 ? -17.75 -46.438 -12.039 1 85.69 239 ARG B C 1
ATOM 7612 O O . ARG B 1 239 ? -16.578 -46.594 -11.703 1 85.69 239 ARG B O 1
ATOM 7619 N N . ALA B 1 240 ? -18.188 -46.25 -13.258 1 85.75 240 ALA B N 1
ATOM 7620 C CA . ALA B 1 240 ? -17.234 -46 -14.328 1 85.75 240 ALA B CA 1
ATOM 7621 C C . ALA B 1 240 ? -16.812 -44.531 -14.336 1 85.75 240 ALA B C 1
ATOM 7623 O O . ALA B 1 240 ? -17.656 -43.625 -14.43 1 85.75 240 ALA B O 1
ATOM 7624 N N . VAL B 1 241 ? -15.57 -44.312 -14.156 1 80.12 241 VAL B N 1
ATOM 7625 C CA . VAL B 1 241 ? -15.047 -42.938 -14.094 1 80.12 241 VAL B CA 1
ATOM 7626 C C . VAL B 1 241 ? -14.062 -42.719 -15.242 1 80.12 241 VAL B C 1
ATOM 7628 O O . VAL B 1 241 ? -13.195 -43.531 -15.5 1 80.12 241 VAL B O 1
ATOM 7631 N N . TRP B 1 242 ? -14.375 -41.656 -15.93 1 75.38 242 TRP B N 1
ATOM 7632 C CA . TRP B 1 242 ? -13.438 -41.281 -16.984 1 75.38 242 TRP B CA 1
ATOM 7633 C C . TRP B 1 242 ? -12.195 -40.625 -16.406 1 75.38 242 TRP B C 1
ATOM 7635 O O . TRP B 1 242 ? -12.289 -39.562 -15.766 1 75.38 242 TRP B O 1
ATOM 7645 N N . THR B 1 243 ? -11.242 -41.219 -16.547 1 72.81 243 THR B N 1
ATOM 7646 C CA . THR B 1 243 ? -9.984 -40.656 -16.094 1 72.81 243 THR B CA 1
ATOM 7647 C C . THR B 1 243 ? -9.25 -40 -17.266 1 72.81 243 THR B C 1
ATOM 7649 O O . THR B 1 243 ? -9.875 -39.594 -18.25 1 72.81 243 THR B O 1
ATOM 7652 N N . ARG B 1 244 ? -8.078 -39.562 -17.266 1 63.19 244 ARG B N 1
ATOM 7653 C CA . ARG B 1 244 ? -7.285 -38.812 -18.219 1 63.19 244 ARG B CA 1
ATOM 7654 C C . ARG B 1 244 ? -7.551 -39.281 -19.656 1 63.19 244 ARG B C 1
ATOM 7656 O O . ARG B 1 244 ? -7.766 -38.438 -20.547 1 63.19 244 ARG B O 1
ATOM 7663 N N . ASN B 1 245 ? -7.66 -40.656 -19.906 1 63.47 245 ASN B N 1
ATOM 7664 C CA . ASN B 1 245 ? -7.762 -41.062 -21.297 1 63.47 245 ASN B CA 1
ATOM 7665 C C . ASN B 1 245 ? -8.609 -42.344 -21.438 1 63.47 245 ASN B C 1
ATOM 7667 O O . ASN B 1 245 ? -8.789 -42.844 -22.547 1 63.47 245 ASN B O 1
ATOM 7671 N N . ARG B 1 246 ? -9.141 -42.75 -20.312 1 73.56 246 ARG B N 1
ATOM 7672 C CA . ARG B 1 246 ? -9.906 -44 -20.422 1 73.56 246 ARG B CA 1
ATOM 7673 C C . ARG B 1 246 ? -10.891 -44.156 -19.266 1 73.56 246 ARG B C 1
ATOM 7675 O O . ARG B 1 246 ? -10.758 -43.469 -18.25 1 73.56 246 ARG B O 1
ATOM 7682 N N . TRP B 1 247 ? -11.766 -45.094 -19.484 1 81.25 247 TRP B N 1
ATOM 7683 C CA . TRP B 1 247 ? -12.734 -45.406 -18.438 1 81.25 247 TRP B CA 1
ATOM 7684 C C . TRP B 1 247 ? -12.164 -46.438 -17.453 1 81.25 247 TRP B C 1
ATOM 7686 O O . TRP B 1 247 ? -11.492 -47.375 -17.844 1 81.25 247 TRP B O 1
ATOM 7696 N N . ARG B 1 248 ? -12.32 -46.156 -16.25 1 86.38 248 ARG B N 1
ATOM 7697 C CA . ARG B 1 248 ? -11.891 -47.062 -15.188 1 86.38 248 ARG B CA 1
ATOM 7698 C C . ARG B 1 248 ? -13.008 -47.281 -14.18 1 86.38 248 ARG B C 1
ATOM 7700 O O . ARG B 1 248 ? -13.922 -46.469 -14.055 1 86.38 248 ARG B O 1
ATOM 7707 N N . LEU B 1 249 ? -12.922 -48.438 -13.57 1 88.69 249 LEU B N 1
ATOM 7708 C CA . LEU B 1 249 ? -13.938 -48.812 -12.594 1 88.69 249 LEU B CA 1
ATOM 7709 C C . LEU B 1 249 ? -13.5 -48.406 -11.18 1 88.69 249 LEU B C 1
ATOM 7711 O O . LEU B 1 249 ? -12.492 -48.938 -10.688 1 88.69 249 LEU B O 1
ATOM 7715 N N . TYR B 1 250 ? -14.25 -47.562 -10.57 1 89.31 250 TYR B N 1
ATOM 7716 C CA . TYR B 1 250 ? -13.945 -47.156 -9.195 1 89.31 250 TYR B CA 1
ATOM 7717 C C . TYR B 1 250 ? -15.023 -47.656 -8.234 1 89.31 250 TYR B C 1
ATOM 7719 O O . TYR B 1 250 ? -16.219 -47.531 -8.523 1 89.31 250 TYR B O 1
ATOM 7727 N N . PRO B 1 251 ? -14.68 -48.281 -7.16 1 89.88 251 PRO B N 1
ATOM 7728 C CA . PRO B 1 251 ? -15.664 -48.625 -6.129 1 89.88 251 PRO B CA 1
ATOM 7729 C C . PRO B 1 251 ? -16.156 -47.406 -5.348 1 89.88 251 PRO B C 1
ATOM 7731 O O . PRO B 1 251 ? -15.391 -46.438 -5.145 1 89.88 251 PRO B O 1
ATOM 7734 N N . MET B 1 252 ? -17.406 -47.5 -5.023 1 87.06 252 MET B N 1
ATOM 7735 C CA . MET B 1 252 ? -17.938 -46.469 -4.121 1 87.06 252 MET B CA 1
ATOM 7736 C C . MET B 1 252 ? -17.594 -46.781 -2.672 1 87.06 252 MET B C 1
ATOM 7738 O O . MET B 1 252 ? -17.688 -47.938 -2.244 1 87.06 252 MET B O 1
ATOM 7742 N N . GLN B 1 253 ? -17.016 -45.844 -2.047 1 83.25 253 GLN B N 1
ATOM 7743 C CA . GLN B 1 253 ? -16.5 -46.062 -0.706 1 83.25 253 GLN B CA 1
ATOM 7744 C C . GLN B 1 253 ? -17.188 -45.188 0.322 1 83.25 253 GLN B C 1
ATOM 7746 O O . GLN B 1 253 ? -17.641 -44.062 -0.002 1 83.25 253 GLN B O 1
ATOM 7751 N N . ASP B 1 254 ? -17.375 -45.75 1.46 1 85 254 ASP B N 1
ATOM 7752 C CA . ASP B 1 254 ? -17.75 -44.906 2.592 1 85 254 ASP B CA 1
ATOM 7753 C C . ASP B 1 254 ? -16.516 -44.406 3.316 1 85 254 ASP B C 1
ATOM 7755 O O . ASP B 1 254 ? -15.438 -45 3.23 1 85 254 ASP B O 1
ATOM 7759 N N . LEU B 1 255 ? -16.625 -43.312 4 1 88.06 255 LEU B N 1
ATOM 7760 C CA . LEU B 1 255 ? -15.469 -42.625 4.551 1 88.06 255 LEU B CA 1
ATOM 7761 C C . LEU B 1 255 ? -14.758 -43.469 5.594 1 88.06 255 LEU B C 1
ATOM 7763 O O . LEU B 1 255 ? -13.531 -43.625 5.539 1 88.06 255 LEU B O 1
ATOM 7767 N N . PRO B 1 256 ? -15.477 -44.062 6.559 1 85.69 256 PRO B N 1
ATOM 7768 C CA . PRO B 1 256 ? -14.766 -44.844 7.57 1 85.69 256 PRO B CA 1
ATOM 7769 C C . PRO B 1 256 ? -13.977 -46.031 6.969 1 85.69 256 PRO B C 1
ATOM 7771 O O . PRO B 1 256 ? -12.82 -46.25 7.336 1 85.69 256 PRO B O 1
ATOM 7774 N N . MET B 1 257 ? -14.562 -46.656 6.047 1 84.5 257 MET B N 1
ATOM 7775 C CA . MET B 1 257 ? -13.898 -47.812 5.422 1 84.5 257 MET B CA 1
ATOM 7776 C C . MET B 1 257 ? -12.695 -47.344 4.602 1 84.5 257 MET B C 1
ATOM 7778 O O . MET B 1 257 ? -11.656 -48 4.605 1 84.5 257 MET B O 1
ATOM 7782 N N . ALA B 1 258 ? -12.859 -46.344 3.842 1 89.62 258 ALA B N 1
ATOM 7783 C CA . ALA B 1 258 ? -11.758 -45.781 3.053 1 89.62 258 ALA B CA 1
ATOM 7784 C C . ALA B 1 258 ? -10.586 -45.406 3.945 1 89.62 258 ALA B C 1
ATOM 7786 O O . ALA B 1 258 ? -9.43 -45.688 3.605 1 89.62 258 ALA B O 1
ATOM 7787 N N . CYS B 1 259 ? -10.914 -44.844 5.09 1 90 259 CYS B N 1
ATOM 7788 C CA . CYS B 1 259 ? -9.883 -44.438 6.035 1 90 259 CYS B CA 1
ATOM 7789 C C . CYS B 1 259 ? -9.172 -45.625 6.625 1 90 259 CYS B C 1
ATOM 7791 O O . CYS B 1 259 ? -7.941 -45.656 6.719 1 90 259 CYS B O 1
ATOM 7793 N N . LEU B 1 260 ? -9.969 -46.5 7.047 1 87 260 LEU B N 1
ATOM 7794 C CA . LEU B 1 260 ? -9.406 -47.688 7.688 1 87 260 LEU B CA 1
ATOM 7795 C C . LEU B 1 260 ? -8.5 -48.438 6.727 1 87 260 LEU B C 1
ATOM 7797 O O . LEU B 1 260 ? -7.414 -48.875 7.113 1 87 260 LEU B O 1
ATOM 7801 N N . HIS B 1 261 ? -8.922 -48.594 5.504 1 88.19 261 HIS B N 1
ATOM 7802 C CA . HIS B 1 261 ? -8.094 -49.281 4.512 1 88.19 261 HIS B CA 1
ATOM 7803 C C . HIS B 1 261 ? -6.797 -48.5 4.262 1 88.19 261 HIS B C 1
ATOM 7805 O O . HIS B 1 261 ? -5.738 -49.125 4.078 1 88.19 261 HIS B O 1
ATOM 7811 N N . ASP B 1 262 ? -6.883 -47.25 4.16 1 90.31 262 ASP B N 1
ATOM 7812 C CA . ASP B 1 262 ? -5.695 -46.438 3.926 1 90.31 262 ASP B CA 1
ATOM 7813 C C . ASP B 1 262 ? -4.715 -46.531 5.094 1 90.31 262 ASP B C 1
ATOM 7815 O O . ASP B 1 262 ? -3.51 -46.688 4.887 1 90.31 262 ASP B O 1
ATOM 7819 N N . ILE B 1 263 ? -5.23 -46.469 6.32 1 87.94 263 ILE B N 1
ATOM 7820 C CA . ILE B 1 263 ? -4.395 -46.594 7.508 1 87.94 263 ILE B CA 1
ATOM 7821 C C . ILE B 1 263 ? -3.715 -47.969 7.539 1 87.94 263 ILE B C 1
ATOM 7823 O O . ILE B 1 263 ? -2.518 -48.062 7.824 1 87.94 263 ILE B O 1
ATOM 7827 N N . TRP B 1 264 ? -4.48 -48.844 7.293 1 85.06 264 TRP B N 1
ATOM 7828 C CA . TRP B 1 264 ? -3.926 -50.188 7.254 1 85.06 264 TRP B CA 1
ATOM 7829 C C . TRP B 1 264 ? -2.84 -50.312 6.188 1 85.06 264 TRP B C 1
ATOM 7831 O O . TRP B 1 264 ? -1.804 -50.938 6.41 1 85.06 264 TRP B O 1
ATOM 7841 N N . ALA B 1 265 ? -3.104 -49.812 5.02 1 86.44 265 ALA B N 1
ATOM 7842 C CA . ALA B 1 265 ? -2.127 -49.812 3.934 1 86.44 265 ALA B CA 1
ATOM 7843 C C . ALA B 1 265 ? -0.827 -49.156 4.352 1 86.44 265 ALA B C 1
ATOM 7845 O O . ALA B 1 265 ? 0.263 -49.625 4.031 1 86.44 265 ALA B O 1
ATOM 7846 N N . ARG B 1 266 ? -0.895 -48.062 5.023 1 85.06 266 ARG B N 1
ATOM 7847 C CA . ARG B 1 266 ? 0.285 -47.344 5.48 1 85.06 266 ARG B CA 1
ATOM 7848 C C . ARG B 1 266 ? 1.086 -48.156 6.48 1 85.06 266 ARG B C 1
ATOM 7850 O O . ARG B 1 266 ? 2.318 -48.156 6.457 1 85.06 266 ARG B O 1
ATOM 7857 N N . ARG B 1 267 ? 0.393 -48.781 7.289 1 77.75 267 ARG B N 1
ATOM 7858 C CA . ARG B 1 267 ? 1.061 -49.656 8.25 1 77.75 267 ARG B CA 1
ATOM 7859 C C . ARG B 1 267 ? 1.73 -50.812 7.551 1 77.75 267 ARG B C 1
ATOM 7861 O O . ARG B 1 267 ? 2.848 -51.219 7.906 1 77.75 267 ARG B O 1
ATOM 7868 N N . PHE B 1 268 ? 0.985 -51.281 6.617 1 76.5 268 PHE B N 1
ATOM 7869 C CA . PHE B 1 268 ? 1.511 -52.344 5.793 1 76.5 268 PHE B CA 1
ATOM 7870 C C . PHE B 1 268 ? 2.779 -51.906 5.07 1 76.5 268 PHE B C 1
ATOM 7872 O O . PHE B 1 268 ? 3.77 -52.656 5.043 1 76.5 268 PHE B O 1
ATOM 7879 N N . GLU B 1 269 ? 2.787 -50.781 4.512 1 76.62 269 GLU B N 1
ATOM 7880 C CA . GLU B 1 269 ? 3.924 -50.219 3.787 1 76.62 269 GLU B CA 1
ATOM 7881 C C . GLU B 1 269 ? 5.133 -50.062 4.703 1 76.62 269 GLU B C 1
ATOM 7883 O O . GLU B 1 269 ? 6.27 -50.312 4.289 1 76.62 269 GLU B O 1
ATOM 7888 N N . THR B 1 270 ? 4.891 -49.594 5.852 1 72.31 270 THR B N 1
ATOM 7889 C CA . THR B 1 270 ? 5.965 -49.406 6.82 1 72.31 270 THR B CA 1
ATOM 7890 C C . THR B 1 270 ? 6.629 -50.719 7.172 1 72.31 270 THR B C 1
ATOM 7892 O O . THR B 1 270 ? 7.844 -50.781 7.391 1 72.31 270 THR B O 1
ATOM 7895 N N . ARG B 1 271 ? 5.891 -51.625 7.203 1 68.44 271 ARG B N 1
ATOM 7896 C CA . ARG B 1 271 ? 6.43 -52.938 7.535 1 68.44 271 ARG B CA 1
ATOM 7897 C C . ARG B 1 271 ? 7.27 -53.5 6.391 1 68.44 271 ARG B C 1
ATOM 7899 O O . ARG B 1 271 ? 8.219 -54.25 6.617 1 68.44 271 ARG B O 1
ATOM 7906 N N . LEU B 1 272 ? 6.879 -53.125 5.227 1 66.88 272 LEU B N 1
ATOM 7907 C CA . LEU B 1 272 ? 7.609 -53.594 4.055 1 66.88 272 LEU B CA 1
ATOM 7908 C C . LEU B 1 272 ? 8.883 -52.781 3.844 1 66.88 272 LEU B C 1
ATOM 7910 O O . LEU B 1 272 ? 9.859 -53.281 3.275 1 66.88 272 LEU B O 1
ATOM 7914 N N . SER B 1 273 ? 9.039 -51.344 4.031 1 57.56 273 SER B N 1
ATOM 7915 C CA . SER B 1 273 ? 10.125 -50.438 3.689 1 57.56 273 SER B CA 1
ATOM 7916 C C . SER B 1 273 ? 11.414 -50.781 4.418 1 57.56 273 SER B C 1
ATOM 7918 O O . SER B 1 273 ? 12.492 -50.344 4.039 1 57.56 273 SER B O 1
ATOM 7920 N N . ARG B 1 274 ? 11.57 -51.344 5.504 1 48.75 274 ARG B N 1
ATOM 7921 C CA . ARG B 1 274 ? 12.758 -51.406 6.352 1 48.75 274 ARG B CA 1
ATOM 7922 C C . ARG B 1 274 ? 13.883 -52.156 5.668 1 48.75 274 ARG B C 1
ATOM 7924 O O . ARG B 1 274 ? 15.031 -52.094 6.098 1 48.75 274 ARG B O 1
ATOM 7931 N N . ARG B 1 275 ? 13.781 -53.094 4.75 1 45.47 275 ARG B N 1
ATOM 7932 C CA . ARG B 1 275 ? 15.031 -53.781 4.418 1 45.47 275 ARG B CA 1
ATOM 7933 C C . ARG B 1 275 ? 15.586 -53.281 3.09 1 45.47 275 ARG B C 1
ATOM 7935 O O . ARG B 1 275 ? 15.016 -53.562 2.031 1 45.47 275 ARG B O 1
ATOM 7942 N N . THR B 1 276 ? 16.141 -52.094 3.064 1 46 276 THR B N 1
ATOM 7943 C CA . THR B 1 276 ? 16.781 -51.562 1.873 1 46 276 THR B CA 1
ATOM 7944 C C . THR B 1 276 ? 17.719 -52.594 1.244 1 46 276 THR B C 1
ATOM 7946 O O . THR B 1 276 ? 18.469 -53.281 1.949 1 46 276 THR B O 1
ATOM 7949 N N . GLN B 1 277 ? 17.375 -53.062 0.169 1 46.03 277 GLN B N 1
ATOM 7950 C CA . GLN B 1 277 ? 18.172 -53.969 -0.626 1 46.03 277 GLN B CA 1
ATOM 7951 C C . GLN B 1 277 ? 19.625 -53.5 -0.707 1 46.03 277 GLN B C 1
ATOM 7953 O O . GLN B 1 277 ? 19.891 -52.312 -0.753 1 46.03 277 GLN B O 1
ATOM 7958 N N . PRO B 1 278 ? 20.562 -54.344 -0.403 1 44.22 278 PRO B N 1
ATOM 7959 C CA . PRO B 1 278 ? 21.984 -54.094 -0.645 1 44.22 278 PRO B CA 1
ATOM 7960 C C . PRO B 1 278 ? 22.25 -53.531 -2.043 1 44.22 278 PRO B C 1
ATOM 7962 O O . PRO B 1 278 ? 21.578 -53.938 -3.006 1 44.22 278 PRO B O 1
ATOM 7965 N N . GLU B 1 279 ? 22.812 -52.344 -2.164 1 46.66 279 GLU B N 1
ATOM 7966 C CA . GLU B 1 279 ? 23.266 -51.625 -3.352 1 46.66 279 GLU B CA 1
ATOM 7967 C C . GLU B 1 279 ? 23.922 -52.594 -4.348 1 46.66 279 GLU B C 1
ATOM 7969 O O . GLU B 1 279 ? 24.812 -53.375 -3.98 1 46.66 279 GLU B O 1
ATOM 7974 N N . ARG B 1 280 ? 23.281 -53 -5.297 1 45.91 280 ARG B N 1
ATOM 7975 C CA . ARG B 1 280 ? 24.016 -53.688 -6.355 1 45.91 280 ARG B CA 1
ATOM 7976 C C . ARG B 1 280 ? 25.297 -52.938 -6.699 1 45.91 280 ARG B C 1
ATOM 7978 O O . ARG B 1 280 ? 25.312 -51.688 -6.754 1 45.91 280 ARG B O 1
ATOM 7985 N N . GLU B 1 281 ? 26.438 -53.5 -6.488 1 44.94 281 GLU B N 1
ATOM 7986 C CA . GLU B 1 281 ? 27.859 -53.25 -6.699 1 44.94 281 GLU B CA 1
ATOM 7987 C C . GLU B 1 281 ? 28.094 -52.562 -8.055 1 44.94 281 GLU B C 1
ATOM 7989 O O . GLU B 1 281 ? 29.234 -52.25 -8.398 1 44.94 281 GLU B O 1
ATOM 7994 N N . TYR B 1 282 ? 27.188 -52.594 -8.992 1 44.38 282 TYR B N 1
ATOM 7995 C CA . TYR B 1 282 ? 27.703 -52.406 -10.344 1 44.38 282 TYR B CA 1
ATOM 7996 C C . TYR B 1 282 ? 27.984 -50.938 -10.641 1 44.38 282 TYR B C 1
ATOM 7998 O O . TYR B 1 282 ? 28.188 -50.562 -11.797 1 44.38 282 TYR B O 1
ATOM 8006 N N . SER B 1 283 ? 27.594 -49.969 -9.766 1 57.94 283 SER B N 1
ATOM 8007 C CA . SER B 1 283 ? 27.641 -48.656 -10.414 1 57.94 283 SER B CA 1
ATOM 8008 C C . SER B 1 283 ? 28.984 -47.969 -10.172 1 57.94 283 SER B C 1
ATOM 8010 O O . SER B 1 283 ? 29.562 -48.062 -9.086 1 57.94 283 SER B O 1
ATOM 8012 N N . HIS B 1 284 ? 29.781 -47.844 -11.203 1 66.75 284 HIS B N 1
ATOM 8013 C CA . HIS B 1 284 ? 31.031 -47.094 -11.211 1 66.75 284 HIS B CA 1
ATOM 8014 C C . HIS B 1 284 ? 30.812 -45.656 -10.727 1 66.75 284 HIS B C 1
ATOM 8016 O O . HIS B 1 284 ? 31.766 -44.906 -10.617 1 66.75 284 HIS B O 1
ATOM 8022 N N . TRP B 1 285 ? 29.656 -45.5 -10.172 1 79.19 285 TRP B N 1
ATOM 8023 C CA . TRP B 1 285 ? 29.406 -44.094 -9.836 1 79.19 285 TRP B CA 1
ATOM 8024 C C . TRP B 1 285 ? 29.656 -43.844 -8.352 1 79.19 285 TRP B C 1
ATOM 8026 O O . TRP B 1 285 ? 29.688 -44.781 -7.551 1 79.19 285 TRP B O 1
ATOM 8036 N N . SER B 1 286 ? 29.797 -42.594 -8.039 1 77.56 286 SER B N 1
ATOM 8037 C CA . SER B 1 286 ? 30 -42.156 -6.66 1 77.56 286 SER B CA 1
ATOM 8038 C C . SER B 1 286 ? 28.828 -42.531 -5.777 1 77.56 286 SER B C 1
ATOM 8040 O O . SER B 1 286 ? 27.703 -42.75 -6.27 1 77.56 286 SER B O 1
ATOM 8042 N N . VAL B 1 287 ? 29.094 -42.625 -4.586 1 79.38 287 VAL B N 1
ATOM 8043 C CA . VAL B 1 287 ? 28.094 -42.969 -3.58 1 79.38 287 VAL B CA 1
ATOM 8044 C C . VAL B 1 287 ? 26.953 -41.969 -3.602 1 79.38 287 VAL B C 1
ATOM 8046 O O . VAL B 1 287 ? 25.797 -42.312 -3.404 1 79.38 287 VAL B O 1
ATOM 8049 N N . GLN B 1 288 ? 27.359 -40.75 -3.898 1 83.5 288 GLN B N 1
ATOM 8050 C CA . GLN B 1 288 ? 26.359 -39.688 -3.896 1 83.5 288 GLN B CA 1
ATOM 8051 C C . GLN B 1 288 ? 25.375 -39.875 -5.059 1 83.5 288 GLN B C 1
ATOM 8053 O O . GLN B 1 288 ? 24.172 -39.719 -4.887 1 83.5 288 GLN B O 1
ATOM 8058 N N . VAL B 1 289 ? 25.953 -40.156 -6.168 1 88.38 289 VAL B N 1
ATOM 8059 C CA . VAL B 1 289 ? 25.109 -40.375 -7.336 1 88.38 289 VAL B CA 1
ATOM 8060 C C . VAL B 1 289 ? 24.172 -41.562 -7.082 1 88.38 289 VAL B C 1
ATOM 8062 O O . VAL B 1 289 ? 22.969 -41.5 -7.336 1 88.38 289 VAL B O 1
ATOM 8065 N N . GLN B 1 290 ? 24.703 -42.562 -6.516 1 87.38 290 GLN B N 1
ATOM 8066 C CA . GLN B 1 290 ? 23.938 -43.781 -6.273 1 87.38 290 GLN B CA 1
ATOM 8067 C C . GLN B 1 290 ? 22.844 -43.531 -5.234 1 87.38 290 GLN B C 1
ATOM 8069 O O . GLN B 1 290 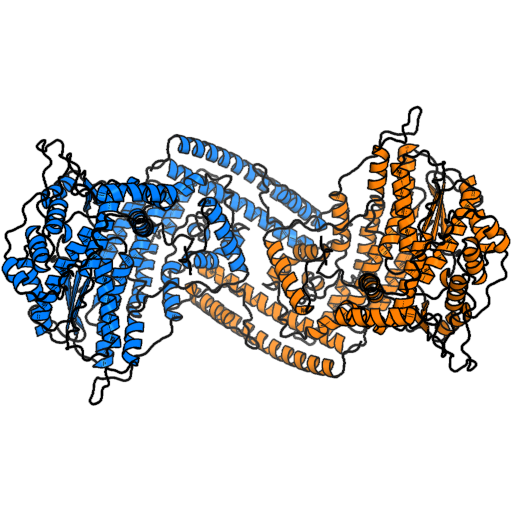? 21.719 -44.031 -5.387 1 87.38 290 GLN B O 1
ATOM 8074 N N . THR B 1 291 ? 23.219 -42.875 -4.273 1 86.44 291 THR B N 1
ATOM 8075 C CA . THR B 1 291 ? 22.25 -42.594 -3.221 1 86.44 291 THR B CA 1
ATOM 8076 C C . THR B 1 291 ? 21.109 -41.719 -3.76 1 86.44 291 THR B C 1
ATOM 8078 O O . THR B 1 291 ? 19.938 -42 -3.498 1 86.44 291 THR B O 1
ATOM 8081 N N . HIS B 1 292 ? 21.484 -40.719 -4.484 1 90 292 HIS B N 1
ATOM 8082 C CA . HIS B 1 292 ? 20.453 -39.844 -5.043 1 90 292 HIS B CA 1
ATOM 8083 C C . HIS B 1 292 ? 19.562 -40.594 -6.02 1 90 292 HIS B C 1
ATOM 8085 O O . HIS B 1 292 ? 18.344 -40.406 -6.016 1 90 292 HIS B O 1
ATOM 8091 N N . ARG B 1 293 ? 20.125 -41.375 -6.816 1 90.69 293 ARG B N 1
ATOM 8092 C CA . ARG B 1 293 ? 19.375 -42.219 -7.754 1 90.69 293 ARG B CA 1
ATOM 8093 C C . ARG B 1 293 ? 18.375 -43.094 -7.023 1 90.69 293 ARG B C 1
ATOM 8095 O O . ARG B 1 293 ? 17.203 -43.188 -7.391 1 90.69 293 ARG B O 1
ATOM 8102 N N . ARG B 1 294 ? 18.891 -43.656 -6.051 1 87.75 294 ARG B N 1
ATOM 8103 C CA . ARG B 1 294 ? 18.062 -44.562 -5.266 1 87.75 294 ARG B CA 1
ATOM 8104 C C . ARG B 1 294 ? 16.891 -43.844 -4.629 1 87.75 294 ARG B C 1
ATOM 8106 O O . ARG B 1 294 ? 15.773 -44.344 -4.598 1 87.75 294 ARG B O 1
ATOM 8113 N N . ASP B 1 295 ? 17.203 -42.781 -4.121 1 88.31 295 ASP B N 1
ATOM 8114 C CA . ASP B 1 295 ? 16.172 -41.969 -3.479 1 88.31 295 ASP B CA 1
ATOM 8115 C C . ASP B 1 295 ? 15.078 -41.562 -4.477 1 88.31 295 ASP B C 1
ATOM 8117 O O . ASP B 1 295 ? 13.891 -41.625 -4.152 1 88.31 295 ASP B O 1
ATOM 8121 N N . LEU B 1 296 ? 15.453 -41.188 -5.641 1 89.88 296 LEU B N 1
ATOM 8122 C CA . LEU B 1 296 ? 14.484 -40.781 -6.656 1 89.88 296 LEU B CA 1
ATOM 8123 C C . LEU B 1 296 ? 13.688 -41.969 -7.164 1 89.88 296 LEU B C 1
ATOM 8125 O O . LEU B 1 296 ? 12.484 -41.844 -7.406 1 89.88 296 LEU B O 1
ATOM 8129 N N . LEU B 1 297 ? 14.336 -43.062 -7.316 1 88.81 297 LEU B N 1
ATOM 8130 C CA . LEU B 1 297 ? 13.633 -44.281 -7.727 1 88.81 297 LEU B CA 1
ATOM 8131 C C . LEU B 1 297 ? 12.625 -44.688 -6.664 1 88.81 297 LEU B C 1
ATOM 8133 O O . LEU B 1 297 ? 11.508 -45.094 -6.992 1 88.81 297 LEU B O 1
ATOM 8137 N N . ALA B 1 298 ? 13.047 -44.562 -5.434 1 83.88 298 ALA B N 1
ATOM 8138 C CA . ALA B 1 298 ? 12.141 -44.875 -4.328 1 83.88 298 ALA B CA 1
ATOM 8139 C C . ALA B 1 298 ? 10.938 -43.938 -4.332 1 83.88 298 ALA B C 1
ATOM 8141 O O . ALA B 1 298 ? 9.82 -44.375 -4.023 1 83.88 298 ALA B O 1
ATOM 8142 N N . LYS B 1 299 ? 11.203 -42.812 -4.617 1 83.56 299 LYS B N 1
ATOM 8143 C CA . LYS B 1 299 ? 10.117 -41.812 -4.711 1 83.56 299 LYS B CA 1
ATOM 8144 C C . LYS B 1 299 ? 9.125 -42.219 -5.801 1 83.56 299 LYS B C 1
ATOM 8146 O O . LYS B 1 299 ? 7.91 -42.062 -5.629 1 83.56 299 LYS B O 1
ATOM 8151 N N . LEU B 1 300 ? 9.586 -42.656 -6.906 1 83.69 300 LEU B N 1
ATOM 8152 C CA . LEU B 1 300 ? 8.727 -43.062 -8.008 1 83.69 300 LEU B CA 1
ATOM 8153 C C . LEU B 1 300 ? 7.863 -44.25 -7.59 1 83.69 300 LEU B C 1
ATOM 8155 O O . LEU B 1 300 ? 6.711 -44.375 -8.016 1 83.69 300 LEU B O 1
ATOM 8159 N N . HIS B 1 301 ? 8.5 -45.062 -6.77 1 79.12 301 HIS B N 1
ATOM 8160 C CA . HIS B 1 301 ? 7.805 -46.281 -6.34 1 79.12 301 HIS B CA 1
ATOM 8161 C C . HIS B 1 301 ? 6.746 -45.938 -5.289 1 79.12 301 HIS B C 1
ATOM 8163 O O . HIS B 1 301 ? 5.703 -46.594 -5.234 1 79.12 301 HIS B O 1
ATOM 8169 N N . ARG B 1 302 ? 7.133 -45 -4.406 1 68.12 302 ARG B N 1
ATOM 8170 C CA . ARG B 1 302 ? 6.203 -44.594 -3.354 1 68.12 302 ARG B CA 1
ATOM 8171 C C . ARG B 1 302 ? 5.035 -43.812 -3.926 1 68.12 302 ARG B C 1
ATOM 8173 O O . ARG B 1 302 ? 3.908 -43.906 -3.434 1 68.12 302 ARG B O 1
ATOM 8180 N N . MET B 1 303 ? 5.359 -42.938 -4.797 1 57.91 303 MET B N 1
ATOM 8181 C CA . MET B 1 303 ? 4.367 -42.031 -5.352 1 57.91 303 MET B CA 1
ATOM 8182 C C . MET B 1 303 ? 3.363 -42.781 -6.227 1 57.91 303 MET B C 1
ATOM 8184 O O . MET B 1 303 ? 2.482 -42.156 -6.832 1 57.91 303 MET B O 1
ATOM 8188 N N . GLY B 1 304 ? 3.469 -44.031 -6.25 1 51.91 304 GLY B N 1
ATOM 8189 C CA . GLY B 1 304 ? 2.789 -44.969 -7.141 1 51.91 304 GLY B CA 1
ATOM 8190 C C . GLY B 1 304 ? 1.316 -44.656 -7.324 1 51.91 304 GLY B C 1
ATOM 8191 O O . GLY B 1 304 ? 0.657 -45.219 -8.195 1 51.91 304 GLY B O 1
ATOM 8192 N N . GLY B 1 305 ? 0.73 -43.969 -6.387 1 48.53 305 GLY B N 1
ATOM 8193 C CA . GLY B 1 305 ? -0.692 -43.875 -6.672 1 48.53 305 GLY B CA 1
ATOM 8194 C C . GLY B 1 305 ? -1.056 -42.688 -7.523 1 48.53 305 GLY B C 1
ATOM 8195 O O . GLY B 1 305 ? -0.207 -41.844 -7.801 1 48.53 305 GLY B O 1
ATOM 8196 N N . TYR B 1 306 ? -2.217 -42.812 -8.312 1 44.84 306 TYR B N 1
ATOM 8197 C CA . TYR B 1 306 ? -2.871 -41.844 -9.188 1 44.84 306 TYR B CA 1
ATOM 8198 C C . TYR B 1 306 ? -2.893 -40.469 -8.562 1 44.84 306 TYR B C 1
ATOM 8200 O O . TYR B 1 306 ? -3.068 -39.469 -9.258 1 44.84 306 TYR B O 1
ATOM 8208 N N . HIS B 1 307 ? -2.621 -40.344 -7.258 1 44.69 307 HIS B N 1
ATOM 8209 C CA . HIS B 1 307 ? -3.006 -39.094 -6.59 1 44.69 307 HIS B CA 1
ATOM 8210 C C . HIS B 1 307 ? -1.97 -38 -6.82 1 44.69 307 HIS B C 1
ATOM 8212 O O . HIS B 1 307 ? -2.314 -36.844 -6.898 1 44.69 307 HIS B O 1
ATOM 8218 N N . ASP B 1 308 ? -0.706 -38.344 -6.578 1 48.47 308 ASP B N 1
ATOM 8219 C CA . ASP B 1 308 ? 0.344 -37.344 -6.594 1 48.47 308 ASP B CA 1
ATOM 8220 C C . ASP B 1 308 ? 1.069 -37.312 -7.938 1 48.47 308 ASP B C 1
ATOM 8222 O O . ASP B 1 308 ? 2.285 -37.125 -7.992 1 48.47 308 ASP B O 1
ATOM 8226 N N . ASP B 1 309 ? 0.315 -37.562 -8.945 1 51.94 309 ASP B N 1
ATOM 8227 C CA . ASP B 1 309 ? 0.64 -38.031 -10.281 1 51.94 309 ASP B CA 1
ATOM 8228 C C . ASP B 1 309 ? 1.629 -37.125 -10.977 1 51.94 309 ASP B C 1
ATOM 8230 O O . ASP B 1 309 ? 2.568 -37.562 -11.633 1 51.94 309 ASP B O 1
ATOM 8234 N N . HIS B 1 310 ? 1.565 -35.719 -10.719 1 60.19 310 HIS B N 1
ATOM 8235 C CA . HIS B 1 310 ? 2.365 -34.844 -11.547 1 60.19 310 HIS B CA 1
ATOM 8236 C C . HIS B 1 310 ? 3.834 -34.875 -11.141 1 60.19 310 HIS B C 1
ATOM 8238 O O . HIS B 1 310 ? 4.719 -34.875 -12 1 60.19 310 HIS B O 1
ATOM 8244 N N . GLU B 1 311 ? 3.98 -35.219 -9.984 1 67.81 311 GLU B N 1
ATOM 8245 C CA . GLU B 1 311 ? 5.355 -35.156 -9.492 1 67.81 311 GLU B CA 1
ATOM 8246 C C . GLU B 1 311 ? 6.145 -36.375 -9.953 1 67.81 311 GLU B C 1
ATOM 8248 O O . GLU B 1 311 ? 7.297 -36.281 -10.367 1 67.81 311 GLU B O 1
ATOM 8253 N N . GLY B 1 312 ? 5.445 -37.531 -10.055 1 81.56 312 GLY B N 1
ATOM 8254 C CA . GLY B 1 312 ? 6.145 -38.719 -10.461 1 81.56 312 GLY B CA 1
ATOM 8255 C C . GLY B 1 312 ? 6.531 -38.719 -11.93 1 81.56 312 GLY B C 1
ATOM 8256 O O . GLY B 1 312 ? 7.609 -39.188 -12.289 1 81.56 312 GLY B O 1
ATOM 8257 N N . PHE B 1 313 ? 5.633 -38.188 -12.68 1 87 313 PHE B N 1
ATOM 8258 C CA . PHE B 1 313 ? 5.875 -38.062 -14.117 1 87 313 PHE B CA 1
ATOM 8259 C C . PHE B 1 313 ? 7.133 -37.25 -14.391 1 87 313 PHE B C 1
ATOM 8261 O O . PHE B 1 313 ? 8.016 -37.688 -15.133 1 87 313 PHE B O 1
ATOM 8268 N N . ASN B 1 314 ? 7.242 -36.156 -13.789 1 90.31 314 ASN B N 1
ATOM 8269 C CA . ASN B 1 314 ? 8.391 -35.281 -13.961 1 90.31 314 ASN B CA 1
ATOM 8270 C C . ASN B 1 314 ? 9.672 -35.938 -13.438 1 90.31 314 ASN B C 1
ATOM 8272 O O . ASN B 1 314 ? 10.734 -35.781 -14.055 1 90.31 314 ASN B O 1
ATOM 8276 N N . VAL B 1 315 ? 9.539 -36.594 -12.328 1 92 315 VAL B N 1
ATOM 8277 C CA . VAL B 1 315 ? 10.703 -37.25 -11.734 1 92 315 VAL B CA 1
ATOM 8278 C C . VAL B 1 315 ? 11.234 -38.312 -12.672 1 92 315 VAL B C 1
ATOM 8280 O O . VAL B 1 315 ? 12.445 -38.438 -12.867 1 92 315 VAL B O 1
ATOM 8283 N N . ALA B 1 316 ? 10.344 -39.062 -13.25 1 93.62 316 ALA B N 1
ATOM 8284 C CA . ALA B 1 316 ? 10.742 -40.125 -14.156 1 93.62 316 ALA B CA 1
ATOM 8285 C C . ALA B 1 316 ? 11.508 -39.562 -15.359 1 93.62 316 ALA B C 1
ATOM 8287 O O . ALA B 1 316 ? 12.562 -40.094 -15.727 1 93.62 316 ALA B O 1
ATOM 8288 N N . LEU B 1 317 ? 10.969 -38.594 -15.93 1 95.62 317 LEU B N 1
ATOM 8289 C CA . LEU B 1 317 ? 11.602 -38 -17.109 1 95.62 317 LEU B CA 1
ATOM 8290 C C . LEU B 1 317 ? 12.93 -37.344 -16.75 1 95.62 317 LEU B C 1
ATOM 8292 O O . LEU B 1 317 ? 13.891 -37.406 -17.516 1 95.62 317 LEU B O 1
ATOM 8296 N N . ALA B 1 318 ? 12.945 -36.719 -15.594 1 95.25 318 ALA B N 1
ATOM 8297 C CA . ALA B 1 318 ? 14.188 -36.125 -15.117 1 95.25 318 ALA B CA 1
ATOM 8298 C C . ALA B 1 318 ? 15.281 -37.188 -14.961 1 95.25 318 ALA B C 1
ATOM 8300 O O . ALA B 1 318 ? 16.438 -36.969 -15.305 1 95.25 318 ALA B O 1
ATOM 8301 N N . LEU B 1 319 ? 14.898 -38.312 -14.406 1 95.69 319 LEU B N 1
ATOM 8302 C CA . LEU B 1 319 ? 15.844 -39.406 -14.188 1 95.69 319 LEU B CA 1
ATOM 8303 C C . LEU B 1 319 ? 16.375 -39.938 -15.516 1 95.69 319 LEU B C 1
ATOM 8305 O O . LEU B 1 319 ? 17.562 -40.188 -15.656 1 95.69 319 LEU B O 1
ATOM 8309 N N . ILE B 1 320 ? 15.492 -40.156 -16.453 1 96.69 320 ILE B N 1
ATOM 8310 C CA . ILE B 1 320 ? 15.883 -40.688 -17.75 1 96.69 320 ILE B CA 1
ATOM 8311 C C . ILE B 1 320 ? 16.875 -39.719 -18.406 1 96.69 320 ILE B C 1
ATOM 8313 O O . ILE B 1 320 ? 17.953 -40.156 -18.859 1 96.69 320 ILE B O 1
ATOM 8317 N N . ASP B 1 321 ? 16.5 -38.531 -18.422 1 96.94 321 ASP B N 1
ATOM 8318 C CA . ASP B 1 321 ? 17.359 -37.5 -19.031 1 96.94 321 ASP B CA 1
ATOM 8319 C C . ASP B 1 321 ? 18.703 -37.406 -18.312 1 96.94 321 ASP B C 1
ATOM 8321 O O . ASP B 1 321 ? 19.75 -37.25 -18.938 1 96.94 321 ASP B O 1
ATOM 8325 N N . ALA B 1 322 ? 18.609 -37.438 -16.969 1 95.81 322 ALA B N 1
ATOM 8326 C CA . ALA B 1 322 ? 19.828 -37.344 -16.141 1 95.81 322 ALA B CA 1
ATOM 8327 C C . ALA B 1 322 ? 20.781 -38.469 -16.438 1 95.81 322 ALA B C 1
ATOM 8329 O O . ALA B 1 322 ? 22 -38.281 -16.453 1 95.81 322 ALA B O 1
ATOM 8330 N N . GLU B 1 323 ? 20.266 -39.719 -16.578 1 94.75 323 GLU B N 1
ATOM 8331 C CA . GLU B 1 323 ? 21.094 -40.875 -16.891 1 94.75 323 GLU B CA 1
ATOM 8332 C C . GLU B 1 323 ? 21.812 -40.688 -18.219 1 94.75 323 GLU B C 1
ATOM 8334 O O . GLU B 1 323 ? 22.984 -41.031 -18.359 1 94.75 323 GLU B O 1
ATOM 8339 N N . LEU B 1 324 ? 21.125 -40.219 -19.156 1 95.06 324 LEU B N 1
ATOM 8340 C CA . LEU B 1 324 ? 21.703 -39.969 -20.469 1 95.06 324 LEU B CA 1
ATOM 8341 C C . LEU B 1 324 ? 22.781 -38.906 -20.422 1 95.06 324 LEU B C 1
ATOM 8343 O O . LEU B 1 324 ? 23.875 -39.094 -20.969 1 95.06 324 LEU B O 1
ATOM 8347 N N . GLU B 1 325 ? 22.5 -37.812 -19.766 1 93.44 325 GLU B N 1
ATOM 8348 C CA . GLU B 1 325 ? 23.453 -36.719 -19.656 1 93.44 325 GLU B CA 1
ATOM 8349 C C . GLU B 1 325 ? 24.672 -37.094 -18.844 1 93.44 325 GLU B C 1
ATOM 8351 O O . GLU B 1 325 ? 25.797 -36.719 -19.172 1 93.44 325 GLU B O 1
ATOM 8356 N N . LEU B 1 326 ? 24.359 -37.75 -17.719 1 91.25 326 LEU B N 1
ATOM 8357 C CA . LEU B 1 326 ? 25.438 -38.25 -16.875 1 91.25 326 LEU B CA 1
ATOM 8358 C C . LEU B 1 326 ? 26.391 -39.156 -17.656 1 91.25 326 LEU B C 1
ATOM 8360 O O . LEU B 1 326 ? 27.609 -39 -17.547 1 91.25 326 LEU B O 1
ATOM 8364 N N . ASP B 1 327 ? 25.859 -40.094 -18.391 1 90.5 327 ASP B N 1
ATOM 8365 C CA . ASP B 1 327 ? 26.641 -41 -19.188 1 90.5 327 ASP B CA 1
ATOM 8366 C C . ASP B 1 327 ? 27.469 -40.25 -20.234 1 90.5 327 ASP B C 1
ATOM 8368 O O . ASP B 1 327 ? 28.656 -40.531 -20.422 1 90.5 327 ASP B O 1
ATOM 8372 N N . ALA B 1 328 ? 26.859 -39.406 -20.938 1 90.38 328 ALA B N 1
ATOM 8373 C CA . ALA B 1 328 ? 27.547 -38.625 -21.953 1 90.38 328 ALA B CA 1
ATOM 8374 C C . ALA B 1 328 ? 28.688 -37.812 -21.359 1 90.38 328 ALA B C 1
ATOM 8376 O O . ALA B 1 328 ? 29.75 -37.688 -21.969 1 90.38 328 ALA B O 1
ATOM 8377 N N . ALA B 1 329 ? 28.406 -37.219 -20.25 1 88.56 329 ALA B N 1
ATOM 8378 C CA . ALA B 1 329 ? 29.406 -36.375 -19.578 1 88.56 329 ALA B CA 1
ATOM 8379 C C . ALA B 1 329 ? 30.578 -37.25 -19.094 1 88.56 329 ALA B C 1
ATOM 8381 O O . ALA B 1 329 ? 31.734 -36.812 -19.156 1 88.56 329 ALA B O 1
ATOM 8382 N N . ALA B 1 330 ? 30.281 -38.375 -18.625 1 86.12 330 ALA B N 1
ATOM 8383 C CA . ALA B 1 330 ? 31.297 -39.219 -17.984 1 86.12 330 ALA B CA 1
ATOM 8384 C C . ALA B 1 330 ? 32.094 -40 -19.031 1 86.12 330 ALA B C 1
ATOM 8386 O O . ALA B 1 330 ? 33.312 -40.156 -18.891 1 86.12 330 ALA B O 1
ATOM 8387 N N . PHE B 1 331 ? 31.422 -40.469 -20.078 1 87.81 331 PHE B N 1
ATOM 8388 C CA . PHE B 1 331 ? 32.062 -41.438 -20.953 1 87.81 331 PHE B CA 1
ATOM 8389 C C . PHE B 1 331 ? 32.219 -40.875 -22.375 1 87.81 331 PHE B C 1
ATOM 8391 O O . PHE B 1 331 ? 32.812 -41.531 -23.234 1 87.81 331 PHE B O 1
ATOM 8398 N N . GLY B 1 332 ? 31.75 -39.656 -22.578 1 85.56 332 GLY B N 1
ATOM 8399 C CA . GLY B 1 332 ? 31.781 -39.094 -23.922 1 85.56 332 GLY B CA 1
ATOM 8400 C C . GLY B 1 332 ? 30.719 -39.656 -24.844 1 85.56 332 GLY B C 1
ATOM 8401 O O . GLY B 1 332 ? 29.828 -40.406 -24.375 1 85.56 332 GLY B O 1
ATOM 8402 N N . PRO B 1 333 ? 30.859 -39.438 -26.125 1 83.81 333 PRO B N 1
ATOM 8403 C CA . PRO B 1 333 ? 29.828 -39.875 -27.062 1 83.81 333 PRO B CA 1
ATOM 8404 C C . PRO B 1 333 ? 29.844 -41.406 -27.281 1 83.81 333 PRO B C 1
ATOM 8406 O O . PRO B 1 333 ? 30.859 -41.969 -27.703 1 83.81 333 PRO B O 1
ATOM 8409 N N . ARG B 1 334 ? 28.922 -42.094 -26.828 1 90.56 334 ARG B N 1
ATOM 8410 C CA . ARG B 1 334 ? 28.656 -43.531 -27.078 1 90.56 334 ARG B CA 1
ATOM 8411 C C . ARG B 1 334 ? 27.172 -43.781 -27.172 1 90.56 334 ARG B C 1
ATOM 8413 O O . ARG B 1 334 ? 26.344 -43 -26.688 1 90.56 334 ARG B O 1
ATOM 8420 N N . PRO B 1 335 ? 26.875 -44.875 -27.812 1 95.25 335 PRO B N 1
ATOM 8421 C CA . PRO B 1 335 ? 25.453 -45.156 -27.984 1 95.25 335 PRO B CA 1
ATOM 8422 C C . PRO B 1 335 ? 24.781 -45.562 -26.672 1 95.25 335 PRO B C 1
ATOM 8424 O O . PRO B 1 335 ? 25.375 -46.25 -25.844 1 95.25 335 PRO B O 1
ATOM 8427 N N . MET B 1 336 ? 23.672 -45.031 -26.469 1 96.38 336 MET B N 1
ATOM 8428 C CA . MET B 1 336 ? 22.781 -45.406 -25.375 1 96.38 336 MET B CA 1
ATOM 8429 C C . MET B 1 336 ? 21.453 -45.969 -25.922 1 96.38 336 MET B C 1
ATOM 8431 O O . MET B 1 336 ? 20.891 -45.406 -26.859 1 96.38 336 MET B O 1
ATOM 8435 N N . TYR B 1 337 ? 21.031 -47.031 -25.453 1 97.31 337 TYR B N 1
ATOM 8436 C CA . TYR B 1 337 ? 19.812 -47.688 -25.906 1 97.31 337 TYR B CA 1
ATOM 8437 C C . TYR B 1 337 ? 18.719 -47.625 -24.859 1 97.31 337 TYR B C 1
ATOM 8439 O O . TYR B 1 337 ? 18.969 -47.812 -23.672 1 97.31 337 TYR B O 1
ATOM 8447 N N . LEU B 1 338 ? 17.547 -47.281 -25.281 1 97.75 338 LEU B N 1
ATOM 8448 C CA . LEU B 1 338 ? 16.406 -47.125 -24.391 1 97.75 338 LEU B CA 1
ATOM 8449 C C . LEU B 1 338 ? 15.188 -47.844 -24.938 1 97.75 338 LEU B C 1
ATOM 8451 O O . LEU B 1 338 ? 14.867 -47.719 -26.109 1 97.75 338 LEU B O 1
ATOM 8455 N N . VAL B 1 339 ? 14.516 -48.625 -24.125 1 98 339 VAL B N 1
ATOM 8456 C CA . VAL B 1 339 ? 13.266 -49.312 -24.453 1 98 339 VAL B CA 1
ATOM 8457 C C . VAL B 1 339 ? 12.188 -48.938 -23.438 1 98 339 VAL B C 1
ATOM 8459 O O . VAL B 1 339 ? 12.422 -48.969 -22.219 1 98 339 VAL B O 1
ATOM 8462 N N . LYS B 1 340 ? 11.102 -48.469 -23.922 1 97.94 340 LYS B N 1
ATOM 8463 C CA . LYS B 1 340 ? 9.953 -48.125 -23.094 1 97.94 340 LYS B CA 1
ATOM 8464 C C . LYS B 1 340 ? 8.852 -49.188 -23.203 1 97.94 340 LYS B C 1
ATOM 8466 O O . LYS B 1 340 ? 8.453 -49.562 -24.297 1 97.94 340 LYS B O 1
ATOM 8471 N N . LEU B 1 341 ? 8.391 -49.656 -22.078 1 97.31 341 LEU B N 1
ATOM 8472 C CA . LEU B 1 341 ? 7.344 -50.656 -22.016 1 97.31 341 LEU B CA 1
ATOM 8473 C C . LEU B 1 341 ? 6.219 -50.219 -21.078 1 97.31 341 LEU B C 1
ATOM 8475 O O . LEU B 1 341 ? 6.398 -49.281 -20.297 1 97.31 341 LEU B O 1
ATOM 8479 N N . ASP B 1 342 ? 5.086 -50.844 -21.25 1 94.56 342 ASP B N 1
ATOM 8480 C CA . ASP B 1 342 ? 3.891 -50.562 -20.438 1 94.56 342 ASP B CA 1
ATOM 8481 C C . ASP B 1 342 ? 3.049 -51.844 -20.297 1 94.56 342 ASP B C 1
ATOM 8483 O O . ASP B 1 342 ? 2.928 -52.625 -21.25 1 94.56 342 ASP B O 1
ATOM 8487 N N . ILE B 1 343 ? 2.496 -52 -19.141 1 95 343 ILE B N 1
ATOM 8488 C CA . ILE B 1 343 ? 1.626 -53.156 -18.922 1 95 343 ILE B CA 1
ATOM 8489 C C . ILE B 1 343 ? 0.172 -52.75 -19.156 1 95 343 ILE B C 1
ATOM 8491 O O . ILE B 1 343 ? -0.298 -51.75 -18.609 1 95 343 ILE B O 1
ATOM 8495 N N . ARG B 1 344 ? -0.546 -53.562 -19.906 1 92.31 344 ARG B N 1
ATOM 8496 C CA . ARG B 1 344 ? -1.927 -53.25 -20.266 1 92.31 344 ARG B CA 1
ATOM 8497 C C . ARG B 1 344 ? -2.861 -53.438 -19.078 1 92.31 344 ARG B C 1
ATOM 8499 O O . ARG B 1 344 ? -2.852 -54.5 -18.438 1 92.31 344 ARG B O 1
ATOM 8506 N N . ASP B 1 345 ? -3.674 -52.406 -18.797 1 89.31 345 ASP B N 1
ATOM 8507 C CA . ASP B 1 345 ? -4.676 -52.469 -17.75 1 89.31 345 ASP B CA 1
ATOM 8508 C C . ASP B 1 345 ? -4.098 -53.094 -16.469 1 89.31 345 ASP B C 1
ATOM 8510 O O . ASP B 1 345 ? -4.676 -54 -15.898 1 89.31 345 ASP B O 1
ATOM 8514 N N . TYR B 1 346 ? -3.006 -52.625 -16.062 1 91.31 346 TYR B N 1
ATOM 8515 C CA . TYR B 1 346 ? -2.158 -53.188 -15.023 1 91.31 346 TYR B CA 1
ATOM 8516 C C . TYR B 1 346 ? -2.965 -53.469 -13.766 1 91.31 346 TYR B C 1
ATOM 8518 O O . TYR B 1 346 ? -3.133 -54.625 -13.375 1 91.31 346 TYR B O 1
ATOM 8526 N N . TYR B 1 347 ? -3.67 -52.5 -13.141 1 91.06 347 TYR B N 1
ATOM 8527 C CA . TYR B 1 347 ? -4.379 -52.688 -11.883 1 91.06 347 TYR B CA 1
ATOM 8528 C C . TYR B 1 347 ? -5.523 -53.656 -12.031 1 91.06 347 TYR B C 1
ATOM 8530 O O . TYR B 1 347 ? -5.766 -54.5 -11.141 1 91.06 347 TYR B O 1
ATOM 8538 N N . ALA B 1 348 ? -6.129 -53.656 -13.164 1 91.94 348 ALA B N 1
ATOM 8539 C CA . ALA B 1 348 ? -7.309 -54.469 -13.383 1 91.94 348 ALA B CA 1
ATOM 8540 C C . ALA B 1 348 ? -6.914 -55.906 -13.781 1 91.94 348 ALA B C 1
ATOM 8542 O O . ALA B 1 348 ? -7.738 -56.812 -13.727 1 91.94 348 ALA B O 1
ATOM 8543 N N . SER B 1 349 ? -5.691 -56.125 -14.07 1 93.31 349 SER B N 1
ATOM 8544 C CA . SER B 1 349 ? -5.32 -57.406 -14.648 1 93.31 349 SER B CA 1
ATOM 8545 C C . SER B 1 349 ? -4.512 -58.25 -13.672 1 93.31 349 SER B C 1
ATOM 8547 O O . SER B 1 349 ? -4.328 -59.469 -13.875 1 93.31 349 SER B O 1
ATOM 8549 N N . ILE B 1 350 ? -4.031 -57.75 -12.602 1 95.62 350 ILE B N 1
ATOM 8550 C CA . ILE B 1 350 ? -3.125 -58.469 -11.695 1 95.62 350 ILE B CA 1
ATOM 8551 C C . ILE B 1 350 ? -3.822 -59.688 -11.125 1 95.62 350 ILE B C 1
ATOM 8553 O O . ILE B 1 350 ? -4.867 -59.594 -10.477 1 95.62 350 ILE B O 1
ATOM 8557 N N . PRO B 1 351 ? -3.258 -60.875 -11.305 1 96.19 351 PRO B N 1
ATOM 8558 C CA . PRO B 1 351 ? -3.857 -62.062 -10.703 1 96.19 351 PRO B CA 1
ATOM 8559 C C . PRO B 1 351 ? -3.736 -62.062 -9.18 1 96.19 351 PRO B C 1
ATOM 8561 O O . PRO B 1 351 ? -2.666 -61.781 -8.641 1 96.19 351 PRO B O 1
ATOM 8564 N N . HIS B 1 352 ? -4.82 -62.5 -8.5 1 95.94 352 HIS B N 1
ATOM 8565 C CA . HIS B 1 352 ? -4.812 -62.562 -7.043 1 95.94 352 HIS B CA 1
ATOM 8566 C C . HIS B 1 352 ? -3.814 -63.594 -6.531 1 95.94 352 HIS B C 1
ATOM 8568 O O . HIS B 1 352 ? -3.131 -63.344 -5.531 1 95.94 352 HIS B O 1
ATOM 8574 N N . ASP B 1 353 ? -3.775 -64.625 -7.199 1 94.81 353 ASP B N 1
ATOM 8575 C CA . ASP B 1 353 ? -2.879 -65.688 -6.754 1 94.81 353 ASP B CA 1
ATOM 8576 C C . ASP B 1 353 ? -1.419 -65.25 -6.852 1 94.81 353 ASP B C 1
ATOM 8578 O O . ASP B 1 353 ? -0.583 -65.688 -6.055 1 94.81 353 ASP B O 1
ATOM 8582 N N . LEU B 1 354 ? -1.077 -64.5 -7.867 1 95.25 354 LEU B N 1
ATOM 8583 C CA . LEU B 1 354 ? 0.26 -63.906 -7.953 1 95.25 354 LEU B CA 1
ATOM 8584 C C . LEU B 1 354 ? 0.577 -63.094 -6.715 1 95.25 354 LEU B C 1
ATOM 8586 O O . LEU B 1 354 ? 1.634 -63.25 -6.105 1 95.25 354 LEU B O 1
ATOM 8590 N N . LEU B 1 355 ? -0.353 -62.219 -6.312 1 95.12 355 LEU B N 1
ATOM 8591 C CA . LEU B 1 355 ? -0.164 -61.344 -5.156 1 95.12 355 LEU B CA 1
ATOM 8592 C C . LEU B 1 355 ? 0.008 -62.188 -3.881 1 95.12 355 LEU B C 1
ATOM 8594 O O . LEU B 1 355 ? 0.896 -61.875 -3.074 1 95.12 355 LEU B O 1
ATOM 8598 N N . MET B 1 356 ? -0.789 -63.156 -3.779 1 94.12 356 MET B N 1
ATOM 8599 C CA . MET B 1 356 ? -0.717 -64 -2.586 1 94.12 356 MET B CA 1
ATOM 8600 C C . MET B 1 356 ? 0.611 -64.75 -2.527 1 94.12 356 MET B C 1
ATOM 8602 O O . MET B 1 356 ? 1.193 -64.875 -1.451 1 94.12 356 MET B O 1
ATOM 8606 N N . THR B 1 357 ? 1.056 -65.188 -3.682 1 94.12 357 THR B N 1
ATOM 8607 C CA . THR B 1 357 ? 2.342 -65.875 -3.756 1 94.12 357 THR B CA 1
ATOM 8608 C C . THR B 1 357 ? 3.475 -64.938 -3.324 1 94.12 357 THR B C 1
ATOM 8610 O O . THR B 1 357 ? 4.34 -65.312 -2.541 1 94.12 357 THR B O 1
ATOM 8613 N N . VAL B 1 358 ? 3.459 -63.75 -3.814 1 91.81 358 VAL B N 1
ATOM 8614 C CA . VAL B 1 358 ? 4.496 -62.781 -3.498 1 91.81 358 VAL B CA 1
ATOM 8615 C C . VAL B 1 358 ? 4.465 -62.438 -2.006 1 91.81 358 VAL B C 1
ATOM 8617 O O . VAL B 1 358 ? 5.512 -62.375 -1.357 1 91.81 358 VAL B O 1
ATOM 8620 N N . LEU B 1 359 ? 3.285 -62.281 -1.458 1 90.44 359 LEU B N 1
ATOM 8621 C CA . LEU B 1 359 ? 3.133 -61.938 -0.053 1 90.44 359 LEU B CA 1
ATOM 8622 C C . LEU B 1 359 ? 3.602 -63.062 0.852 1 90.44 359 LEU B C 1
ATOM 8624 O O . LEU B 1 359 ? 4.223 -62.812 1.89 1 90.44 359 LEU B O 1
ATOM 8628 N N . ARG B 1 360 ? 3.305 -64.25 0.457 1 88.88 360 ARG B N 1
ATOM 8629 C CA . ARG B 1 360 ? 3.781 -65.375 1.219 1 88.88 360 ARG B CA 1
ATOM 8630 C C . ARG B 1 360 ? 5.305 -65.438 1.197 1 88.88 360 ARG B C 1
ATOM 8632 O O . ARG B 1 360 ? 5.934 -65.75 2.219 1 88.88 360 ARG B O 1
ATOM 8639 N N . LYS B 1 361 ? 5.805 -65.188 0.077 1 86.62 361 LYS B N 1
ATOM 8640 C CA . LYS B 1 361 ? 7.258 -65.188 -0.079 1 86.62 361 LYS B CA 1
ATOM 8641 C C . LYS B 1 361 ? 7.926 -64.188 0.828 1 86.62 361 LYS B C 1
ATOM 8643 O O . LYS B 1 361 ? 9.016 -64.438 1.354 1 86.62 361 LYS B O 1
ATOM 8648 N N . ILE B 1 362 ? 7.348 -63.094 0.955 1 83.69 362 ILE B N 1
ATOM 8649 C CA . ILE B 1 362 ? 7.887 -62.031 1.769 1 83.69 362 ILE B CA 1
ATOM 8650 C C . ILE B 1 362 ? 7.742 -62.375 3.248 1 83.69 362 ILE B C 1
ATOM 8652 O O . ILE B 1 362 ? 8.445 -61.812 4.094 1 83.69 362 ILE B O 1
ATOM 8656 N N . GLY B 1 363 ? 6.824 -63.188 3.598 1 79.69 363 GLY B N 1
ATOM 8657 C CA . GLY B 1 363 ? 6.684 -63.656 4.969 1 79.69 363 GLY B CA 1
ATOM 8658 C C . GLY B 1 363 ? 5.57 -62.969 5.727 1 79.69 363 GLY B C 1
ATOM 8659 O O . GLY B 1 363 ? 5.672 -62.75 6.934 1 79.69 363 GLY B O 1
ATOM 8660 N N . LEU B 1 364 ? 4.555 -62.625 5.02 1 82 364 LEU B N 1
ATOM 8661 C CA . LEU B 1 364 ? 3.424 -62 5.703 1 82 364 LEU B CA 1
ATOM 8662 C C . LEU B 1 364 ? 2.688 -63.031 6.559 1 82 364 LEU B C 1
ATOM 8664 O O . LEU B 1 364 ? 2.471 -64.188 6.129 1 82 364 LEU B O 1
ATOM 8668 N N . PRO B 1 365 ? 2.256 -62.594 7.734 1 82.44 365 PRO B N 1
ATOM 8669 C CA . PRO B 1 365 ? 1.518 -63.531 8.594 1 82.44 365 PRO B CA 1
ATOM 8670 C C . PRO B 1 365 ? 0.17 -63.938 8.008 1 82.44 365 PRO B C 1
ATOM 8672 O O . PRO B 1 365 ? -0.407 -63.188 7.207 1 82.44 365 PRO B O 1
ATOM 8675 N N . ASP B 1 366 ? -0.297 -65.062 8.445 1 84.94 366 ASP B N 1
ATOM 8676 C CA . ASP B 1 366 ? -1.529 -65.625 7.914 1 84.94 366 ASP B CA 1
ATOM 8677 C C . ASP B 1 366 ? -2.705 -64.688 8.102 1 84.94 366 ASP B C 1
ATOM 8679 O O . ASP B 1 366 ? -3.568 -64.562 7.23 1 84.94 366 ASP B O 1
ATOM 8683 N N . ARG B 1 367 ? -2.707 -64 9.172 1 79.5 367 ARG B N 1
ATOM 8684 C CA . ARG B 1 367 ? -3.799 -63.094 9.43 1 79.5 367 ARG B CA 1
ATOM 8685 C C . ARG B 1 367 ? -3.842 -62 8.375 1 79.5 367 ARG B C 1
ATOM 8687 O O . ARG B 1 367 ? -4.914 -61.625 7.883 1 79.5 367 ARG B O 1
ATOM 8694 N N . ASP B 1 368 ? -2.686 -61.5 8.117 1 82.5 368 ASP B N 1
ATOM 8695 C CA . ASP B 1 368 ? -2.594 -60.438 7.129 1 82.5 368 ASP B CA 1
ATOM 8696 C C . ASP B 1 368 ? -2.902 -60.969 5.73 1 82.5 368 ASP B C 1
ATOM 8698 O O . ASP B 1 368 ? -3.533 -60.281 4.926 1 82.5 368 ASP B O 1
ATOM 8702 N N . LEU B 1 369 ? -2.459 -62.125 5.48 1 88.62 369 LEU B N 1
ATOM 8703 C CA . LEU B 1 369 ? -2.732 -62.75 4.188 1 88.62 369 LEU B CA 1
ATOM 8704 C C . LEU B 1 369 ? -4.234 -62.906 3.967 1 88.62 369 LEU B C 1
ATOM 8706 O O . LEU B 1 369 ? -4.73 -62.656 2.863 1 88.62 369 LEU B O 1
ATOM 8710 N N . GLU B 1 370 ? -4.934 -63.25 4.973 1 88.31 370 GLU B N 1
ATOM 8711 C CA . GLU B 1 370 ? -6.383 -63.406 4.887 1 88.31 370 GLU B CA 1
ATOM 8712 C C . GLU B 1 370 ? -7.074 -62.062 4.641 1 88.31 370 GLU B C 1
ATOM 8714 O O . GLU B 1 370 ? -8.047 -62 3.883 1 88.31 370 GLU B O 1
ATOM 8719 N N . GLN B 1 371 ? -6.531 -61.156 5.27 1 86.31 371 GLN B N 1
ATOM 8720 C CA . GLN B 1 371 ? -7.109 -59.812 5.109 1 86.31 371 GLN B CA 1
ATOM 8721 C C . GLN B 1 371 ? -6.91 -59.312 3.686 1 86.31 371 GLN B C 1
ATOM 8723 O O . GLN B 1 371 ? -7.812 -58.688 3.107 1 86.31 371 GLN B O 1
ATOM 8728 N N . VAL B 1 372 ? -5.734 -59.5 3.16 1 91.06 372 VAL B N 1
ATOM 8729 C CA . VAL B 1 372 ? -5.457 -59.062 1.796 1 91.06 372 VAL B CA 1
ATOM 8730 C C . VAL B 1 372 ? -6.324 -59.844 0.815 1 91.06 372 VAL B C 1
ATOM 8732 O O . VAL B 1 372 ? -6.871 -59.281 -0.132 1 91.06 372 VAL B O 1
ATOM 8735 N N . ALA B 1 373 ? -6.445 -61.094 1.066 1 92.69 373 ALA B N 1
ATOM 8736 C CA . ALA B 1 373 ? -7.277 -61.938 0.203 1 92.69 373 ALA B CA 1
ATOM 8737 C C . ALA B 1 373 ? -8.727 -61.438 0.197 1 92.69 373 ALA B C 1
ATOM 8739 O O . ALA B 1 373 ? -9.367 -61.406 -0.854 1 92.69 373 ALA B O 1
ATOM 8740 N N . ALA B 1 374 ? -9.18 -61.094 1.348 1 90.31 374 ALA B N 1
ATOM 8741 C CA . ALA B 1 374 ? -10.539 -60.594 1.463 1 90.31 374 ALA B CA 1
ATOM 8742 C C . ALA B 1 374 ? -10.68 -59.25 0.741 1 90.31 374 ALA B C 1
ATOM 8744 O O . ALA B 1 374 ? -11.711 -58.969 0.12 1 90.31 374 ALA B O 1
ATOM 8745 N N . PHE B 1 375 ? -9.695 -58.469 0.899 1 91.69 375 PHE B N 1
ATOM 8746 C CA . PHE B 1 375 ? -9.688 -57.188 0.23 1 91.69 375 PHE B CA 1
ATOM 8747 C C . PHE B 1 375 ? -9.742 -57.344 -1.283 1 91.69 375 PHE B C 1
ATOM 8749 O O . PHE B 1 375 ? -10.484 -56.656 -1.967 1 91.69 375 PHE B O 1
ATOM 8756 N N . LEU B 1 376 ? -8.945 -58.25 -1.789 1 94.75 376 LEU B N 1
ATOM 8757 C CA . LEU B 1 376 ? -8.852 -58.5 -3.227 1 94.75 376 LEU B CA 1
ATOM 8758 C C . LEU B 1 376 ? -10.148 -59.062 -3.771 1 94.75 376 LEU B C 1
ATOM 8760 O O . LEU B 1 376 ? -10.562 -58.75 -4.887 1 94.75 376 LEU B O 1
ATOM 8764 N N . ALA B 1 377 ? -10.727 -59.938 -2.947 1 93.62 377 ALA B N 1
ATOM 8765 C CA . ALA B 1 377 ? -11.984 -60.531 -3.359 1 93.62 377 ALA B CA 1
ATOM 8766 C C . ALA B 1 377 ? -13.172 -59.625 -3.043 1 93.62 377 ALA B C 1
ATOM 8768 O O . ALA B 1 377 ? -14.109 -60.031 -2.348 1 93.62 377 ALA B O 1
ATOM 8769 N N . MET B 1 378 ? -13.188 -58.531 -3.594 1 92.69 378 MET B N 1
ATOM 8770 C CA . MET B 1 378 ? -14.234 -57.531 -3.344 1 92.69 378 MET B CA 1
ATOM 8771 C C . MET B 1 378 ? -15.562 -57.969 -3.945 1 92.69 378 MET B C 1
ATOM 8773 O O . MET B 1 378 ? -15.648 -58.25 -5.145 1 92.69 378 MET B O 1
ATOM 8777 N N . PRO B 1 379 ? -16.578 -58.031 -3.117 1 92.62 379 PRO B N 1
ATOM 8778 C CA . PRO B 1 379 ? -17.906 -58.344 -3.658 1 92.62 379 PRO B CA 1
ATOM 8779 C C . PRO B 1 379 ? -18.531 -57.125 -4.363 1 92.62 379 PRO B C 1
ATOM 8781 O O . PRO B 1 379 ? -18.547 -56.031 -3.814 1 92.62 379 PRO B O 1
ATOM 8784 N N . LEU B 1 380 ? -18.969 -57.312 -5.59 1 91.56 380 LEU B N 1
ATOM 8785 C CA . LEU B 1 380 ? -19.609 -56.219 -6.328 1 91.56 380 LEU B CA 1
ATOM 8786 C C . LEU B 1 380 ? -21.125 -56.25 -6.148 1 91.56 380 LEU B C 1
ATOM 8788 O O . LEU B 1 380 ? -21.719 -57.344 -6.184 1 91.56 380 LEU B O 1
ATOM 8792 N N . ALA B 1 381 ? -21.609 -55.094 -5.902 1 89.19 381 ALA B N 1
ATOM 8793 C CA . ALA B 1 381 ? -23.078 -55 -5.789 1 89.19 381 ALA B CA 1
ATOM 8794 C C . ALA B 1 381 ? -23.75 -55.531 -7.059 1 89.19 381 ALA B C 1
ATOM 8796 O O . ALA B 1 381 ? -23.359 -55.156 -8.164 1 89.19 381 ALA B O 1
ATOM 8797 N N . PRO B 1 382 ? -24.719 -56.406 -6.789 1 80.12 382 PRO B N 1
ATOM 8798 C CA . PRO B 1 382 ? -25.359 -57 -7.965 1 80.12 382 PRO B CA 1
ATOM 8799 C C . PRO B 1 382 ? -26.125 -56 -8.805 1 80.12 382 PRO B C 1
ATOM 8801 O O . PRO B 1 382 ? -26.672 -55.031 -8.266 1 80.12 382 PRO B O 1
ATOM 8804 N N . GLU B 1 383 ? -25.859 -56.125 -10.07 1 74.06 383 GLU B N 1
ATOM 8805 C CA . GLU B 1 383 ? -26.719 -55.406 -11.008 1 74.06 383 GLU B CA 1
ATOM 8806 C C . GLU B 1 383 ? -28.047 -56.125 -11.195 1 74.06 383 GLU B C 1
ATOM 8808 O O . GLU B 1 383 ? -28.188 -57.312 -10.859 1 74.06 383 GLU B O 1
ATOM 8813 N N . PRO B 1 384 ? -29.109 -55.344 -11.484 1 64.56 384 PRO B N 1
ATOM 8814 C CA . PRO B 1 384 ? -30.422 -55.969 -11.617 1 64.56 384 PRO B CA 1
ATOM 8815 C C . PRO B 1 384 ? -30.359 -57.312 -12.367 1 64.56 384 PRO B C 1
ATOM 8817 O O . PRO B 1 384 ? -31.125 -58.219 -12.055 1 64.56 384 PRO B O 1
ATOM 8820 N N . ALA B 1 385 ? -29.391 -57.469 -13.273 1 62.78 385 ALA B N 1
ATOM 8821 C CA . ALA B 1 385 ? -29.328 -58.688 -14.078 1 62.78 385 ALA B CA 1
ATOM 8822 C C . ALA B 1 385 ? -28.516 -59.781 -13.375 1 62.78 385 ALA B C 1
ATOM 8824 O O . ALA B 1 385 ? -28.484 -60.938 -13.82 1 62.78 385 ALA B O 1
ATOM 8825 N N . ASP B 1 386 ? -27.953 -59.438 -12.258 1 65.25 386 ASP B N 1
ATOM 8826 C CA . ASP B 1 386 ? -27.031 -60.375 -11.594 1 65.25 386 ASP B CA 1
ATOM 8827 C C . ASP B 1 386 ? -27.766 -61.281 -10.609 1 65.25 386 ASP B C 1
ATOM 8829 O O . ASP B 1 386 ? -28.906 -61 -10.227 1 65.25 386 ASP B O 1
ATOM 8833 N N . ASP B 1 387 ? -27.297 -62.469 -10.359 1 68.75 387 ASP B N 1
ATOM 8834 C CA . ASP B 1 387 ? -27.734 -63.312 -9.234 1 68.75 387 ASP B CA 1
ATOM 8835 C C . ASP B 1 387 ? -27.734 -62.5 -7.934 1 68.75 387 ASP B C 1
ATOM 8837 O O . ASP B 1 387 ? -26.969 -61.562 -7.785 1 68.75 387 ASP B O 1
ATOM 8841 N N . PRO B 1 388 ? -28.656 -62.719 -7.07 1 73.81 388 PRO B N 1
ATOM 8842 C CA . PRO B 1 388 ? -28.797 -61.969 -5.805 1 73.81 388 PRO B CA 1
ATOM 8843 C C . PRO B 1 388 ? -27.516 -62 -4.969 1 73.81 388 PRO B C 1
ATOM 8845 O O . PRO B 1 388 ? -27.281 -61.062 -4.191 1 73.81 388 PRO B O 1
ATOM 8848 N N . GLU B 1 389 ? -26.656 -62.938 -5.164 1 81.75 389 GLU B N 1
ATOM 8849 C CA . GLU B 1 389 ? -25.406 -62.969 -4.41 1 81.75 389 GLU B CA 1
ATOM 8850 C C . GLU B 1 389 ? -24.344 -62.125 -5.098 1 81.75 389 GLU B C 1
ATOM 8852 O O . GLU B 1 389 ? -24.078 -62.281 -6.289 1 81.75 389 GLU B O 1
ATOM 8857 N N . PRO B 1 390 ? -23.766 -61.219 -4.363 1 88.56 390 PRO B N 1
ATOM 8858 C CA . PRO B 1 390 ? -22.766 -60.344 -4.984 1 88.56 390 PRO B CA 1
ATOM 8859 C C . PRO B 1 390 ? -21.578 -61.125 -5.547 1 88.56 390 PRO B C 1
ATOM 8861 O O . PRO B 1 390 ? -20.922 -61.875 -4.82 1 88.56 390 PRO B O 1
ATOM 8864 N N . PRO B 1 391 ? -21.406 -61 -6.816 1 90.56 391 PRO B N 1
ATOM 8865 C CA . PRO B 1 391 ? -20.219 -61.656 -7.367 1 90.56 391 PRO B CA 1
ATOM 8866 C C . PRO B 1 391 ? -18.922 -61.031 -6.848 1 90.56 391 PRO B C 1
ATOM 8868 O O . PRO B 1 391 ? -18.891 -59.844 -6.527 1 90.56 391 PRO B O 1
ATOM 8871 N N . ARG B 1 392 ? -17.922 -61.844 -6.734 1 92.5 392 ARG B N 1
ATOM 8872 C CA . ARG B 1 392 ? -16.656 -61.375 -6.18 1 92.5 392 ARG B CA 1
ATOM 8873 C C . ARG B 1 392 ? -15.602 -61.188 -7.27 1 92.5 392 ARG B C 1
ATOM 8875 O O . ARG B 1 392 ? -15.531 -62 -8.195 1 92.5 392 ARG B O 1
ATOM 8882 N N . ALA B 1 393 ? -14.812 -60.219 -7.16 1 94.69 393 ALA B N 1
ATOM 8883 C CA . ALA B 1 393 ? -13.711 -59.969 -8.086 1 94.69 393 ALA B CA 1
ATOM 8884 C C . ALA B 1 393 ? -12.734 -61.156 -8.062 1 94.69 393 ALA B C 1
ATOM 8886 O O . ALA B 1 393 ? -12.438 -61.719 -7 1 94.69 393 ALA B O 1
ATOM 8887 N N . ARG B 1 394 ? -12.211 -61.469 -9.219 1 94.12 394 ARG B N 1
ATOM 8888 C CA . ARG B 1 394 ? -11.32 -62.625 -9.312 1 94.12 394 ARG B CA 1
ATOM 8889 C C . ARG B 1 394 ? -9.93 -62.188 -9.797 1 94.12 394 ARG B C 1
ATOM 8891 O O . ARG B 1 394 ? -8.992 -63 -9.781 1 94.12 394 ARG B O 1
ATOM 8898 N N . ARG B 1 395 ? -9.828 -61.031 -10.219 1 93.81 395 ARG B N 1
ATOM 8899 C CA . ARG B 1 395 ? -8.539 -60.438 -10.602 1 93.81 395 ARG B CA 1
ATOM 8900 C C . ARG B 1 395 ? -8.547 -58.938 -10.453 1 93.81 395 ARG B C 1
ATOM 8902 O O . ARG B 1 395 ? -9.602 -58.344 -10.227 1 93.81 395 ARG B O 1
ATOM 8909 N N . GLY B 1 396 ? -7.344 -58.438 -10.484 1 94.56 396 GLY B N 1
ATOM 8910 C CA . GLY B 1 396 ? -7.195 -56.969 -10.367 1 94.56 396 GLY B CA 1
ATOM 8911 C C . GLY B 1 396 ? -7.211 -56.5 -8.938 1 94.56 396 GLY B C 1
ATOM 8912 O O . GLY B 1 396 ? -7.551 -57.25 -8.023 1 94.56 396 GLY B O 1
ATOM 8913 N N . VAL B 1 397 ? -6.82 -55.25 -8.773 1 94.38 397 VAL B N 1
ATOM 8914 C CA . VAL B 1 397 ? -6.871 -54.562 -7.473 1 94.38 397 VAL B CA 1
ATOM 8915 C C . VAL B 1 397 ? -7.816 -53.375 -7.543 1 94.38 397 VAL B C 1
ATOM 8917 O O . VAL B 1 397 ? -7.867 -52.688 -8.555 1 94.38 397 VAL B O 1
ATOM 8920 N N . PRO B 1 398 ? -8.633 -53.219 -6.559 1 92.31 398 PRO B N 1
ATOM 8921 C CA . PRO B 1 398 ? -9.57 -52.094 -6.582 1 92.31 398 PRO B CA 1
ATOM 8922 C C . PRO B 1 398 ? -8.859 -50.719 -6.695 1 92.31 398 PRO B C 1
ATOM 8924 O O . PRO B 1 398 ? -7.844 -50.5 -6.035 1 92.31 398 PRO B O 1
ATOM 8927 N N . LEU B 1 399 ? -9.406 -49.906 -7.516 1 89.44 399 LEU B N 1
ATOM 8928 C CA . LEU B 1 399 ? -8.812 -48.594 -7.719 1 89.44 399 LEU B CA 1
ATOM 8929 C C . LEU B 1 399 ? -9.211 -47.625 -6.602 1 89.44 399 LEU B C 1
ATOM 8931 O O . LEU B 1 399 ? -10.305 -47.75 -6.035 1 89.44 399 LEU B O 1
ATOM 8935 N N . GLY B 1 400 ? -8.352 -46.719 -6.305 1 86.75 400 GLY B N 1
ATOM 8936 C CA . GLY B 1 400 ? -8.656 -45.688 -5.324 1 86.75 400 GLY B CA 1
ATOM 8937 C C . GLY B 1 400 ? -8.211 -46.062 -3.922 1 86.75 400 GLY B C 1
ATOM 8938 O O . GLY B 1 400 ? -8.492 -45.312 -2.967 1 86.75 400 GLY B O 1
ATOM 8939 N N . TYR B 1 401 ? -7.57 -47.156 -3.795 1 88.94 401 TYR B N 1
ATOM 8940 C CA . TYR B 1 401 ? -7.078 -47.594 -2.492 1 88.94 401 TYR B CA 1
ATOM 8941 C C . TYR B 1 401 ? -5.555 -47.625 -2.459 1 88.94 401 TYR B C 1
ATOM 8943 O O . TYR B 1 401 ? -4.91 -48.094 -3.393 1 88.94 401 TYR B O 1
ATOM 8951 N N . ARG B 1 402 ? -5.023 -47.125 -1.416 1 87.88 402 ARG B N 1
ATOM 8952 C CA . ARG B 1 402 ? -3.574 -47.125 -1.23 1 87.88 402 ARG B CA 1
ATOM 8953 C C . ARG B 1 402 ? -3.01 -48.531 -1.194 1 87.88 402 ARG B C 1
ATOM 8955 O O . ARG B 1 402 ? -1.898 -48.781 -1.67 1 87.88 402 ARG B O 1
ATOM 8962 N N . LEU B 1 403 ? -3.732 -49.406 -0.584 1 88.25 403 LEU B N 1
ATOM 8963 C CA . LEU B 1 403 ? -3.27 -50.781 -0.524 1 88.25 403 LEU B CA 1
ATOM 8964 C C . LEU B 1 403 ? -3.055 -51.344 -1.925 1 88.25 403 LEU B C 1
ATOM 8966 O O . LEU B 1 403 ? -2.127 -52.125 -2.15 1 88.25 403 LEU B O 1
ATOM 8970 N N . SER B 1 404 ? -3.98 -51 -2.756 1 91.81 404 SER B N 1
ATOM 8971 C CA . SER B 1 404 ? -3.85 -51.438 -4.137 1 91.81 404 SER B CA 1
ATOM 8972 C C . SER B 1 404 ? -2.541 -50.969 -4.754 1 91.81 404 SER B C 1
ATOM 8974 O O . SER B 1 404 ? -1.896 -51.719 -5.504 1 91.81 404 SER B O 1
ATOM 8976 N N . ASP B 1 405 ? -2.115 -49.812 -4.453 1 89.12 405 ASP B N 1
ATOM 8977 C CA . ASP B 1 405 ? -0.853 -49.281 -4.945 1 89.12 405 ASP B CA 1
ATOM 8978 C C . ASP B 1 405 ? 0.334 -50.062 -4.398 1 89.12 405 ASP B C 1
ATOM 8980 O O . ASP B 1 405 ? 1.291 -50.344 -5.125 1 89.12 405 ASP B O 1
ATOM 8984 N N . VAL B 1 406 ? 0.228 -50.344 -3.18 1 87.44 406 VAL B N 1
ATOM 8985 C CA . VAL B 1 406 ? 1.299 -51.094 -2.527 1 87.44 406 VAL B CA 1
ATOM 8986 C C . VAL B 1 406 ? 1.422 -52.469 -3.156 1 87.44 406 VAL B C 1
ATOM 8988 O O . VAL B 1 406 ? 2.527 -52.938 -3.455 1 87.44 406 VAL B O 1
ATOM 8991 N N . LEU B 1 407 ? 0.312 -53.094 -3.295 1 91.44 407 LEU B N 1
ATOM 8992 C CA . LEU B 1 407 ? 0.3 -54.438 -3.852 1 91.44 407 LEU B CA 1
ATOM 8993 C C . LEU B 1 407 ? 0.812 -54.438 -5.289 1 91.44 407 LEU B C 1
ATOM 8995 O O . LEU B 1 407 ? 1.592 -55.312 -5.672 1 91.44 407 LEU B O 1
ATOM 8999 N N . ALA B 1 408 ? 0.315 -53.5 -6.051 1 92.31 408 ALA B N 1
ATOM 9000 C CA . ALA B 1 408 ? 0.788 -53.375 -7.426 1 92.31 408 ALA B CA 1
ATOM 9001 C C . ALA B 1 408 ? 2.297 -53.156 -7.469 1 92.31 408 ALA B C 1
ATOM 9003 O O . ALA B 1 408 ? 2.986 -53.688 -8.344 1 92.31 408 ALA B O 1
ATOM 9004 N N . GLU B 1 409 ? 2.783 -52.375 -6.582 1 89.62 409 GLU B N 1
ATOM 9005 C CA . GLU B 1 409 ? 4.211 -52.094 -6.523 1 89.62 409 GLU B CA 1
ATOM 9006 C C . GLU B 1 409 ? 5.023 -53.344 -6.203 1 89.62 409 GLU B C 1
ATOM 9008 O O . GLU B 1 409 ? 6.156 -53.469 -6.66 1 89.62 409 GLU B O 1
ATOM 9013 N N . LEU B 1 410 ? 4.512 -54.156 -5.422 1 88.94 410 LEU B N 1
ATOM 9014 C CA . LEU B 1 410 ? 5.203 -55.406 -5.09 1 88.94 410 LEU B CA 1
ATOM 9015 C C . LEU B 1 410 ? 5.457 -56.219 -6.344 1 88.94 410 LEU B C 1
ATOM 9017 O O . LEU B 1 410 ? 6.527 -56.844 -6.492 1 88.94 410 LEU B O 1
ATOM 9021 N N . VAL B 1 411 ? 4.461 -56.281 -7.156 1 92.75 411 VAL B N 1
ATOM 9022 C CA . VAL B 1 411 ? 4.637 -56.969 -8.414 1 92.75 411 VAL B CA 1
ATOM 9023 C C . VAL B 1 411 ? 5.73 -56.312 -9.242 1 92.75 411 VAL B C 1
ATOM 9025 O O . VAL B 1 411 ? 6.57 -57 -9.844 1 92.75 411 VAL B O 1
ATOM 9028 N N . GLY B 1 412 ? 5.68 -55 -9.312 1 92.19 412 GLY B N 1
ATOM 9029 C CA . GLY B 1 412 ? 6.73 -54.281 -9.992 1 92.19 412 GLY B CA 1
ATOM 9030 C C . GLY B 1 412 ? 8.117 -54.562 -9.445 1 92.19 412 GLY B C 1
ATOM 9031 O O . GLY B 1 412 ? 9.078 -54.688 -10.203 1 92.19 412 GLY B O 1
ATOM 9032 N N . THR B 1 413 ? 8.18 -54.656 -8.164 1 89.25 413 THR B N 1
ATOM 9033 C CA . THR B 1 413 ? 9.445 -54.969 -7.508 1 89.25 413 THR B CA 1
ATOM 9034 C C . THR B 1 413 ? 9.953 -56.344 -7.93 1 89.25 413 THR B C 1
ATOM 9036 O O . THR B 1 413 ? 11.156 -56.531 -8.148 1 89.25 413 THR B O 1
ATOM 9039 N N . CYS B 1 414 ? 9.102 -57.25 -8.008 1 92.19 414 CYS B N 1
ATOM 9040 C CA . CYS B 1 414 ? 9.461 -58.562 -8.477 1 92.19 414 CYS B CA 1
ATOM 9041 C C . CYS B 1 414 ? 9.984 -58.531 -9.906 1 92.19 414 CYS B C 1
ATOM 9043 O O . CYS B 1 414 ? 10.961 -59.188 -10.234 1 92.19 414 CYS B O 1
ATOM 9045 N N . LEU B 1 415 ? 9.289 -57.781 -10.672 1 94.81 415 LEU B N 1
ATOM 9046 C CA . LEU B 1 415 ? 9.719 -57.625 -12.055 1 94.81 415 LEU B CA 1
ATOM 9047 C C . LEU B 1 415 ? 11.141 -57.094 -12.125 1 94.81 415 LEU B C 1
ATOM 9049 O O . LEU B 1 415 ? 11.977 -57.625 -12.859 1 94.81 415 LEU B O 1
ATOM 9053 N N . GLU B 1 416 ? 11.406 -56.094 -11.406 1 92.94 416 GLU B N 1
ATOM 9054 C CA . GLU B 1 416 ? 12.734 -55.469 -11.398 1 92.94 416 GLU B CA 1
ATOM 9055 C C . GLU B 1 416 ? 13.789 -56.469 -10.922 1 92.94 416 GLU B C 1
ATOM 9057 O O . GLU B 1 416 ? 14.867 -56.562 -11.516 1 92.94 416 GLU B O 1
ATOM 9062 N N . ALA B 1 417 ? 13.469 -57.156 -9.836 1 90.19 417 ALA B N 1
ATOM 9063 C CA . ALA B 1 417 ? 14.398 -58.156 -9.297 1 90.19 417 ALA B CA 1
ATOM 9064 C C . ALA B 1 417 ? 14.695 -59.219 -10.32 1 90.19 417 ALA B C 1
ATOM 9066 O O . ALA B 1 417 ? 15.844 -59.656 -10.453 1 90.19 417 ALA B O 1
ATOM 9067 N N . TYR B 1 418 ? 13.703 -59.625 -10.969 1 93.56 418 TYR B N 1
ATOM 9068 C CA . TYR B 1 418 ? 13.836 -60.688 -11.984 1 93.56 418 TYR B CA 1
ATOM 9069 C C . TYR B 1 418 ? 14.766 -60.219 -13.102 1 93.56 418 TYR B C 1
ATOM 9071 O O . TYR B 1 418 ? 15.656 -61 -13.508 1 93.56 418 TYR B O 1
ATOM 9079 N N . VAL B 1 419 ? 14.57 -59.062 -13.625 1 95.31 419 VAL B N 1
ATOM 9080 C CA . VAL B 1 419 ? 15.336 -58.562 -14.766 1 95.31 419 VAL B CA 1
ATOM 9081 C C . VAL B 1 419 ? 16.766 -58.281 -14.328 1 95.31 419 VAL B C 1
ATOM 9083 O O . VAL B 1 419 ? 17.719 -58.625 -15.016 1 95.31 419 VAL B O 1
ATOM 9086 N N . GLU B 1 420 ? 16.891 -57.656 -13.188 1 90.5 420 GLU B N 1
ATOM 9087 C CA . GLU B 1 420 ? 18.203 -57.219 -12.703 1 90.5 420 GLU B CA 1
ATOM 9088 C C . GLU B 1 420 ? 19.109 -58.438 -12.406 1 90.5 420 GLU B C 1
ATOM 9090 O O . GLU B 1 420 ? 20.328 -58.344 -12.539 1 90.5 420 GLU B O 1
ATOM 9095 N N . ALA B 1 421 ? 18.547 -59.469 -12 1 89.56 421 ALA B N 1
ATOM 9096 C CA . ALA B 1 421 ? 19.312 -60.688 -11.695 1 89.56 421 ALA B CA 1
ATOM 9097 C C . ALA B 1 421 ? 19.875 -61.312 -12.961 1 89.56 421 ALA B C 1
ATOM 9099 O O . ALA B 1 421 ? 20.812 -62.094 -12.906 1 89.56 421 ALA B O 1
ATOM 9100 N N . ARG B 1 422 ? 19.438 -60.906 -14.062 1 93.25 422 ARG B N 1
ATOM 9101 C CA . ARG B 1 422 ? 19.75 -61.656 -15.273 1 93.25 422 ARG B CA 1
ATOM 9102 C C . ARG B 1 422 ? 20.547 -60.812 -16.25 1 93.25 422 ARG B C 1
ATOM 9104 O O . ARG B 1 422 ? 21.266 -61.344 -17.094 1 93.25 422 ARG B O 1
ATOM 9111 N N . THR B 1 423 ? 20.281 -59.531 -16.234 1 93.62 423 THR B N 1
ATOM 9112 C CA . THR B 1 423 ? 20.984 -58.688 -17.188 1 93.62 423 THR B CA 1
ATOM 9113 C C . THR B 1 423 ? 21.281 -57.312 -16.547 1 93.62 423 THR B C 1
ATOM 9115 O O . THR B 1 423 ? 20.469 -56.781 -15.797 1 93.62 423 THR B O 1
ATOM 9118 N N . PRO B 1 424 ? 22.469 -56.812 -16.828 1 89.94 424 PRO B N 1
ATOM 9119 C CA . PRO B 1 424 ? 22.797 -55.469 -16.312 1 89.94 424 PRO B CA 1
ATOM 9120 C C . PRO B 1 424 ? 22.094 -54.344 -17.078 1 89.94 424 PRO B C 1
ATOM 9122 O O . PRO B 1 424 ? 22.5 -54.031 -18.203 1 89.94 424 PRO B O 1
ATOM 9125 N N . VAL B 1 425 ? 21.109 -53.781 -16.594 1 93.31 425 VAL B N 1
ATOM 9126 C CA . VAL B 1 425 ? 20.328 -52.719 -17.219 1 93.31 425 VAL B CA 1
ATOM 9127 C C . VAL B 1 425 ? 19.828 -51.75 -16.156 1 93.31 425 VAL B C 1
ATOM 9129 O O . VAL B 1 425 ? 19.656 -52.125 -15 1 93.31 425 VAL B O 1
ATOM 9132 N N . ARG B 1 426 ? 19.797 -50.5 -16.531 1 92.56 426 ARG B N 1
ATOM 9133 C CA . ARG B 1 426 ? 19.125 -49.531 -15.68 1 92.56 426 ARG B CA 1
ATOM 9134 C C . ARG B 1 426 ? 17.625 -49.531 -15.891 1 92.56 426 ARG B C 1
ATOM 9136 O O . ARG B 1 426 ? 17.156 -49.438 -17.031 1 92.56 426 ARG B O 1
ATOM 9143 N N . ILE B 1 427 ? 16.891 -49.688 -14.805 1 95.25 427 ILE B N 1
ATOM 9144 C CA . ILE B 1 427 ? 15.438 -49.719 -14.883 1 95.25 427 ILE B CA 1
ATOM 9145 C C . ILE B 1 427 ? 14.859 -48.5 -14.195 1 95.25 427 ILE B C 1
ATOM 9147 O O . ILE B 1 427 ? 15.148 -48.219 -13.031 1 95.25 427 ILE B O 1
ATOM 9151 N N . ILE B 1 428 ? 14.164 -47.656 -14.883 1 94.81 428 ILE B N 1
ATOM 9152 C CA . ILE B 1 428 ? 13.367 -46.562 -14.336 1 94.81 428 ILE B CA 1
ATOM 9153 C C . ILE B 1 428 ? 11.883 -46.875 -14.531 1 94.81 428 ILE B C 1
ATOM 9155 O O . ILE B 1 428 ? 11.383 -46.844 -15.664 1 94.81 428 ILE B O 1
ATOM 9159 N N . ARG B 1 429 ? 11.188 -47.125 -13.461 1 93.81 429 ARG B N 1
ATOM 9160 C CA . ARG B 1 429 ? 9.805 -47.562 -13.547 1 93.81 429 ARG B CA 1
ATOM 9161 C C . ARG B 1 429 ? 8.891 -46.656 -12.719 1 93.81 429 ARG B C 1
ATOM 9163 O O . ARG B 1 429 ? 9.227 -46.312 -11.594 1 93.81 429 ARG B O 1
ATOM 9170 N N . ARG B 1 430 ? 7.855 -46.312 -13.305 1 90.69 430 ARG B N 1
ATOM 9171 C CA . ARG B 1 430 ? 6.75 -45.656 -12.609 1 90.69 430 ARG B CA 1
ATOM 9172 C C . ARG B 1 430 ? 5.461 -46.469 -12.75 1 90.69 430 ARG B C 1
ATOM 9174 O O . ARG B 1 430 ? 4.793 -46.406 -13.789 1 90.69 430 ARG B O 1
ATOM 9181 N N . VAL B 1 431 ? 5.121 -47.156 -11.758 1 89.44 431 VAL B N 1
ATOM 9182 C CA . VAL B 1 431 ? 3.965 -48.031 -11.734 1 89.44 431 VAL B CA 1
ATOM 9183 C C . VAL B 1 431 ? 4.102 -49.094 -12.836 1 89.44 431 VAL B C 1
ATOM 9185 O O . VAL B 1 431 ? 4.973 -49.969 -12.766 1 89.44 431 VAL B O 1
ATOM 9188 N N . ASP B 1 432 ? 3.365 -48.875 -13.938 1 91.81 432 ASP B N 1
ATOM 9189 C CA . ASP B 1 432 ? 3.408 -49.875 -15.008 1 91.81 432 ASP B CA 1
ATOM 9190 C C . ASP B 1 432 ? 4.246 -49.375 -16.188 1 91.81 432 ASP B C 1
ATOM 9192 O O . ASP B 1 432 ? 4.457 -50.125 -17.156 1 91.81 432 ASP B O 1
ATOM 9196 N N . ASP B 1 433 ? 4.754 -48.125 -16.062 1 92.38 433 ASP B N 1
ATOM 9197 C CA . ASP B 1 433 ? 5.633 -47.594 -17.078 1 92.38 433 ASP B CA 1
ATOM 9198 C C . ASP B 1 433 ? 7.086 -48 -16.828 1 92.38 433 ASP B C 1
ATOM 9200 O O . ASP B 1 433 ? 7.699 -47.562 -15.859 1 92.38 433 ASP B O 1
ATOM 9204 N N . ILE B 1 434 ? 7.699 -48.75 -17.734 1 96.5 434 ILE B N 1
ATOM 9205 C CA . ILE B 1 434 ? 9.031 -49.281 -17.531 1 96.5 434 ILE B CA 1
ATOM 9206 C C . ILE B 1 434 ? 9.984 -48.75 -18.594 1 96.5 434 ILE B C 1
ATOM 9208 O O . ILE B 1 434 ? 9.695 -48.812 -19.797 1 96.5 434 ILE B O 1
ATOM 9212 N N . CYS B 1 435 ? 11.023 -48.219 -18.188 1 97.12 435 CYS B N 1
ATOM 9213 C CA . CYS B 1 435 ? 12.078 -47.719 -19.078 1 97.12 435 CYS B CA 1
ATOM 9214 C C . CYS B 1 435 ? 13.383 -48.469 -18.828 1 97.12 435 CYS B C 1
ATOM 9216 O O . CYS B 1 435 ? 13.875 -48.5 -17.703 1 97.12 435 CYS B O 1
ATOM 9218 N N . LEU B 1 436 ? 13.93 -49.094 -19.828 1 97.81 436 LEU B N 1
ATOM 9219 C CA . LEU B 1 436 ? 15.195 -49.812 -19.781 1 97.81 436 LEU B CA 1
ATOM 9220 C C . LEU B 1 436 ? 16.297 -49.031 -20.5 1 97.81 436 LEU B C 1
ATOM 9222 O O . LEU B 1 436 ? 16.109 -48.594 -21.641 1 97.81 436 LEU B O 1
ATOM 9226 N N . LEU B 1 437 ? 17.375 -48.875 -19.812 1 96.25 437 LEU B N 1
ATOM 9227 C CA . LEU B 1 437 ? 18.484 -48.094 -20.375 1 96.25 437 LEU B CA 1
ATOM 9228 C C . LEU B 1 437 ? 19.797 -48.844 -20.25 1 96.25 437 LEU B C 1
ATOM 9230 O O . LEU B 1 437 ? 20.078 -49.438 -19.203 1 96.25 437 LEU B O 1
ATOM 9234 N N . SER B 1 438 ? 20.578 -48.906 -21.312 1 95.25 438 SER B N 1
ATOM 9235 C CA . SER B 1 438 ? 21.906 -49.5 -21.266 1 95.25 438 SER B CA 1
ATOM 9236 C C . SER B 1 438 ? 22.766 -49.031 -22.438 1 95.25 438 SER B C 1
ATOM 9238 O O . SER B 1 438 ? 22.234 -48.625 -23.484 1 95.25 438 SER B O 1
ATOM 9240 N N . ALA B 1 439 ? 24.062 -49.094 -22.219 1 94 439 ALA B N 1
ATOM 9241 C CA . ALA B 1 439 ? 25 -48.781 -23.312 1 94 439 ALA B CA 1
ATOM 9242 C C . ALA B 1 439 ? 25.25 -50.031 -24.156 1 94 439 ALA B C 1
ATOM 9244 O O . ALA B 1 439 ? 25.781 -49.938 -25.266 1 94 439 ALA B O 1
ATOM 9245 N N . ASP B 1 440 ? 24.828 -51.156 -23.625 1 94.44 440 ASP B N 1
ATOM 9246 C CA . ASP B 1 440 ? 25 -52.438 -24.312 1 94.44 440 ASP B CA 1
ATOM 9247 C C . ASP B 1 440 ? 23.703 -52.844 -25.016 1 94.44 440 ASP B C 1
ATOM 9249 O O . ASP B 1 440 ? 22.703 -53.156 -24.359 1 94.44 440 ASP B O 1
ATOM 9253 N N . PRO B 1 441 ? 23.719 -52.906 -26.391 1 95.5 441 PRO B N 1
ATOM 9254 C CA . PRO B 1 441 ? 22.5 -53.281 -27.109 1 95.5 441 PRO B CA 1
ATOM 9255 C C . PRO B 1 441 ? 22.016 -54.688 -26.766 1 95.5 441 PRO B C 1
ATOM 9257 O O . PRO B 1 441 ? 20.812 -54.938 -26.719 1 95.5 441 PRO B O 1
ATOM 9260 N N . GLY B 1 442 ? 22.969 -55.531 -26.516 1 95.69 442 GLY B N 1
ATOM 9261 C CA . GLY B 1 442 ? 22.594 -56.875 -26.109 1 95.69 442 GLY B CA 1
ATOM 9262 C C . GLY B 1 442 ? 21.875 -5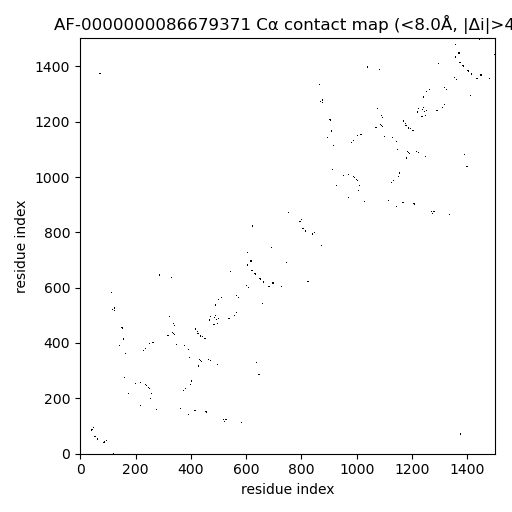6.906 -24.781 1 95.69 442 GLY B C 1
ATOM 9263 O O . GLY B 1 442 ? 20.906 -57.688 -24.609 1 95.69 442 GLY B O 1
ATOM 9264 N N . ALA B 1 443 ? 22.312 -56.125 -23.875 1 95.81 443 ALA B N 1
ATOM 9265 C CA . ALA B 1 443 ? 21.719 -56.094 -22.547 1 95.81 443 ALA B CA 1
ATOM 9266 C C . ALA B 1 443 ? 20.297 -55.562 -22.594 1 95.81 443 ALA B C 1
ATOM 9268 O O . ALA B 1 443 ? 19.422 -56.062 -21.875 1 95.81 443 ALA B O 1
ATOM 9269 N N . VAL B 1 444 ? 20.062 -54.594 -23.391 1 96.12 444 VAL B N 1
ATOM 9270 C CA . VAL B 1 444 ? 18.734 -53.969 -23.453 1 96.12 444 VAL B CA 1
ATOM 9271 C C . VAL B 1 444 ? 17.75 -54.969 -24.094 1 96.12 444 VAL B C 1
ATOM 9273 O O . VAL B 1 444 ? 16.594 -55.062 -23.656 1 96.12 444 VAL B O 1
ATOM 9276 N N . VAL B 1 445 ? 18.188 -55.594 -25.109 1 97.25 445 VAL B N 1
ATOM 9277 C CA . VAL B 1 445 ? 17.344 -56.594 -25.766 1 97.25 445 VAL B CA 1
ATOM 9278 C C . VAL B 1 445 ? 17.031 -57.719 -24.797 1 97.25 445 VAL B C 1
ATOM 9280 O O . VAL B 1 445 ? 15.883 -58.188 -24.719 1 97.25 445 VAL B O 1
ATOM 9283 N N . ALA B 1 446 ? 18.094 -58.156 -24.094 1 97.62 446 ALA B N 1
ATOM 9284 C CA . ALA B 1 446 ? 17.891 -59.188 -23.094 1 97.62 446 ALA B CA 1
ATOM 9285 C C . ALA B 1 446 ? 16.891 -58.75 -22.031 1 97.62 446 ALA B C 1
ATOM 9287 O O . ALA B 1 446 ? 16.016 -59.5 -21.641 1 97.62 446 ALA B O 1
ATOM 9288 N N . ALA B 1 447 ? 17.078 -57.594 -21.562 1 97.31 447 ALA B N 1
ATOM 9289 C CA . ALA B 1 447 ? 16.203 -57.062 -20.531 1 97.31 447 ALA B CA 1
ATOM 9290 C C . ALA B 1 447 ? 14.758 -57 -21.031 1 97.31 447 ALA B C 1
ATOM 9292 O O . ALA B 1 447 ? 13.828 -57.344 -20.281 1 97.31 447 ALA B O 1
ATOM 9293 N N . TRP B 1 448 ? 14.562 -56.5 -22.266 1 97.38 448 TRP B N 1
ATOM 9294 C CA . TRP B 1 448 ? 13.242 -56.469 -22.891 1 97.38 448 TRP B CA 1
ATOM 9295 C C . TRP B 1 448 ? 12.602 -57.844 -22.906 1 97.38 448 TRP B C 1
ATOM 9297 O O . TRP B 1 448 ? 11.438 -58 -22.531 1 97.38 448 TRP B O 1
ATOM 9307 N N . GLN B 1 449 ? 13.359 -58.781 -23.25 1 97.19 449 GLN B N 1
ATOM 9308 C CA . GLN B 1 449 ? 12.867 -60.156 -23.312 1 97.19 449 GLN B CA 1
ATOM 9309 C C . GLN B 1 449 ? 12.531 -60.688 -21.906 1 97.19 449 GLN B C 1
ATOM 9311 O O . GLN B 1 449 ? 11.523 -61.375 -21.719 1 97.19 449 GLN B O 1
ATOM 9316 N N . HIS B 1 450 ? 13.414 -60.406 -20.969 1 97.38 450 HIS B N 1
ATOM 9317 C CA . HIS B 1 450 ? 13.164 -60.812 -19.609 1 97.38 450 HIS B CA 1
ATOM 9318 C C . HIS B 1 450 ? 11.891 -60.188 -19.062 1 97.38 450 HIS B C 1
ATOM 9320 O O . HIS B 1 450 ? 11.141 -60.844 -18.312 1 97.38 450 HIS B O 1
ATOM 9326 N N . VAL B 1 451 ? 11.633 -58.906 -19.375 1 97.62 451 VAL B N 1
ATOM 9327 C CA . VAL B 1 451 ? 10.391 -58.281 -18.953 1 97.62 451 VAL B CA 1
ATOM 9328 C C . VAL B 1 451 ? 9.203 -59 -19.578 1 97.62 451 VAL B C 1
ATOM 9330 O O . VAL B 1 451 ? 8.211 -59.281 -18.906 1 97.62 451 VAL B O 1
ATOM 9333 N N . ALA B 1 452 ? 9.289 -59.25 -20.844 1 96.69 452 ALA B N 1
ATOM 9334 C CA . ALA B 1 452 ? 8.227 -59.969 -21.562 1 96.69 452 ALA B CA 1
ATOM 9335 C C . ALA B 1 452 ? 7.957 -61.312 -20.938 1 96.69 452 ALA B C 1
ATOM 9337 O O . ALA B 1 452 ? 6.801 -61.719 -20.766 1 96.69 452 ALA B O 1
ATOM 9338 N N . ASP B 1 453 ? 9.039 -62 -20.656 1 96.19 453 ASP B N 1
ATOM 9339 C CA . ASP B 1 453 ? 8.922 -63.312 -20.031 1 96.19 453 ASP B CA 1
ATOM 9340 C C . ASP B 1 453 ? 8.227 -63.219 -18.672 1 96.19 453 ASP B C 1
ATOM 9342 O O . ASP B 1 453 ? 7.355 -64.062 -18.359 1 96.19 453 ASP B O 1
ATOM 9346 N N . PHE B 1 454 ? 8.672 -62.312 -17.891 1 96.38 454 PHE B N 1
ATOM 9347 C CA . PHE B 1 454 ? 8.086 -62.125 -16.578 1 96.38 454 PHE B CA 1
ATOM 9348 C C . PHE B 1 454 ? 6.594 -61.812 -16.688 1 96.38 454 PHE B C 1
ATOM 9350 O O . PHE B 1 454 ? 5.781 -62.438 -15.984 1 96.38 454 PHE B O 1
ATOM 9357 N N . VAL B 1 455 ? 6.195 -60.875 -17.531 1 96.62 455 VAL B N 1
ATOM 9358 C CA . VAL B 1 455 ? 4.816 -60.438 -17.719 1 96.62 455 VAL B CA 1
ATOM 9359 C C . VAL B 1 455 ? 3.955 -61.594 -18.172 1 96.62 455 VAL B C 1
ATOM 9361 O O . VAL B 1 455 ? 2.861 -61.812 -17.641 1 96.62 455 VAL B O 1
ATOM 9364 N N . ALA B 1 456 ? 4.465 -62.344 -19.047 1 94.81 456 ALA B N 1
ATOM 9365 C CA . ALA B 1 456 ? 3.748 -63.531 -19.547 1 94.81 456 ALA B CA 1
ATOM 9366 C C . ALA B 1 456 ? 3.594 -64.562 -18.438 1 94.81 456 ALA B C 1
ATOM 9368 O O . ALA B 1 456 ? 2.512 -65.125 -18.266 1 94.81 456 ALA B O 1
ATOM 9369 N N . ALA B 1 457 ? 4.691 -64.812 -17.75 1 95.69 457 ALA B N 1
ATOM 9370 C CA . ALA B 1 457 ? 4.676 -65.812 -16.688 1 95.69 457 ALA B CA 1
ATOM 9371 C C . ALA B 1 457 ? 3.689 -65.375 -15.586 1 95.69 457 ALA B C 1
ATOM 9373 O O . ALA B 1 457 ? 3.115 -66.25 -14.922 1 95.69 457 ALA B O 1
ATOM 9374 N N . CYS B 1 458 ? 3.488 -64.188 -15.398 1 95.62 458 CYS B N 1
ATOM 9375 C CA . CYS B 1 458 ? 2.643 -63.719 -14.32 1 95.62 458 CYS B CA 1
ATOM 9376 C C . CYS B 1 458 ? 1.207 -63.531 -14.789 1 95.62 458 CYS B C 1
ATOM 9378 O O . CYS B 1 458 ? 0.361 -63.031 -14.039 1 95.62 458 CYS B O 1
ATOM 9380 N N . GLY B 1 459 ? 0.911 -63.844 -16.031 1 93.31 459 GLY B N 1
ATOM 9381 C CA . GLY B 1 459 ? -0.438 -63.719 -16.562 1 93.31 459 GLY B CA 1
ATOM 9382 C C . GLY B 1 459 ? -0.813 -62.281 -16.906 1 93.31 459 GLY B C 1
ATOM 9383 O O . GLY B 1 459 ? -1.991 -61.938 -16.875 1 93.31 459 GLY B O 1
ATOM 9384 N N . LEU B 1 460 ? 0.118 -61.438 -17.094 1 95.25 460 LEU B N 1
ATOM 9385 C CA . LEU B 1 460 ? -0.063 -60.062 -17.516 1 95.25 460 LEU B CA 1
ATOM 9386 C C . LEU B 1 460 ? 0.249 -59.875 -19 1 95.25 460 LEU B C 1
ATOM 9388 O O . LEU B 1 460 ? 0.663 -60.844 -19.656 1 95.25 460 LEU B O 1
ATOM 9392 N N . THR B 1 461 ? -0.074 -58.688 -19.547 1 94.81 461 THR B N 1
ATOM 9393 C CA . THR B 1 461 ? 0.149 -58.438 -20.969 1 94.81 461 THR B CA 1
ATOM 9394 C C . THR B 1 461 ? 0.793 -57.062 -21.188 1 94.81 461 THR B C 1
ATOM 9396 O O . THR B 1 461 ? 0.414 -56.094 -20.547 1 94.81 461 THR B O 1
ATOM 9399 N N . LEU B 1 462 ? 1.765 -57.031 -22.062 1 95.62 462 LEU B N 1
ATOM 9400 C CA . LEU B 1 462 ? 2.389 -55.75 -22.406 1 95.62 462 LEU B CA 1
ATOM 9401 C C . LEU B 1 462 ? 1.485 -54.938 -23.328 1 95.62 462 LEU B C 1
ATOM 9403 O O . LEU B 1 462 ? 0.74 -55.5 -24.125 1 95.62 462 LEU B O 1
ATOM 9407 N N . ASN B 1 463 ? 1.488 -53.688 -23.172 1 93.81 463 ASN B N 1
ATOM 9408 C CA . ASN B 1 463 ? 0.733 -52.75 -24 1 93.81 463 ASN B CA 1
ATOM 9409 C C . ASN B 1 463 ? 1.521 -52.344 -25.25 1 93.81 463 ASN B C 1
ATOM 9411 O O . ASN B 1 463 ? 2.328 -51.438 -25.203 1 93.81 463 ASN B O 1
ATOM 9415 N N . ASP B 1 464 ? 1.204 -52.844 -26.344 1 91.25 464 ASP B N 1
ATOM 9416 C CA . ASP B 1 464 ? 1.946 -52.625 -27.594 1 91.25 464 ASP B CA 1
ATOM 9417 C C . ASP B 1 464 ? 1.788 -51.188 -28.078 1 91.25 464 ASP B C 1
ATOM 9419 O O . ASP B 1 464 ? 2.682 -50.656 -28.734 1 91.25 464 ASP B O 1
ATOM 9423 N N . ASP B 1 465 ? 0.741 -50.625 -27.719 1 88.44 465 ASP B N 1
ATOM 9424 C CA . ASP B 1 465 ? 0.462 -49.25 -28.172 1 88.44 465 ASP B CA 1
ATOM 9425 C C . ASP B 1 465 ? 1.413 -48.25 -27.516 1 88.44 465 ASP B C 1
ATOM 9427 O O . ASP B 1 465 ? 1.627 -47.156 -28.047 1 88.44 465 ASP B O 1
ATOM 9431 N N . LYS B 1 466 ? 1.965 -48.594 -26.391 1 91 466 LYS B N 1
ATOM 9432 C CA . LYS B 1 466 ? 2.824 -47.656 -25.656 1 91 466 LYS B CA 1
ATOM 9433 C C . LYS B 1 466 ? 4.281 -48.125 -25.703 1 91 466 LYS B C 1
ATOM 9435 O O . LYS B 1 466 ? 5.121 -47.594 -24.969 1 91 466 LYS B O 1
ATOM 9440 N N . PHE B 1 467 ? 4.52 -49.062 -26.547 1 95.06 467 PHE B N 1
ATOM 9441 C CA . PHE B 1 467 ? 5.867 -49.594 -26.766 1 95.06 467 PHE B CA 1
ATOM 9442 C C . PHE B 1 467 ? 6.691 -48.594 -27.594 1 95.06 467 PHE B C 1
ATOM 9444 O O . PHE B 1 467 ? 6.164 -47.938 -28.484 1 95.06 467 PHE B O 1
ATOM 9451 N N . GLY B 1 468 ? 7.973 -48.438 -27.234 1 97 468 GLY B N 1
ATOM 9452 C CA . GLY B 1 468 ? 8.898 -47.656 -28.031 1 97 468 GLY B CA 1
ATOM 9453 C C . GLY B 1 468 ? 10.352 -47.938 -27.734 1 97 468 GLY B C 1
ATOM 9454 O O . GLY B 1 468 ? 10.68 -48.469 -26.656 1 97 468 GLY B O 1
ATOM 9455 N N . ALA B 1 469 ? 11.234 -47.688 -28.656 1 98 469 ALA B N 1
ATOM 9456 C CA . ALA B 1 469 ? 12.672 -47.875 -28.469 1 98 469 ALA B CA 1
ATOM 9457 C C . ALA B 1 469 ? 13.469 -46.844 -29.266 1 98 469 ALA B C 1
ATOM 9459 O O . ALA B 1 469 ? 13 -46.344 -30.297 1 98 469 ALA B O 1
ATOM 9460 N N . VAL B 1 470 ? 14.586 -46.531 -28.781 1 97.75 470 VAL B N 1
ATOM 9461 C CA . VAL B 1 470 ? 15.43 -45.562 -29.469 1 97.75 470 VAL B CA 1
ATOM 9462 C C . VAL B 1 470 ? 16.906 -45.844 -29.156 1 97.75 470 VAL B C 1
ATOM 9464 O O . VAL B 1 470 ? 17.219 -46.375 -28.078 1 97.75 470 VAL B O 1
ATOM 9467 N N . ALA B 1 471 ? 17.75 -45.719 -30.078 1 97.5 471 ALA B N 1
ATOM 9468 C CA . ALA B 1 471 ? 19.203 -45.719 -29.906 1 97.5 471 ALA B CA 1
ATOM 9469 C C . ALA B 1 471 ? 19.766 -44.312 -30.062 1 97.5 471 ALA B C 1
ATOM 9471 O O . ALA B 1 471 ? 19.734 -43.719 -31.156 1 97.5 471 ALA B O 1
ATOM 9472 N N . ILE B 1 472 ? 20.25 -43.75 -29.016 1 96.25 472 ILE B N 1
ATOM 9473 C CA . ILE B 1 472 ? 20.828 -42.406 -29.047 1 96.25 472 ILE B CA 1
ATOM 9474 C C . ILE B 1 472 ? 22.312 -42.5 -29.422 1 96.25 472 ILE B C 1
ATOM 9476 O O . ILE B 1 472 ? 23.109 -43.094 -28.688 1 96.25 472 ILE B O 1
ATOM 9480 N N . GLY B 1 473 ? 22.703 -41.938 -30.516 1 92.5 473 GLY B N 1
ATOM 9481 C CA . GLY B 1 473 ? 24.078 -41.969 -30.969 1 92.5 473 GLY B CA 1
ATOM 9482 C C . GLY B 1 473 ? 24.453 -43.281 -31.641 1 92.5 473 GLY B C 1
ATOM 9483 O O . GLY B 1 473 ? 25.625 -43.625 -31.734 1 92.5 473 GLY B O 1
ATOM 9484 N N . GLY B 1 474 ? 23.406 -44.062 -32 1 92.81 474 GLY B N 1
ATOM 9485 C CA . GLY B 1 474 ? 23.641 -45.344 -32.625 1 92.81 474 GLY B CA 1
ATOM 9486 C C . GLY B 1 474 ? 22.438 -45.875 -33.375 1 92.81 474 GLY B C 1
ATOM 9487 O O . GLY B 1 474 ? 21.562 -45.125 -33.781 1 92.81 474 GLY B O 1
ATOM 9488 N N . SER B 1 475 ? 22.562 -47.188 -33.688 1 94.38 475 SER B N 1
ATOM 9489 C CA . SER B 1 475 ? 21.469 -47.844 -34.375 1 94.38 475 SER B CA 1
ATOM 9490 C C . SER B 1 475 ? 20.844 -48.938 -33.5 1 94.38 475 SER B C 1
ATOM 9492 O O . SER B 1 475 ? 21.547 -49.625 -32.781 1 94.38 475 SER B O 1
ATOM 9494 N N . LEU B 1 476 ? 19.625 -49.031 -33.625 1 95.88 476 LEU B N 1
ATOM 9495 C CA . LEU B 1 476 ? 18.906 -50.031 -32.844 1 95.88 476 LEU B CA 1
ATOM 9496 C C . LEU B 1 476 ? 19.359 -51.438 -33.25 1 95.88 476 LEU B C 1
ATOM 9498 O O . LEU B 1 476 ? 19.609 -51.719 -34.438 1 95.88 476 LEU B O 1
ATOM 9502 N N . PRO B 1 477 ? 19.438 -52.312 -32.281 1 95.75 477 PRO B N 1
ATOM 9503 C CA . PRO B 1 477 ? 19.719 -53.688 -32.625 1 95.75 477 PRO B CA 1
ATOM 9504 C C . PRO B 1 477 ? 18.609 -54.344 -33.469 1 95.75 477 PRO B C 1
ATOM 9506 O O . PRO B 1 477 ? 17.484 -53.812 -33.5 1 95.75 477 PRO B O 1
ATOM 9509 N N . ASP B 1 478 ? 18.875 -55.438 -34.125 1 94.38 478 ASP B N 1
ATOM 9510 C CA . ASP B 1 478 ? 18 -56.062 -35.094 1 94.38 478 ASP B CA 1
ATOM 9511 C C . ASP B 1 478 ? 16.641 -56.375 -34.469 1 94.38 478 ASP B C 1
ATOM 9513 O O . ASP B 1 478 ? 15.602 -56.188 -35.125 1 94.38 478 ASP B O 1
ATOM 9517 N N . ALA B 1 479 ? 16.609 -56.75 -33.25 1 94.12 479 ALA B N 1
ATOM 9518 C CA . ALA B 1 479 ? 15.375 -57.188 -32.562 1 94.12 479 ALA B CA 1
ATOM 9519 C C . ALA B 1 479 ? 14.43 -56 -32.344 1 94.12 479 ALA B C 1
ATOM 9521 O O . ALA B 1 479 ? 13.227 -56.188 -32.188 1 94.12 479 ALA B O 1
ATOM 9522 N N . LEU B 1 480 ? 14.961 -54.812 -32.469 1 94.88 480 LEU B N 1
ATOM 9523 C CA . LEU B 1 480 ? 14.164 -53.625 -32.125 1 94.88 480 LEU B CA 1
ATOM 9524 C C . LEU B 1 480 ? 13.984 -52.719 -33.312 1 94.88 480 LEU B C 1
ATOM 9526 O O . LEU B 1 480 ? 13.391 -51.625 -33.219 1 94.88 480 LEU B O 1
ATOM 9530 N N . VAL B 1 481 ? 14.477 -53.156 -34.469 1 92.88 481 VAL B N 1
ATOM 9531 C CA . VAL B 1 481 ? 14.344 -52.375 -35.688 1 92.88 481 VAL B CA 1
ATOM 9532 C C . VAL B 1 481 ? 12.867 -52.188 -36.031 1 92.88 481 VAL B C 1
ATOM 9534 O O . VAL B 1 481 ? 12.094 -53.156 -36 1 92.88 481 VAL B O 1
ATOM 9537 N N . GLY B 1 482 ? 12.445 -50.938 -36.312 1 91.31 482 GLY B N 1
ATOM 9538 C CA . GLY B 1 482 ? 11.055 -50.656 -36.656 1 91.31 482 GLY B CA 1
ATOM 9539 C C . GLY B 1 482 ? 10.227 -50.219 -35.438 1 91.31 482 GLY B C 1
ATOM 9540 O O . GLY B 1 482 ? 9.07 -49.844 -35.594 1 91.31 482 GLY B O 1
ATOM 9541 N N . ALA B 1 483 ? 10.75 -50.312 -34.219 1 94.69 483 ALA B N 1
ATOM 9542 C CA . ALA B 1 483 ? 10.039 -49.875 -33.031 1 94.69 483 ALA B CA 1
ATOM 9543 C C . ALA B 1 483 ? 9.695 -48.375 -33.094 1 94.69 483 ALA B C 1
ATOM 9545 O O . ALA B 1 483 ? 10.477 -47.594 -33.594 1 94.69 483 ALA B O 1
ATOM 9546 N N . PRO B 1 484 ? 8.547 -48 -32.688 1 95.38 484 PRO B N 1
ATOM 9547 C CA . PRO B 1 484 ? 8.195 -46.594 -32.625 1 95.38 484 PRO B CA 1
ATOM 9548 C C . PRO B 1 484 ? 9.055 -45.812 -31.625 1 95.38 484 PRO B C 1
ATOM 9550 O O . PRO B 1 484 ? 9.688 -46.406 -30.75 1 95.38 484 PRO B O 1
ATOM 9553 N N . THR B 1 485 ? 9.055 -44.5 -31.797 1 96 485 THR B N 1
ATOM 9554 C CA . THR B 1 485 ? 9.742 -43.625 -30.859 1 96 485 THR B CA 1
ATOM 9555 C C . THR B 1 485 ? 9.078 -43.656 -29.484 1 96 485 THR B C 1
ATOM 9557 O O . THR B 1 485 ? 7.852 -43.594 -29.375 1 96 485 THR B O 1
ATOM 9560 N N . PRO B 1 486 ? 9.852 -43.875 -28.438 1 97.06 486 PRO B N 1
ATOM 9561 C CA . PRO B 1 486 ? 9.258 -43.875 -27.094 1 97.06 486 PRO B CA 1
ATOM 9562 C C . PRO B 1 486 ? 8.578 -42.562 -26.734 1 97.06 486 PRO B C 1
ATOM 9564 O O . PRO B 1 486 ? 9.062 -41.5 -27.109 1 97.06 486 PRO B O 1
ATOM 9567 N N . ARG B 1 487 ? 7.504 -42.688 -26.062 1 95.06 487 ARG B N 1
ATOM 9568 C CA . ARG B 1 487 ? 6.742 -41.5 -25.688 1 95.06 487 ARG B CA 1
ATOM 9569 C C . ARG B 1 487 ? 6.23 -41.594 -24.25 1 95.06 487 ARG B C 1
ATOM 9571 O O . ARG B 1 487 ? 5.938 -42.688 -23.766 1 95.06 487 ARG B O 1
ATOM 9578 N N . TRP B 1 488 ? 6.188 -40.531 -23.547 1 93.56 488 TRP B N 1
ATOM 9579 C CA . TRP B 1 488 ? 5.602 -40.312 -22.219 1 93.56 488 TRP B CA 1
ATOM 9580 C C . TRP B 1 488 ? 4.668 -39.094 -22.219 1 93.56 488 TRP B C 1
ATOM 9582 O O . TRP B 1 488 ? 5.105 -37.969 -22.469 1 93.56 488 TRP B O 1
ATOM 9592 N N . GLY B 1 489 ? 3.424 -39.344 -21.875 1 89.5 489 GLY B N 1
ATOM 9593 C CA . GLY B 1 489 ? 2.506 -38.219 -22.016 1 89.5 489 GLY B CA 1
ATOM 9594 C C . GLY B 1 489 ? 2.461 -37.656 -23.406 1 89.5 489 GLY B C 1
ATOM 9595 O O . GLY B 1 489 ? 2.166 -38.375 -24.375 1 89.5 489 GLY B O 1
ATOM 9596 N N . MET B 1 490 ? 2.99 -36.344 -23.516 1 93.62 490 MET B N 1
ATOM 9597 C CA . MET B 1 490 ? 2.973 -35.719 -24.844 1 93.62 490 MET B CA 1
ATOM 9598 C C . MET B 1 490 ? 4.391 -35.5 -25.344 1 93.62 490 MET B C 1
ATOM 9600 O O . MET B 1 490 ? 4.59 -34.781 -26.328 1 93.62 490 MET B O 1
ATOM 9604 N N . VAL B 1 491 ? 5.305 -36.125 -24.719 1 96.44 491 VAL B N 1
ATOM 9605 C CA . VAL B 1 491 ? 6.684 -35.906 -25.125 1 96.44 491 VAL B CA 1
ATOM 9606 C C . VAL B 1 491 ? 7.289 -37.188 -25.672 1 96.44 491 VAL B C 1
ATOM 9608 O O . VAL B 1 491 ? 6.867 -38.281 -25.297 1 96.44 491 VAL B O 1
ATOM 9611 N N . THR B 1 492 ? 8.227 -37 -26.562 1 97.56 492 THR B N 1
ATOM 9612 C CA . THR B 1 492 ? 8.953 -38.125 -27.172 1 97.56 492 THR B CA 1
ATOM 9613 C C . THR B 1 492 ? 10.461 -37.906 -27.062 1 97.56 492 THR B C 1
ATOM 9615 O O . THR B 1 492 ? 10.922 -36.781 -26.828 1 97.56 492 THR B O 1
ATOM 9618 N N . LEU B 1 493 ? 11.188 -38.969 -27.047 1 97.62 493 LEU B N 1
ATOM 9619 C CA . LEU B 1 493 ? 12.648 -38.938 -27.078 1 97.62 493 LEU B CA 1
ATOM 9620 C C . LEU B 1 493 ? 13.188 -39.469 -28.391 1 97.62 493 LEU B C 1
ATOM 9622 O O . LEU B 1 493 ? 12.891 -40.625 -28.75 1 97.62 493 LEU B O 1
ATOM 9626 N N . ASP B 1 494 ? 13.953 -38.688 -29.125 1 95.81 494 ASP B N 1
ATOM 9627 C CA . ASP B 1 494 ? 14.406 -39.094 -30.453 1 95.81 494 ASP B CA 1
ATOM 9628 C C . ASP B 1 494 ? 15.836 -39.625 -30.406 1 95.81 494 ASP B C 1
ATOM 9630 O O . ASP B 1 494 ? 16.406 -39.781 -29.328 1 95.81 494 ASP B O 1
ATOM 9634 N N . ASP B 1 495 ? 16.406 -39.938 -31.531 1 95.19 495 ASP B N 1
ATOM 9635 C CA . ASP B 1 495 ? 17.688 -40.625 -31.609 1 95.19 495 ASP B CA 1
ATOM 9636 C C . ASP B 1 495 ? 18.844 -39.656 -31.406 1 95.19 495 ASP B C 1
ATOM 9638 O O . ASP B 1 495 ? 20.016 -40.031 -31.375 1 95.19 495 ASP B O 1
ATOM 9642 N N . ARG B 1 496 ? 18.578 -38.312 -31.234 1 91.88 496 ARG B N 1
ATOM 9643 C CA . ARG B 1 496 ? 19.578 -37.312 -30.922 1 91.88 496 ARG B CA 1
ATOM 9644 C C . ARG B 1 496 ? 19.594 -37 -29.422 1 91.88 496 ARG B C 1
ATOM 9646 O O . ARG B 1 496 ? 20.359 -36.156 -28.969 1 91.88 496 ARG B O 1
ATOM 9653 N N . GLY B 1 497 ? 18.656 -37.719 -28.797 1 94.38 497 GLY B N 1
ATOM 9654 C CA . GLY B 1 497 ? 18.547 -37.469 -27.375 1 94.38 497 GLY B CA 1
ATOM 9655 C C . GLY B 1 497 ? 17.766 -36.219 -27.047 1 94.38 497 GLY B C 1
ATOM 9656 O O . GLY B 1 497 ? 17.938 -35.625 -25.969 1 94.38 497 GLY B O 1
ATOM 9657 N N . GLN B 1 498 ? 16.969 -35.781 -27.984 1 95.56 498 GLN B N 1
ATOM 9658 C CA . GLN B 1 498 ? 16.188 -34.562 -27.781 1 95.56 498 GLN B CA 1
ATOM 9659 C C . GLN B 1 498 ? 14.719 -34.906 -27.516 1 95.56 498 GLN B C 1
ATOM 9661 O O . GLN B 1 498 ? 14.18 -35.844 -28.109 1 95.56 498 GLN B O 1
ATOM 9666 N N . TRP B 1 499 ? 14.188 -34.188 -26.609 1 97.19 499 TRP B N 1
ATOM 9667 C CA . TRP B 1 499 ? 12.773 -34.375 -26.266 1 97.19 499 TRP B CA 1
ATOM 9668 C C . TRP B 1 499 ? 11.891 -33.531 -27.172 1 97.19 499 TRP B C 1
ATOM 9670 O O . TRP B 1 499 ? 12.141 -32.312 -27.359 1 97.19 499 TRP B O 1
ATOM 9680 N N . GLY B 1 500 ? 10.906 -34.125 -27.781 1 96.19 500 GLY B N 1
ATOM 9681 C CA . GLY B 1 500 ? 10.008 -33.469 -28.703 1 96.19 500 GLY B CA 1
ATOM 9682 C C . GLY B 1 500 ? 8.547 -33.719 -28.406 1 96.19 500 GLY B C 1
ATOM 9683 O O . GLY B 1 500 ? 8.203 -34.281 -27.375 1 96.19 500 GLY B O 1
ATOM 9684 N N . LEU B 1 501 ? 7.688 -33.25 -29.328 1 97.06 501 LEU B N 1
ATOM 9685 C CA . LEU B 1 501 ? 6.242 -33.344 -29.141 1 97.06 501 LEU B CA 1
ATOM 9686 C C . LEU B 1 501 ? 5.68 -34.562 -29.844 1 97.06 501 LEU B C 1
ATOM 9688 O O . LEU B 1 501 ? 6.066 -34.875 -30.984 1 97.06 501 LEU B O 1
ATOM 9692 N N . HIS B 1 502 ? 4.906 -35.312 -29.125 1 96.25 502 HIS B N 1
ATOM 9693 C CA . HIS B 1 502 ? 4.109 -36.344 -29.781 1 96.25 502 HIS B CA 1
ATOM 9694 C C . HIS B 1 502 ? 2.98 -35.719 -30.609 1 96.25 502 HIS B C 1
ATOM 9696 O O . HIS B 1 502 ? 1.85 -35.625 -30.125 1 96.25 502 HIS B O 1
ATOM 9702 N N . GLU B 1 503 ? 3.193 -35.5 -31.828 1 95.75 503 GLU B N 1
ATOM 9703 C CA . GLU B 1 503 ? 2.336 -34.688 -32.688 1 95.75 503 GLU B CA 1
ATOM 9704 C C . GLU B 1 503 ? 0.945 -35.281 -32.812 1 95.75 503 GLU B C 1
ATOM 9706 O O . GLU B 1 503 ? -0.061 -34.594 -32.625 1 95.75 503 GLU B O 1
ATOM 9711 N N . PRO B 1 504 ? 0.833 -36.562 -33.125 1 93.56 504 PRO B N 1
ATOM 9712 C CA . PRO B 1 504 ? -0.513 -37.125 -33.25 1 93.56 504 PRO B CA 1
ATOM 9713 C C . PRO B 1 504 ? -1.325 -37.031 -31.953 1 93.56 504 PRO B C 1
ATOM 9715 O O . PRO B 1 504 ? -2.52 -36.719 -32 1 93.56 504 PRO B O 1
ATOM 9718 N N . GLY B 1 505 ? -0.681 -37.344 -30.844 1 92.31 505 GLY B N 1
ATOM 9719 C CA . GLY B 1 505 ? -1.362 -37.188 -29.578 1 92.31 505 GLY B CA 1
ATOM 9720 C C . GLY B 1 505 ? -1.791 -35.781 -29.266 1 92.31 505 GLY B C 1
ATOM 9721 O O . GLY B 1 505 ? -2.885 -35.562 -28.75 1 92.31 505 GLY B O 1
ATOM 9722 N N . PHE B 1 506 ? -0.964 -34.844 -29.609 1 95.06 506 PHE B N 1
ATOM 9723 C CA . PHE B 1 506 ? -1.261 -33.438 -29.375 1 95.06 506 PHE B CA 1
ATOM 9724 C C . PHE B 1 506 ? -2.441 -32.969 -30.234 1 95.06 506 PHE B C 1
ATOM 9726 O O . PHE B 1 506 ? -3.346 -32.312 -29.734 1 95.06 506 PHE B O 1
ATOM 9733 N N . GLU B 1 507 ? -2.441 -33.344 -31.469 1 94.69 507 GLU B N 1
ATOM 9734 C CA . GLU B 1 507 ? -3.514 -32.938 -32.375 1 94.69 507 GLU B CA 1
ATOM 9735 C C . GLU B 1 507 ? -4.855 -33.531 -31.938 1 94.69 507 GLU B C 1
ATOM 9737 O O . GLU B 1 507 ? -5.879 -32.844 -31.984 1 94.69 507 GLU B O 1
ATOM 9742 N N . GLU B 1 508 ? -4.801 -34.719 -31.531 1 91.75 508 GLU B N 1
ATOM 9743 C CA . GLU B 1 508 ? -6.023 -35.344 -31.031 1 91.75 508 GLU B CA 1
ATOM 9744 C C . GLU B 1 508 ? -6.512 -34.656 -29.766 1 91.75 508 GLU B C 1
ATOM 9746 O O . GLU B 1 508 ? -7.719 -34.5 -29.562 1 91.75 508 GLU B O 1
ATOM 9751 N N . TYR B 1 509 ? -5.617 -34.344 -28.922 1 91.62 509 TYR B N 1
ATOM 9752 C CA . TYR B 1 509 ? -5.957 -33.656 -27.672 1 91.62 509 TYR B CA 1
ATOM 9753 C C . TYR B 1 509 ? -6.57 -32.312 -27.938 1 91.62 509 TYR B C 1
ATOM 9755 O O . TYR B 1 509 ? -7.562 -31.922 -27.312 1 91.62 509 TYR B O 1
ATOM 9763 N N . LEU B 1 510 ? -5.984 -31.562 -28.844 1 94.19 510 LEU B N 1
ATOM 9764 C CA . LEU B 1 510 ? -6.492 -30.234 -29.219 1 94.19 510 LEU B CA 1
ATOM 9765 C C . LEU B 1 510 ? -7.898 -30.344 -29.797 1 94.19 510 LEU B C 1
ATOM 9767 O O . LEU B 1 510 ? -8.773 -29.547 -29.453 1 94.19 510 LEU B O 1
ATOM 9771 N N . ALA B 1 511 ? -8.086 -31.312 -30.641 1 91.88 511 ALA B N 1
ATOM 9772 C CA . ALA B 1 511 ? -9.398 -31.516 -31.234 1 91.88 511 ALA B CA 1
ATOM 9773 C C . ALA B 1 511 ? -10.438 -31.891 -30.172 1 91.88 511 ALA B C 1
ATOM 9775 O O . ALA B 1 511 ? -11.578 -31.422 -30.219 1 91.88 511 ALA B O 1
ATOM 9776 N N . ARG B 1 512 ? -10.047 -32.688 -29.281 1 87.81 512 ARG B N 1
ATOM 9777 C CA . ARG B 1 512 ? -10.945 -33.094 -28.188 1 87.81 512 ARG B CA 1
ATOM 9778 C C . ARG B 1 512 ? -11.305 -31.875 -27.328 1 87.81 512 ARG B C 1
ATOM 9780 O O . ARG B 1 512 ? -12.461 -31.703 -26.938 1 87.81 512 ARG B O 1
ATOM 9787 N N . SER B 1 513 ? -10.32 -31.156 -26.953 1 90.94 513 SER B N 1
ATOM 9788 C CA . SER B 1 513 ? -10.57 -29.953 -26.156 1 90.94 513 SER B CA 1
ATOM 9789 C C . SER B 1 513 ? -11.539 -29.016 -26.859 1 90.94 513 SER B C 1
ATOM 9791 O O . SER B 1 513 ? -12.43 -28.438 -26.234 1 90.94 513 SER B O 1
ATOM 9793 N N . ARG B 1 514 ? -11.344 -28.844 -28.125 1 92 514 ARG B N 1
ATOM 9794 C CA . ARG B 1 514 ? -12.219 -28 -28.922 1 92 514 ARG B CA 1
ATOM 9795 C C . ARG B 1 514 ? -13.656 -28.5 -28.891 1 92 514 ARG B C 1
ATOM 9797 O O . ARG B 1 514 ? -14.586 -27.719 -28.719 1 92 514 ARG B O 1
ATOM 9804 N N . ARG B 1 515 ? -13.805 -29.734 -29.047 1 88.5 515 ARG B N 1
ATOM 9805 C CA . ARG B 1 515 ? -15.141 -30.328 -29.031 1 88.5 515 ARG B CA 1
ATOM 9806 C C . ARG B 1 515 ? -15.805 -30.141 -27.672 1 88.5 515 ARG B C 1
ATOM 9808 O O . ARG B 1 515 ? -16.984 -29.797 -27.594 1 88.5 515 ARG B O 1
ATOM 9815 N N . LEU B 1 516 ? -15.078 -30.375 -26.641 1 85.56 516 LEU B N 1
ATOM 9816 C CA . LEU B 1 516 ? -15.617 -30.234 -25.297 1 85.56 516 LEU B CA 1
ATOM 9817 C C . LEU B 1 516 ? -15.977 -28.781 -25.016 1 85.56 516 LEU B C 1
ATOM 9819 O O . LEU B 1 516 ? -17.016 -28.5 -24.391 1 85.56 516 LEU B O 1
ATOM 9823 N N . ALA B 1 517 ? -15.094 -27.891 -25.422 1 90.25 517 ALA B N 1
ATOM 9824 C CA . ALA B 1 517 ? -15.344 -26.469 -25.203 1 90.25 517 ALA B CA 1
ATOM 9825 C C . ALA B 1 517 ? -16.578 -26 -25.984 1 90.25 517 ALA B C 1
ATOM 9827 O O . ALA B 1 517 ? -17.359 -25.188 -25.484 1 90.25 517 ALA B O 1
ATOM 9828 N N . SER B 1 518 ? -16.703 -26.469 -27.172 1 87.62 518 SER B N 1
ATOM 9829 C CA . SER B 1 518 ? -17.844 -26.094 -28 1 87.62 518 SER B CA 1
ATOM 9830 C C . SER B 1 518 ? -19.141 -26.656 -27.438 1 87.62 518 SER B C 1
ATOM 9832 O O . SER B 1 518 ? -20.219 -26.094 -27.672 1 87.62 518 SER B O 1
ATOM 9834 N N . ALA B 1 519 ? -19.031 -27.719 -26.781 1 84.25 519 ALA B N 1
ATOM 9835 C CA . ALA B 1 519 ? -20.219 -28.375 -26.219 1 84.25 519 ALA B CA 1
ATOM 9836 C C . ALA B 1 519 ? -20.594 -27.781 -24.859 1 84.25 519 ALA B C 1
ATOM 9838 O O . ALA B 1 519 ? -21.656 -28.078 -24.312 1 84.25 519 ALA B O 1
ATOM 9839 N N . ALA B 1 520 ? -19.734 -26.984 -24.359 1 85.12 520 ALA B N 1
ATOM 9840 C CA . ALA B 1 520 ? -20.016 -26.359 -23.062 1 85.12 520 ALA B CA 1
ATOM 9841 C C . ALA B 1 520 ? -21.25 -25.484 -23.125 1 85.12 520 ALA B C 1
ATOM 9843 O O . ALA B 1 520 ? -21.469 -24.766 -24.109 1 85.12 520 ALA B O 1
ATOM 9844 N N . GLY B 1 521 ? -22.109 -25.484 -22.141 1 81.62 521 GLY B N 1
ATOM 9845 C CA . GLY B 1 521 ? -23.391 -24.797 -22.125 1 81.62 521 GLY B CA 1
ATOM 9846 C C . GLY B 1 521 ? -23.297 -23.312 -21.844 1 81.62 521 GLY B C 1
ATOM 9847 O O . GLY B 1 521 ? -24.266 -22.578 -22 1 81.62 521 GLY B O 1
ATOM 9848 N N . SER B 1 522 ? -22.203 -22.938 -21.359 1 87.31 522 SER B N 1
ATOM 9849 C CA . SER B 1 522 ? -22 -21.531 -21.016 1 87.31 522 SER B CA 1
ATOM 9850 C C . SER B 1 522 ? -20.578 -21.078 -21.297 1 87.31 522 SER B C 1
ATOM 9852 O O . SER B 1 522 ? -19.672 -21.922 -21.453 1 87.31 522 SER B O 1
ATOM 9854 N N . VAL B 1 523 ? -20.344 -19.797 -21.312 1 90.12 523 VAL B N 1
ATOM 9855 C CA . VAL B 1 523 ? -19.016 -19.234 -21.547 1 90.12 523 VAL B CA 1
ATOM 9856 C C . VAL B 1 523 ? -18.109 -19.609 -20.375 1 90.12 523 VAL B C 1
ATOM 9858 O O . VAL B 1 523 ? -16.953 -19.969 -20.578 1 90.12 523 VAL B O 1
ATOM 9861 N N . LEU B 1 524 ? -18.594 -19.5 -19.188 1 86.88 524 LEU B N 1
ATOM 9862 C CA . LEU B 1 524 ? -17.781 -19.812 -18.016 1 86.88 524 LEU B CA 1
ATOM 9863 C C . LEU B 1 524 ? -17.406 -21.281 -17.984 1 86.88 524 LEU B C 1
ATOM 9865 O O . LEU B 1 524 ? -16.297 -21.641 -17.578 1 86.88 524 LEU B O 1
ATOM 9869 N N . SER B 1 525 ? -18.312 -22.109 -18.406 1 85.88 525 SER B N 1
ATOM 9870 C CA . SER B 1 525 ? -18 -23.531 -18.5 1 85.88 525 SER B CA 1
ATOM 9871 C C . SER B 1 525 ? -16.953 -23.797 -19.562 1 85.88 525 SER B C 1
ATOM 9873 O O . SER B 1 525 ? -16.109 -24.672 -19.406 1 85.88 525 SER B O 1
ATOM 9875 N N . LYS B 1 526 ? -17.094 -23.062 -20.641 1 90.5 526 LYS B N 1
ATOM 9876 C CA . LYS B 1 526 ? -16.094 -23.141 -21.688 1 90.5 526 LYS B CA 1
ATOM 9877 C C . LYS B 1 526 ? -14.703 -22.781 -21.156 1 90.5 526 LYS B C 1
ATOM 9879 O O . LYS B 1 526 ? -13.719 -23.453 -21.469 1 90.5 526 LYS B O 1
ATOM 9884 N N . VAL B 1 527 ? -14.625 -21.719 -20.391 1 92 527 VAL B N 1
ATOM 9885 C CA . VAL B 1 527 ? -13.367 -21.281 -19.797 1 92 527 VAL B CA 1
ATOM 9886 C C . VAL B 1 527 ? -12.812 -22.359 -18.875 1 92 527 VAL B C 1
ATOM 9888 O O . VAL B 1 527 ? -11.609 -22.625 -18.859 1 92 527 VAL B O 1
ATOM 9891 N N . ASP B 1 528 ? -13.656 -23.016 -18.188 1 86.44 528 ASP B N 1
ATOM 9892 C CA . ASP B 1 528 ? -13.234 -24.062 -17.266 1 86.44 528 ASP B CA 1
ATOM 9893 C C . ASP B 1 528 ? -12.617 -25.234 -18.031 1 86.44 528 ASP B C 1
ATOM 9895 O O . ASP B 1 528 ? -11.617 -25.812 -17.609 1 86.44 528 ASP B O 1
ATOM 9899 N N . VAL B 1 529 ? -13.25 -25.562 -19.062 1 87.06 529 VAL B N 1
ATOM 9900 C CA . VAL B 1 529 ? -12.766 -26.672 -19.891 1 87.06 529 VAL B CA 1
ATOM 9901 C C . VAL B 1 529 ? -11.375 -26.328 -20.438 1 87.06 529 VAL B C 1
ATOM 9903 O O . VAL B 1 529 ? -10.453 -27.141 -20.328 1 87.06 529 VAL B O 1
ATOM 9906 N N . VAL B 1 530 ? -11.25 -25.172 -20.938 1 92.69 530 VAL B N 1
ATOM 9907 C CA . VAL B 1 530 ? -9.992 -24.766 -21.547 1 92.69 530 VAL B CA 1
ATOM 9908 C C . VAL B 1 530 ? -8.898 -24.688 -20.484 1 92.69 530 VAL B C 1
ATOM 9910 O O . VAL B 1 530 ? -7.773 -25.141 -20.703 1 92.69 530 VAL B O 1
ATOM 9913 N N . ASN B 1 531 ? -9.234 -24.156 -19.375 1 91.06 531 ASN B N 1
ATOM 9914 C CA . ASN B 1 531 ? -8.266 -24.047 -18.281 1 91.06 531 ASN B CA 1
ATOM 9915 C C . ASN B 1 531 ? -7.82 -25.422 -17.797 1 91.06 531 ASN B C 1
ATOM 9917 O O . ASN B 1 531 ? -6.633 -25.641 -17.531 1 91.06 531 ASN B O 1
ATOM 9921 N N . SER B 1 532 ? -8.734 -26.312 -17.656 1 84.5 532 SER B N 1
ATOM 9922 C CA . SER B 1 532 ? -8.414 -27.672 -17.25 1 84.5 532 SER B CA 1
ATOM 9923 C C . SER B 1 532 ? -7.512 -28.359 -18.266 1 84.5 532 SER B C 1
ATOM 9925 O O . SER B 1 532 ? -6.539 -29.031 -17.891 1 84.5 532 SER B O 1
ATOM 9927 N N . ASP B 1 533 ? -7.867 -28.172 -19.469 1 89.56 533 ASP B N 1
ATOM 9928 C CA . ASP B 1 533 ? -7.098 -28.797 -20.547 1 89.56 533 ASP B CA 1
ATOM 9929 C C . ASP B 1 533 ? -5.695 -28.203 -20.625 1 89.56 533 ASP B C 1
ATOM 9931 O O . ASP B 1 533 ? -4.723 -28.906 -20.891 1 89.56 533 ASP B O 1
ATOM 9935 N N . LEU B 1 534 ? -5.59 -26.969 -20.438 1 90.94 534 LEU B N 1
ATOM 9936 C CA . LEU B 1 534 ? -4.285 -26.328 -20.453 1 90.94 534 LEU B CA 1
ATOM 9937 C C . LEU B 1 534 ? -3.43 -26.781 -19.281 1 90.94 534 LEU B C 1
ATOM 9939 O O . LEU B 1 534 ? -2.219 -26.969 -19.422 1 90.94 534 LEU B O 1
ATOM 9943 N N . THR B 1 535 ? -4.012 -26.922 -18.188 1 84.62 535 THR B N 1
ATOM 9944 C CA . THR B 1 535 ? -3.291 -27.391 -17 1 84.62 535 THR B CA 1
ATOM 9945 C C . THR B 1 535 ? -2.738 -28.797 -17.234 1 84.62 535 THR B C 1
ATOM 9947 O O . THR B 1 535 ? -1.577 -29.078 -16.922 1 84.62 535 THR B O 1
ATOM 9950 N N . TYR B 1 536 ? -3.576 -29.562 -17.766 1 84.62 536 TYR B N 1
ATOM 9951 C CA . TYR B 1 536 ? -3.115 -30.906 -18.078 1 84.62 536 TYR B CA 1
ATOM 9952 C C . TYR B 1 536 ? -1.999 -30.875 -19.109 1 84.62 536 TYR B C 1
ATOM 9954 O O . TYR B 1 536 ? -1.029 -31.625 -19.016 1 84.62 536 TYR B O 1
ATOM 9962 N N . LEU B 1 537 ? -2.199 -30.062 -20.109 1 92.06 537 LEU B N 1
ATOM 9963 C CA . LEU B 1 537 ? -1.208 -30 -21.172 1 92.06 537 LEU B CA 1
ATOM 9964 C C . LEU B 1 537 ? 0.156 -29.594 -20.625 1 92.06 537 LEU B C 1
ATOM 9966 O O . LEU B 1 537 ? 1.182 -30.141 -21.031 1 92.06 537 LEU B O 1
ATOM 9970 N N . VAL B 1 538 ? 0.177 -28.672 -19.734 1 91.75 538 VAL B N 1
ATOM 9971 C CA . VAL B 1 538 ? 1.419 -28.234 -19.109 1 91.75 538 VAL B CA 1
ATOM 9972 C C . VAL B 1 538 ? 2.09 -29.406 -18.391 1 91.75 538 VAL B C 1
ATOM 9974 O O . VAL B 1 538 ? 3.305 -29.578 -18.5 1 91.75 538 VAL B O 1
ATOM 9977 N N . ASP B 1 539 ? 1.325 -30.188 -17.75 1 88.5 539 ASP B N 1
ATOM 9978 C CA . ASP B 1 539 ? 1.852 -31.359 -17.062 1 88.5 539 ASP B CA 1
ATOM 9979 C C . ASP B 1 539 ? 2.336 -32.406 -18.062 1 88.5 539 ASP B C 1
ATOM 9981 O O . ASP B 1 539 ? 3.416 -32.969 -17.891 1 88.5 539 ASP B O 1
ATOM 9985 N N . ALA B 1 540 ? 1.514 -32.625 -19.078 1 91.62 540 ALA B N 1
ATOM 9986 C CA . ALA B 1 540 ? 1.799 -33.656 -20.062 1 91.62 540 ALA B CA 1
ATOM 9987 C C . ALA B 1 540 ? 3.039 -33.312 -20.875 1 91.62 540 ALA B C 1
ATOM 9989 O O . ALA B 1 540 ? 3.664 -34.188 -21.469 1 91.62 540 ALA B O 1
ATOM 9990 N N . LEU B 1 541 ? 3.404 -32.062 -20.875 1 95 541 LEU B N 1
ATOM 9991 C CA . LEU B 1 541 ? 4.582 -31.609 -21.609 1 95 541 LEU B CA 1
ATOM 9992 C C . LEU B 1 541 ? 5.812 -31.578 -20.719 1 95 541 LEU B C 1
ATOM 9994 O O . LEU B 1 541 ? 6.906 -31.234 -21.156 1 95 541 LEU B O 1
ATOM 9998 N N . ALA B 1 542 ? 5.641 -31.875 -19.453 1 94.38 542 ALA B N 1
ATOM 9999 C CA . ALA B 1 542 ? 6.723 -31.922 -18.469 1 94.38 542 ALA B CA 1
ATOM 10000 C C . ALA B 1 542 ? 7.402 -30.562 -18.328 1 94.38 542 ALA B C 1
ATOM 10002 O O . ALA B 1 542 ? 8.633 -30.484 -18.344 1 94.38 542 ALA B O 1
ATOM 10003 N N . VAL B 1 543 ? 6.652 -29.547 -18.234 1 92.25 543 VAL B N 1
ATOM 10004 C CA . VAL B 1 543 ? 7.168 -28.188 -18.203 1 92.25 543 VAL B CA 1
ATOM 10005 C C . VAL B 1 543 ? 7.961 -27.969 -16.906 1 92.25 543 VAL B C 1
ATOM 10007 O O . VAL B 1 543 ? 8.883 -27.156 -16.875 1 92.25 543 VAL B O 1
ATOM 10010 N N . GLY B 1 544 ? 7.734 -28.703 -15.906 1 90.62 544 GLY B N 1
ATOM 10011 C CA . GLY B 1 544 ? 8.414 -28.562 -14.625 1 90.62 544 GLY B CA 1
ATOM 10012 C C . GLY B 1 544 ? 9.75 -29.281 -14.578 1 90.62 544 GLY B C 1
ATOM 10013 O O . GLY B 1 544 ? 10.352 -29.406 -13.508 1 90.62 544 GLY B O 1
ATOM 10014 N N . THR B 1 545 ? 10.219 -29.766 -15.695 1 93.38 545 THR B N 1
ATOM 10015 C CA . THR B 1 545 ? 11.477 -30.5 -15.781 1 93.38 545 THR B CA 1
ATOM 10016 C C . THR B 1 545 ? 12.414 -29.859 -16.797 1 93.38 545 THR B C 1
ATOM 10018 O O . THR B 1 545 ? 11.977 -29.422 -17.859 1 93.38 545 THR B O 1
ATOM 10021 N N . ASP B 1 546 ? 13.672 -29.797 -16.422 1 93 546 ASP B N 1
ATOM 10022 C CA . ASP B 1 546 ? 14.656 -29.297 -17.375 1 93 546 ASP B CA 1
ATOM 10023 C C . ASP B 1 546 ? 15.133 -30.391 -18.328 1 93 546 ASP B C 1
ATOM 10025 O O . ASP B 1 546 ? 16.047 -31.141 -18 1 93 546 ASP B O 1
ATOM 10029 N N . LEU B 1 547 ? 14.555 -30.438 -19.5 1 95.44 547 LEU B N 1
ATOM 10030 C CA . LEU B 1 547 ? 14.859 -31.5 -20.469 1 95.44 547 LEU B CA 1
ATOM 10031 C C . LEU B 1 547 ? 15.625 -30.938 -21.656 1 95.44 547 LEU B C 1
ATOM 10033 O O . LEU B 1 547 ? 15.57 -31.5 -22.75 1 95.44 547 LEU B O 1
ATOM 10037 N N . GLY B 1 548 ? 16.203 -29.688 -21.5 1 91.38 548 GLY B N 1
ATOM 10038 C CA . GLY B 1 548 ? 17.062 -29.125 -22.531 1 91.38 548 GLY B CA 1
ATOM 10039 C C . GLY B 1 548 ? 16.391 -28 -23.297 1 91.38 548 GLY B C 1
ATOM 10040 O O . GLY B 1 548 ? 15.195 -27.766 -23.141 1 91.38 548 GLY B O 1
ATOM 10041 N N . PRO B 1 549 ? 17.094 -27.297 -24.172 1 90.38 549 PRO B N 1
ATOM 10042 C CA . PRO B 1 549 ? 16.578 -26.141 -24.891 1 90.38 549 PRO B CA 1
ATOM 10043 C C . PRO B 1 549 ? 15.539 -26.516 -25.938 1 90.38 549 PRO B C 1
ATOM 10045 O O . PRO B 1 549 ? 14.586 -25.766 -26.156 1 90.38 549 PRO B O 1
ATOM 10048 N N . HIS B 1 550 ? 15.766 -27.672 -26.578 1 93.56 550 HIS B N 1
ATOM 10049 C CA . HIS B 1 550 ? 14.797 -28.109 -27.578 1 93.56 550 HIS B CA 1
ATOM 10050 C C . HIS B 1 550 ? 13.43 -28.359 -26.953 1 93.56 550 HIS B C 1
ATOM 10052 O O . HIS B 1 550 ? 12.398 -28.031 -27.547 1 93.56 550 HIS B O 1
ATOM 10058 N N . HIS B 1 551 ? 13.438 -28.938 -25.781 1 94.88 551 HIS B N 1
ATOM 10059 C CA . HIS B 1 551 ? 12.203 -29.188 -25.062 1 94.88 551 HIS B CA 1
ATOM 10060 C C . HIS B 1 551 ? 11.492 -27.891 -24.703 1 94.88 551 HIS B C 1
ATOM 10062 O O . HIS B 1 551 ? 10.281 -27.766 -24.875 1 94.88 551 HIS B O 1
ATOM 10068 N N . ARG B 1 552 ? 12.227 -26.891 -24.219 1 92 552 ARG B N 1
ATOM 10069 C CA . ARG B 1 552 ? 11.641 -25.609 -23.828 1 92 552 ARG B CA 1
ATOM 10070 C C . ARG B 1 552 ? 11.008 -24.906 -25.031 1 92 552 ARG B C 1
ATOM 10072 O O . ARG B 1 552 ? 9.914 -24.344 -24.922 1 92 552 ARG B O 1
ATOM 10079 N N . ALA B 1 553 ? 11.695 -24.953 -26.109 1 91.31 553 ALA B N 1
ATOM 10080 C CA . ALA B 1 553 ? 11.156 -24.359 -27.328 1 91.31 553 ALA B CA 1
ATOM 10081 C C . ALA B 1 553 ? 9.891 -25.062 -27.781 1 91.31 553 ALA B C 1
ATOM 10083 O O . ALA B 1 553 ? 8.922 -24.422 -28.188 1 91.31 553 ALA B O 1
ATOM 10084 N N . MET B 1 554 ? 9.945 -26.344 -27.703 1 93.81 554 MET B N 1
ATOM 10085 C CA . MET B 1 554 ? 8.797 -27.156 -28.109 1 93.81 554 MET B CA 1
ATOM 10086 C C . MET B 1 554 ? 7.59 -26.859 -27.219 1 93.81 554 MET B C 1
ATOM 10088 O O . MET B 1 554 ? 6.465 -26.766 -27.719 1 93.81 554 MET B O 1
ATOM 10092 N N . VAL B 1 555 ? 7.809 -26.75 -25.922 1 94.25 555 VAL B N 1
ATOM 10093 C CA . VAL B 1 555 ? 6.738 -26.453 -24.984 1 94.25 555 VAL B CA 1
ATOM 10094 C C . VAL B 1 555 ? 6.078 -25.125 -25.344 1 94.25 555 VAL B C 1
ATOM 10096 O O . VAL B 1 555 ? 4.848 -25.031 -25.406 1 94.25 555 VAL B O 1
ATOM 10099 N N . SER B 1 556 ? 6.887 -24.125 -25.594 1 92.94 556 SER B N 1
ATOM 10100 C CA . SER B 1 556 ? 6.395 -22.797 -25.953 1 92.94 556 SER B CA 1
ATOM 10101 C C . SER B 1 556 ? 5.555 -22.859 -27.234 1 92.94 556 SER B C 1
ATOM 10103 O O . SER B 1 556 ? 4.477 -22.266 -27.297 1 92.94 556 SER B O 1
ATOM 10105 N N . GLU B 1 557 ? 5.988 -23.578 -28.125 1 93.94 557 GLU B N 1
ATOM 10106 C CA . GLU B 1 557 ? 5.289 -23.703 -29.391 1 93.94 557 GLU B CA 1
ATOM 10107 C C . GLU B 1 557 ? 3.982 -24.469 -29.234 1 93.94 557 GLU B C 1
ATOM 10109 O O . GLU B 1 557 ? 2.984 -24.156 -29.891 1 93.94 557 GLU B O 1
ATOM 10114 N N . ALA B 1 558 ? 4.023 -25.531 -28.516 1 95.88 558 ALA B N 1
ATOM 10115 C CA . ALA B 1 558 ? 2.826 -26.328 -28.297 1 95.88 558 ALA B CA 1
ATOM 10116 C C . ALA B 1 558 ? 1.731 -25.516 -27.609 1 95.88 558 ALA B C 1
ATOM 10118 O O . ALA B 1 558 ? 0.562 -25.594 -28 1 95.88 558 ALA B O 1
ATOM 10119 N N . LEU B 1 559 ? 2.098 -24.75 -26.625 1 94.62 559 LEU B N 1
ATOM 10120 C CA . LEU B 1 559 ? 1.125 -23.922 -25.922 1 94.62 559 LEU B CA 1
ATOM 10121 C C . LEU B 1 559 ? 0.584 -22.812 -26.828 1 94.62 559 LEU B C 1
ATOM 10123 O O . LEU B 1 559 ? -0.597 -22.469 -26.75 1 94.62 559 LEU B O 1
ATOM 10127 N N . LEU B 1 560 ? 1.434 -22.25 -27.656 1 92.75 560 LEU B N 1
ATOM 10128 C CA . LEU B 1 560 ? 1 -21.266 -28.641 1 92.75 560 LEU B CA 1
ATOM 10129 C C . LEU B 1 560 ? -0.026 -21.859 -29.594 1 92.75 560 LEU B C 1
ATOM 10131 O O . LEU B 1 560 ? -1.066 -21.25 -29.859 1 92.75 560 LEU B O 1
ATOM 10135 N N . ARG B 1 561 ? 0.309 -23 -30.062 1 93.62 561 ARG B N 1
ATOM 10136 C CA . ARG B 1 561 ? -0.584 -23.656 -31.016 1 93.62 561 ARG B CA 1
ATOM 10137 C C . ARG B 1 561 ? -1.926 -23.984 -30.359 1 93.62 561 ARG B C 1
ATOM 10139 O O . ARG B 1 561 ? -2.979 -23.828 -30.984 1 93.62 561 ARG B O 1
ATOM 10146 N N . PHE B 1 562 ? -1.863 -24.484 -29.125 1 95.19 562 PHE B N 1
ATOM 10147 C CA . PHE B 1 562 ? -3.098 -24.781 -28.422 1 95.19 562 PHE B CA 1
ATOM 10148 C C . PHE B 1 562 ? -3.973 -23.547 -28.312 1 95.19 562 PHE B C 1
ATOM 10150 O O . PHE B 1 562 ? -5.18 -23.609 -28.531 1 95.19 562 PHE B O 1
ATOM 10157 N N . HIS B 1 563 ? -3.365 -22.469 -28 1 92.19 563 HIS B N 1
ATOM 10158 C CA . HIS B 1 563 ? -4.082 -21.203 -27.797 1 92.19 563 HIS B CA 1
ATOM 10159 C C . HIS B 1 563 ? -4.578 -20.641 -29.125 1 92.19 563 HIS B C 1
ATOM 10161 O O . HIS B 1 563 ? -5.742 -20.25 -29.234 1 92.19 563 HIS B O 1
ATOM 10167 N N . ARG B 1 564 ? -3.801 -20.594 -30.109 1 91.19 564 ARG B N 1
ATOM 10168 C CA . ARG B 1 564 ? -4.051 -19.938 -31.391 1 91.19 564 ARG B CA 1
ATOM 10169 C C . ARG B 1 564 ? -5.047 -20.719 -32.219 1 91.19 564 ARG B C 1
ATOM 10171 O O . ARG B 1 564 ? -5.867 -20.141 -32.938 1 91.19 564 ARG B O 1
ATOM 10178 N N . ASP B 1 565 ? -5.043 -22.031 -32.062 1 91.19 565 ASP B N 1
ATOM 10179 C CA . ASP B 1 565 ? -5.824 -22.875 -32.969 1 91.19 565 ASP B CA 1
ATOM 10180 C C . ASP B 1 565 ? -6.969 -23.562 -32.25 1 91.19 565 ASP B C 1
ATOM 10182 O O . ASP B 1 565 ? -7.578 -24.484 -32.781 1 91.19 565 ASP B O 1
ATOM 10186 N N . HIS B 1 566 ? -7.195 -23.219 -31.031 1 93 566 HIS B N 1
ATOM 10187 C CA . HIS B 1 566 ? -8.203 -23.906 -30.25 1 93 566 HIS B CA 1
ATOM 10188 C C . HIS B 1 566 ? -9.57 -23.859 -30.906 1 93 566 HIS B C 1
ATOM 10190 O O . HIS B 1 566 ? -10.32 -24.828 -30.891 1 93 566 HIS B O 1
ATOM 10196 N N . GLY B 1 567 ? -9.992 -22.672 -31.484 1 88.75 567 GLY B N 1
ATOM 10197 C CA . GLY B 1 567 ? -11.281 -22.531 -32.156 1 88.75 567 GLY B CA 1
ATOM 10198 C C . GLY B 1 567 ? -11.266 -23.016 -33.594 1 88.75 567 GLY B C 1
ATOM 10199 O O . GLY B 1 567 ? -12.273 -22.906 -34.281 1 88.75 567 GLY B O 1
ATOM 10200 N N . GLY B 1 568 ? -10.227 -23.469 -34 1 86.12 568 GLY B N 1
ATOM 10201 C CA . GLY B 1 568 ? -9.953 -23.844 -35.406 1 86.12 568 GLY B CA 1
ATOM 10202 C C . GLY B 1 568 ? -8.703 -23.172 -35.938 1 86.12 568 GLY B C 1
ATOM 10203 O O . GLY B 1 568 ? -8.086 -22.344 -35.281 1 86.12 568 GLY B O 1
ATOM 10204 N N . PRO B 1 569 ? -8.352 -23.625 -37.125 1 84.88 569 PRO B N 1
ATOM 10205 C CA . PRO B 1 569 ? -7.117 -23.047 -37.656 1 84.88 569 PRO B CA 1
ATOM 10206 C C . PRO B 1 569 ? -7.176 -21.531 -37.781 1 84.88 569 PRO B C 1
ATOM 10208 O O . PRO B 1 569 ? -8.008 -21 -38.531 1 84.88 569 PRO B O 1
ATOM 10211 N N . GLY B 1 570 ? -6.438 -20.828 -37.125 1 82.31 570 GLY B N 1
ATOM 10212 C CA . GLY B 1 570 ? -6.32 -19.375 -37.188 1 82.31 570 GLY B CA 1
ATOM 10213 C C . GLY B 1 570 ? -7.277 -18.656 -36.25 1 82.31 570 GLY B C 1
ATOM 10214 O O . GLY B 1 570 ? -7.383 -17.438 -36.281 1 82.31 570 GLY B O 1
ATOM 10215 N N . ARG B 1 571 ? -8.055 -19.375 -35.5 1 90.88 571 ARG B N 1
ATOM 10216 C CA . ARG B 1 571 ? -8.992 -18.766 -34.562 1 90.88 571 ARG B CA 1
ATOM 10217 C C . ARG B 1 571 ? -8.617 -19.125 -33.125 1 90.88 571 ARG B C 1
ATOM 10219 O O . ARG B 1 571 ? -8.742 -20.281 -32.719 1 90.88 571 ARG B O 1
ATOM 10226 N N . SER B 1 572 ? -8.25 -18.125 -32.406 1 91.5 572 SER B N 1
ATOM 10227 C CA . SER B 1 572 ? -7.766 -18.359 -31.062 1 91.5 572 SER B CA 1
ATOM 10228 C C . SER B 1 572 ? -8.922 -18.562 -30.094 1 91.5 572 SER B C 1
ATOM 10230 O O . SER B 1 572 ? -10.078 -18.297 -30.422 1 91.5 572 SER B O 1
ATOM 10232 N N . ILE B 1 573 ? -8.625 -19.078 -28.984 1 91.56 573 ILE B N 1
ATOM 10233 C CA . ILE B 1 573 ? -9.625 -19.25 -27.922 1 91.56 573 ILE B CA 1
ATOM 10234 C C . ILE B 1 573 ? -10.172 -17.891 -27.516 1 91.56 573 ILE B C 1
ATOM 10236 O O . ILE B 1 573 ? -11.352 -17.766 -27.172 1 91.56 573 ILE B O 1
ATOM 10240 N N . VAL B 1 574 ? -9.367 -16.828 -27.547 1 91.94 574 VAL B N 1
ATOM 10241 C CA . VAL B 1 574 ? -9.773 -15.477 -27.188 1 91.94 574 VAL B CA 1
ATOM 10242 C C . VAL B 1 574 ? -10.812 -14.961 -28.188 1 91.94 574 VAL B C 1
ATOM 10244 O O . VAL B 1 574 ? -11.82 -14.375 -27.781 1 91.94 574 VAL B O 1
ATOM 10247 N N . ASP B 1 575 ? -10.578 -15.266 -29.406 1 91.81 575 ASP B N 1
ATOM 10248 C CA . ASP B 1 575 ? -11.531 -14.867 -30.438 1 91.81 575 ASP B CA 1
ATOM 10249 C C . ASP B 1 575 ? -12.883 -15.531 -30.203 1 91.81 575 ASP B C 1
ATOM 10251 O O . ASP B 1 575 ? -13.93 -14.883 -30.344 1 91.81 575 ASP B O 1
ATOM 10255 N N . GLU B 1 576 ? -12.844 -16.75 -29.891 1 91.94 576 GLU B N 1
ATOM 10256 C CA . GLU B 1 576 ? -14.07 -17.5 -29.672 1 91.94 576 GLU B CA 1
ATOM 10257 C C . GLU B 1 576 ? -14.828 -16.984 -28.453 1 91.94 576 GLU B C 1
ATOM 10259 O O . GLU B 1 576 ? -16.047 -16.797 -28.516 1 91.94 576 GLU B O 1
ATOM 10264 N N . LEU B 1 577 ? -14.102 -16.781 -27.406 1 92.94 577 LEU B N 1
ATOM 10265 C CA . LEU B 1 577 ? -14.734 -16.312 -26.172 1 92.94 577 LEU B CA 1
ATOM 10266 C C . LEU B 1 577 ? -15.32 -14.914 -26.359 1 92.94 577 LEU B C 1
ATOM 10268 O O . LEU B 1 577 ? -16.422 -14.641 -25.891 1 92.94 577 LEU B O 1
ATOM 10272 N N . CYS B 1 578 ? -14.578 -14.039 -27.031 1 92.25 578 CYS B N 1
ATOM 10273 C CA . CYS B 1 578 ? -15.078 -12.688 -27.281 1 92.25 578 CYS B CA 1
ATOM 10274 C C . CYS B 1 578 ? -16.344 -12.719 -28.125 1 92.25 578 CYS B C 1
ATOM 10276 O O . CYS B 1 578 ? -17.297 -11.984 -27.859 1 92.25 578 CYS B O 1
ATOM 10278 N N . ALA B 1 579 ? -16.359 -13.57 -29.094 1 90.62 579 ALA B N 1
ATOM 10279 C CA . ALA B 1 579 ? -17.547 -13.711 -29.938 1 90.62 579 ALA B CA 1
ATOM 10280 C C . ALA B 1 579 ? -18.734 -14.227 -29.141 1 90.62 579 ALA B C 1
ATOM 10282 O O . ALA B 1 579 ? -19.859 -13.75 -29.297 1 90.62 579 ALA B O 1
ATOM 10283 N N . ASP B 1 580 ? -18.5 -15.195 -28.297 1 91.44 580 ASP B N 1
ATOM 10284 C CA . ASP B 1 580 ? -19.547 -15.75 -27.453 1 91.44 580 ASP B CA 1
ATOM 10285 C C . ASP B 1 580 ? -20.109 -14.703 -26.5 1 91.44 580 ASP B C 1
ATOM 10287 O O . ASP B 1 580 ? -21.328 -14.617 -26.297 1 91.44 580 ASP B O 1
ATOM 10291 N N . ILE B 1 581 ? -19.25 -13.93 -25.922 1 91.31 581 ILE B N 1
ATOM 10292 C CA . ILE B 1 581 ? -19.656 -12.914 -24.969 1 91.31 581 ILE B CA 1
ATOM 10293 C C . ILE B 1 581 ? -20.453 -11.82 -25.672 1 91.31 581 ILE B C 1
ATOM 10295 O O . ILE B 1 581 ? -21.484 -11.375 -25.156 1 91.31 581 ILE B O 1
ATOM 10299 N N . GLU B 1 582 ? -19.984 -11.43 -26.844 1 89 582 GLU B N 1
ATOM 10300 C CA . GLU B 1 582 ? -20.688 -10.398 -27.609 1 89 582 GLU B CA 1
ATOM 10301 C C . GLU B 1 582 ? -22.078 -10.875 -28.016 1 89 582 GLU B C 1
ATOM 10303 O O . GLU B 1 582 ? -23.031 -10.094 -28.047 1 89 582 GLU B O 1
ATOM 10308 N N . ARG B 1 583 ? -22.188 -12.055 -28.344 1 86.12 583 ARG B N 1
ATOM 10309 C CA . ARG B 1 583 ? -23.484 -12.625 -28.719 1 86.12 583 ARG B CA 1
ATOM 10310 C C . ARG B 1 583 ? -24.438 -12.641 -27.531 1 86.12 583 ARG B C 1
ATOM 10312 O O . ARG B 1 583 ? -25.641 -12.453 -27.688 1 86.12 583 ARG B O 1
ATOM 10319 N N . LEU B 1 584 ? -23.906 -12.938 -26.406 1 83.75 584 LEU B N 1
ATOM 10320 C CA . LEU B 1 584 ? -24.703 -13.039 -25.203 1 83.75 584 LEU B CA 1
ATOM 10321 C C . LEU B 1 584 ? -25.203 -11.656 -24.766 1 83.75 584 LEU B C 1
ATOM 10323 O O . LEU B 1 584 ? -26.328 -11.523 -24.297 1 83.75 584 LEU B O 1
ATOM 10327 N N . VAL B 1 585 ? -24.344 -10.688 -24.859 1 76.69 585 VAL B N 1
ATOM 10328 C CA . VAL B 1 585 ? -24.672 -9.375 -24.297 1 76.69 585 VAL B CA 1
ATOM 10329 C C . VAL B 1 585 ? -25.234 -8.477 -25.391 1 76.69 585 VAL B C 1
ATOM 10331 O O . VAL B 1 585 ? -25.688 -7.363 -25.109 1 76.69 585 VAL B O 1
ATOM 10334 N N . SER B 1 586 ? -25.062 -8.688 -26.766 1 63.97 586 SER B N 1
ATOM 10335 C CA . SER B 1 586 ? -25.422 -7.852 -27.906 1 63.97 586 SER B CA 1
ATOM 10336 C C . SER B 1 586 ? -26.828 -7.266 -27.734 1 63.97 586 SER B C 1
ATOM 10338 O O . SER B 1 586 ? -27.219 -6.352 -28.453 1 63.97 586 SER B O 1
ATOM 10340 N N . ASP B 1 587 ? -27.719 -7.961 -27.062 1 52.72 587 ASP B N 1
ATOM 10341 C CA . ASP B 1 587 ? -28.938 -7.172 -27.078 1 52.72 587 ASP B CA 1
ATOM 10342 C C . ASP B 1 587 ? -28.672 -5.742 -26.609 1 52.72 587 ASP B C 1
ATOM 10344 O O . ASP B 1 587 ? -29.578 -4.898 -26.625 1 52.72 587 ASP B O 1
ATOM 10348 N N . SER B 1 588 ? -27.625 -5.523 -25.922 1 47.03 588 SER B N 1
ATOM 10349 C CA . SER B 1 588 ? -27.484 -4.164 -25.422 1 47.03 588 SER B CA 1
ATOM 10350 C C . SER B 1 588 ? -26.812 -3.262 -26.453 1 47.03 588 SER B C 1
ATOM 10352 O O . SER B 1 588 ? -26.125 -3.744 -27.344 1 47.03 588 SER B O 1
ATOM 10354 N N . ASP B 1 589 ? -27.094 -1.998 -26.609 1 44 589 ASP B N 1
ATOM 10355 C CA . ASP B 1 589 ? -26.844 -0.916 -27.562 1 44 589 ASP B CA 1
ATOM 10356 C C . ASP B 1 589 ? -25.359 -0.783 -27.875 1 44 589 ASP B C 1
ATOM 10358 O O . ASP B 1 589 ? -24.562 -0.5 -26.984 1 44 589 ASP B O 1
ATOM 10362 N N . GLY B 1 590 ? -24.859 -1.428 -28.891 1 47.84 590 GLY B N 1
ATOM 10363 C CA . GLY B 1 590 ? -23.75 -1.29 -29.828 1 47.84 590 GLY B CA 1
ATOM 10364 C C . GLY B 1 590 ? -22.562 -0.556 -29.219 1 47.84 590 GLY B C 1
ATOM 10365 O O . GLY B 1 590 ? -21.594 -0.274 -29.922 1 47.84 590 GLY B O 1
ATOM 10366 N N . GLN B 1 591 ? -22.641 0.042 -28.109 1 52.81 591 GLN B N 1
ATOM 10367 C CA . GLN B 1 591 ? -21.656 1.059 -27.766 1 52.81 591 GLN B CA 1
ATOM 10368 C C . GLN B 1 591 ? -20.5 0.455 -26.969 1 52.81 591 GLN B C 1
ATOM 10370 O O . GLN B 1 591 ? -19.609 1.176 -26.516 1 52.81 591 GLN B O 1
ATOM 10375 N N . ALA B 1 592 ? -20.562 -0.83 -26.703 1 60.91 592 ALA B N 1
ATOM 10376 C CA . ALA B 1 592 ? -19.453 -1.194 -25.812 1 60.91 592 ALA B CA 1
ATOM 10377 C C . ALA B 1 592 ? -18.203 -1.516 -26.609 1 60.91 592 ALA B C 1
ATOM 10379 O O . ALA B 1 592 ? -18.266 -2.107 -27.688 1 60.91 592 ALA B O 1
ATOM 10380 N N . GLY B 1 593 ? -17.078 -0.854 -26.562 1 71 593 GLY B N 1
ATOM 10381 C CA . GLY B 1 593 ? -15.766 -1.021 -27.141 1 71 593 GLY B CA 1
ATOM 10382 C C . GLY B 1 593 ? -15.25 -2.443 -27.047 1 71 593 GLY B C 1
ATOM 10383 O O . GLY B 1 593 ? -15.953 -3.34 -26.578 1 71 593 GLY B O 1
ATOM 10384 N N . PRO B 1 594 ? -14.188 -2.775 -27.703 1 84.44 594 PRO B N 1
ATOM 10385 C CA . PRO B 1 594 ? -13.57 -4.102 -27.672 1 84.44 594 PRO B CA 1
ATOM 10386 C C . PRO B 1 594 ? -13.242 -4.582 -26.266 1 84.44 594 PRO B C 1
ATOM 10388 O O . PRO B 1 594 ? -12.938 -3.768 -25.391 1 84.44 594 PRO B O 1
ATOM 10391 N N . ILE B 1 595 ? -13.523 -5.867 -26.031 1 90.81 595 ILE B N 1
ATOM 10392 C CA . ILE B 1 595 ? -13.219 -6.469 -24.734 1 90.81 595 ILE B CA 1
ATOM 10393 C C . ILE B 1 595 ? -11.703 -6.449 -24.5 1 90.81 595 ILE B C 1
ATOM 10395 O O . ILE B 1 595 ? -10.938 -6.984 -25.297 1 90.81 595 ILE B O 1
ATOM 10399 N N . PRO B 1 596 ? -11.312 -5.828 -23.438 1 90.94 596 PRO B N 1
ATOM 10400 C CA . PRO B 1 596 ? -9.875 -5.828 -23.156 1 90.94 596 PRO B CA 1
ATOM 10401 C C . PRO B 1 596 ? -9.336 -7.223 -22.828 1 90.94 596 PRO B C 1
ATOM 10403 O O . PRO B 1 596 ? -9.969 -7.973 -22.078 1 90.94 596 PRO B O 1
ATOM 10406 N N . GLU B 1 597 ? -8.227 -7.523 -23.344 1 90.44 597 GLU B N 1
ATOM 10407 C CA . GLU B 1 597 ? -7.582 -8.812 -23.109 1 90.44 597 GLU B CA 1
ATOM 10408 C C . GLU B 1 597 ? -7.301 -9.023 -21.625 1 90.44 597 GLU B C 1
ATOM 10410 O O . GLU B 1 597 ? -7.395 -10.141 -21.125 1 90.44 597 GLU B O 1
ATOM 10415 N N . ALA B 1 598 ? -6.945 -7.953 -20.969 1 93.19 598 ALA B N 1
ATOM 10416 C CA . ALA B 1 598 ? -6.617 -8.016 -19.547 1 93.19 598 ALA B CA 1
ATOM 10417 C C . ALA B 1 598 ? -7.789 -8.57 -18.734 1 93.19 598 ALA B C 1
ATOM 10419 O O . ALA B 1 598 ? -7.59 -9.289 -17.75 1 93.19 598 ALA B O 1
ATOM 10420 N N . TRP B 1 599 ? -9 -8.258 -19.203 1 93.06 599 TRP B N 1
ATOM 10421 C CA . TRP B 1 599 ? -10.188 -8.703 -18.469 1 93.06 599 TRP B CA 1
ATOM 10422 C C . TRP B 1 599 ? -10.367 -10.219 -18.594 1 93.06 599 TRP B C 1
ATOM 10424 O O . TRP B 1 599 ? -10.852 -10.867 -17.672 1 93.06 599 TRP B O 1
ATOM 10434 N N . LEU B 1 600 ? -9.953 -10.789 -19.688 1 94.31 600 LEU B N 1
ATOM 10435 C CA . LEU B 1 600 ? -10.102 -12.219 -19.953 1 94.31 600 LEU B CA 1
ATOM 10436 C C . LEU B 1 600 ? -9.211 -13.031 -19 1 94.31 600 LEU B C 1
ATOM 10438 O O . LEU B 1 600 ? -9.617 -14.094 -18.531 1 94.31 600 LEU B O 1
ATOM 10442 N N . TYR B 1 601 ? -8.039 -12.484 -18.719 1 94.56 601 TYR B N 1
ATOM 10443 C CA . TYR B 1 601 ? -7.059 -13.242 -17.953 1 94.56 601 TYR B CA 1
ATOM 10444 C C . TYR B 1 601 ? -7.102 -12.859 -16.484 1 94.56 601 TYR B C 1
ATOM 10446 O O . TYR B 1 601 ? -6.473 -13.5 -15.641 1 94.56 601 TYR B O 1
ATOM 10454 N N . TRP B 1 602 ? -7.867 -11.781 -16.188 1 91.69 602 TRP B N 1
ATOM 10455 C CA . TRP B 1 602 ? -7.926 -11.266 -14.812 1 91.69 602 TRP B CA 1
ATOM 10456 C C . TRP B 1 602 ? -8.633 -12.25 -13.891 1 91.69 602 TRP B C 1
ATOM 10458 O O . TRP B 1 602 ? -9.555 -12.953 -14.312 1 91.69 602 TRP B O 1
ATOM 10468 N N . PRO B 1 603 ? -8.266 -12.336 -12.602 1 85.38 603 PRO B N 1
ATOM 10469 C CA . PRO B 1 603 ? -8.852 -13.312 -11.68 1 85.38 603 PRO B CA 1
ATOM 10470 C C . PRO B 1 603 ? -10.367 -13.148 -11.539 1 85.38 603 PRO B C 1
ATOM 10472 O O . PRO B 1 603 ? -10.867 -12.023 -11.5 1 85.38 603 PRO B O 1
ATOM 10475 N N . VAL B 1 604 ? -11.016 -14.203 -11.383 1 79.69 604 VAL B N 1
ATOM 10476 C CA . VAL B 1 604 ? -12.469 -14.219 -11.273 1 79.69 604 VAL B CA 1
ATOM 10477 C C . VAL B 1 604 ? -12.891 -13.539 -9.977 1 79.69 604 VAL B C 1
ATOM 10479 O O . VAL B 1 604 ? -13.945 -12.891 -9.922 1 79.69 604 VAL B O 1
ATOM 10482 N N . THR B 1 605 ? -12.039 -13.594 -8.945 1 74.69 605 THR B N 1
ATOM 10483 C CA . THR B 1 605 ? -12.352 -12.992 -7.656 1 74.69 605 THR B CA 1
ATOM 10484 C C . THR B 1 605 ? -12.398 -11.469 -7.77 1 74.69 605 THR B C 1
ATOM 10486 O O . THR B 1 605 ? -12.969 -10.789 -6.914 1 74.69 605 THR B O 1
ATOM 10489 N N . ALA B 1 606 ? -11.789 -10.938 -8.859 1 79.12 606 ALA B N 1
ATOM 10490 C CA . ALA B 1 606 ? -11.766 -9.492 -9.062 1 79.12 606 ALA B CA 1
ATOM 10491 C C . ALA B 1 606 ? -12.664 -9.094 -10.227 1 79.12 606 ALA B C 1
ATOM 10493 O O . ALA B 1 606 ? -12.633 -7.945 -10.68 1 79.12 606 ALA B O 1
ATOM 10494 N N . GLY B 1 607 ? -13.406 -10.125 -10.703 1 78.31 607 GLY B N 1
ATOM 10495 C CA . GLY B 1 607 ? -14.391 -9.82 -11.734 1 78.31 607 GLY B CA 1
ATOM 10496 C C . GLY B 1 607 ? -13.914 -10.148 -13.133 1 78.31 607 GLY B C 1
ATOM 10497 O O . GLY B 1 607 ? -14.57 -9.805 -14.117 1 78.31 607 GLY B O 1
ATOM 10498 N N . GLY B 1 608 ? -12.75 -10.758 -13.297 1 86.31 608 GLY B N 1
ATOM 10499 C CA . GLY B 1 608 ? -12.273 -11.203 -14.594 1 86.31 608 GLY B CA 1
ATOM 10500 C C . GLY B 1 608 ? -12.797 -12.562 -14.984 1 86.31 608 GLY B C 1
ATOM 10501 O O . GLY B 1 608 ? -13.617 -13.148 -14.273 1 86.31 608 GLY B O 1
ATOM 10502 N N . LEU B 1 609 ? -12.375 -13.07 -16.141 1 89.19 609 LEU B N 1
ATOM 10503 C CA . LEU B 1 609 ? -12.875 -14.344 -16.641 1 89.19 609 LEU B CA 1
ATOM 10504 C C . LEU B 1 609 ? -12 -15.5 -16.156 1 89.19 609 LEU B C 1
ATOM 10506 O O . LEU B 1 609 ? -12.406 -16.656 -16.203 1 89.19 609 LEU B O 1
ATOM 10510 N N . GLY B 1 610 ? -10.773 -15.211 -15.75 1 90.44 610 GLY B N 1
ATOM 10511 C CA . GLY B 1 610 ? -9.891 -16.203 -15.172 1 90.44 610 GLY B CA 1
ATOM 10512 C C . GLY B 1 610 ? -9.297 -17.156 -16.203 1 90.44 610 GLY B C 1
ATOM 10513 O O . GLY B 1 610 ? -8.875 -18.266 -15.875 1 90.44 610 GLY B O 1
ATOM 10514 N N . LEU B 1 611 ? -9.312 -16.797 -17.5 1 94.25 611 LEU B N 1
ATOM 10515 C CA . LEU B 1 611 ? -8.688 -17.609 -18.531 1 94.25 611 LEU B CA 1
ATOM 10516 C C . LEU B 1 611 ? -7.184 -17.703 -18.312 1 94.25 611 LEU B C 1
ATOM 10518 O O . LEU B 1 611 ? -6.539 -16.719 -17.938 1 94.25 611 LEU B O 1
ATOM 10522 N N . ARG B 1 612 ? -6.617 -18.859 -18.516 1 94.75 612 ARG B N 1
ATOM 10523 C CA . ARG B 1 612 ? -5.176 -19.031 -18.344 1 94.75 612 ARG B CA 1
ATOM 10524 C C . ARG B 1 612 ? -4.414 -18.5 -19.562 1 94.75 612 ARG B C 1
ATOM 10526 O O . ARG B 1 612 ? -4.82 -18.719 -20.703 1 94.75 612 ARG B O 1
ATOM 10533 N N . ALA B 1 613 ? -3.375 -17.797 -19.266 1 93.12 613 ALA B N 1
ATOM 10534 C CA . ALA B 1 613 ? -2.543 -17.219 -20.312 1 93.12 613 ALA B CA 1
ATOM 10535 C C . ALA B 1 613 ? -1.351 -18.109 -20.625 1 93.12 613 ALA B C 1
ATOM 10537 O O . ALA B 1 613 ? -0.462 -18.297 -19.797 1 93.12 613 ALA B O 1
ATOM 10538 N N . PRO B 1 614 ? -1.276 -18.625 -21.812 1 90.88 614 PRO B N 1
ATOM 10539 C CA . PRO B 1 614 ? -0.184 -19.531 -22.172 1 90.88 614 PRO B CA 1
ATOM 10540 C C . PRO B 1 614 ? 1.191 -18.891 -22.031 1 90.88 614 PRO B C 1
ATOM 10542 O O . PRO B 1 614 ? 2.166 -19.562 -21.688 1 90.88 614 PRO B O 1
ATOM 10545 N N . GLN B 1 615 ? 1.226 -17.609 -22.281 1 90.94 615 GLN B N 1
ATOM 10546 C CA . GLN B 1 615 ? 2.494 -16.906 -22.172 1 90.94 615 GLN B CA 1
ATOM 10547 C C . GLN B 1 615 ? 3.027 -16.938 -20.734 1 90.94 615 GLN B C 1
ATOM 10549 O O . GLN B 1 615 ? 4.234 -17.062 -20.516 1 90.94 615 GLN B O 1
ATOM 10554 N N . VAL B 1 616 ? 2.166 -16.75 -19.828 1 93.19 616 VAL B N 1
ATOM 10555 C CA . VAL B 1 616 ? 2.576 -16.734 -18.422 1 93.19 616 VAL B CA 1
ATOM 10556 C C . VAL B 1 616 ? 2.865 -18.172 -17.969 1 93.19 616 VAL B C 1
ATOM 10558 O O . VAL B 1 616 ? 3.789 -18.406 -17.188 1 93.19 616 VAL B O 1
ATOM 10561 N N . LEU B 1 617 ? 2.078 -19.156 -18.5 1 92.94 617 LEU B N 1
ATOM 10562 C CA . LEU B 1 617 ? 2.299 -20.547 -18.156 1 92.94 617 LEU B CA 1
ATOM 10563 C C . LEU B 1 617 ? 3.682 -21 -18.609 1 92.94 617 LEU B C 1
ATOM 10565 O O . LEU B 1 617 ? 4.41 -21.641 -17.844 1 92.94 617 LEU B O 1
ATOM 10569 N N . ALA B 1 618 ? 4.07 -20.656 -19.766 1 91.06 618 ALA B N 1
ATOM 10570 C CA . ALA B 1 618 ? 5.383 -21.016 -20.281 1 91.06 618 ALA B CA 1
ATOM 10571 C C . ALA B 1 618 ? 6.477 -20.125 -19.688 1 91.06 618 ALA B C 1
ATOM 10573 O O . ALA B 1 618 ? 7.562 -20.609 -19.359 1 91.06 618 ALA B O 1
ATOM 10574 N N . GLY B 1 619 ? 6.152 -18.875 -19.547 1 91.19 619 GLY B N 1
ATOM 10575 C CA . GLY B 1 619 ? 7.141 -17.875 -19.172 1 91.19 619 GLY B CA 1
ATOM 10576 C C . GLY B 1 619 ? 7.668 -18.062 -17.766 1 91.19 619 GLY B C 1
ATOM 10577 O O . GLY B 1 619 ? 8.844 -17.812 -17.5 1 91.19 619 GLY B O 1
ATOM 10578 N N . GLN B 1 620 ? 6.824 -18.438 -16.875 1 93.06 620 GLN B N 1
ATOM 10579 C CA . GLN B 1 620 ? 7.258 -18.562 -15.484 1 93.06 620 GLN B CA 1
ATOM 10580 C C . GLN B 1 620 ? 8.312 -19.656 -15.344 1 93.06 620 GLN B C 1
ATOM 10582 O O . GLN B 1 620 ? 9.227 -19.531 -14.516 1 93.06 620 GLN B O 1
ATOM 10587 N N . PHE B 1 621 ? 8.25 -20.672 -16.172 1 91.94 621 PHE B N 1
ATOM 10588 C CA . PHE B 1 621 ? 9.234 -21.75 -16.094 1 91.94 621 PHE B CA 1
ATOM 10589 C C . PHE B 1 621 ? 10.484 -21.406 -16.891 1 91.94 621 PHE B C 1
ATOM 10591 O O . PHE B 1 621 ? 11.594 -21.781 -16.5 1 91.94 621 PHE B O 1
ATOM 10598 N N . ALA B 1 622 ? 10.258 -20.75 -17.969 1 89.94 622 ALA B N 1
ATOM 10599 C CA . ALA B 1 622 ? 11.422 -20.25 -18.703 1 89.94 622 ALA B CA 1
ATOM 10600 C C . ALA B 1 622 ? 12.273 -19.328 -17.828 1 89.94 622 ALA B C 1
ATOM 10602 O O . ALA B 1 622 ? 13.508 -19.391 -17.875 1 89.94 622 ALA B O 1
ATOM 10603 N N . GLU B 1 623 ? 11.594 -18.531 -17.141 1 91.12 623 GLU B N 1
ATOM 10604 C CA . GLU B 1 623 ? 12.305 -17.625 -16.234 1 91.12 623 GLU B CA 1
ATOM 10605 C C . GLU B 1 623 ? 12.977 -18.406 -15.102 1 91.12 623 GLU B C 1
ATOM 10607 O O . GLU B 1 623 ? 14.062 -18.031 -14.656 1 91.12 623 GLU B O 1
ATOM 10612 N N . ALA B 1 624 ? 12.289 -19.391 -14.609 1 92.31 624 ALA B N 1
ATOM 10613 C CA . ALA B 1 624 ? 12.875 -20.25 -13.578 1 92.31 624 ALA B CA 1
ATOM 10614 C C . ALA B 1 624 ? 14.188 -20.859 -14.062 1 92.31 624 ALA B C 1
ATOM 10616 O O . ALA B 1 624 ? 15.164 -20.922 -13.312 1 92.31 624 ALA B O 1
ATOM 10617 N N . PHE B 1 625 ? 14.234 -21.281 -15.289 1 91.75 625 PHE B N 1
ATOM 10618 C CA . PHE B 1 625 ? 15.438 -21.859 -15.867 1 91.75 625 PHE B CA 1
ATOM 10619 C C . PHE B 1 625 ? 16.547 -20.828 -15.961 1 91.75 625 PHE B C 1
ATOM 10621 O O . PHE B 1 625 ? 17.703 -21.109 -15.648 1 91.75 625 PHE B O 1
ATOM 10628 N N . ARG B 1 626 ? 16.188 -19.719 -16.344 1 88.31 626 ARG B N 1
ATOM 10629 C CA . ARG B 1 626 ? 17.172 -18.656 -16.516 1 88.31 626 ARG B CA 1
ATOM 10630 C C . ARG B 1 626 ? 17.812 -18.297 -15.18 1 88.31 626 ARG B C 1
ATOM 10632 O O . ARG B 1 626 ? 19.016 -18.031 -15.125 1 88.31 626 ARG B O 1
ATOM 10639 N N . CYS B 1 627 ? 17.094 -18.281 -14.18 1 88.06 627 CYS B N 1
ATOM 10640 C CA . CYS B 1 627 ? 17.562 -17.828 -12.875 1 88.06 627 CYS B CA 1
ATOM 10641 C C . CYS B 1 627 ? 18.266 -18.969 -12.133 1 88.06 627 CYS B C 1
ATOM 10643 O O . CYS B 1 627 ? 18.938 -18.734 -11.133 1 88.06 627 CYS B O 1
ATOM 10645 N N . ARG B 1 628 ? 18.141 -20.125 -12.641 1 89.75 628 ARG B N 1
ATOM 10646 C CA . ARG B 1 628 ? 18.688 -21.297 -11.961 1 89.75 628 ARG B CA 1
ATOM 10647 C C . ARG B 1 628 ? 20.203 -21.281 -11.992 1 89.75 628 ARG B C 1
ATOM 10649 O O . ARG B 1 628 ? 20.812 -20.969 -13.016 1 89.75 628 ARG B O 1
ATOM 10656 N N . SER B 1 629 ? 20.844 -21.5 -10.852 1 88.06 629 SER B N 1
ATOM 10657 C CA . SER B 1 629 ? 22.297 -21.656 -10.805 1 88.06 629 SER B CA 1
ATOM 10658 C C . SER B 1 629 ? 22.75 -22.891 -11.586 1 88.06 629 SER B C 1
ATOM 10660 O O . SER B 1 629 ? 22.156 -23.953 -11.461 1 88.06 629 SER B O 1
ATOM 10662 N N . ARG B 1 630 ? 23.766 -22.766 -12.336 1 88.62 630 ARG B N 1
ATOM 10663 C CA . ARG B 1 630 ? 24.203 -23.859 -13.195 1 88.62 630 ARG B CA 1
ATOM 10664 C C . ARG B 1 630 ? 25.375 -24.609 -12.578 1 88.62 630 ARG B C 1
ATOM 10666 O O . ARG B 1 630 ? 26.25 -24 -11.961 1 88.62 630 ARG B O 1
ATOM 10673 N N . VAL B 1 631 ? 25.172 -25.953 -12.641 1 90.94 631 VAL B N 1
ATOM 10674 C CA . VAL B 1 631 ? 26.25 -26.844 -12.242 1 90.94 631 VAL B CA 1
ATOM 10675 C C . VAL B 1 631 ? 26.703 -27.672 -13.453 1 90.94 631 VAL B C 1
ATOM 10677 O O . VAL B 1 631 ? 25.922 -28.453 -14.008 1 90.94 631 VAL B O 1
ATOM 10680 N N . GLY B 1 632 ? 27.906 -27.438 -13.953 1 89 632 GLY B N 1
ATOM 10681 C CA . GLY B 1 632 ? 28.438 -28.172 -15.086 1 89 632 GLY B CA 1
ATOM 10682 C C . GLY B 1 632 ? 29.031 -29.516 -14.711 1 89 632 GLY B C 1
ATOM 10683 O O . GLY B 1 632 ? 29.266 -29.781 -13.531 1 89 632 GLY B O 1
ATOM 10684 N N . PRO B 1 633 ? 29.125 -30.438 -15.742 1 88.44 633 PRO B N 1
ATOM 10685 C CA . PRO B 1 633 ? 29.734 -31.734 -15.469 1 88.44 633 PRO B CA 1
ATOM 10686 C C . PRO B 1 633 ? 31.203 -31.609 -15.062 1 88.44 633 PRO B C 1
ATOM 10688 O O . PRO B 1 633 ? 31.922 -30.75 -15.578 1 88.44 633 PRO B O 1
ATOM 10691 N N . PRO B 1 634 ? 31.562 -32.438 -14.055 1 84.88 634 PRO B N 1
ATOM 10692 C CA . PRO B 1 634 ? 33 -32.5 -13.766 1 84.88 634 PRO B CA 1
ATOM 10693 C C . PRO B 1 634 ? 33.812 -32.969 -14.961 1 84.88 634 PRO B C 1
ATOM 10695 O O . PRO B 1 634 ? 33.25 -33.5 -15.938 1 84.88 634 PRO B O 1
ATOM 10698 N N . PRO B 1 635 ? 35.188 -32.562 -14.906 1 76.69 635 PRO B N 1
ATOM 10699 C CA . PRO B 1 635 ? 36 -32.938 -16.047 1 76.69 635 PRO B CA 1
ATOM 10700 C C . PRO B 1 635 ? 36 -34.469 -16.297 1 76.69 635 PRO B C 1
ATOM 10702 O O . PRO B 1 635 ? 36.125 -35.25 -15.359 1 76.69 635 PRO B O 1
ATOM 10705 N N . GLY B 1 636 ? 35.312 -35.062 -17.391 1 63.69 636 GLY B N 1
ATOM 10706 C CA . GLY B 1 636 ? 35.344 -36.406 -17.938 1 63.69 636 GLY B CA 1
ATOM 10707 C C . GLY B 1 636 ? 36.094 -36.5 -19.25 1 63.69 636 GLY B C 1
ATOM 10708 O O . GLY B 1 636 ? 36.75 -35.562 -19.672 1 63.69 636 GLY B O 1
ATOM 10709 N N . PRO B 1 637 ? 36.312 -37.625 -20.094 1 66.38 637 PRO B N 1
ATOM 10710 C CA . PRO B 1 637 ? 35.656 -38.906 -19.859 1 66.38 637 PRO B CA 1
ATOM 10711 C C . PRO B 1 637 ? 36.312 -39.719 -18.766 1 66.38 637 PRO B C 1
ATOM 10713 O O . PRO B 1 637 ? 37.438 -39.438 -18.344 1 66.38 637 PRO B O 1
ATOM 10716 N N . ALA B 1 638 ? 35.469 -40.781 -18.344 1 65.19 638 ALA B N 1
ATOM 10717 C CA . ALA B 1 638 ? 35.969 -41.812 -17.438 1 65.19 638 ALA B CA 1
ATOM 10718 C C . ALA B 1 638 ? 37.281 -42.406 -17.953 1 65.19 638 ALA B C 1
ATOM 10720 O O . ALA B 1 638 ? 37.344 -42.875 -19.094 1 65.19 638 ALA B O 1
ATOM 10721 N N . GLY B 1 639 ? 38.406 -41.938 -17.625 1 61.47 639 GLY B N 1
ATOM 10722 C CA . GLY B 1 639 ? 39.719 -42.406 -18 1 61.47 639 GLY B CA 1
ATOM 10723 C C . GLY B 1 639 ? 40.531 -42.906 -16.812 1 61.47 639 GLY B C 1
ATOM 10724 O O . GLY B 1 639 ? 39.969 -43.062 -15.711 1 61.47 639 GLY B O 1
ATOM 10725 N N . PRO B 1 640 ? 41.719 -43.281 -17.125 1 62.69 640 PRO B N 1
ATOM 10726 C CA . PRO B 1 640 ? 42.625 -43.656 -16.016 1 62.69 640 PRO B CA 1
ATOM 10727 C C . PRO B 1 640 ? 42.688 -42.594 -14.93 1 62.69 640 PRO B C 1
ATOM 10729 O O . PRO B 1 640 ? 42.812 -41.406 -15.234 1 62.69 640 PRO B O 1
ATOM 10732 N N . GLY B 1 641 ? 42.344 -42.875 -13.734 1 61.31 641 GLY B N 1
ATOM 10733 C CA . GLY B 1 641 ? 42.375 -42 -12.594 1 61.31 641 GLY B CA 1
ATOM 10734 C C . GLY B 1 641 ? 41.031 -41.344 -12.289 1 61.31 641 GLY B C 1
ATOM 10735 O O . GLY B 1 641 ? 40.938 -40.531 -11.391 1 61.31 641 GLY B O 1
ATOM 10736 N N . TRP B 1 642 ? 40.125 -41.781 -13.078 1 65.75 642 TRP B N 1
ATOM 10737 C CA . TRP B 1 642 ? 38.812 -41.219 -12.891 1 65.75 642 TRP B CA 1
ATOM 10738 C C . TRP B 1 642 ? 38.281 -41.562 -11.508 1 65.75 642 TRP B C 1
ATOM 10740 O O . TRP B 1 642 ? 38.281 -42.719 -11.094 1 65.75 642 TRP B O 1
ATOM 10750 N N . ASP B 1 643 ? 38.031 -40.5 -10.805 1 66.94 643 ASP B N 1
ATOM 10751 C CA . ASP B 1 643 ? 37.5 -40.656 -9.461 1 66.94 643 ASP B CA 1
ATOM 10752 C C . ASP B 1 643 ? 35.969 -40.531 -9.477 1 66.94 643 ASP B C 1
ATOM 10754 O O . ASP B 1 643 ? 35.438 -39.406 -9.438 1 66.94 643 ASP B O 1
ATOM 10758 N N . THR B 1 644 ? 35.344 -41.688 -9.539 1 67.44 644 THR B N 1
ATOM 10759 C CA . THR B 1 644 ? 33.875 -41.656 -9.531 1 67.44 644 THR B CA 1
ATOM 10760 C C . THR B 1 644 ? 33.344 -41.156 -8.188 1 67.44 644 THR B C 1
ATOM 10762 O O . THR B 1 644 ? 32.188 -40.781 -8.078 1 67.44 644 THR B O 1
ATOM 10765 N N . ASP B 1 645 ? 34.281 -41.062 -7.168 1 69.88 645 ASP B N 1
ATOM 10766 C CA . ASP B 1 645 ? 33.875 -40.656 -5.82 1 69.88 645 ASP B CA 1
ATOM 10767 C C . ASP B 1 645 ? 34 -39.156 -5.625 1 69.88 645 ASP B C 1
ATOM 10769 O O . ASP B 1 645 ? 33.781 -38.656 -4.523 1 69.88 645 ASP B O 1
ATOM 10773 N N . ASP B 1 646 ? 34.344 -38.594 -6.797 1 77.88 646 ASP B N 1
ATOM 10774 C CA . ASP B 1 646 ? 34.344 -37.125 -6.766 1 77.88 646 ASP B CA 1
ATOM 10775 C C . ASP B 1 646 ? 32.938 -36.594 -6.488 1 77.88 646 ASP B C 1
ATOM 10777 O O . ASP B 1 646 ? 32 -36.844 -7.25 1 77.88 646 ASP B O 1
ATOM 10781 N N . HIS B 1 647 ? 32.75 -35.844 -5.371 1 79.56 647 HIS B N 1
ATOM 10782 C CA . HIS B 1 647 ? 31.469 -35.344 -4.898 1 79.56 647 HIS B CA 1
ATOM 10783 C C . HIS B 1 647 ? 30.812 -34.469 -5.941 1 79.56 647 HIS B C 1
ATOM 10785 O O . HIS B 1 647 ? 29.594 -34.281 -5.934 1 79.56 647 HIS B O 1
ATOM 10791 N N . ARG B 1 648 ? 31.719 -33.969 -6.77 1 87.88 648 ARG B N 1
ATOM 10792 C CA . ARG B 1 648 ? 31.219 -33.062 -7.801 1 87.88 648 ARG B CA 1
ATOM 10793 C C . ARG B 1 648 ? 30.266 -33.812 -8.742 1 87.88 648 ARG B C 1
ATOM 10795 O O . ARG B 1 648 ? 29.406 -33.188 -9.375 1 87.88 648 ARG B O 1
ATOM 10802 N N . TRP B 1 649 ? 30.328 -35.125 -8.93 1 88 649 TRP B N 1
ATOM 10803 C CA . TRP B 1 649 ? 29.406 -35.906 -9.75 1 88 649 TRP B CA 1
ATOM 10804 C C . TRP B 1 649 ? 28.031 -36 -9.094 1 88 649 TRP B C 1
ATOM 10806 O O . TRP B 1 649 ? 27 -35.969 -9.773 1 88 649 TRP B O 1
ATOM 10816 N N . GLY B 1 650 ? 28.047 -36.094 -7.816 1 89.44 650 GLY B N 1
ATOM 10817 C CA . GLY B 1 650 ? 26.797 -36.062 -7.074 1 89.44 650 GLY B CA 1
ATOM 10818 C C . GLY B 1 650 ? 26.047 -34.75 -7.223 1 89.44 650 GLY B C 1
ATOM 10819 O O . GLY B 1 650 ? 24.828 -34.75 -7.402 1 89.44 650 GLY B O 1
ATOM 10820 N N . GLU B 1 651 ? 26.812 -33.688 -7.195 1 91.06 651 GLU B N 1
ATOM 10821 C CA . GLU B 1 651 ? 26.203 -32.375 -7.359 1 91.06 651 GLU B CA 1
ATOM 10822 C C . GLU B 1 651 ? 25.625 -32.219 -8.758 1 91.06 651 GLU B C 1
ATOM 10824 O O . GLU B 1 651 ? 24.547 -31.641 -8.922 1 91.06 651 GLU B O 1
ATOM 10829 N N . TYR B 1 652 ? 26.406 -32.688 -9.633 1 92.88 652 TYR B N 1
ATOM 10830 C CA . TYR B 1 652 ? 25.938 -32.625 -11.016 1 92.88 652 TYR B CA 1
ATOM 10831 C C . TYR B 1 652 ? 24.672 -33.406 -11.219 1 92.88 652 TYR B C 1
ATOM 10833 O O . TYR B 1 652 ? 23.703 -32.938 -11.828 1 92.88 652 TYR B O 1
ATOM 10841 N N . TYR B 1 653 ? 24.656 -34.625 -10.711 1 93.25 653 TYR B N 1
ATOM 10842 C CA . TYR B 1 653 ? 23.484 -35.469 -10.836 1 93.25 653 TYR B CA 1
ATOM 10843 C C . TYR B 1 653 ? 22.281 -34.875 -10.133 1 93.25 653 TYR B C 1
ATOM 10845 O O . TYR B 1 653 ? 21.156 -34.938 -10.648 1 93.25 653 TYR B O 1
ATOM 10853 N N . GLN B 1 654 ? 22.484 -34.312 -9.031 1 93.75 654 GLN B N 1
ATOM 10854 C CA . GLN B 1 654 ? 21.422 -33.625 -8.297 1 93.75 654 GLN B CA 1
ATOM 10855 C C . GLN B 1 654 ? 20.875 -32.438 -9.094 1 93.75 654 GLN B C 1
ATOM 10857 O O . GLN B 1 654 ? 19.672 -32.188 -9.102 1 93.75 654 GLN B O 1
ATOM 10862 N N . HIS B 1 655 ? 21.75 -31.688 -9.688 1 94.25 655 HIS B N 1
ATOM 10863 C CA . HIS B 1 655 ? 21.328 -30.562 -10.516 1 94.25 655 HIS B CA 1
ATOM 10864 C C . HIS B 1 655 ? 20.453 -31.016 -11.68 1 94.25 655 HIS B C 1
ATOM 10866 O O . HIS B 1 655 ? 19.438 -30.375 -11.984 1 94.25 655 HIS B O 1
ATOM 10872 N N . LEU B 1 656 ? 20.828 -32.156 -12.297 1 94.12 656 LEU B N 1
ATOM 10873 C CA . LEU B 1 656 ? 20.109 -32.656 -13.461 1 94.12 656 LEU B CA 1
ATOM 10874 C C . LEU B 1 656 ? 18.719 -33.125 -13.07 1 94.12 656 LEU B C 1
ATOM 10876 O O . LEU B 1 656 ? 17.781 -33.062 -13.883 1 94.12 656 LEU B O 1
ATOM 10880 N N . THR B 1 657 ? 18.562 -33.531 -11.859 1 94.88 657 THR B N 1
ATOM 10881 C CA . THR B 1 657 ? 17.297 -34.156 -11.469 1 94.88 657 THR B CA 1
ATOM 10882 C C . THR B 1 657 ? 16.438 -33.188 -10.664 1 94.88 657 THR B C 1
ATOM 10884 O O . THR B 1 657 ? 15.289 -33.5 -10.344 1 94.88 657 THR B O 1
ATOM 10887 N N . ALA B 1 658 ? 16.953 -32.031 -10.359 1 93.56 658 ALA B N 1
ATOM 10888 C CA . ALA B 1 658 ? 16.203 -31.062 -9.562 1 93.56 658 ALA B CA 1
ATOM 10889 C C . ALA B 1 658 ? 15 -30.547 -10.328 1 93.56 658 ALA B C 1
ATOM 10891 O O . ALA B 1 658 ? 15.102 -30.203 -11.508 1 93.56 658 ALA B O 1
ATOM 10892 N N . PRO B 1 659 ? 13.828 -30.5 -9.703 1 91.94 659 PRO B N 1
ATOM 10893 C CA . PRO B 1 659 ? 12.633 -29.969 -10.367 1 91.94 659 PRO B CA 1
ATOM 10894 C C . PRO B 1 659 ? 12.742 -28.469 -10.656 1 91.94 659 PRO B C 1
ATOM 10896 O O . PRO B 1 659 ? 13.516 -27.766 -10 1 91.94 659 PRO B O 1
ATOM 10899 N N . LEU B 1 660 ? 12.047 -28.062 -11.664 1 91.69 660 LEU B N 1
ATOM 10900 C CA . LEU B 1 660 ? 11.945 -26.641 -12 1 91.69 660 LEU B CA 1
ATOM 10901 C C . LEU B 1 660 ? 10.68 -26.031 -11.391 1 91.69 660 LEU B C 1
ATOM 10903 O O . LEU B 1 660 ? 9.578 -26.266 -11.883 1 91.69 660 LEU B O 1
ATOM 10907 N N . LEU B 1 661 ? 10.828 -25.203 -10.445 1 90.75 661 LEU B N 1
ATOM 10908 C CA . LEU B 1 661 ? 9.703 -24.5 -9.836 1 90.75 661 LEU B CA 1
ATOM 10909 C C . LEU B 1 661 ? 9.43 -23.172 -10.531 1 90.75 661 LEU B C 1
ATOM 10911 O O . LEU B 1 661 ? 10.367 -22.469 -10.922 1 90.75 661 LEU B O 1
ATOM 10915 N N . PRO B 1 662 ? 8.172 -22.875 -10.711 1 92.75 662 PRO B N 1
ATOM 10916 C CA . PRO B 1 662 ? 7.855 -21.609 -11.398 1 92.75 662 PRO B CA 1
ATOM 10917 C C . PRO B 1 662 ? 8.43 -20.391 -10.688 1 92.75 662 PRO B C 1
ATOM 10919 O O . PRO B 1 662 ? 8.375 -20.312 -9.461 1 92.75 662 PRO B O 1
ATOM 10922 N N . ALA B 1 663 ? 8.945 -19.438 -11.453 1 94.12 663 ALA B N 1
ATOM 10923 C CA . ALA B 1 663 ? 9.516 -18.203 -10.914 1 94.12 663 ALA B CA 1
ATOM 10924 C C . ALA B 1 663 ? 8.43 -17.156 -10.68 1 94.12 663 ALA B C 1
ATOM 10926 O O . ALA B 1 663 ? 7.496 -17.031 -11.477 1 94.12 663 ALA B O 1
ATOM 10927 N N . ALA B 1 664 ? 8.555 -16.438 -9.609 1 92.81 664 ALA B N 1
ATOM 10928 C CA . ALA B 1 664 ? 7.699 -15.281 -9.352 1 92.81 664 ALA B CA 1
ATOM 10929 C C . ALA B 1 664 ? 8.367 -13.992 -9.828 1 92.81 664 ALA B C 1
ATOM 10931 O O . ALA B 1 664 ? 9.586 -13.922 -9.945 1 92.81 664 ALA B O 1
ATOM 10932 N N . PRO B 1 665 ? 7.539 -13 -10.188 1 92.38 665 PRO B N 1
ATOM 10933 C CA . PRO B 1 665 ? 8.141 -11.711 -10.562 1 92.38 665 PRO B CA 1
ATOM 10934 C C . PRO B 1 665 ? 8.789 -11 -9.375 1 92.38 665 PRO B C 1
ATOM 10936 O O . PRO B 1 665 ? 8.445 -11.266 -8.219 1 92.38 665 PRO B O 1
ATOM 10939 N N . ARG B 1 666 ? 9.734 -10.117 -9.75 1 86.88 666 ARG B N 1
ATOM 10940 C CA . ARG B 1 666 ? 10.328 -9.273 -8.711 1 86.88 666 ARG B CA 1
ATOM 10941 C C . ARG B 1 666 ? 9.266 -8.398 -8.047 1 86.88 666 ARG B C 1
ATOM 10943 O O . ARG B 1 666 ? 8.453 -7.777 -8.727 1 86.88 666 ARG B O 1
ATOM 10950 N N . GLU B 1 667 ? 9.289 -8.336 -6.801 1 81.38 667 GLU B N 1
ATOM 10951 C CA . GLU B 1 667 ? 8.258 -7.629 -6.043 1 81.38 667 GLU B CA 1
ATOM 10952 C C . GLU B 1 667 ? 8.57 -6.137 -5.953 1 81.38 667 GLU B C 1
ATOM 10954 O O . GLU B 1 667 ? 9.664 -5.75 -5.531 1 81.38 667 GLU B O 1
ATOM 10959 N N . THR B 1 668 ? 7.727 -5.285 -6.504 1 77.81 668 THR B N 1
ATOM 10960 C CA . THR B 1 668 ? 7.773 -3.84 -6.316 1 77.81 668 THR B CA 1
ATOM 10961 C C . THR B 1 668 ? 6.836 -3.408 -5.195 1 77.81 668 THR B C 1
ATOM 10963 O O . THR B 1 668 ? 6.027 -4.207 -4.715 1 77.81 668 THR B O 1
ATOM 10966 N N . ALA B 1 669 ? 6.977 -2.205 -4.688 1 68.81 669 ALA B N 1
ATOM 10967 C CA . ALA B 1 669 ? 6.09 -1.719 -3.633 1 68.81 669 ALA B CA 1
ATOM 10968 C C . ALA B 1 669 ? 4.637 -1.73 -4.09 1 68.81 669 ALA B C 1
ATOM 10970 O O . ALA B 1 669 ? 3.744 -2.121 -3.332 1 68.81 669 ALA B O 1
ATOM 10971 N N . ALA B 1 670 ? 4.461 -1.357 -5.305 1 70.38 670 ALA B N 1
ATOM 10972 C CA . ALA B 1 670 ? 3.109 -1.343 -5.859 1 70.38 670 ALA B CA 1
ATOM 10973 C C . ALA B 1 670 ? 2.531 -2.752 -5.93 1 70.38 670 ALA B C 1
ATOM 10975 O O . ALA B 1 670 ? 1.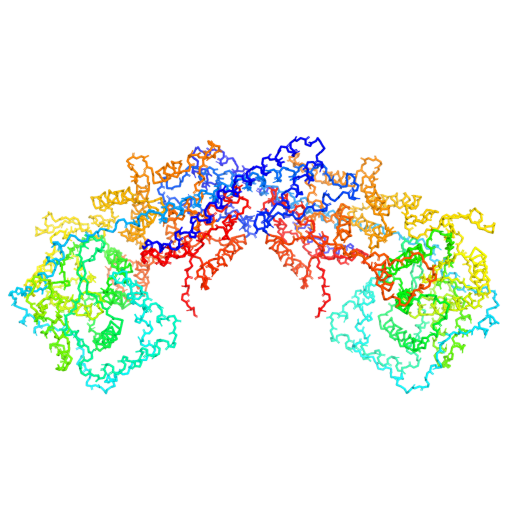356 -2.965 -5.621 1 70.38 670 ALA B O 1
ATOM 10976 N N . MET B 1 671 ? 3.314 -3.668 -6.27 1 80.62 671 MET B N 1
ATOM 10977 C CA . MET B 1 671 ? 2.871 -5.055 -6.395 1 80.62 671 MET B CA 1
ATOM 10978 C C . MET B 1 671 ? 2.547 -5.645 -5.027 1 80.62 671 MET B C 1
ATOM 10980 O O . MET B 1 671 ? 1.597 -6.418 -4.891 1 80.62 671 MET B O 1
ATOM 10984 N N . LYS B 1 672 ? 3.377 -5.258 -4.086 1 78.75 672 LYS B N 1
ATOM 10985 C CA . LYS B 1 672 ? 3.135 -5.75 -2.732 1 78.75 672 LYS B CA 1
ATOM 10986 C C . LYS B 1 672 ? 1.756 -5.328 -2.234 1 78.75 672 LYS B C 1
ATOM 10988 O O . LYS B 1 672 ? 1.029 -6.133 -1.647 1 78.75 672 LYS B O 1
ATOM 10993 N N . GLY B 1 673 ? 1.455 -4.09 -2.504 1 74.19 673 GLY B N 1
ATOM 10994 C CA . GLY B 1 673 ? 0.142 -3.602 -2.111 1 74.19 673 GLY B CA 1
ATOM 10995 C C . GLY B 1 673 ? -0.993 -4.289 -2.846 1 74.19 673 GLY B C 1
ATOM 10996 O O . GLY B 1 673 ? -2.008 -4.641 -2.242 1 74.19 673 GLY B O 1
ATOM 10997 N N . MET B 1 674 ? -0.834 -4.559 -4.062 1 79.25 674 MET B N 1
ATOM 10998 C CA . MET B 1 674 ? -1.85 -5.219 -4.879 1 79.25 674 MET B CA 1
ATOM 10999 C C . MET B 1 674 ? -2.049 -6.664 -4.441 1 79.25 674 MET B C 1
ATOM 11001 O O . MET B 1 674 ? -3.182 -7.137 -4.34 1 79.25 674 MET B O 1
ATOM 11005 N N . VAL B 1 675 ? -0.931 -7.336 -4.234 1 82.31 675 VAL B N 1
ATOM 11006 C CA . VAL B 1 675 ? -0.983 -8.734 -3.822 1 82.31 675 VAL B CA 1
ATOM 11007 C C . VAL B 1 675 ? -1.693 -8.852 -2.475 1 82.31 675 VAL B C 1
ATOM 11009 O O . VAL B 1 675 ? -2.527 -9.742 -2.281 1 82.31 675 VAL B O 1
ATOM 11012 N N . ALA B 1 676 ? -1.374 -7.91 -1.611 1 76.5 676 ALA B N 1
ATOM 11013 C CA . ALA B 1 676 ? -2.025 -7.914 -0.303 1 76.5 676 ALA B CA 1
ATOM 11014 C C . ALA B 1 676 ? -3.531 -7.715 -0.439 1 76.5 676 ALA B C 1
ATOM 11016 O O . ALA B 1 676 ? -4.316 -8.352 0.27 1 76.5 676 ALA B O 1
ATOM 11017 N N . ASP B 1 677 ? -3.924 -6.883 -1.292 1 75.31 677 ASP B N 1
ATOM 11018 C CA . ASP B 1 677 ? -5.34 -6.621 -1.532 1 75.31 677 ASP B CA 1
ATOM 11019 C C . ASP B 1 677 ? -6.043 -7.863 -2.068 1 75.31 677 ASP B C 1
ATOM 11021 O O . ASP B 1 677 ? -7.168 -8.172 -1.663 1 75.31 677 ASP B O 1
ATOM 11025 N N . PHE B 1 678 ? -5.418 -8.531 -2.93 1 77.19 678 PHE B N 1
ATOM 11026 C CA . PHE B 1 678 ? -6.016 -9.727 -3.523 1 77.19 678 PHE B CA 1
ATOM 11027 C C . PHE B 1 678 ? -6.078 -10.859 -2.51 1 77.19 678 PHE B C 1
ATOM 11029 O O . PHE B 1 678 ? -7.012 -11.664 -2.531 1 77.19 678 PHE B O 1
ATOM 11036 N N . ILE B 1 679 ? -5.094 -10.914 -1.634 1 73.19 679 ILE B N 1
ATOM 11037 C CA . ILE B 1 679 ? -5.113 -11.906 -0.569 1 73.19 679 ILE B CA 1
ATOM 11038 C C . ILE B 1 679 ? -6.277 -11.633 0.377 1 73.19 679 ILE B C 1
ATOM 11040 O O . ILE B 1 679 ? -7.008 -12.547 0.761 1 73.19 679 ILE B O 1
ATOM 11044 N N . ASP B 1 680 ? -6.48 -10.383 0.688 1 71.38 680 ASP B N 1
ATOM 11045 C CA . ASP B 1 680 ? -7.57 -9.992 1.576 1 71.38 680 ASP B CA 1
ATOM 11046 C C . ASP B 1 680 ? -8.93 -10.305 0.951 1 71.38 680 ASP B C 1
ATOM 11048 O O . ASP B 1 680 ? -9.82 -10.812 1.627 1 71.38 680 ASP B O 1
ATOM 11052 N N . ARG B 1 681 ? -9.078 -10.117 -0.226 1 71.31 681 ARG B N 1
ATOM 11053 C CA . ARG B 1 681 ? -10.32 -10.398 -0.944 1 71.31 681 ARG B CA 1
ATOM 11054 C C . ARG B 1 681 ? -10.578 -11.898 -1.024 1 71.31 681 ARG B C 1
ATOM 11056 O O . ARG B 1 681 ? -11.711 -12.344 -0.851 1 71.31 681 ARG B O 1
ATOM 11063 N N . GLY B 1 682 ? -9.5 -12.578 -1.388 1 65.75 682 GLY B N 1
ATOM 11064 C CA . GLY B 1 682 ? -9.625 -14.023 -1.443 1 65.75 682 GLY B CA 1
ATOM 11065 C C . GLY B 1 682 ? -10.047 -14.641 -0.123 1 65.75 682 GLY B C 1
ATOM 11066 O O . GLY B 1 682 ? -10.867 -15.562 -0.096 1 65.75 682 GLY B O 1
ATOM 11067 N N . SER B 1 683 ? -9.523 -14.047 0.884 1 65.62 683 SER B N 1
ATOM 11068 C CA . SER B 1 683 ? -9.875 -14.531 2.213 1 65.62 683 SER B CA 1
ATOM 11069 C C . SER B 1 683 ? -11.344 -14.273 2.531 1 65.62 683 SER B C 1
ATOM 11071 O O . SER B 1 683 ? -12 -15.086 3.18 1 65.62 683 SER B O 1
ATOM 11073 N N . THR B 1 684 ? -11.805 -13.242 1.99 1 63.69 684 THR B N 1
ATOM 11074 C CA . THR B 1 684 ? -13.195 -12.883 2.229 1 63.69 684 THR B CA 1
ATOM 11075 C C . THR B 1 684 ? -14.133 -13.789 1.43 1 63.69 684 THR B C 1
ATOM 11077 O O . THR B 1 684 ? -15.18 -14.203 1.933 1 63.69 684 THR B O 1
ATOM 11080 N N . ILE B 1 685 ? -13.734 -14.109 0.228 1 62 685 ILE B N 1
ATOM 11081 C CA . ILE B 1 685 ? -14.594 -14.875 -0.67 1 62 685 ILE B CA 1
ATOM 11082 C C . ILE B 1 685 ? -14.57 -16.359 -0.281 1 62 685 ILE B C 1
ATOM 11084 O O . ILE B 1 685 ? -15.594 -17.031 -0.318 1 62 685 ILE B O 1
ATOM 11088 N N . SER B 1 686 ? -13.359 -16.875 0.057 1 59 686 SER B N 1
ATOM 11089 C CA . SER B 1 686 ? -13.211 -18.297 0.337 1 59 686 SER B CA 1
ATOM 11090 C C . SER B 1 686 ? -13.57 -18.609 1.785 1 59 686 SER B C 1
ATOM 11092 O O . SER B 1 686 ? -13.648 -19.781 2.17 1 59 686 SER B O 1
ATOM 11094 N N . HIS B 1 687 ? -14.07 -17.578 2.449 1 50.66 687 HIS B N 1
ATOM 11095 C CA . HIS B 1 687 ? -14.336 -17.75 3.873 1 50.66 687 HIS B CA 1
ATOM 11096 C C . HIS B 1 687 ? -13.164 -18.438 4.574 1 50.66 687 HIS B C 1
ATOM 11098 O O . HIS B 1 687 ? -13.367 -19.266 5.453 1 50.66 687 HIS B O 1
ATOM 11104 N N . GLY B 1 688 ? -12.039 -18.406 4.016 1 55.75 688 GLY B N 1
ATOM 11105 C CA . GLY B 1 688 ? -10.828 -18.938 4.613 1 55.75 688 GLY B CA 1
ATOM 11106 C C . GLY B 1 688 ? -9.617 -18.047 4.391 1 55.75 688 GLY B C 1
ATOM 11107 O O . GLY B 1 688 ? -9.633 -17.172 3.535 1 55.75 688 GLY B O 1
ATOM 11108 N N . ARG B 1 689 ? -8.695 -18.109 5.355 1 57.19 689 ARG B N 1
ATOM 11109 C CA . ARG B 1 689 ? -7.504 -17.266 5.289 1 57.19 689 ARG B CA 1
ATOM 11110 C C . ARG B 1 689 ? -6.621 -17.656 4.109 1 57.19 689 ARG B C 1
ATOM 11112 O O . ARG B 1 689 ? -6.188 -18.812 4.004 1 57.19 689 ARG B O 1
ATOM 11119 N N . GLN B 1 690 ? -6.57 -16.828 3.09 1 65.5 690 GLN B N 1
ATOM 11120 C CA . GLN B 1 690 ? -5.621 -16.984 1.994 1 65.5 690 GLN B CA 1
ATOM 11121 C C . GLN B 1 690 ? -4.23 -16.516 2.404 1 65.5 690 GLN B C 1
ATOM 11123 O O . GLN B 1 690 ? -4.066 -15.383 2.887 1 65.5 690 GLN B O 1
ATOM 11128 N N . ARG B 1 691 ? -3.348 -17.359 2.342 1 62.19 691 ARG B N 1
ATOM 11129 C CA . ARG B 1 691 ? -2.027 -17.016 2.859 1 62.19 691 ARG B CA 1
ATOM 11130 C C . ARG B 1 691 ? -1.181 -16.328 1.791 1 62.19 691 ARG B C 1
ATOM 11132 O O . ARG B 1 691 ? -0.273 -15.555 2.109 1 62.19 691 ARG B O 1
ATOM 11139 N N . GLY B 1 692 ? -1.423 -16.719 0.5 1 76.56 692 GLY B N 1
ATOM 11140 C CA . GLY B 1 692 ? -0.581 -16.141 -0.532 1 76.56 692 GLY B CA 1
ATOM 11141 C C . GLY B 1 692 ? -1.192 -16.219 -1.918 1 76.56 692 GLY B C 1
ATOM 11142 O O . GLY B 1 692 ? -2.352 -16.609 -2.068 1 76.56 692 GLY B O 1
ATOM 11143 N N . LEU B 1 693 ? -0.361 -15.758 -2.902 1 85.5 693 LEU B N 1
ATOM 11144 C CA . LEU B 1 693 ? -0.742 -15.812 -4.309 1 85.5 693 LEU B CA 1
ATOM 11145 C C . LEU B 1 693 ? 0.305 -16.562 -5.129 1 85.5 693 LEU B C 1
ATOM 11147 O O . LEU B 1 693 ? 1.502 -16.281 -5.016 1 85.5 693 LEU B O 1
ATOM 11151 N N . ALA B 1 694 ? -0.104 -17.562 -5.895 1 87.94 694 ALA B N 1
ATOM 11152 C CA . ALA B 1 694 ? 0.801 -18.344 -6.727 1 87.94 694 ALA B CA 1
ATOM 11153 C C . ALA B 1 694 ? 1.562 -17.453 -7.703 1 87.94 694 ALA B C 1
ATOM 11155 O O . ALA B 1 694 ? 1.077 -16.391 -8.086 1 87.94 694 ALA B O 1
ATOM 11156 N N . PRO B 1 695 ? 2.783 -17.844 -8.086 1 92.06 695 PRO B N 1
ATOM 11157 C CA . PRO B 1 695 ? 3.578 -17.062 -9.031 1 92.06 695 PRO B CA 1
ATOM 11158 C C . PRO B 1 695 ? 2.812 -16.734 -10.312 1 92.06 695 PRO B C 1
ATOM 11160 O O . PRO B 1 695 ? 2.93 -15.617 -10.828 1 92.06 695 PRO B O 1
ATOM 11163 N N . TYR B 1 696 ? 1.979 -17.656 -10.711 1 93.5 696 TYR B N 1
ATOM 11164 C CA . TYR B 1 696 ? 1.213 -17.422 -11.93 1 93.5 696 TYR B CA 1
ATOM 11165 C C . TYR B 1 696 ? 0.368 -16.156 -11.812 1 93.5 696 TYR B C 1
ATOM 11167 O O . TYR B 1 696 ? 0.406 -15.289 -12.688 1 93.5 696 TYR B O 1
ATOM 11175 N N . TRP B 1 697 ? -0.33 -16.062 -10.828 1 92.5 697 TRP B N 1
ATOM 11176 C CA . TRP B 1 697 ? -1.237 -14.93 -10.664 1 92.5 697 TRP B CA 1
ATOM 11177 C C . TRP B 1 697 ? -0.462 -13.648 -10.391 1 92.5 697 TRP B C 1
ATOM 11179 O O . TRP B 1 697 ? -0.89 -12.562 -10.789 1 92.5 697 TRP B O 1
ATOM 11189 N N . ARG B 1 698 ? 0.632 -13.789 -9.719 1 93.31 698 ARG B N 1
ATOM 11190 C CA . ARG B 1 698 ? 1.477 -12.617 -9.539 1 93.31 698 ARG B CA 1
ATOM 11191 C C . ARG B 1 698 ? 1.946 -12.062 -10.875 1 93.31 698 ARG B C 1
ATOM 11193 O O . ARG B 1 698 ? 2.043 -10.852 -11.055 1 93.31 698 ARG B O 1
ATOM 11200 N N . TRP B 1 699 ? 2.207 -12.984 -11.773 1 94.88 699 TRP B N 1
ATOM 11201 C CA . TRP B 1 699 ? 2.584 -12.57 -13.117 1 94.88 699 TRP B CA 1
ATOM 11202 C C . TRP B 1 699 ? 1.408 -11.906 -13.828 1 94.88 699 TRP B C 1
ATOM 11204 O O . TRP B 1 699 ? 1.584 -10.914 -14.539 1 94.88 699 TRP B O 1
ATOM 11214 N N . ILE B 1 700 ? 0.22 -12.422 -13.656 1 94.75 700 ILE B N 1
ATOM 11215 C CA . ILE B 1 700 ? -0.969 -11.852 -14.281 1 94.75 700 ILE B CA 1
ATOM 11216 C C . ILE B 1 700 ? -1.178 -10.422 -13.781 1 94.75 700 ILE B C 1
ATOM 11218 O O . ILE B 1 700 ? -1.443 -9.516 -14.57 1 94.75 700 ILE B O 1
ATOM 11222 N N . LEU B 1 701 ? -1.025 -10.266 -12.5 1 92.06 701 LEU B N 1
ATOM 11223 C CA . LEU B 1 701 ? -1.187 -8.938 -11.914 1 92.06 701 LEU B CA 1
ATOM 11224 C C . LEU B 1 701 ? -0.131 -7.977 -12.445 1 92.06 701 LEU B C 1
ATOM 11226 O O . LEU B 1 701 ? -0.424 -6.809 -12.695 1 92.06 701 LEU B O 1
ATOM 11230 N N . THR B 1 702 ? 1.056 -8.453 -12.617 1 92 702 THR B N 1
ATOM 11231 C CA . THR B 1 702 ? 2.168 -7.625 -13.07 1 92 702 THR B CA 1
ATOM 11232 C C . THR B 1 702 ? 1.987 -7.234 -14.531 1 92 702 THR B C 1
ATOM 11234 O O . THR B 1 702 ? 2.16 -6.066 -14.891 1 92 702 THR B O 1
ATOM 11237 N N . VAL B 1 703 ? 1.558 -8.18 -15.32 1 93.06 703 VAL B N 1
ATOM 11238 C CA . VAL B 1 703 ? 1.536 -7.992 -16.766 1 93.06 703 VAL B CA 1
ATOM 11239 C C . VAL B 1 703 ? 0.266 -7.25 -17.172 1 93.06 703 VAL B C 1
ATOM 11241 O O . VAL B 1 703 ? 0.299 -6.387 -18.062 1 93.06 703 VAL B O 1
ATOM 11244 N N . TYR B 1 704 ? -0.828 -7.535 -16.547 1 93.69 704 TYR B N 1
ATOM 11245 C CA . TYR B 1 704 ? -2.1 -6.984 -17 1 93.69 704 TYR B CA 1
ATOM 11246 C C . TYR B 1 704 ? -2.615 -5.93 -16.031 1 93.69 704 TYR B C 1
ATOM 11248 O O . TYR B 1 704 ? -3.584 -5.227 -16.312 1 93.69 704 TYR B O 1
ATOM 11256 N N . GLY B 1 705 ? -1.979 -5.773 -14.844 1 89.94 705 GLY B N 1
ATOM 11257 C CA . GLY B 1 705 ? -2.4 -4.82 -13.836 1 89.94 705 GLY B CA 1
ATOM 11258 C C . GLY B 1 705 ? -2.49 -3.398 -14.352 1 89.94 705 GLY B C 1
ATOM 11259 O O . GLY B 1 705 ? -3.502 -2.721 -14.156 1 89.94 705 GLY B O 1
ATOM 11260 N N . PRO B 1 706 ? -1.481 -2.9 -15.031 1 88.5 706 PRO B N 1
ATOM 11261 C CA . PRO B 1 706 ? -1.499 -1.526 -15.539 1 88.5 706 PRO B CA 1
ATOM 11262 C C . PRO B 1 706 ? -2.67 -1.261 -16.484 1 88.5 706 PRO B C 1
ATOM 11264 O O . PRO B 1 706 ? -3.283 -0.191 -16.422 1 88.5 706 PRO B O 1
ATOM 11267 N N . GLU B 1 707 ? -2.992 -2.238 -17.297 1 91.19 707 GLU B N 1
ATOM 11268 C CA . GLU B 1 707 ? -4.129 -2.064 -18.203 1 91.19 707 GLU B CA 1
ATOM 11269 C C . GLU B 1 707 ? -5.445 -2.012 -17.422 1 91.19 707 GLU B C 1
ATOM 11271 O O . GLU B 1 707 ? -6.332 -1.222 -17.75 1 91.19 707 GLU B O 1
ATOM 11276 N N . ILE B 1 708 ? -5.574 -2.895 -16.469 1 91.12 708 ILE B N 1
ATOM 11277 C CA . ILE B 1 708 ? -6.781 -2.922 -15.648 1 91.12 708 ILE B CA 1
ATOM 11278 C C . ILE B 1 708 ? -6.961 -1.579 -14.945 1 91.12 708 ILE B C 1
ATOM 11280 O O . ILE B 1 708 ? -8.07 -1.036 -14.898 1 91.12 708 ILE B O 1
ATOM 11284 N N . ARG B 1 709 ? -5.902 -1.054 -14.445 1 86.06 709 ARG B N 1
ATOM 11285 C CA . ARG B 1 709 ? -5.961 0.237 -13.766 1 86.06 709 ARG B CA 1
ATOM 11286 C C . ARG B 1 709 ? -6.309 1.355 -14.742 1 86.06 709 ARG B C 1
ATOM 11288 O O . ARG B 1 709 ? -7.086 2.252 -14.414 1 86.06 709 ARG B O 1
ATOM 11295 N N . GLU B 1 710 ? -5.75 1.328 -15.859 1 87.62 710 GLU B N 1
ATOM 11296 C CA . GLU B 1 710 ? -5.969 2.355 -16.875 1 87.62 710 GLU B CA 1
ATOM 11297 C C . GLU B 1 710 ? -7.406 2.332 -17.375 1 87.62 710 GLU B C 1
ATOM 11299 O O . GLU B 1 710 ? -8.031 3.383 -17.547 1 87.62 710 GLU B O 1
ATOM 11304 N N . ARG B 1 711 ? -7.918 1.165 -17.594 1 89.5 711 ARG B N 1
ATOM 11305 C CA . ARG B 1 711 ? -9.219 1.037 -18.234 1 89.5 711 ARG B CA 1
ATOM 11306 C C . ARG B 1 711 ? -10.352 1.094 -17.219 1 89.5 711 ARG B C 1
ATOM 11308 O O . ARG B 1 711 ? -11.414 1.647 -17.484 1 89.5 711 ARG B O 1
ATOM 11315 N N . PHE B 1 712 ? -10.102 0.545 -16.047 1 88.38 712 PHE B N 1
ATOM 11316 C CA . PHE B 1 712 ? -11.195 0.399 -15.094 1 88.38 712 PHE B CA 1
ATOM 11317 C C . PHE B 1 712 ? -10.984 1.299 -13.883 1 88.38 712 PHE B C 1
ATOM 11319 O O . PHE B 1 712 ? -11.891 1.477 -13.062 1 88.38 712 PHE B O 1
ATOM 11326 N N . GLY B 1 713 ? -9.812 1.882 -13.727 1 82.69 713 GLY B N 1
ATOM 11327 C CA . GLY B 1 713 ? -9.523 2.826 -12.664 1 82.69 713 GLY B CA 1
ATOM 11328 C C . GLY B 1 713 ? -9.211 2.154 -11.336 1 82.69 713 GLY B C 1
ATOM 11329 O O . GLY B 1 713 ? -8.656 2.785 -10.43 1 82.69 713 GLY B O 1
ATOM 11330 N N . THR B 1 714 ? -9.625 0.918 -11.172 1 79.81 714 THR B N 1
ATOM 11331 C CA . THR B 1 714 ? -9.383 0.154 -9.953 1 79.81 714 THR B CA 1
ATOM 11332 C C . THR B 1 714 ? -9.195 -1.326 -10.273 1 79.81 714 THR B C 1
ATOM 11334 O O . THR B 1 714 ? -9.578 -1.791 -11.344 1 79.81 714 THR B O 1
ATOM 11337 N N . PHE B 1 715 ? -8.602 -1.968 -9.359 1 76.94 715 PHE B N 1
ATOM 11338 C CA . PHE B 1 715 ? -8.359 -3.396 -9.531 1 76.94 715 PHE B CA 1
ATOM 11339 C C . PHE B 1 715 ? -9.562 -4.207 -9.062 1 76.94 715 PHE B C 1
ATOM 11341 O O . PHE B 1 715 ? -9.68 -5.395 -9.375 1 76.94 715 PHE B O 1
ATOM 11348 N N . ARG B 1 716 ? -10.383 -3.504 -8.195 1 68.31 716 ARG B N 1
ATOM 11349 C CA . ARG B 1 716 ? -11.562 -4.172 -7.656 1 68.31 716 ARG B CA 1
ATOM 11350 C C . ARG B 1 716 ? -12.836 -3.693 -8.352 1 68.31 716 ARG B C 1
ATOM 11352 O O . ARG B 1 716 ? -13.469 -2.732 -7.91 1 68.31 716 ARG B O 1
ATOM 11359 N N . PHE B 1 717 ? -13.156 -4.094 -9.375 1 62.69 717 PHE B N 1
ATOM 11360 C CA . PHE B 1 717 ? -14.328 -3.484 -9.992 1 62.69 717 PHE B CA 1
ATOM 11361 C C . PHE B 1 717 ? -15.562 -4.359 -9.789 1 62.69 717 PHE B C 1
ATOM 11363 O O . PHE B 1 717 ? -16.672 -3.971 -10.164 1 62.69 717 PHE B O 1
ATOM 11370 N N . LEU B 1 718 ? -15.297 -5.543 -9.234 1 59.59 718 LEU B N 1
ATOM 11371 C CA . LEU B 1 718 ? -16.5 -6.316 -8.906 1 59.59 718 LEU B CA 1
ATOM 11372 C C . LEU B 1 718 ? -16.969 -6.02 -7.488 1 59.59 718 LEU B C 1
ATOM 11374 O O . LEU B 1 718 ? -16.203 -6.199 -6.527 1 59.59 718 LEU B O 1
ATOM 11378 N N . THR B 1 719 ? -17.812 -5.09 -7.32 1 53.41 719 THR B N 1
ATOM 11379 C CA . THR B 1 719 ? -18.359 -4.934 -5.977 1 53.41 719 THR B CA 1
ATOM 11380 C C . THR B 1 719 ? -19.094 -6.199 -5.539 1 53.41 719 THR B C 1
ATOM 11382 O O . THR B 1 719 ? -20.016 -6.656 -6.219 1 53.41 719 THR B O 1
ATOM 11385 N N . THR B 1 720 ? -18.453 -7.062 -4.871 1 51.41 720 THR B N 1
ATOM 11386 C CA . THR B 1 720 ? -18.891 -8.359 -4.371 1 51.41 720 THR B CA 1
ATOM 11387 C C . THR B 1 720 ? -20.344 -8.297 -3.922 1 51.41 720 THR B C 1
ATOM 11389 O O . THR B 1 720 ? -21.031 -9.32 -3.875 1 51.41 720 THR B O 1
ATOM 11392 N N . GLU B 1 721 ? -20.703 -7.133 -3.564 1 50.69 721 GLU B N 1
ATOM 11393 C CA . GLU B 1 721 ? -22.047 -7 -3.018 1 50.69 721 GLU B CA 1
ATOM 11394 C C . GLU B 1 721 ? -23.109 -7.203 -4.098 1 50.69 721 GLU B C 1
ATOM 11396 O O . GLU B 1 721 ? -24.25 -7.59 -3.801 1 50.69 721 GLU B O 1
ATOM 11401 N N . LEU B 1 722 ? -22.641 -7.043 -5.285 1 55.44 722 LEU B N 1
ATOM 11402 C CA . LEU B 1 722 ? -23.656 -7.109 -6.328 1 55.44 722 LEU B CA 1
ATOM 11403 C C . LEU B 1 722 ? -23.625 -8.461 -7.031 1 55.44 722 LEU B C 1
ATOM 11405 O O . LEU B 1 722 ? -24.594 -8.828 -7.715 1 55.44 722 LEU B O 1
ATOM 11409 N N . VAL B 1 723 ? -22.5 -9.156 -6.898 1 59.5 723 VAL B N 1
ATOM 11410 C CA . VAL B 1 723 ? -22.406 -10.438 -7.59 1 59.5 723 VAL B CA 1
ATOM 11411 C C . VAL B 1 723 ? -22.469 -11.578 -6.578 1 59.5 723 VAL B C 1
ATOM 11413 O O . VAL B 1 723 ? -21.844 -11.523 -5.52 1 59.5 723 VAL B O 1
ATOM 11416 N N . PRO B 1 724 ? -23.484 -12.391 -6.75 1 58.25 724 PRO B N 1
ATOM 11417 C CA . PRO B 1 724 ? -23.609 -13.5 -5.805 1 58.25 724 PRO B CA 1
ATOM 11418 C C . PRO B 1 724 ? -22.312 -14.281 -5.637 1 58.25 724 PRO B C 1
ATOM 11420 O O . PRO B 1 724 ? -22.062 -15.25 -6.359 1 58.25 724 PRO B O 1
ATOM 11423 N N . LEU B 1 725 ? -21.5 -13.852 -4.789 1 55.56 725 LEU B N 1
ATOM 11424 C CA . LEU B 1 725 ? -20.172 -14.414 -4.57 1 55.56 725 LEU B CA 1
ATOM 11425 C C . LEU B 1 725 ? -20.266 -15.875 -4.148 1 55.56 725 LEU B C 1
ATOM 11427 O O . LEU B 1 725 ? -19.344 -16.656 -4.398 1 55.56 725 LEU B O 1
ATOM 11431 N N . ARG B 1 726 ? -21.375 -16.203 -3.645 1 55.56 726 ARG B N 1
ATOM 11432 C CA . ARG B 1 726 ? -21.562 -17.594 -3.223 1 55.56 726 ARG B CA 1
ATOM 11433 C C . ARG B 1 726 ? -21.578 -18.531 -4.422 1 55.56 726 ARG B C 1
ATOM 11435 O O . ARG B 1 726 ? -21.125 -19.688 -4.324 1 55.56 726 ARG B O 1
ATOM 11442 N N . LEU B 1 727 ? -22.094 -17.906 -5.438 1 58.5 727 LEU B N 1
ATOM 11443 C CA . LEU B 1 727 ? -22.094 -18.719 -6.652 1 58.5 727 LEU B CA 1
ATOM 11444 C C . LEU B 1 727 ? -20.672 -18.906 -7.172 1 58.5 727 LEU B C 1
ATOM 11446 O O . LEU B 1 727 ? -20.344 -19.969 -7.703 1 58.5 727 LEU B O 1
ATOM 11450 N N . LEU B 1 728 ? -19.938 -17.875 -6.871 1 59.72 728 LEU B N 1
ATOM 11451 C CA . LEU B 1 728 ? -18.547 -17.969 -7.301 1 59.72 728 LEU B CA 1
ATOM 11452 C C . LEU B 1 728 ? -17.781 -18.984 -6.461 1 59.72 728 LEU B C 1
ATOM 11454 O O . LEU B 1 728 ? -16.938 -19.719 -6.984 1 59.72 728 LEU B O 1
ATOM 11458 N N . GLY B 1 729 ? -18.156 -18.953 -5.242 1 55.75 729 GLY B N 1
ATOM 11459 C CA . GLY B 1 729 ? -17.531 -19.922 -4.363 1 55.75 729 GLY B CA 1
ATOM 11460 C C . GLY B 1 729 ? -17.844 -21.359 -4.73 1 55.75 729 GLY B C 1
ATOM 11461 O O . GLY B 1 729 ? -16.969 -22.219 -4.703 1 55.75 729 GLY B O 1
ATOM 11462 N N . ARG B 1 730 ? -19.062 -21.547 -5.094 1 51.97 730 ARG B N 1
ATOM 11463 C CA . ARG B 1 730 ? -19.484 -22.891 -5.477 1 51.97 730 ARG B CA 1
ATOM 11464 C C . ARG B 1 730 ? -18.797 -23.344 -6.762 1 51.97 730 ARG B C 1
ATOM 11466 O O . ARG B 1 730 ? -18.453 -24.516 -6.91 1 51.97 730 ARG B O 1
ATOM 11473 N N . ARG B 1 731 ? -18.781 -22.422 -7.617 1 54.06 731 ARG B N 1
ATOM 11474 C CA . ARG B 1 731 ? -18.062 -22.719 -8.852 1 54.06 731 ARG B CA 1
ATOM 11475 C C . ARG B 1 731 ? -16.625 -23.125 -8.57 1 54.06 731 ARG B C 1
ATOM 11477 O O . ARG B 1 731 ? -16.094 -24.047 -9.211 1 54.06 731 ARG B O 1
ATOM 11484 N N . TRP B 1 732 ? -16.25 -22.438 -7.625 1 51.66 732 TRP B N 1
ATOM 11485 C CA . TRP B 1 732 ? -14.867 -22.703 -7.242 1 51.66 732 TRP B CA 1
ATOM 11486 C C . TRP B 1 732 ? -14.727 -24.094 -6.613 1 51.66 732 TRP B C 1
ATOM 11488 O O . TRP B 1 732 ? -13.742 -24.797 -6.859 1 51.66 732 TRP B O 1
ATOM 11498 N N . GLN B 1 733 ? -15.758 -24.469 -5.836 1 44.59 733 GLN B N 1
ATOM 11499 C CA . GLN B 1 733 ? -15.734 -25.766 -5.16 1 44.59 733 GLN B CA 1
ATOM 11500 C C . GLN B 1 733 ? -16.062 -26.891 -6.129 1 44.59 733 GLN B C 1
ATOM 11502 O O . GLN B 1 733 ? -15.602 -28.016 -5.961 1 44.59 733 GLN B O 1
ATOM 11507 N N . GLY B 1 734 ? -17 -26.75 -7.051 1 42.03 734 GLY B N 1
ATOM 11508 C CA . GLY B 1 734 ? -17.453 -27.812 -7.934 1 42.03 734 GLY B CA 1
ATOM 11509 C C . GLY B 1 734 ? -16.516 -28.078 -9.094 1 42.03 734 GLY B C 1
ATOM 11510 O O . GLY B 1 734 ? -16.734 -29 -9.883 1 42.03 734 GLY B O 1
ATOM 11511 N N . ALA B 1 735 ? -15.852 -27.156 -9.578 1 39.25 735 ALA B N 1
ATOM 11512 C CA . ALA B 1 735 ? -14.969 -27.469 -10.703 1 39.25 735 ALA B CA 1
ATOM 11513 C C . ALA B 1 735 ? -13.969 -28.562 -10.336 1 39.25 735 ALA B C 1
ATOM 11515 O O . ALA B 1 735 ? -13.562 -28.672 -9.172 1 39.25 735 ALA B O 1
ATOM 11516 N N . GLY B 1 736 ? -13.969 -29.719 -10.914 1 35.88 736 GLY B N 1
ATOM 11517 C CA . GLY B 1 736 ? -13.141 -30.906 -10.719 1 35.88 736 GLY B CA 1
ATOM 11518 C C . GLY B 1 736 ? -11.773 -30.578 -10.141 1 35.88 736 GLY B C 1
ATOM 11519 O O . GLY B 1 736 ? -11.312 -29.438 -10.227 1 35.88 736 GLY B O 1
ATOM 11520 N N . PRO B 1 737 ? -11.32 -31.516 -9.25 1 33.69 737 PRO B N 1
ATOM 11521 C CA . PRO B 1 737 ? -10.055 -31.328 -8.531 1 33.69 737 PRO B CA 1
ATOM 11522 C C . PRO B 1 737 ? -8.922 -30.875 -9.445 1 33.69 737 PRO B C 1
ATOM 11524 O O . PRO B 1 737 ? -7.844 -30.516 -8.961 1 33.69 737 PRO B O 1
ATOM 11527 N N . GLU B 1 738 ? -8.938 -31.359 -10.625 1 33.19 738 GLU B N 1
ATOM 11528 C CA . GLU B 1 738 ? -7.781 -30.984 -11.43 1 33.19 738 GLU B CA 1
ATOM 11529 C C . GLU B 1 738 ? -7.574 -29.469 -11.43 1 33.19 738 GLU B C 1
ATOM 11531 O O . GLU B 1 738 ? -6.52 -28.984 -11.844 1 33.19 738 GLU B O 1
ATOM 11536 N N . GLN B 1 739 ? -8.664 -28.922 -11.586 1 31.94 739 GLN B N 1
ATOM 11537 C CA . GLN B 1 739 ? -8.602 -27.469 -11.5 1 31.94 739 GLN B CA 1
ATOM 11538 C C . GLN B 1 739 ? -8.305 -27.016 -10.078 1 31.94 739 GLN B C 1
ATOM 11540 O O . GLN B 1 739 ? -8.945 -26.094 -9.57 1 31.94 739 GLN B O 1
ATOM 11545 N N . HIS B 1 740 ? -8.273 -27.969 -9.234 1 32.12 740 HIS B N 1
ATOM 11546 C CA . HIS B 1 740 ? -7.762 -27.453 -7.965 1 32.12 740 HIS B CA 1
ATOM 11547 C C . HIS B 1 740 ? -6.758 -26.328 -8.188 1 32.12 740 HIS B C 1
ATOM 11549 O O . HIS B 1 740 ? -5.77 -26.5 -8.898 1 32.12 740 HIS B O 1
ATOM 11555 N N . GLN B 1 741 ? -7.246 -25.281 -8.094 1 30.78 741 GLN B N 1
ATOM 11556 C CA . GLN B 1 741 ? -6.801 -23.906 -8.055 1 30.78 741 GLN B CA 1
ATOM 11557 C C . GLN B 1 741 ? -5.395 -23.797 -7.477 1 30.78 741 GLN B C 1
ATOM 11559 O O . GLN B 1 741 ? -5.188 -24.031 -6.285 1 30.78 741 GLN B O 1
ATOM 11564 N N . GLU B 1 742 ? -4.434 -24.422 -8.016 1 33.22 742 GLU B N 1
ATOM 11565 C CA . GLU B 1 742 ? -3.299 -23.531 -7.742 1 33.22 742 GLU B CA 1
ATOM 11566 C C . GLU B 1 742 ? -3.766 -22.141 -7.352 1 33.22 742 GLU B C 1
ATOM 11568 O O . GLU B 1 742 ? -4.125 -21.328 -8.219 1 33.22 742 GLU B O 1
ATOM 11573 N N . GLU B 1 743 ? -4.727 -22.141 -6.566 1 32.78 743 GLU B N 1
ATOM 11574 C CA . GLU B 1 743 ? -5.297 -21.016 -5.828 1 32.78 743 GLU B CA 1
ATOM 11575 C C . GLU B 1 743 ? -4.371 -19.812 -5.859 1 32.78 743 GLU B C 1
ATOM 11577 O O . GLU B 1 743 ? -3.146 -19.953 -5.887 1 32.78 743 GLU B O 1
ATOM 11582 N N . LEU B 1 744 ? -4.977 -18.812 -6.469 1 35.34 744 LEU B N 1
ATOM 11583 C CA . LEU B 1 744 ? -4.352 -17.516 -6.258 1 35.34 744 LEU B CA 1
ATOM 11584 C C . LEU B 1 744 ? -3.467 -17.531 -5.016 1 35.34 744 LEU B C 1
ATOM 11586 O O . LEU B 1 744 ? -2.713 -16.594 -4.773 1 35.34 744 LEU B O 1
ATOM 11590 N N . PHE B 1 745 ? -3.746 -18.641 -4.012 1 33.56 745 PHE B N 1
ATOM 11591 C CA . PHE B 1 745 ? -3.287 -18.562 -2.631 1 33.56 745 PHE B CA 1
ATOM 11592 C C . PHE B 1 745 ? -2.324 -19.703 -2.316 1 33.56 745 PHE B C 1
ATOM 11594 O O . PHE B 1 745 ? -2.672 -20.875 -2.465 1 33.56 745 PHE B O 1
ATOM 11601 N N . ASP B 1 746 ? -1.28 -19.703 -2.662 1 32.5 746 ASP B N 1
ATOM 11602 C CA . ASP B 1 746 ? -0.23 -20.641 -2.246 1 32.5 746 ASP B CA 1
ATOM 11603 C C . ASP B 1 746 ? -0.287 -20.891 -0.741 1 32.5 746 ASP B C 1
ATOM 11605 O O . ASP B 1 746 ? -0.257 -19.953 0.055 1 32.5 746 ASP B O 1
ATOM 11609 N N . ASP B 1 747 ? -0.892 -21.906 -0.234 1 30.36 747 ASP B N 1
ATOM 11610 C CA . ASP B 1 747 ? -0.635 -22.344 1.133 1 30.36 747 ASP B CA 1
ATOM 11611 C C . ASP B 1 747 ? 0.845 -22.656 1.339 1 30.36 747 ASP B C 1
ATOM 11613 O O . ASP B 1 747 ? 1.368 -23.609 0.758 1 30.36 747 ASP B O 1
ATOM 11617 N N . GLU B 1 748 ? 1.686 -21.75 1.414 1 28.25 748 GLU B N 1
ATOM 11618 C CA . GLU B 1 748 ? 3.012 -22.125 1.89 1 28.25 748 GLU B CA 1
ATOM 11619 C C . GLU B 1 748 ? 2.922 -23.109 3.055 1 28.25 748 GLU B C 1
ATOM 11621 O O . GLU B 1 748 ? 2.135 -22.906 3.982 1 28.25 748 GLU B O 1
ATOM 11626 N N . PRO B 1 749 ? 3.281 -24.406 2.795 1 25.41 749 PRO B N 1
ATOM 11627 C CA . PRO B 1 749 ? 3.393 -25.172 4.035 1 25.41 749 PRO B CA 1
ATOM 11628 C C . PRO B 1 749 ? 3.973 -24.359 5.188 1 25.41 749 PRO B C 1
ATOM 11630 O O . PRO B 1 749 ? 4.711 -23.406 4.957 1 25.41 749 PRO B O 1
ATOM 11633 N N . PRO B 1 750 ? 3.236 -24.359 6.363 1 22.11 750 PRO B N 1
ATOM 11634 C CA . PRO B 1 750 ? 3.922 -23.75 7.504 1 22.11 750 PRO B CA 1
ATOM 11635 C C . PRO B 1 750 ? 5.41 -24.094 7.551 1 22.11 750 PRO B C 1
ATOM 11637 O O . PRO B 1 750 ? 5.789 -25.234 7.316 1 22.11 750 PRO B O 1
ATOM 11640 N N . PHE B 1 751 ? 6.297 -23.109 7.184 1 19.36 751 PHE B N 1
ATOM 11641 C CA . PHE B 1 751 ? 7.633 -23.375 7.703 1 19.36 751 PHE B CA 1
ATOM 11642 C C . PHE B 1 751 ? 7.57 -23.719 9.188 1 19.36 751 PHE B C 1
ATOM 11644 O O . PHE B 1 751 ? 6.801 -23.109 9.938 1 19.36 751 PHE B O 1
#

InterPro domains:
  IPR000477 Reverse transcriptase domain [PF00078] (335-468)
  IPR000477 Reverse transcriptase domain [PS50878] (244-493)

Radius of gyration: 44.9 Å; Cα contacts (8 Å, |Δi|>4): 2203; chains: 2; bounding box: 83×132×93 Å

Foldseek 3Di:
DQPDPVVLVVLVVLLVVLVVVLVVVLVLLVVLVVVLVPDPDLLVSLLSLLVSQQPDDDPPHRQCPVDDDCCVSNVPVDDPPPDPPVNSVVSSVVSNLQSLLSNQLSVLLSLLSLQLSLVNPFDFQPFPAPDPVNQVVQVVLQLDAFDDFQCLVLLLPFDLLFPQLPPDDDLLQLQFDLVLQLVLLVLLLLAQQADPVLNVVSVVCNVDVVSSHVLRVVSSVLSNDLCSLFADQLFWEWDWTDDPHDTHIATHDDNSNLRSLQSVLVSVVVSRPPRPPDPDPPDPFAPLLSVVLVVLLVVLLLVQAPRVPLVNLLLLLLSVLLVVVLCCQAANQAKKKKKKWFWPPLQSRQAPVSLLSNCVSSPDDPSVSVSVSSQQQGFHRDDPVGDSGGRTGGDGHHHPHSNSSVSLSSLVSSLCRQLVVPAPWDWRDRRRIIMTMDSDLVRRVSSVVSSCVSCRNRSTGMDLVQIAMEMASDDHDPVCPPGHFHAFQQWTAYNVRAIAGNVVNLVVLLVVLLVSLVPGSGLLSSLLSLQLSLLVLCSSLSLFAPSDDRSLVRLLVSLVCSQQASNHHRRGPVNVSQVRSCVSVVVDDPPNDGDDPLQQCADVLQSRSNRADSCLSSVQQVVLVVPDDDQDRDNDHNDVPDDSNPCSSSVNSCSSSPTGDGHADDDDPVLVVVFVVVQVSVCVLLVHRQDGFARSNSVSCVPSVVVCCSNNVDSRSNPCVSRVSVSVNVVQVPSGSSPPPNPRGPPPPDD/DQPDPVVLVVLVVLLVVLVVVLVVVLVLLVVLVVVLVPDPDLLVSLLSLLVSQQPDDDPRHRQCPVDDDCCVSNVPVDDPPPDPPVNSVVSSVVSNLQSLLSNQLSVLLSLLSLQLSLVNPFDFQPFPAPDPVNQVVQVVLQLDAFDDFQCLVLLLPFDLLFPQLPPDDDLLQQQFDLVLQLVLLVLLLLAQQADPVLNVVSVVCNVDVVSSHVLRVVSSVLSNDLCSLFADQLFWEWDWTDDPHDTHIATHDDNSNLRSLQSVLVSVVVSRPPRPPDPDPPDPFAPLLSVVLVVLLVVLLLVQAPRNPLVNLLLLLLSVLLVVVLCCQAANQAKKKKKKWFWPPLQSRQAPVSLLSLCVSSPDDPSVSVSVSSQQQGFHRDDPVGDSGGRTGGDGHHHPHSNSSVSLSSLVSSLCRQLVVPAPWDWRDRRRIIMTMDSDLVRRVSSVVSSCVSCRNRSTGMDLVQIAMEMASDDHDPVCPPGHFHAFQQWTAYNVRAIAGNVVVLVVLLVVLLVSLVPGSGLLSSLLSLQLSVLVLCSSLSLFAPSDDRSLVRLLVSLVCSQQASNHHRRGPVNVSQVRSCVSVVVDPPPDDGDDPLQQCADVLQSRSNHADSCLSSVQQVVLVVPDDDQDRDNDHNDVPDDSNPCSSSVNSCSSSDTRDGHADDDDPVLVVVFVVVQVSVCVLLVHRQAGAGSSNSVSCVPSVVVCCSNNVDSRSNPCVSRVSVSVNVVQVPSGSSPVPVPRGPPPPDD

Secondary structure (DSSP, 8-state):
----HHHHHHHHHHHHHHHHHHHHHHHHHHHHHHHHHH--SHHHHHHHHHHHHHT-EETTEES-TTS---HHHH-TTSPTTSS-HHHHHHHHHHHHHHHHHHHHHHHHHHHHHHHHHHHHHS------PPPHHHHHHHHHHHHSPPPP--HHHHHHT-----------SGGG-----HHHHHHHHHHHHH-TTS-HHHHHHHHHHHH-HHHHHHHHHHHHHHHHSTTTTPPPTT-B-EEEEE-SSSEEEEE---HHHHHHHHHHHHHHHHHHTTS-----TT--S-HHHHHHHHHHHHHHHHT-SGGGHHHHHHHHHHHHHHHHHHHHHHH-S--EEEEEEEBTTHHHH-BHHHHHHHHHHHT--HHHHHHHHHHHSPBBPPPTTS-SSPPB--BS--TT-HHHHHHHHHHHHHHHHHHHTTS--EEEEETTEEEEEES-HHHHHHHHHHHHHHHHHTT--B-GGG-EEEEETS---GGGTTPPPPEETTEEE-TTS-EEE-HHHHHHHHHHHHHHHHH-SSHHHHHHHHHHHHHHHHHHTTTTS---HHHHHHHHHHHHHHHHTTTSTT--HHHHHHHHHHHHHTTS-S---PPPHHHHHS-GGGTS-----HHHHHHHHHHHHHHSPP-PPPS-S--TT--TT-HHHHHHHHHHH---PPPPPPPPHHHHHHHHHHHHHHHHHTTS------HHHHHHHHHHHHHHHHHHSSS----TTTTTHHHHHHHHHHS-GGGTSS-SS------/----HHHHHHHHHHHHHHHHHHHHHHHHHHHHHHHHHH--SHHHHHHHHHHHHHT-EETTEES-TTS---HHHH-TTSPTTSS-HHHHHHHHHHHHHHHHHHHHHHHHHHHHHHHHHHHHHS---------HHHHHHHHHHHHSPPPP--HHHHHHT-----------SGGG-----HHHHHHHHHHHHH-TTS-HHHHHHHHHHHH-HHHHHHHHHHHHHHHHSTTTTPPPTT-B-EEEEE-SSSEEEEE---HHHHHHHHHHHHHHHHHHHT------TT--S-HHHHHHHHHHHHHHHHT-SGGGHHHHHHHHHHHHHHHHHHHHHHH-S--EEEEEEEBTTHHHH-BHHHHHHHHHHHT--HHHHHHHHHHHSPBBPPPTTS-SSPPB--BS--TT-HHHHHHHHHHHHHHHHHHHTTS--EEEEETTEEEEEES-HHHHHHHHHHHHHHHHHTT--B-GGG-EEEEETS---GGGTTPPPPEETTEEE-TTS-EEE-HHHHHHHHHHHHHHHHH-SSHHHHHHHHHHHHHHHHHHTTTTS---HHHHHHHHHHHHHHHHTTTSTT--HHHHHHHHHHHHHTTS-S---PPPHHHHHS-GGGTS--PPPHHHHHHHHHHHHHHSPP-PPPS-S--TT--TT-HHHHHHHHHHH---PPPPPPPPHHHHHHHHHHHHHHHHHHTS------HHHHHHHHHHHHHHHHHHSSS----TTTTTHHHHHHHHHHS-GGG----SS------

Sequence (1502 aa):
MIPDSTTRFITAVKLRELRAQRDELRGVYDDLATRAAAATDPHGRLTELATGLGDLTLAGRTLHPELADLRVLVNGSLAGGLTSPDLVERWSARLVDELACGRLRSEFVFRFGALLEEWAEGAGVPRPEADPSGHRELRARILAPAPANRHRDLVDGLRLGFGQPGAGTDATSTAVSLGDLTPVLQALGDEQYLEPGLRAEARRFAADQTLAGELADVLTVLGADADGLRWPAGGVATRAVWTRNRWRLYPMQDLPMACLHDIWARRFETRLSRRTQPEREYSHWSVQVQTHRRDLLAKLHRMGGYHDDHEGFNVALALIDAELELDAAAFGPRPMYLVKLDIRDYYASIPHDLLMTVLRKIGLPDRDLEQVAAFLAMPLAPEPADDPEPPRARRGVPLGYRLSDVLAELVGTCLEAYVEARTPVRIIRRVDDICLLSADPGAVVAAWQHVADFVAACGLTLNDDKFGAVAIGGSLPDALVGAPTPRWGMVTLDDRGQWGLHEPGFEEYLARSRRLASAAGSVLSKVDVVNSDLTYLVDALAVGTDLGPHHRAMVSEALLRFHRDHGGPGRSIVDELCADIERLVSDSDGQAGPIPEAWLYWPVTAGGLGLRAPQVLAGQFAEAFRCRSRVGPPPGPAGPGWDTDDHRWGEYYQHLTAPLLPAAPRETAAMKGMVADFIDRGSTISHGRQRGLAPYWRWILTVYGPEIRERFGTFRFLTTELVPLRLLGRRWQGAGPEQHQEELFDDEPPFMIPDSTTRFITAVKLRELRAQRDELRGVYDDLATRAAAATDPHGRLTELATGLGDLTLAGRTLHPELADLRVLVNGSLAGGLTSPDLVERWSARLVDELACGRLRSEFVFRFGALLEEWAEGAGVPRPEADPSGHRELRARILAPAPANRHRDLVDGLRLGFGQPGAGTDATSTAVSLGDLTPVLQALGDEQYLEPGLRAEARRFAADQTLAGELADVLTVLGADADGLRWPAGGVATRAVWTRNRWRLYPMQDLPMACLHDIWARRFETRLSRRTQPEREYSHWSVQVQTHRRDLLAKLHRMGGYHDDHEGFNVALALIDAELELDAAAFGPRPMYLVKLDIRDYYASIPHDLLMTVLRKIGLPDRDLEQVAAFLAMPLAPEPADDPEPPRARRGVPLGYRLSDVLAELVGTCLEAYVEARTPVRIIRRVDDICLLSADPGAVVAAWQHVADFVAACGLTLNDDKFGAVAIGGSLPDALVGAPTPRWGMVTLDDRGQWGLHEPGFEEYLARSRRLASAAGSVLSKVDVVNSDLTYLVDALAVGTDLGPHHRAMVSEALLRFHRDHGGPGRSIVDELCADIERLVSDSDGQAGPIPEAWLYWPVTAGGLGLRAPQVLAGQFAEAFRCRSRVGPPPGPAGPGWDTDDHRWGEYYQHLTAPLLPAAPRETAAMKGMVADFIDRGSTISHGRQRGLAPYWRWILTVYGPEIRERFGTFRFLTTELVPLRLLGRRWQGAGPEQHQEELFDDEPPF